Protein AF-0000000075744516 (afdb_homodimer)

Sequence (900 aa):
MTRKVVIIGAGAAGASAAARARRLDPEAEVTLIDKGPLISHAPCGIPYYIGGVVKDAGELAVYSPEEFARERRINVRVNAEAIDVDSSNRIVLVKEGNSVVKYEWDVLILATGAKPIVPSIEGNDLRGVLTLRLPHEAGRLREEALRADKVAVIGGGYIGLELAEALRALGKRVMLFEMMPHVLPSTLDEDLAKLIHDELIKNNVELHLSEKVVGFRGVNGEVKSVITDKGEYNVDKVFMGVGVRPDVDLALKAGVKLGETGAVYVNEYMETSVPGIYAAGDVAETWSMVTGRRMYVALAPPANKMGQVAGANAVKGRFLKFPGVLGTAITKVFNLYVARTGLTERQAREWGFKPYSATVKVKTTAHYYPGGGVATIRLTADEDTGRVIGAQVIGNDRLIAGYIDTAAALIGKGATVDDFFFADLSYSPPTAPVWHGLIVAARVLSRGKYMTRKVVIIGAGAAGASAAARARRLDPEAEVTLIDKGPLISHAPCGIPYYIGGVVKDAGELAVYSPEEFARERRINVRVNAEAIDVDSSNRIVLVKEGNSVVKYEWDVLILATGAKPIVPSIEGNDLRGVLTLRLPHEAGRLREEALRADKVAVIGGGYIGLELAEALRALGKRVMLFEMMPHVLPSTLDEDLAKLIHDELIKNNVELHLSEKVVGFRGVNGEVKSVITDKGEYNVDKVFMGVGVRPDVDLALKAGVKLGETGAVYVNEYMETSVPGIYAAGDVAETWSMVTGRRMYVALAPPANKMGQVAGANAVKGRFLKFPGVLGTAITKVFNLYVARTGLTERQAREWGFKPYSATVKVKTTAHYYPGGGVATIRLTADEDTGRVIGAQVIGNDRLIAGYIDTAAALIGKGATVDDFFFADLSYSPPTAPVWHGLIVAARVLSRGKY

Secondary structure (DSSP, 8-state):
---EEEEE--SHHHHHHHHHHHHH-TTSEEEEE-SSS-EEE-GGGHHHHHTTSS--GGGGEEE-HHHHHHHHT-EEE-SEEEEEEETTTTEEEEEETTEEEEEE-SEEEE---EEE-----BTTTSBTEEE---GGGHHHHHHHHHT-SEEEEE--SHHHHHHHHHHHHTT-EEEEEESSSSSSTTTS-HHHHHHHHHHHHHTTEEEEES--EEEEEEETTEEEEEEESS-EEE-SEEEE-S-EEE--HHHHHTTPPB-TTSSBP--TT-B-SSTTEEE-GGGB-EEBTTT--EE----HHHHHHHHHHHHHHHHHSS------B---EEEEETTEEEEEEE--HHHHHHTT--EEEEEEEEESS-TTSTT--EEEEEEEEETTT-BEEEEEEEESSTTHHHHHHHHHHHHHTT-BHHHHHT------TTT--SS-HHHHHHHHHTTT--/---EEEEE--SHHHHHHHHHHHHH-TTSEEEEE-SSS-EEE-GGGHHHHHTTSS--GGGGEEE-HHHHHHHHT-EEE-SEEEEEEETTTTEEEEEETTEEEEEE-SEEEE---EEE-----BTTTSBTEEE---GGGHHHHHHHHHT-SEEEEE--SHHHHHHHHHHHHTT-EEEEEESSSSSSTTTS-HHHHHHHHHHHHHTTEEEEES--EEEEEEETTEEEEEEESS-EEE-SEEEE-S-EEE--HHHHHTTPPB-TTSSBP--TT-B-SSTTEEE-GGGB-EEBTTT--EE----HHHHHHHHHHHHHHHHHSS------B---EEEEETTEEEEEEE--HHHHHHTT--EEEEEEEEESS-TTSTT--EEEEEEEEETTT-BEEEEEEEESSTTHHHHHHHHHHHHHTT-BHHHHHT------TTT--SS-HHHHHHHHHTTT--

Structure (mmCIF, N/CA/C/O backbone):
data_AF-0000000075744516-model_v1
#
loop_
_entity.id
_entity.type
_entity.pdbx_description
1 polymer 'FAD-dependent pyridine nucleotide-disulphide oxidoreductase'
#
loop_
_atom_site.group_PDB
_atom_site.id
_atom_site.type_symbol
_atom_site.label_atom_id
_atom_site.label_alt_id
_atom_site.label_comp_id
_atom_site.label_asym_id
_atom_site.label_entity_id
_atom_site.label_seq_id
_atom_site.pdbx_PDB_ins_code
_atom_site.Cartn_x
_atom_site.Cartn_y
_atom_site.Cartn_z
_atom_site.occupancy
_atom_site.B_iso_or_equiv
_atom_site.auth_seq_id
_atom_site.auth_comp_id
_atom_site.auth_asym_id
_atom_site.auth_atom_id
_atom_site.pdbx_PDB_model_num
ATOM 1 N N . MET A 1 1 ? 30.781 36 3.186 1 68.12 1 MET A N 1
ATOM 2 C CA . MET A 1 1 ? 29.906 36.094 4.348 1 68.12 1 MET A CA 1
ATOM 3 C C . MET A 1 1 ? 29 34.875 4.48 1 68.12 1 MET A C 1
ATOM 5 O O . MET A 1 1 ? 28.609 34.281 3.477 1 68.12 1 MET A O 1
ATOM 9 N N . THR A 1 2 ? 28.844 34.375 5.738 1 90.62 2 THR A N 1
ATOM 10 C CA . THR A 1 2 ? 28.062 33.188 6.02 1 90.62 2 THR A CA 1
ATOM 11 C C . THR A 1 2 ? 26.578 33.469 5.797 1 90.62 2 THR A C 1
ATOM 13 O O . THR A 1 2 ? 26.062 34.5 6.199 1 90.62 2 THR A O 1
ATOM 16 N N . ARG A 1 3 ? 25.938 32.656 5.039 1 95.56 3 ARG A N 1
ATOM 17 C CA . ARG A 1 3 ? 24.531 32.844 4.707 1 95.56 3 ARG A CA 1
ATOM 18 C C . ARG A 1 3 ? 23.656 32.719 5.953 1 95.56 3 ARG A C 1
ATOM 20 O O . ARG A 1 3 ? 23.766 31.75 6.707 1 95.56 3 ARG A O 1
ATOM 27 N N . LYS A 1 4 ? 22.891 33.812 6.199 1 98.44 4 LYS A N 1
ATOM 28 C CA . LYS A 1 4 ? 21.953 33.812 7.324 1 98.44 4 LYS A CA 1
ATOM 29 C C . LYS A 1 4 ? 20.578 33.312 6.891 1 98.44 4 LYS A C 1
ATOM 31 O O . LYS A 1 4 ? 19.891 34 6.109 1 98.44 4 LYS A O 1
ATOM 36 N N . VAL A 1 5 ? 20.188 32.156 7.383 1 98.69 5 VAL A N 1
ATOM 37 C CA . VAL A 1 5 ? 18.875 31.594 7.113 1 98.69 5 VAL A CA 1
ATOM 38 C C . VAL A 1 5 ? 18 31.688 8.367 1 98.69 5 VAL A C 1
ATOM 40 O O . VAL A 1 5 ? 18.328 31.109 9.398 1 98.69 5 VAL A O 1
ATOM 43 N N . VAL A 1 6 ? 16.938 32.469 8.281 1 98.88 6 VAL A N 1
ATOM 44 C CA . VAL A 1 6 ? 15.992 32.562 9.391 1 98.88 6 VAL A CA 1
ATOM 45 C C . VAL A 1 6 ? 14.68 31.875 9.039 1 98.88 6 VAL A C 1
ATOM 47 O O . VAL A 1 6 ? 14.148 32.062 7.945 1 98.88 6 VAL A O 1
ATOM 50 N N . ILE A 1 7 ? 14.219 31.031 9.875 1 98.88 7 ILE A N 1
ATOM 51 C CA . ILE A 1 7 ? 12.969 30.281 9.695 1 98.88 7 ILE A CA 1
ATOM 52 C C . ILE A 1 7 ? 12 30.625 10.828 1 98.88 7 ILE A C 1
ATOM 54 O O . ILE A 1 7 ? 12.359 30.547 12.008 1 98.88 7 ILE A O 1
ATOM 58 N N . ILE A 1 8 ? 10.797 31.031 10.469 1 98.81 8 ILE A N 1
ATOM 59 C CA . ILE A 1 8 ? 9.781 31.344 11.461 1 98.81 8 ILE A CA 1
ATOM 60 C C . ILE A 1 8 ? 8.742 30.219 11.523 1 98.81 8 ILE A C 1
ATOM 62 O O . ILE A 1 8 ? 7.984 30.016 10.57 1 98.81 8 ILE A O 1
ATOM 66 N N . GLY A 1 9 ? 8.609 29.547 12.641 1 97.31 9 GLY A N 1
ATOM 67 C CA . GLY A 1 9 ? 7.789 28.359 12.828 1 97.31 9 GLY A CA 1
ATOM 68 C C . GLY A 1 9 ? 8.594 27.078 12.898 1 97.31 9 GLY A C 1
ATOM 69 O O . GLY A 1 9 ? 9.281 26.719 11.938 1 97.31 9 GLY A O 1
ATOM 70 N N . ALA A 1 10 ? 8.492 26.344 14.016 1 95.75 10 ALA A N 1
ATOM 71 C CA . ALA A 1 10 ? 9.328 25.172 14.219 1 95.75 10 ALA A CA 1
ATOM 72 C C . ALA A 1 10 ? 8.5 23.891 14.203 1 95.75 10 ALA A C 1
ATOM 74 O O . ALA A 1 10 ? 8.844 22.906 14.875 1 95.75 10 ALA A O 1
ATOM 75 N N . GLY A 1 11 ? 7.324 23.938 13.5 1 93.75 11 GLY A N 1
ATOM 76 C CA . GLY A 1 11 ? 6.582 22.703 13.242 1 93.75 11 GLY A CA 1
ATOM 77 C C . GLY A 1 11 ? 7.238 21.828 12.203 1 93.75 11 GLY A C 1
ATOM 78 O O . GLY A 1 11 ? 8.453 21.875 12.008 1 93.75 11 GLY A O 1
ATOM 79 N N . ALA A 1 12 ? 6.473 21.016 11.555 1 94.06 12 ALA A N 1
ATOM 80 C CA . ALA A 1 12 ? 6.965 20.016 10.602 1 94.06 12 ALA A CA 1
ATOM 81 C C . ALA A 1 12 ? 7.766 20.672 9.484 1 94.06 12 ALA A C 1
ATOM 83 O O . ALA A 1 12 ? 8.898 20.281 9.195 1 94.06 12 ALA A O 1
ATOM 84 N N . ALA A 1 13 ? 7.23 21.688 8.867 1 97.75 13 ALA A N 1
ATOM 85 C CA . ALA A 1 13 ? 7.863 22.328 7.719 1 97.75 13 ALA A CA 1
ATOM 86 C C . ALA A 1 13 ? 9.133 23.078 8.141 1 97.75 13 ALA A C 1
ATOM 88 O O . ALA A 1 13 ? 10.172 22.938 7.492 1 97.75 13 ALA A O 1
ATOM 89 N N . GLY A 1 14 ? 9.008 23.859 9.203 1 97.88 14 GLY A N 1
ATOM 90 C CA . GLY A 1 14 ? 10.141 24.656 9.633 1 97.88 14 GLY A CA 1
ATOM 91 C C . GLY A 1 14 ? 11.32 23.828 10.102 1 97.88 14 GLY A C 1
ATOM 92 O O . GLY A 1 14 ? 12.469 24.109 9.75 1 97.88 14 GLY A O 1
ATOM 93 N N . ALA A 1 15 ? 11.039 22.812 10.898 1 96.25 15 ALA A N 1
ATOM 94 C CA . ALA A 1 15 ? 12.109 21.938 11.383 1 96.25 15 ALA A CA 1
ATOM 95 C C . ALA A 1 15 ? 12.781 21.219 10.227 1 96.25 15 ALA A C 1
ATOM 97 O O . ALA A 1 15 ? 14.008 21.078 10.203 1 96.25 15 ALA A O 1
ATOM 98 N N . SER A 1 16 ? 12.008 20.766 9.297 1 96.75 16 SER A N 1
ATOM 99 C CA . SER A 1 16 ? 12.547 20.094 8.125 1 96.75 16 SER A CA 1
ATOM 100 C C . SER A 1 16 ? 13.406 21.047 7.297 1 96.75 16 SER A C 1
ATOM 102 O O . SER A 1 16 ? 14.469 20.656 6.793 1 96.75 16 SER A O 1
ATOM 104 N N . ALA A 1 17 ? 12.93 22.25 7.129 1 98.56 17 ALA A N 1
ATOM 105 C CA . ALA A 1 17 ? 13.68 23.25 6.375 1 98.56 17 ALA A CA 1
ATOM 106 C C . ALA A 1 17 ? 15.016 23.562 7.039 1 98.56 17 ALA A C 1
ATOM 108 O O . ALA A 1 17 ? 16.047 23.641 6.363 1 98.56 17 ALA A O 1
ATOM 109 N N . ALA A 1 18 ? 14.977 23.719 8.336 1 98.12 18 ALA A N 1
ATOM 110 C CA . ALA A 1 18 ? 16.188 24.047 9.094 1 98.12 18 ALA A CA 1
ATOM 111 C C . ALA A 1 18 ? 17.219 22.938 8.969 1 98.12 18 ALA A C 1
ATOM 113 O O . ALA A 1 18 ? 18.391 23.188 8.688 1 98.12 18 ALA A O 1
ATOM 114 N N . ALA A 1 19 ? 16.75 21.719 9.188 1 96.25 19 ALA A N 1
ATOM 115 C CA . ALA A 1 19 ? 17.641 20.578 9.117 1 96.25 19 ALA A CA 1
ATOM 116 C C . ALA A 1 19 ? 18.25 20.438 7.727 1 96.25 19 ALA A C 1
ATOM 118 O O . ALA A 1 19 ? 19.438 20.141 7.586 1 96.25 19 ALA A O 1
ATOM 119 N N . ARG A 1 20 ? 17.453 20.672 6.758 1 97.5 20 ARG A N 1
ATOM 120 C CA . ARG A 1 20 ? 17.922 20.5 5.387 1 97.5 20 ARG A CA 1
ATOM 121 C C . ARG A 1 20 ? 18.906 21.594 5 1 97.5 20 ARG A C 1
ATOM 123 O O . ARG A 1 20 ? 19.922 21.328 4.348 1 97.5 20 ARG A O 1
ATOM 130 N N . ALA A 1 21 ? 18.578 22.828 5.316 1 98.25 21 ALA A N 1
ATOM 131 C CA . ALA A 1 21 ? 19.484 23.938 5.055 1 98.25 21 ALA A CA 1
ATOM 132 C C . ALA A 1 21 ? 20.859 23.688 5.676 1 98.25 21 ALA A C 1
ATOM 134 O O . ALA A 1 21 ? 21.891 23.859 5.02 1 98.25 21 ALA A O 1
ATOM 135 N N . ARG A 1 22 ? 20.828 23.234 6.926 1 97.56 22 ARG A N 1
ATOM 136 C CA . ARG A 1 22 ? 22.078 22.953 7.629 1 97.56 22 ARG A CA 1
ATOM 137 C C . ARG A 1 22 ? 22.859 21.859 6.918 1 97.56 22 ARG A C 1
ATOM 139 O O . ARG A 1 22 ? 24.078 21.984 6.711 1 97.56 22 ARG A O 1
ATOM 146 N N . ARG A 1 23 ? 22.219 20.812 6.578 1 96.19 23 ARG A N 1
ATOM 147 C CA . ARG A 1 23 ? 22.875 19.672 5.953 1 96.19 23 ARG A CA 1
ATOM 148 C C . ARG A 1 23 ? 23.531 20.078 4.637 1 96.19 23 ARG A C 1
ATOM 150 O O . ARG A 1 23 ? 24.656 19.625 4.336 1 96.19 23 ARG A O 1
ATOM 157 N N . LEU A 1 24 ? 22.875 20.922 3.836 1 97.06 24 LEU A N 1
ATOM 158 C CA . LEU A 1 24 ? 23.344 21.25 2.496 1 97.06 24 LEU A CA 1
ATOM 159 C C . LEU A 1 24 ? 24.359 22.391 2.541 1 97.06 24 LEU A C 1
ATOM 161 O O . LEU A 1 24 ? 25.156 22.562 1.615 1 97.06 24 LEU A O 1
ATOM 165 N N . ASP A 1 25 ? 24.281 23.203 3.588 1 97.5 25 ASP A N 1
ATOM 166 C CA . ASP A 1 25 ? 25.25 24.281 3.816 1 97.5 25 ASP A CA 1
ATOM 167 C C . ASP A 1 25 ? 25.719 24.297 5.27 1 97.5 25 ASP A C 1
ATOM 169 O O . ASP A 1 25 ? 25.234 25.094 6.074 1 97.5 25 ASP A O 1
ATOM 173 N N . PRO A 1 26 ? 26.734 23.562 5.566 1 96.12 26 PRO A N 1
ATOM 174 C CA . PRO A 1 26 ? 27.188 23.406 6.949 1 96.12 26 PRO A CA 1
ATOM 175 C C . PRO A 1 26 ? 27.688 24.719 7.555 1 96.12 26 PRO A C 1
ATOM 177 O O . PRO A 1 26 ? 27.797 24.844 8.781 1 96.12 26 PRO A O 1
ATOM 180 N N . GLU A 1 27 ? 27.953 25.688 6.715 1 96.62 27 GLU A N 1
ATOM 181 C CA . GLU A 1 27 ? 28.516 26.938 7.211 1 96.62 27 GLU A CA 1
ATOM 182 C C . GLU A 1 27 ? 27.438 28 7.41 1 96.62 27 GLU A C 1
ATOM 184 O O . GLU A 1 27 ? 27.672 29.031 8.031 1 96.62 27 GLU A O 1
ATOM 189 N N . ALA A 1 28 ? 26.234 27.719 6.965 1 97.44 28 ALA A N 1
ATOM 190 C CA . ALA A 1 28 ? 25.141 28.688 7.082 1 97.44 28 ALA A CA 1
ATOM 191 C C . ALA A 1 28 ? 24.781 28.938 8.547 1 97.44 28 ALA A C 1
ATOM 193 O O . ALA A 1 28 ? 24.906 28.031 9.383 1 97.44 28 ALA A O 1
ATOM 194 N N . GLU A 1 29 ? 24.453 30.172 8.836 1 98 29 GLU A N 1
ATOM 195 C CA . GLU A 1 29 ? 23.844 30.484 10.125 1 98 29 GLU A CA 1
ATOM 196 C C . GLU A 1 29 ? 22.328 30.266 10.078 1 98 29 GLU A C 1
ATOM 198 O O . GLU A 1 29 ? 21.594 31.125 9.586 1 98 29 GLU A O 1
ATOM 203 N N . VAL A 1 30 ? 21.906 29.141 10.656 1 98.56 30 VAL A N 1
ATOM 204 C CA . VAL A 1 30 ? 20.484 28.781 10.602 1 98.56 30 VAL A CA 1
ATOM 205 C C . VAL A 1 30 ? 19.828 29.078 11.945 1 98.56 30 VAL A C 1
ATOM 207 O O . VAL A 1 30 ? 20.25 28.562 12.984 1 98.56 30 VAL A O 1
ATOM 210 N N . THR A 1 31 ? 18.828 29.953 11.93 1 98.62 31 THR A N 1
ATOM 211 C CA . THR A 1 31 ? 18.047 30.281 13.125 1 98.62 31 THR A CA 1
ATOM 212 C C . THR A 1 31 ? 16.594 29.844 12.961 1 98.62 31 THR A C 1
ATOM 214 O O . THR A 1 31 ? 15.938 30.203 11.977 1 98.62 31 THR A O 1
ATOM 217 N N . LEU A 1 32 ? 16.109 29.016 13.836 1 98.38 32 LEU A N 1
ATOM 218 C CA . LEU A 1 32 ? 14.734 28.531 13.883 1 98.38 32 LEU A CA 1
ATOM 219 C C . LEU A 1 32 ? 13.977 29.141 15.055 1 98.38 32 LEU A C 1
ATOM 221 O O . LEU A 1 32 ? 14.367 28.969 16.203 1 98.38 32 LEU A O 1
ATOM 225 N N . ILE A 1 33 ? 12.898 29.875 14.711 1 98.31 33 ILE A N 1
ATOM 226 C CA . ILE A 1 33 ? 12.188 30.656 15.727 1 98.31 33 ILE A CA 1
ATOM 227 C C . ILE A 1 33 ? 10.766 30.109 15.883 1 98.31 33 ILE A C 1
ATOM 229 O O . ILE A 1 33 ? 10.062 29.891 14.883 1 98.31 33 ILE A O 1
ATOM 233 N N . ASP A 1 34 ? 10.344 29.891 17.078 1 96.5 34 ASP A N 1
ATOM 234 C CA . ASP A 1 34 ? 8.961 29.5 17.312 1 96.5 34 ASP A CA 1
ATOM 235 C C . ASP A 1 34 ? 8.406 30.203 18.562 1 96.5 34 ASP A C 1
ATOM 237 O O . ASP A 1 34 ? 9.125 30.391 19.547 1 96.5 34 ASP A O 1
ATOM 241 N N . LYS A 1 35 ? 7.191 30.562 18.469 1 94.81 35 LYS A N 1
ATOM 242 C CA . LYS A 1 35 ? 6.559 31.234 19.609 1 94.81 35 LYS A CA 1
ATOM 243 C C . LYS A 1 35 ? 6.234 30.234 20.719 1 94.81 35 LYS A C 1
ATOM 245 O O . LYS A 1 35 ? 6.102 30.625 21.891 1 94.81 35 LYS A O 1
ATOM 250 N N . GLY A 1 36 ? 6.07 28.969 20.375 1 90.94 36 GLY A N 1
ATOM 251 C CA . GLY A 1 36 ? 5.773 27.953 21.359 1 90.94 36 GLY A CA 1
ATOM 252 C C . GLY A 1 36 ? 7.02 27.312 21.953 1 90.94 36 GLY A C 1
ATOM 253 O O . GLY A 1 36 ? 8.133 27.562 21.484 1 90.94 36 GLY A O 1
ATOM 254 N N . PRO A 1 37 ? 6.832 26.375 22.938 1 89.56 37 PRO A N 1
ATOM 255 C CA . PRO A 1 37 ? 7.953 25.766 23.641 1 89.56 37 PRO A CA 1
ATOM 256 C C . PRO A 1 37 ? 8.492 24.516 22.938 1 89.56 37 PRO A C 1
ATOM 258 O O . PRO A 1 37 ? 9.57 24.031 23.281 1 89.56 37 PRO A O 1
ATOM 261 N N . LEU A 1 38 ? 7.758 24.031 21.953 1 86.94 38 LEU A N 1
ATOM 262 C CA . LEU A 1 38 ? 8.133 22.766 21.344 1 86.94 38 LEU A CA 1
ATOM 263 C C . LEU A 1 38 ? 8.523 22.969 19.875 1 86.94 38 LEU A C 1
ATOM 265 O O . LEU A 1 38 ? 8.094 23.922 19.234 1 86.94 38 LEU A O 1
ATOM 269 N N . ILE A 1 39 ? 9.383 22.047 19.438 1 87.5 39 ILE A N 1
ATOM 270 C CA . ILE A 1 39 ? 9.766 22 18.016 1 87.5 39 ILE A CA 1
ATOM 271 C C . ILE A 1 39 ? 9.422 20.641 17.438 1 87.5 39 ILE A C 1
ATOM 273 O O . ILE A 1 39 ? 9.398 19.641 18.156 1 87.5 39 ILE A O 1
ATOM 277 N N . SER A 1 40 ? 9.195 20.625 16.109 1 80.56 40 SER A N 1
ATOM 278 C CA . SER A 1 40 ? 8.883 19.375 15.43 1 80.56 40 SER A CA 1
ATOM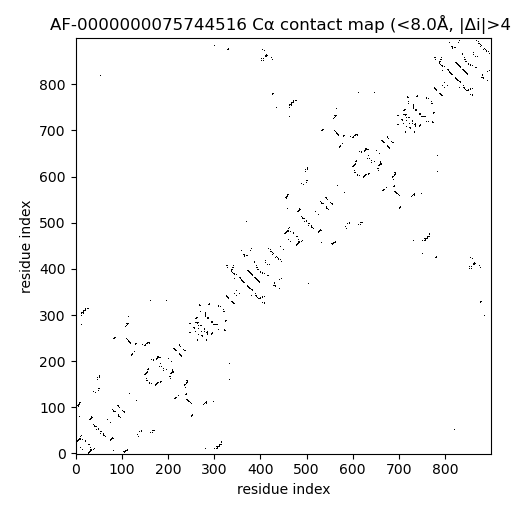 279 C C . SER A 1 40 ? 7.824 18.578 16.188 1 80.56 40 SER A C 1
ATOM 281 O O . SER A 1 40 ? 8.023 17.391 16.484 1 80.56 40 SER A O 1
ATOM 283 N N . HIS A 1 41 ? 6.797 19.203 16.484 1 78.25 41 HIS A N 1
ATOM 284 C CA . HIS A 1 41 ? 5.789 18.578 17.344 1 78.25 41 HIS A CA 1
ATOM 285 C C . HIS A 1 41 ? 4.711 17.891 16.516 1 78.25 41 HIS A C 1
ATOM 287 O O . HIS A 1 41 ? 4.594 18.141 15.312 1 78.25 41 HIS A O 1
ATOM 293 N N . ALA A 1 42 ? 3.99 16.969 17.203 1 77.31 42 ALA A N 1
ATOM 294 C CA . ALA A 1 42 ? 3.006 16.109 16.547 1 77.31 42 ALA A CA 1
ATOM 295 C C . ALA A 1 42 ? 1.59 16.453 17 1 77.31 42 ALA A C 1
ATOM 297 O O . ALA A 1 42 ? 1.031 15.805 17.891 1 77.31 42 ALA A O 1
ATOM 298 N N . PRO A 1 43 ? 0.963 17.375 16.297 1 81.69 43 PRO A N 1
ATOM 299 C CA . PRO A 1 43 ? -0.399 17.734 16.688 1 81.69 43 PRO A CA 1
ATOM 300 C C . PRO A 1 43 ? -1.39 16.594 16.531 1 81.69 43 PRO A C 1
ATOM 302 O O . PRO A 1 43 ? -2.398 16.531 17.234 1 81.69 43 PRO A O 1
ATOM 305 N N . CYS A 1 44 ? -1.075 15.695 15.742 1 87.81 44 CYS A N 1
ATOM 306 C CA . CYS A 1 44 ? -1.976 14.586 15.469 1 87.81 44 CYS A CA 1
ATOM 307 C C . CYS A 1 44 ? -2.092 13.664 16.672 1 87.81 44 CYS A C 1
ATOM 309 O O . CYS A 1 44 ? -3.023 12.859 16.766 1 87.81 44 CYS A O 1
ATOM 311 N N . GLY A 1 45 ? -1.21 13.797 17.594 1 89.38 45 GLY A N 1
ATOM 312 C CA . GLY A 1 45 ? -1.216 12.945 18.766 1 89.38 45 GLY A CA 1
ATOM 313 C C . GLY A 1 45 ? -2.131 13.453 19.875 1 89.38 45 GLY A C 1
ATOM 314 O O . GLY A 1 45 ? -2.447 12.719 20.812 1 89.38 45 GLY A O 1
ATOM 315 N N . ILE A 1 46 ? -2.645 14.625 19.734 1 90.69 46 ILE A N 1
ATOM 316 C CA . ILE A 1 46 ? -3.369 15.305 20.812 1 90.69 46 ILE A CA 1
ATOM 317 C C . ILE A 1 46 ? -4.605 14.5 21.188 1 90.69 46 ILE A C 1
ATOM 319 O O . ILE A 1 46 ? -4.805 14.164 22.359 1 90.69 46 ILE A O 1
ATOM 323 N N . PRO A 1 47 ? -5.418 14.109 20.219 1 92.56 47 PRO A N 1
ATOM 324 C CA . PRO A 1 47 ? -6.59 13.32 20.609 1 92.56 47 PRO A CA 1
ATOM 325 C C . PRO A 1 47 ? -6.215 12 21.281 1 92.56 47 PRO A C 1
ATOM 327 O O . PRO A 1 47 ? -6.895 11.562 22.219 1 92.56 47 PRO A O 1
ATOM 330 N N . TYR A 1 48 ? -5.141 11.445 20.891 1 92.81 48 TYR A N 1
ATOM 331 C CA . TYR A 1 48 ? -4.723 10.164 21.438 1 92.81 48 TYR A CA 1
ATOM 332 C C . TYR A 1 48 ? -4.18 10.32 22.859 1 92.81 48 TYR A C 1
ATOM 334 O O . TYR A 1 48 ? -4.293 9.406 23.672 1 92.81 48 TYR A O 1
ATOM 342 N N . TYR A 1 49 ? -3.605 11.484 23.094 1 92.38 49 TYR A N 1
ATOM 343 C CA . TYR A 1 49 ? -3.217 11.789 24.453 1 92.38 49 TYR A CA 1
ATOM 344 C C . TYR A 1 49 ? -4.441 12.031 25.328 1 92.38 49 TYR A C 1
ATOM 346 O O . TYR A 1 49 ? -4.531 11.523 26.453 1 92.38 49 TYR A O 1
ATOM 354 N N . ILE A 1 50 ? -5.305 12.805 24.812 1 93.44 50 ILE A N 1
ATOM 355 C CA . ILE A 1 50 ? -6.527 13.117 25.562 1 93.44 50 ILE A CA 1
ATOM 356 C C . ILE A 1 50 ? -7.258 11.82 25.906 1 93.44 50 ILE A C 1
ATOM 358 O O . ILE A 1 50 ? -7.703 11.641 27.047 1 93.44 50 ILE A O 1
ATOM 362 N N . GLY A 1 51 ? -7.32 10.898 24.984 1 94.12 51 GLY A N 1
ATOM 363 C CA . GLY A 1 51 ? -8.055 9.664 25.172 1 94.12 51 GLY A CA 1
ATOM 364 C C . GLY A 1 51 ? -7.301 8.633 25.984 1 94.12 51 GLY A C 1
ATOM 365 O O . GLY A 1 51 ? -7.855 7.594 26.359 1 94.12 51 GLY A O 1
ATOM 366 N N . GLY A 1 52 ? -5.988 8.875 26.172 1 93.12 52 GLY A N 1
ATOM 367 C CA . GLY A 1 52 ? -5.227 7.996 27.047 1 93.12 52 GLY A CA 1
ATOM 368 C C . GLY A 1 52 ? -4.395 6.98 26.297 1 93.12 52 GLY A C 1
ATOM 369 O O . GLY A 1 52 ? -3.717 6.148 26.906 1 93.12 52 GLY A O 1
ATOM 370 N N . VAL A 1 53 ? -4.492 7.027 25.047 1 91.69 53 VAL A N 1
ATOM 371 C CA . VAL A 1 53 ? -3.684 6.113 24.25 1 91.69 53 VAL A CA 1
ATOM 372 C C . VAL A 1 53 ? -2.205 6.473 24.391 1 91.69 53 VAL A C 1
ATOM 374 O O . VAL A 1 53 ? -1.362 5.59 24.578 1 91.69 53 VAL A O 1
ATOM 377 N N . VAL A 1 54 ? -1.934 7.758 24.203 1 89.38 54 VAL A N 1
ATOM 378 C CA . VAL A 1 54 ? -0.608 8.289 24.5 1 89.38 54 VAL A CA 1
ATOM 379 C C . VAL A 1 54 ? -0.511 8.648 25.969 1 89.38 54 VAL A C 1
ATOM 381 O O . VAL A 1 54 ? -1.284 9.469 26.469 1 89.38 54 VAL A O 1
ATOM 384 N N . LYS A 1 55 ? 0.364 8.125 26.688 1 85.38 55 LYS A N 1
ATOM 385 C CA . LYS A 1 55 ? 0.374 8.211 28.141 1 85.38 55 LYS A CA 1
ATOM 386 C C . LYS A 1 55 ? 1.093 9.469 28.609 1 85.38 55 LYS A C 1
ATOM 388 O O . LYS A 1 55 ? 0.753 10.031 29.656 1 85.38 55 LYS A O 1
ATOM 393 N N . ASP A 1 56 ? 2.092 9.875 27.766 1 85.44 56 ASP A N 1
ATOM 394 C CA . ASP A 1 56 ? 2.904 11.016 28.172 1 85.44 56 ASP A CA 1
ATOM 395 C C . ASP A 1 56 ? 2.883 12.109 27.109 1 85.44 56 ASP A C 1
ATOM 397 O O . ASP A 1 56 ? 3.236 11.859 25.953 1 85.44 56 ASP A O 1
ATOM 401 N N . ALA A 1 57 ? 2.484 13.281 27.531 1 80.75 57 ALA A N 1
ATOM 402 C CA . ALA A 1 57 ? 2.41 14.414 26.609 1 80.75 57 ALA A CA 1
ATOM 403 C C . ALA A 1 57 ? 3.775 14.719 26 1 80.75 57 ALA A C 1
ATOM 405 O O . ALA A 1 57 ? 3.863 15.211 24.875 1 80.75 57 ALA A O 1
ATOM 406 N N . GLY A 1 58 ? 4.777 14.414 26.781 1 79.75 58 GLY A N 1
ATOM 407 C CA . GLY A 1 58 ? 6.137 14.625 26.297 1 79.75 58 GLY A CA 1
ATOM 408 C C . GLY A 1 58 ? 6.461 13.82 25.047 1 79.75 58 GLY A C 1
ATOM 409 O O . GLY A 1 58 ? 7.355 14.18 24.281 1 79.75 58 GLY A O 1
ATOM 410 N N . GLU A 1 59 ? 5.703 12.766 24.828 1 80.88 59 GLU A N 1
ATOM 411 C CA . GLU A 1 59 ? 5.934 11.891 23.688 1 80.88 59 GLU A CA 1
ATOM 412 C C . GLU A 1 59 ? 5.457 12.547 22.391 1 80.88 59 GLU A C 1
ATOM 414 O O . GLU A 1 59 ? 5.801 12.086 21.297 1 80.88 59 GLU A O 1
ATOM 419 N N . LEU A 1 60 ? 4.762 13.578 22.547 1 81.94 60 LEU A N 1
ATOM 420 C CA . LEU A 1 60 ? 4.242 14.266 21.359 1 81.94 60 LEU A CA 1
ATOM 421 C C . LEU A 1 60 ? 5.316 15.141 20.734 1 81.94 60 LEU A C 1
ATOM 423 O O . LEU A 1 60 ? 5.145 15.641 19.609 1 81.94 60 LEU A O 1
ATOM 427 N N . ALA A 1 61 ? 6.418 15.281 21.453 1 78.31 61 ALA A N 1
ATOM 428 C CA . ALA A 1 61 ? 7.582 15.945 20.859 1 78.31 61 ALA A CA 1
ATOM 429 C C . ALA A 1 61 ? 8.594 14.93 20.344 1 78.31 61 ALA A C 1
ATOM 431 O O . ALA A 1 61 ? 8.875 13.93 21.016 1 78.31 61 ALA A O 1
ATOM 432 N N . VAL A 1 62 ? 9.078 15.125 19.219 1 71.88 62 VAL A N 1
ATOM 433 C CA . VAL A 1 62 ? 10.039 14.211 18.609 1 71.88 62 VAL A CA 1
ATOM 434 C C . VAL A 1 62 ? 11.422 14.438 19.234 1 71.88 62 VAL A C 1
ATOM 436 O O . VAL A 1 62 ? 12.141 13.477 19.531 1 71.88 62 VAL A O 1
ATOM 439 N N . TYR A 1 63 ? 11.758 15.773 19.328 1 77.94 63 TYR A N 1
ATOM 440 C CA . TYR A 1 63 ? 13.023 16.219 19.906 1 77.94 63 TYR A CA 1
ATOM 441 C C . TYR A 1 63 ? 12.797 17.344 20.922 1 77.94 63 TYR A C 1
ATOM 443 O O . TYR A 1 63 ? 11.836 18.109 20.797 1 77.94 63 TYR A O 1
ATOM 451 N N . SER A 1 64 ? 13.734 17.359 21.828 1 85.25 64 SER A N 1
ATOM 452 C CA . SER A 1 64 ? 13.797 18.609 22.562 1 85.25 64 SER A CA 1
ATOM 453 C C . SER A 1 64 ? 14.469 19.703 21.734 1 85.25 64 SER A C 1
ATOM 455 O O . SER A 1 64 ? 15.312 19.422 20.875 1 85.25 64 SER A O 1
ATOM 457 N N . PRO A 1 65 ? 13.977 20.891 22.016 1 89.62 65 PRO A N 1
ATOM 458 C CA . PRO A 1 65 ? 14.648 21.984 21.312 1 89.62 65 PRO A CA 1
ATOM 459 C C . PRO A 1 65 ? 16.156 21.953 21.5 1 89.62 65 PRO A C 1
ATOM 461 O O . PRO A 1 65 ? 16.906 22.234 20.562 1 89.62 65 PRO A O 1
ATOM 464 N N . GLU A 1 66 ? 16.641 21.594 22.641 1 90.06 66 GLU A N 1
ATOM 465 C CA . GLU A 1 66 ? 18.062 21.562 22.953 1 90.06 66 GLU A CA 1
ATOM 466 C C . GLU A 1 66 ? 18.766 20.469 22.156 1 90.06 66 GLU A C 1
ATOM 468 O O . GLU A 1 66 ? 19.844 20.688 21.609 1 90.06 66 GLU A O 1
ATOM 473 N N . GLU A 1 67 ? 18.156 19.422 22.109 1 88.81 67 GLU A N 1
ATOM 474 C CA . GLU A 1 67 ? 18.734 18.312 21.359 1 88.81 67 GLU A CA 1
ATOM 475 C C . GLU A 1 67 ? 18.812 18.625 19.875 1 88.81 67 GLU A C 1
ATOM 477 O O . GLU A 1 67 ? 19.812 18.328 19.219 1 88.81 67 GLU A O 1
ATOM 482 N N . PHE A 1 68 ? 17.75 19.141 19.391 1 89.38 68 PHE A N 1
ATOM 483 C CA . PHE A 1 68 ? 17.703 19.516 17.984 1 89.38 68 PHE A CA 1
ATOM 484 C C . PHE A 1 68 ? 18.781 20.547 17.672 1 89.38 68 PHE A C 1
ATOM 486 O O . PHE A 1 68 ? 19.484 20.422 16.656 1 89.38 68 PHE A O 1
ATOM 493 N N . ALA A 1 69 ? 18.938 21.469 18.547 1 91.31 69 ALA A N 1
ATOM 494 C CA . ALA A 1 69 ? 19.922 22.531 18.375 1 91.31 69 ALA A CA 1
ATOM 495 C C . ALA A 1 69 ? 21.344 21.969 18.391 1 91.31 69 ALA A C 1
ATOM 497 O O . ALA A 1 69 ? 22.156 22.312 17.547 1 91.31 69 ALA A O 1
ATOM 498 N N . ARG A 1 70 ? 21.594 21.125 19.344 1 91.44 70 ARG A N 1
ATOM 499 C CA . ARG A 1 70 ? 22.938 20.578 19.531 1 91.44 70 ARG A CA 1
ATOM 500 C C . ARG A 1 70 ? 23.281 19.609 18.391 1 91.44 70 ARG A C 1
ATOM 502 O O . ARG A 1 70 ? 24.344 19.734 17.781 1 91.44 70 ARG A O 1
ATOM 509 N N . GLU A 1 71 ? 22.359 18.844 18.047 1 89.81 71 GLU A N 1
ATOM 510 C CA . GLU A 1 71 ? 22.641 17.781 17.078 1 89.81 71 GLU A CA 1
ATOM 511 C C . GLU A 1 71 ? 22.75 18.328 15.664 1 89.81 71 GLU A C 1
ATOM 513 O O . GLU A 1 71 ? 23.516 17.797 14.852 1 89.81 71 GLU A O 1
ATOM 518 N N . ARG A 1 72 ? 22.031 19.375 15.414 1 91.75 72 ARG A N 1
ATOM 519 C CA . ARG A 1 72 ? 21.984 19.859 14.039 1 91.75 72 ARG A CA 1
ATOM 520 C C . ARG A 1 72 ? 22.734 21.188 13.906 1 91.75 72 ARG A C 1
ATOM 522 O O . ARG A 1 72 ? 22.859 21.734 12.805 1 91.75 72 ARG A O 1
ATOM 529 N N . ARG A 1 73 ? 23.312 21.766 14.977 1 93.56 73 ARG A N 1
ATOM 530 C CA . ARG A 1 73 ? 24.031 23.047 14.969 1 93.56 73 ARG A CA 1
ATOM 531 C C . ARG A 1 73 ? 23.156 24.156 14.398 1 93.56 73 ARG A C 1
ATOM 533 O O . ARG A 1 73 ? 23.547 24.859 13.469 1 93.56 73 ARG A O 1
ATOM 540 N N . ILE A 1 74 ? 21.891 24.188 14.938 1 97.25 74 ILE A N 1
ATOM 541 C CA . ILE A 1 74 ? 20.906 25.203 14.555 1 97.25 74 ILE A CA 1
ATOM 542 C C . ILE A 1 74 ? 20.578 26.078 15.758 1 97.25 74 ILE A C 1
ATOM 544 O O . ILE A 1 74 ? 20.469 25.594 16.891 1 97.25 74 ILE A O 1
ATOM 548 N N . ASN A 1 75 ? 20.547 27.391 15.562 1 97.75 75 ASN A N 1
ATOM 549 C CA . ASN A 1 75 ? 20.094 28.297 16.609 1 97.75 75 ASN A CA 1
ATOM 550 C C . ASN A 1 75 ? 18.578 28.234 16.781 1 97.75 75 ASN A C 1
ATOM 552 O O . ASN A 1 75 ? 17.844 28.891 16.062 1 97.75 75 ASN A O 1
ATOM 556 N N . VAL A 1 76 ? 18.141 27.5 17.828 1 97.19 76 VAL A N 1
ATOM 557 C CA . VAL A 1 76 ? 16.719 27.297 18.078 1 97.19 76 VAL A CA 1
ATOM 558 C C . VAL A 1 76 ? 16.234 28.281 19.141 1 97.19 76 VAL A C 1
ATOM 560 O O . VAL A 1 76 ? 16.766 28.312 20.25 1 97.19 76 VAL A O 1
ATOM 563 N N . ARG A 1 77 ? 15.289 29.094 18.703 1 97.12 77 ARG A N 1
ATOM 564 C CA . ARG A 1 77 ? 14.688 30.062 19.625 1 97.12 77 ARG A CA 1
ATOM 565 C C . ARG A 1 77 ? 13.227 29.719 19.891 1 97.12 77 ARG A C 1
ATOM 567 O O . ARG A 1 77 ? 12.344 30.109 19.125 1 97.12 77 ARG A O 1
ATOM 574 N N . VAL A 1 78 ? 12.961 29.125 21.031 1 95.19 78 VAL A N 1
ATOM 575 C CA . VAL A 1 78 ? 11.594 28.812 21.438 1 95.19 78 VAL A CA 1
ATOM 576 C C . VAL A 1 78 ? 11.062 29.875 22.375 1 95.19 78 VAL A C 1
ATOM 578 O O . VAL A 1 78 ? 11.836 30.672 22.922 1 95.19 78 VAL A O 1
ATOM 581 N N . ASN A 1 79 ? 9.766 29.922 22.562 1 95.62 79 ASN A N 1
ATOM 582 C CA . ASN A 1 79 ? 9.141 30.984 23.328 1 95.62 79 ASN A CA 1
ATOM 583 C C . ASN A 1 79 ? 9.57 32.375 22.828 1 95.62 79 ASN A C 1
ATOM 585 O O . ASN A 1 79 ? 9.82 33.281 23.625 1 95.62 79 ASN A O 1
ATOM 589 N N . ALA A 1 80 ? 9.797 32.438 21.609 1 97.62 80 ALA A N 1
ATOM 590 C CA . ALA A 1 80 ? 10.188 33.625 20.875 1 97.62 80 ALA A CA 1
ATOM 591 C C . ALA A 1 80 ? 9.219 33.906 19.734 1 97.62 80 ALA A C 1
ATOM 593 O O . ALA A 1 80 ? 9.07 33.094 18.828 1 97.62 80 ALA A O 1
ATOM 594 N N . GLU A 1 81 ? 8.562 35 19.812 1 98 81 GLU A N 1
ATOM 595 C CA . GLU A 1 81 ? 7.5 35.281 18.859 1 98 81 GLU A CA 1
ATOM 596 C C . GLU A 1 81 ? 7.949 36.312 17.828 1 98 81 GLU A C 1
ATOM 598 O O . GLU A 1 81 ? 8.25 37.469 18.172 1 98 81 GLU A O 1
ATOM 603 N N . ALA A 1 82 ? 8.094 35.875 16.562 1 98.62 82 ALA A N 1
ATOM 604 C CA . ALA A 1 82 ? 8.289 36.844 15.5 1 98.62 82 ALA A CA 1
ATOM 605 C C . ALA A 1 82 ? 7.066 37.781 15.367 1 98.62 82 ALA A C 1
ATOM 607 O O . ALA A 1 82 ? 5.953 37.281 15.133 1 98.62 82 ALA A O 1
ATOM 608 N N . ILE A 1 83 ? 7.281 39.062 15.484 1 98.19 83 ILE A N 1
ATOM 609 C CA . ILE A 1 83 ? 6.129 39.969 15.555 1 98.19 83 ILE A CA 1
ATOM 610 C C . ILE A 1 83 ? 6.09 40.844 14.32 1 98.19 83 ILE A C 1
ATOM 612 O O . ILE A 1 83 ? 5.062 41.469 14.023 1 98.19 83 ILE A O 1
ATOM 616 N N . ASP A 1 84 ? 7.188 40.938 13.617 1 98.25 84 ASP A N 1
ATOM 617 C CA . ASP A 1 84 ? 7.23 41.781 12.422 1 98.25 84 ASP A CA 1
ATOM 618 C C . ASP A 1 84 ? 8.344 41.312 11.477 1 98.25 84 ASP A C 1
ATOM 620 O O . ASP A 1 84 ? 9.305 40.688 11.906 1 98.25 84 ASP A O 1
ATOM 624 N N . VAL A 1 85 ? 8.117 41.562 10.18 1 98.44 85 VAL A N 1
ATOM 625 C CA . VAL A 1 85 ? 9.109 41.281 9.148 1 98.44 85 VAL A CA 1
ATOM 626 C C . VAL A 1 85 ? 9.312 42.531 8.289 1 98.44 85 VAL A C 1
ATOM 628 O O . VAL A 1 85 ? 8.359 43.031 7.711 1 98.44 85 VAL A O 1
ATOM 631 N N . ASP A 1 86 ? 10.516 43.031 8.258 1 97.31 86 ASP A N 1
ATOM 632 C CA . ASP A 1 86 ? 10.922 44.125 7.375 1 97.31 86 ASP A CA 1
ATOM 633 C C . ASP A 1 86 ? 11.719 43.594 6.188 1 97.31 86 ASP A C 1
ATOM 635 O O . ASP A 1 86 ? 12.938 43.438 6.277 1 97.31 86 ASP A O 1
ATOM 639 N N . SER A 1 87 ? 11.023 43.406 5.082 1 97.31 87 SER A N 1
ATOM 640 C CA . SER A 1 87 ? 11.648 42.781 3.92 1 97.31 87 SER A CA 1
ATOM 641 C C . SER A 1 87 ? 12.656 43.719 3.266 1 97.31 87 SER A C 1
ATOM 643 O O . SER A 1 87 ? 13.625 43.281 2.643 1 97.31 87 SER A O 1
ATOM 645 N N . SER A 1 88 ? 12.461 45 3.332 1 96.31 88 SER A N 1
ATOM 646 C CA . SER A 1 88 ? 13.367 45.969 2.736 1 96.31 88 SER A CA 1
ATOM 647 C C . SER A 1 88 ? 14.734 45.969 3.414 1 96.31 88 SER A C 1
ATOM 649 O O . SER A 1 88 ? 15.766 46.031 2.746 1 96.31 88 SER A O 1
ATOM 651 N N . ASN A 1 89 ? 14.695 45.844 4.707 1 97.19 89 ASN A N 1
ATOM 652 C CA . ASN A 1 89 ? 15.945 45.844 5.465 1 97.19 89 ASN A CA 1
ATOM 653 C C . ASN A 1 89 ? 16.375 44.438 5.828 1 97.19 89 ASN A C 1
ATOM 655 O O . ASN A 1 89 ? 17.438 44.25 6.434 1 97.19 89 ASN A O 1
ATOM 659 N N . ARG A 1 90 ? 15.555 43.438 5.52 1 98.06 90 ARG A N 1
ATOM 660 C CA . ARG A 1 90 ? 15.812 42.031 5.742 1 98.06 90 ARG A CA 1
ATOM 661 C C . ARG A 1 90 ? 16.031 41.719 7.223 1 98.06 90 ARG A C 1
ATOM 663 O O . ARG A 1 90 ? 17.031 41.125 7.602 1 98.06 90 ARG A O 1
ATOM 670 N N . ILE A 1 91 ? 15.039 42.156 7.988 1 98.25 91 ILE A N 1
ATOM 671 C CA . ILE A 1 91 ? 15.078 42 9.438 1 98.25 91 ILE A CA 1
ATOM 672 C C . ILE A 1 91 ? 13.758 41.375 9.906 1 98.25 91 ILE A C 1
ATOM 674 O O . ILE A 1 91 ? 12.688 41.75 9.422 1 98.25 91 ILE A O 1
ATOM 678 N N . VAL A 1 92 ? 13.867 40.438 10.859 1 98.62 92 VAL A N 1
ATOM 679 C CA . VAL A 1 92 ? 12.727 39.938 11.617 1 98.62 92 VAL A CA 1
ATOM 680 C C . VAL A 1 92 ? 12.797 40.469 13.055 1 98.62 92 VAL A C 1
ATOM 682 O O . VAL A 1 92 ? 13.844 40.406 13.695 1 98.62 92 VAL A O 1
ATOM 685 N N . LEU A 1 93 ? 11.719 41.062 13.508 1 98.69 93 LEU A N 1
ATOM 686 C CA . LEU A 1 93 ? 11.617 41.438 14.914 1 98.69 93 LEU A CA 1
ATOM 687 C C . LEU A 1 93 ? 10.984 40.312 15.742 1 98.69 93 LEU A C 1
ATOM 689 O O . LEU A 1 93 ? 9.898 39.844 15.422 1 98.69 93 LEU A O 1
ATOM 693 N N . VAL A 1 94 ? 11.703 39.938 16.766 1 98.69 94 VAL A N 1
ATOM 694 C CA . VAL A 1 94 ? 11.273 38.812 17.578 1 98.69 94 VAL A CA 1
ATOM 695 C C . VAL A 1 94 ? 11.141 39.219 19.047 1 98.69 94 VAL A C 1
ATOM 697 O O . VAL A 1 94 ? 12.078 39.812 19.609 1 98.69 94 VAL A O 1
ATOM 700 N N . LYS A 1 95 ? 9.992 39 19.594 1 98.44 95 LYS A N 1
ATOM 701 C CA . LYS A 1 95 ? 9.797 39.219 21.031 1 98.44 95 LYS A CA 1
ATOM 702 C C . LYS A 1 95 ? 10.312 38.031 21.844 1 98.44 95 LYS A C 1
ATOM 704 O O . LYS A 1 95 ? 9.805 36.906 21.703 1 98.44 95 LYS A O 1
ATOM 709 N N . GLU A 1 96 ? 11.273 38.125 22.578 1 96.75 96 GLU A N 1
ATOM 710 C CA . GLU A 1 96 ? 11.852 37.156 23.5 1 96.75 96 GLU A CA 1
ATOM 711 C C . GLU A 1 96 ? 11.789 37.656 24.938 1 96.75 96 GLU A C 1
ATOM 713 O O . GLU A 1 96 ? 12.57 38.531 25.344 1 96.75 96 GLU A O 1
ATOM 718 N N . GLY A 1 97 ? 10.961 37.094 25.703 1 94.62 97 GLY A N 1
ATOM 719 C CA . GLY A 1 97 ? 10.727 37.656 27.016 1 94.62 97 GLY A CA 1
ATOM 720 C C . GLY A 1 97 ? 10.234 39.094 26.984 1 94.62 97 GLY A C 1
ATOM 721 O O . GLY A 1 97 ? 9.227 39.375 26.328 1 94.62 97 GLY A O 1
ATOM 722 N N . ASN A 1 98 ? 11.07 39.938 27.594 1 94.25 98 ASN A N 1
ATOM 723 C CA . ASN A 1 98 ? 10.664 41.312 27.672 1 94.25 98 ASN A CA 1
ATOM 724 C C . ASN A 1 98 ? 11.43 42.188 26.656 1 94.25 98 ASN A C 1
ATOM 726 O O . ASN A 1 98 ? 11.312 43.406 26.672 1 94.25 98 ASN A O 1
ATOM 730 N N . SER A 1 99 ? 12.047 41.594 25.766 1 96.81 99 SER A N 1
ATOM 731 C CA . SER A 1 99 ? 12.859 42.312 24.797 1 96.81 99 SER A CA 1
ATOM 732 C C . SER A 1 99 ? 12.453 42 23.375 1 96.81 99 SER A C 1
ATOM 734 O O . SER A 1 99 ? 11.828 40.938 23.125 1 96.81 99 SER A O 1
ATOM 736 N N . VAL A 1 100 ? 12.711 42.906 22.562 1 97.88 100 VAL A N 1
ATOM 737 C CA . VAL A 1 100 ? 12.57 42.688 21.125 1 97.88 100 VAL A CA 1
ATOM 738 C C . VAL A 1 100 ? 13.953 42.562 20.484 1 97.88 100 VAL A C 1
ATOM 740 O O . VAL A 1 100 ? 14.773 43.5 20.609 1 97.88 100 VAL A O 1
ATOM 743 N N . VAL A 1 101 ? 14.203 41.5 19.875 1 97.94 101 VAL A N 1
ATOM 744 C CA . VAL A 1 101 ? 15.492 41.219 19.25 1 97.94 101 VAL A CA 1
ATOM 745 C C . VAL A 1 101 ? 15.352 41.25 17.734 1 97.94 101 VAL A C 1
ATOM 747 O O . VAL A 1 101 ? 14.336 40.812 17.188 1 97.94 101 VAL A O 1
ATOM 750 N N . LYS A 1 102 ? 16.406 41.781 17.078 1 98.19 102 LYS A N 1
ATOM 751 C CA . LYS A 1 102 ? 16.438 41.812 15.617 1 98.19 102 LYS A CA 1
ATOM 752 C C . LYS A 1 102 ? 17.266 40.656 15.055 1 98.19 102 LYS A C 1
ATOM 754 O O . LYS A 1 102 ? 18.375 40.406 15.516 1 98.19 102 LYS A O 1
ATOM 759 N N . TYR A 1 103 ? 16.688 39.969 14.125 1 98.44 103 TYR A N 1
ATOM 760 C CA . TYR A 1 103 ? 17.422 38.969 13.383 1 98.44 103 TYR A CA 1
ATOM 761 C C . TYR A 1 103 ? 17.562 39.344 11.922 1 98.44 103 TYR A C 1
ATOM 763 O O . TYR A 1 103 ? 16.578 39.469 11.203 1 98.44 103 TYR A O 1
ATOM 771 N N . GLU A 1 104 ? 18.781 39.562 11.461 1 98.31 104 GLU A N 1
ATOM 772 C CA . GLU A 1 104 ? 19.062 39.781 10.047 1 98.31 104 GLU A CA 1
ATOM 773 C C . GLU A 1 104 ? 19.047 38.469 9.258 1 98.31 104 GLU A C 1
ATOM 775 O O . GLU A 1 104 ? 19.391 37.438 9.797 1 98.31 104 GLU A O 1
ATOM 780 N N . TRP A 1 105 ? 18.625 38.625 8.023 1 98.31 105 TRP A N 1
ATOM 781 C CA . TRP A 1 105 ? 18.578 37.406 7.215 1 98.31 105 TRP A CA 1
ATOM 782 C C . TRP A 1 105 ? 19.016 37.688 5.781 1 98.31 105 TRP A C 1
ATOM 784 O O . TRP A 1 105 ? 18.812 38.781 5.277 1 98.31 105 TRP A O 1
ATOM 794 N N . ASP A 1 106 ? 19.688 36.688 5.145 1 98.38 106 ASP A N 1
ATOM 795 C CA . ASP A 1 106 ? 19.875 36.656 3.699 1 98.38 106 ASP A CA 1
ATOM 796 C C . ASP A 1 106 ? 18.703 35.938 3.01 1 98.38 106 ASP A C 1
ATOM 798 O O . ASP A 1 106 ? 18.297 36.344 1.912 1 98.38 106 ASP A O 1
ATOM 802 N N . VAL A 1 107 ? 18.188 34.938 3.707 1 98.5 107 VAL A N 1
ATOM 803 C CA . VAL A 1 107 ? 17.016 34.188 3.268 1 98.5 107 VAL A CA 1
ATOM 804 C C . VAL A 1 107 ? 16.062 33.969 4.449 1 98.5 107 VAL A C 1
ATOM 806 O O . VAL A 1 107 ? 16.516 33.75 5.574 1 98.5 107 VAL A O 1
ATOM 809 N N . LEU A 1 108 ? 14.789 34.125 4.188 1 98.88 108 LEU A N 1
ATOM 810 C CA . LEU A 1 108 ? 13.75 33.938 5.188 1 98.88 108 LEU A CA 1
ATOM 811 C C . LEU A 1 108 ? 12.781 32.844 4.758 1 98.88 108 LEU A C 1
ATOM 813 O O . LEU A 1 108 ? 12.367 32.781 3.6 1 98.88 108 LEU A O 1
ATOM 817 N N . ILE A 1 109 ? 12.477 31.891 5.602 1 98.94 109 ILE A N 1
ATOM 818 C CA . ILE A 1 109 ? 11.461 30.875 5.348 1 98.94 109 ILE A CA 1
ATOM 819 C C . ILE A 1 109 ? 10.289 31.062 6.312 1 98.94 109 ILE A C 1
ATOM 821 O O . ILE A 1 109 ? 10.461 30.969 7.527 1 98.94 109 ILE A O 1
ATOM 825 N N . LEU A 1 110 ? 9.164 31.359 5.754 1 98.94 110 LEU A N 1
ATOM 826 C CA . LEU A 1 110 ? 7.93 31.453 6.523 1 98.94 110 LEU A CA 1
ATOM 827 C C . LEU A 1 110 ? 7.285 30.078 6.676 1 98.94 110 LEU A C 1
ATOM 829 O O . LEU A 1 110 ? 6.754 29.531 5.707 1 98.94 110 LEU A O 1
ATOM 833 N N . ALA A 1 111 ? 7.277 29.5 7.832 1 98.75 111 ALA A N 1
ATOM 834 C CA . ALA A 1 111 ? 6.648 28.234 8.203 1 98.75 111 ALA A CA 1
ATOM 835 C C . ALA A 1 111 ? 5.73 28.406 9.414 1 98.75 111 ALA A C 1
ATOM 837 O O . ALA A 1 111 ? 5.789 27.625 10.367 1 98.75 111 ALA A O 1
ATOM 838 N N . THR A 1 112 ? 4.891 29.406 9.367 1 98.06 112 THR A N 1
ATOM 839 C CA . THR A 1 112 ? 4.086 29.844 10.5 1 98.06 112 THR A CA 1
ATOM 840 C C . THR A 1 112 ? 2.869 28.953 10.688 1 98.06 112 THR A C 1
ATOM 842 O O . THR A 1 112 ? 2.166 29.047 11.695 1 98.06 112 THR A O 1
ATOM 845 N N . GLY A 1 113 ? 2.664 28.047 9.766 1 96.62 113 GLY A N 1
ATOM 846 C CA . GLY A 1 113 ? 1.621 27.047 9.891 1 96.62 113 GLY A CA 1
ATOM 847 C C . GLY A 1 113 ? 0.222 27.625 9.766 1 96.62 113 GLY A C 1
ATOM 848 O O . GLY A 1 113 ? -0.032 28.469 8.898 1 96.62 113 GLY A O 1
ATOM 849 N N . ALA A 1 114 ? -0.707 27.031 10.438 1 95.44 114 ALA A N 1
ATOM 850 C CA . ALA A 1 114 ? -2.117 27.406 10.414 1 95.44 114 ALA A CA 1
ATOM 851 C C . ALA A 1 114 ? -2.619 27.75 11.812 1 95.44 114 ALA A C 1
ATOM 853 O O . ALA A 1 114 ? -1.945 27.469 12.805 1 95.44 114 ALA A O 1
ATOM 854 N N . LYS A 1 115 ? -3.643 28.469 11.891 1 92.62 115 LYS A N 1
ATOM 855 C CA . LYS A 1 115 ? -4.32 28.75 13.156 1 92.62 115 LYS A CA 1
ATOM 856 C C . LYS A 1 115 ? -5.758 28.234 13.133 1 92.62 115 LYS A C 1
ATOM 858 O O . LYS A 1 115 ? -6.391 28.172 12.078 1 92.62 115 LYS A O 1
ATOM 863 N N . PRO A 1 116 ? -6.258 27.781 14.305 1 91.31 116 PRO A N 1
ATOM 864 C CA . PRO A 1 116 ? -7.641 27.297 14.352 1 91.31 116 PRO A CA 1
ATOM 865 C C . PRO A 1 116 ? -8.656 28.359 13.938 1 91.31 116 PRO A C 1
ATOM 867 O O . PRO A 1 116 ? -8.492 29.531 14.258 1 91.31 116 PRO A O 1
ATOM 870 N N . ILE A 1 117 ? -9.625 27.906 13.203 1 91.62 117 ILE A N 1
ATOM 871 C CA . ILE A 1 117 ? -10.742 28.781 12.883 1 91.62 117 ILE A CA 1
ATOM 872 C C . ILE A 1 117 ? -11.641 28.938 14.109 1 91.62 117 ILE A C 1
ATOM 874 O O . ILE A 1 117 ? -12.055 27.953 14.719 1 91.62 117 ILE A O 1
ATOM 878 N N . VAL A 1 118 ? -11.867 30.141 14.523 1 88.12 118 VAL A N 1
ATOM 879 C CA . VAL A 1 118 ? -12.805 30.469 15.594 1 88.12 118 VAL A CA 1
ATOM 880 C C . VAL A 1 118 ? -13.977 31.266 15.023 1 88.12 118 VAL A C 1
ATOM 882 O O . VAL A 1 118 ? -13.836 32.438 14.68 1 88.12 118 VAL A O 1
ATOM 885 N N . PRO A 1 119 ? -15.039 30.531 14.938 1 89.12 119 PRO A N 1
ATOM 886 C CA . PRO A 1 119 ? -16.188 31.266 14.383 1 89.12 119 PRO A CA 1
ATOM 887 C C . PRO A 1 119 ? -16.562 32.469 15.219 1 89.12 119 PRO A C 1
ATOM 889 O O . PRO A 1 119 ? -16.453 32.469 16.438 1 89.12 119 PRO A O 1
ATOM 892 N N . SER A 1 120 ? -17.031 33.531 14.578 1 91.44 120 SER A N 1
ATOM 893 C CA . SER A 1 120 ? -17.484 34.719 15.258 1 91.44 120 SER A CA 1
ATOM 894 C C . SER A 1 120 ? -18.922 34.562 15.75 1 91.44 120 SER A C 1
ATOM 896 O O . SER A 1 120 ? -19.844 35.156 15.172 1 91.44 120 SER A O 1
ATOM 898 N N . ILE A 1 121 ? -19.062 33.844 16.828 1 93.44 121 ILE A N 1
ATOM 899 C CA . ILE A 1 121 ? -20.375 33.594 17.391 1 93.44 121 ILE A CA 1
ATOM 900 C C . ILE A 1 121 ? -20.391 34 18.875 1 93.44 121 ILE A C 1
ATOM 902 O O . ILE A 1 121 ? -19.328 34.094 19.5 1 93.44 121 ILE A O 1
ATOM 906 N N . GLU A 1 122 ? -21.547 34.312 19.344 1 94.75 122 GLU A N 1
ATOM 907 C CA . GLU A 1 122 ? -21.703 34.719 20.75 1 94.75 122 GLU A CA 1
ATOM 908 C C . GLU A 1 122 ? -21.25 33.594 21.688 1 94.75 122 GLU A C 1
ATOM 910 O O . GLU A 1 122 ? -21.562 32.438 21.484 1 94.75 122 GLU A O 1
ATOM 915 N N . GLY A 1 123 ? -20.438 34 22.688 1 95.12 123 GLY A N 1
ATOM 916 C CA . GLY A 1 123 ? -20.062 33.062 23.719 1 95.12 123 GLY A CA 1
ATOM 917 C C . GLY A 1 123 ? -18.75 32.344 23.438 1 95.12 123 GLY A C 1
ATOM 918 O O . GLY A 1 123 ? -18.312 31.516 24.219 1 95.12 123 GLY A O 1
ATOM 919 N N . ASN A 1 124 ? -18.078 32.688 22.375 1 92.75 124 ASN A N 1
ATOM 920 C CA . ASN A 1 124 ? -16.844 32 21.984 1 92.75 124 ASN A CA 1
ATOM 921 C C . ASN A 1 124 ? -15.734 32.219 23.016 1 92.75 124 ASN A C 1
ATOM 923 O O . ASN A 1 124 ? -14.766 31.469 23.062 1 92.75 124 ASN A O 1
ATOM 927 N N . ASP A 1 125 ? -15.875 33.219 23.828 1 93 125 ASP A N 1
ATOM 928 C CA . ASP A 1 125 ? -14.836 33.562 24.781 1 93 125 ASP A CA 1
ATOM 929 C C . ASP A 1 125 ? -15.133 32.969 26.156 1 93 125 ASP A C 1
ATOM 931 O O . ASP A 1 125 ? -14.375 33.188 27.109 1 93 125 ASP A O 1
ATOM 935 N N . LEU A 1 126 ? -16.188 32.219 26.266 1 96.25 126 LEU A N 1
ATOM 936 C CA . LEU A 1 126 ? -16.547 31.594 27.531 1 96.25 126 LEU A CA 1
ATOM 937 C C . LEU A 1 126 ? -15.516 30.547 27.938 1 96.25 126 LEU A C 1
ATOM 939 O O . LEU A 1 126 ? -14.984 29.828 27.094 1 96.25 126 LEU A O 1
ATOM 943 N N . ARG A 1 127 ? -15.32 30.531 29.297 1 95.88 127 ARG A N 1
ATOM 944 C CA . ARG A 1 127 ? -14.516 29.422 29.797 1 95.88 127 ARG A CA 1
ATOM 945 C C . ARG A 1 127 ? -15.164 28.078 29.484 1 95.88 127 ARG A C 1
ATOM 947 O O . ARG A 1 127 ? -16.391 27.938 29.625 1 95.88 127 ARG A O 1
ATOM 954 N N . GLY A 1 128 ? -14.312 27.203 28.969 1 96.06 128 GLY A N 1
ATOM 955 C CA . GLY A 1 128 ? -14.828 25.891 28.641 1 96.06 128 GLY A CA 1
ATOM 956 C C . GLY A 1 128 ? -15 25.672 27.141 1 96.06 128 GLY A C 1
ATOM 957 O O . GLY A 1 128 ? -15.258 24.562 26.688 1 96.06 128 GLY A O 1
ATOM 958 N N . VAL A 1 129 ? -15.008 26.766 26.422 1 96.25 129 VAL A N 1
ATOM 959 C CA . VAL A 1 129 ? -14.906 26.641 24.969 1 96.25 129 VAL A CA 1
ATOM 960 C C . VAL A 1 129 ? -13.438 26.5 24.562 1 96.25 129 VAL A C 1
ATOM 962 O O . VAL A 1 129 ? -12.656 27.453 24.703 1 96.25 129 VAL A O 1
ATOM 965 N N . LEU A 1 130 ? -13.133 25.297 24.094 1 94.38 130 LEU A N 1
ATOM 966 C CA . LEU A 1 130 ? -11.734 24.922 23.906 1 94.38 130 LEU A CA 1
ATOM 967 C C . LEU A 1 130 ? -11.414 24.719 22.438 1 94.38 130 LEU A C 1
ATOM 969 O O . LEU A 1 130 ? -12.266 24.266 21.672 1 94.38 130 LEU A O 1
ATOM 973 N N . THR A 1 131 ? -10.227 25.062 22.047 1 89.62 131 THR A N 1
ATOM 974 C CA . THR A 1 131 ? -9.711 24.812 20.703 1 89.62 131 THR A CA 1
ATOM 975 C C . THR A 1 131 ? -8.469 23.922 20.766 1 89.62 131 THR A C 1
ATOM 977 O O . THR A 1 131 ? -7.73 23.938 21.75 1 89.62 131 THR A O 1
ATOM 980 N N . LEU A 1 132 ? -8.328 23.109 19.688 1 84.06 132 LEU A N 1
ATOM 981 C CA . LEU A 1 132 ? -7.207 22.172 19.641 1 84.06 132 LEU A CA 1
ATOM 982 C C . LEU A 1 132 ? -6.195 22.594 18.594 1 84.06 132 LEU A C 1
ATOM 984 O O . LEU A 1 132 ? -6.566 22.891 17.453 1 84.06 132 LEU A O 1
ATOM 988 N N . ARG A 1 133 ? -4.883 22.766 18.844 1 73.19 133 ARG A N 1
ATOM 989 C CA . ARG A 1 133 ? -3.939 22.922 17.75 1 73.19 133 ARG A CA 1
ATOM 990 C C . ARG A 1 133 ? -2.514 22.641 18.203 1 73.19 133 ARG A C 1
ATOM 992 O O . ARG A 1 133 ? -1.747 21.984 17.484 1 73.19 133 ARG A O 1
ATOM 999 N N . LEU A 1 134 ? -2.242 22.984 19.375 1 78.62 134 LEU A N 1
ATOM 1000 C CA . LEU A 1 134 ? -0.832 22.875 19.719 1 78.62 134 LEU A CA 1
ATOM 1001 C C . LEU A 1 134 ? -0.623 21.828 20.812 1 78.62 134 LEU A C 1
ATOM 1003 O O . LEU A 1 134 ? -1.337 21.812 21.812 1 78.62 134 LEU A O 1
ATOM 1007 N N . PRO A 1 135 ? 0.405 21.047 20.641 1 76.56 135 PRO A N 1
ATOM 1008 C CA . PRO A 1 135 ? 0.614 19.906 21.531 1 76.56 135 PRO A CA 1
ATOM 1009 C C . PRO A 1 135 ? 0.839 20.312 22.984 1 76.56 135 PRO A C 1
ATOM 1011 O O . PRO A 1 135 ? 0.477 19.578 23.906 1 76.56 135 PRO A O 1
ATOM 1014 N N . HIS A 1 136 ? 1.384 21.438 23.188 1 78.44 136 HIS A N 1
ATOM 1015 C CA . HIS A 1 136 ? 1.666 21.844 24.562 1 78.44 136 HIS A CA 1
ATOM 1016 C C . HIS A 1 136 ? 0.38 22.125 25.328 1 78.44 136 HIS A C 1
ATOM 1018 O O . HIS A 1 136 ? 0.39 22.219 26.562 1 78.44 136 HIS A O 1
ATOM 1024 N N . GLU A 1 137 ? -0.708 22.188 24.594 1 84.38 137 GLU A N 1
ATOM 1025 C CA . GLU A 1 137 ? -2.002 22.422 25.219 1 84.38 137 GLU A CA 1
ATOM 1026 C C . GLU A 1 137 ? -2.709 21.109 25.547 1 84.38 137 GLU A C 1
ATOM 1028 O O . GLU A 1 137 ? -3.762 21.109 26.188 1 84.38 137 GLU A O 1
ATOM 1033 N N . ALA A 1 138 ? -2.117 20.047 25.172 1 88.31 138 ALA A N 1
ATOM 1034 C CA . ALA A 1 138 ? -2.766 18.75 25.281 1 88.31 138 ALA A CA 1
ATOM 1035 C C . ALA A 1 138 ? -3.092 18.422 26.734 1 88.31 138 ALA A C 1
ATOM 1037 O O . ALA A 1 138 ? -4.152 17.859 27.031 1 88.31 138 ALA A O 1
ATOM 1038 N N . GLY A 1 139 ? -2.16 18.734 27.625 1 89.5 139 GLY A N 1
ATOM 1039 C CA . GLY A 1 139 ? -2.4 18.484 29.031 1 89.5 139 GLY A CA 1
ATOM 1040 C C . GLY A 1 139 ? -3.627 19.203 29.578 1 89.5 139 GLY A C 1
ATOM 1041 O O . GLY A 1 139 ? -4.461 18.594 30.25 1 89.5 139 GLY A O 1
ATOM 1042 N N . ARG A 1 140 ? -3.695 20.438 29.281 1 91.62 140 ARG A N 1
ATOM 1043 C CA . ARG A 1 140 ? -4.836 21.234 29.719 1 91.62 140 ARG A CA 1
ATOM 1044 C C . ARG A 1 140 ? -6.133 20.719 29.109 1 91.62 140 ARG A C 1
ATOM 1046 O O . ARG A 1 140 ? -7.16 20.656 29.781 1 91.62 140 ARG A O 1
ATOM 1053 N N . LEU A 1 141 ? -6.102 20.375 27.891 1 93.81 141 LEU A N 1
ATOM 1054 C CA . LEU A 1 141 ? -7.281 19.875 27.203 1 93.81 141 LEU A CA 1
ATOM 1055 C C . LEU A 1 141 ? -7.77 18.578 27.844 1 93.81 141 LEU A C 1
ATOM 1057 O O . LEU A 1 141 ? -8.969 18.391 28.047 1 93.81 141 LEU A O 1
ATOM 1061 N N . ARG A 1 142 ? -6.816 17.703 28.172 1 94.75 142 ARG A N 1
ATOM 1062 C CA . ARG A 1 142 ? -7.184 16.453 28.812 1 94.75 142 ARG A CA 1
ATOM 1063 C C . ARG A 1 142 ? -7.812 16.719 30.188 1 94.75 142 ARG A C 1
ATOM 1065 O O . ARG A 1 142 ? -8.797 16.062 30.547 1 94.75 142 ARG A O 1
ATOM 1072 N N . GLU A 1 143 ? -7.223 17.641 30.938 1 95.38 143 GLU A N 1
ATOM 1073 C CA . GLU A 1 143 ? -7.766 17.984 32.25 1 95.38 143 GLU A CA 1
ATOM 1074 C C . GLU A 1 143 ? -9.195 18.5 32.125 1 95.38 143 GLU A C 1
ATOM 1076 O O . GLU A 1 143 ? -10.062 18.141 32.938 1 95.38 143 GLU A O 1
ATOM 1081 N N . GLU A 1 144 ? -9.406 19.328 31.188 1 96.31 144 GLU A N 1
ATOM 1082 C CA . GLU A 1 144 ? -10.742 19.859 30.969 1 96.31 144 GLU A CA 1
ATOM 1083 C C . GLU A 1 144 ? -11.719 18.75 30.578 1 96.31 144 GLU A C 1
ATOM 1085 O O . GLU A 1 144 ? -12.867 18.75 31.031 1 96.31 144 GLU A O 1
ATOM 1090 N N . ALA A 1 145 ? -11.289 17.828 29.766 1 96.44 145 ALA A N 1
ATOM 1091 C CA . ALA A 1 145 ? -12.125 16.703 29.359 1 96.44 145 ALA A CA 1
ATOM 1092 C C . ALA A 1 145 ? -12.5 15.836 30.547 1 96.44 145 ALA A C 1
ATOM 1094 O O . ALA A 1 145 ? -13.648 15.398 30.672 1 96.44 145 ALA A O 1
ATOM 1095 N N . LEU A 1 146 ? -11.5 15.617 31.406 1 96.56 146 LEU A N 1
ATOM 1096 C CA . LEU A 1 146 ? -11.719 14.758 32.562 1 96.56 146 LEU A CA 1
ATOM 1097 C C . LEU A 1 146 ? -12.734 15.375 33.531 1 96.56 146 LEU A C 1
ATOM 1099 O O . LEU A 1 146 ? -13.469 14.656 34.219 1 96.56 146 LEU A O 1
ATOM 1103 N N . ARG A 1 147 ? -12.844 16.672 33.5 1 96.44 147 ARG A N 1
ATOM 1104 C CA . ARG A 1 147 ? -13.719 17.375 34.438 1 96.44 147 ARG A CA 1
ATOM 1105 C C . ARG A 1 147 ? -15.125 17.5 33.875 1 96.44 147 ARG A C 1
ATOM 1107 O O . ARG A 1 147 ? -16.031 18 34.531 1 96.44 147 ARG A O 1
ATOM 1114 N N . ALA A 1 148 ? -15.305 17.062 32.719 1 97.56 148 ALA A N 1
ATOM 1115 C CA . ALA A 1 148 ? -16.594 17.203 32.031 1 97.56 148 ALA A CA 1
ATOM 1116 C C . ALA A 1 148 ? -17.328 15.859 32 1 97.56 148 ALA A C 1
ATOM 1118 O O . ALA A 1 148 ? -16.719 14.805 32.125 1 97.56 148 ALA A O 1
ATOM 1119 N N . ASP A 1 149 ? -18.609 15.961 31.922 1 97.88 149 ASP A N 1
ATOM 1120 C CA . ASP A 1 149 ? -19.438 14.781 31.672 1 97.88 149 ASP A CA 1
ATOM 1121 C C . ASP A 1 149 ? -20.047 14.828 30.281 1 97.88 149 ASP A C 1
ATOM 1123 O O . ASP A 1 149 ? -19.875 13.898 29.484 1 97.88 149 ASP A O 1
ATOM 1127 N N . LYS A 1 150 ? -20.734 15.906 30 1 98.31 150 LYS A N 1
ATOM 1128 C CA . LYS A 1 150 ? -21.359 16.141 28.703 1 98.31 150 LYS A CA 1
ATOM 1129 C C . LYS A 1 150 ? -20.547 17.156 27.891 1 98.31 150 LYS A C 1
ATOM 1131 O O . LYS A 1 150 ? -20.375 18.297 28.312 1 98.31 150 LYS A O 1
ATOM 1136 N N . VAL A 1 151 ? -20.078 16.703 26.734 1 98.56 151 VAL A N 1
ATOM 1137 C CA . VAL A 1 151 ? -19.203 17.562 25.938 1 98.56 151 VAL A CA 1
ATOM 1138 C C . VAL A 1 151 ? -19.766 17.703 24.516 1 98.56 151 VAL A C 1
ATOM 1140 O O . VAL A 1 151 ? -20.375 16.781 24 1 98.56 151 VAL A O 1
ATOM 1143 N N . ALA A 1 152 ? -19.594 18.891 23.953 1 98.69 152 ALA A N 1
ATOM 1144 C CA . ALA A 1 152 ? -19.906 19.141 22.562 1 98.69 152 ALA A CA 1
ATOM 1145 C C . ALA A 1 152 ? -18.641 19.234 21.719 1 98.69 152 ALA A C 1
ATOM 1147 O O . ALA A 1 152 ? -17.656 19.859 22.125 1 98.69 152 ALA A O 1
ATOM 1148 N N . VAL A 1 153 ? -18.594 18.516 20.656 1 98.25 153 VAL A N 1
ATOM 1149 C CA . VAL A 1 153 ? -17.578 18.656 19.625 1 98.25 153 VAL A CA 1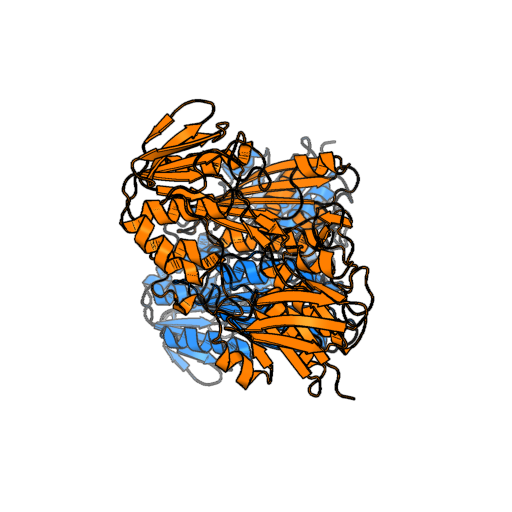
ATOM 1150 C C . VAL A 1 153 ? -18.156 19.375 18.422 1 98.25 153 VAL A C 1
ATOM 1152 O O . VAL A 1 153 ? -19.109 18.891 17.797 1 98.25 153 VAL A O 1
ATOM 1155 N N . ILE A 1 154 ? -17.609 20.531 18.125 1 97.75 154 ILE A N 1
ATOM 1156 C CA . ILE A 1 154 ? -18.109 21.312 17 1 97.75 154 ILE A CA 1
ATOM 1157 C C . ILE A 1 154 ? -17.234 21.094 15.773 1 97.75 154 ILE A C 1
ATOM 1159 O O . ILE A 1 154 ? -16.078 21.5 15.75 1 97.75 154 ILE A O 1
ATOM 1163 N N . GLY A 1 155 ? -17.859 20.5 14.68 1 96.75 155 GLY A N 1
ATOM 1164 C CA . GLY A 1 155 ? -17.125 20.156 13.461 1 96.75 155 GLY A CA 1
ATOM 1165 C C . GLY A 1 155 ? -16.922 18.656 13.289 1 96.75 155 GLY A C 1
ATOM 1166 O O . GLY A 1 155 ? -16.359 18 14.156 1 96.75 155 GLY A O 1
ATOM 1167 N N . GLY A 1 156 ? -17.359 18.203 12.195 1 97 156 GLY A N 1
ATOM 1168 C CA . GLY A 1 156 ? -17.25 16.781 11.883 1 97 156 GLY A CA 1
ATOM 1169 C C . GLY A 1 156 ? -16.094 16.469 10.945 1 97 156 GLY A C 1
ATOM 1170 O O . GLY A 1 156 ? -16.203 15.578 10.102 1 97 156 GLY A O 1
ATOM 1171 N N . GLY A 1 157 ? -14.961 17.234 11.016 1 95.88 157 GLY A N 1
ATOM 1172 C CA . GLY A 1 157 ? -13.742 16.938 10.273 1 95.88 157 GLY A CA 1
ATOM 1173 C C . GLY A 1 157 ? -12.836 15.953 10.984 1 95.88 157 GLY A C 1
ATOM 1174 O O . GLY A 1 157 ? -13.266 15.258 11.906 1 95.88 157 GLY A O 1
ATOM 1175 N N . TYR A 1 158 ? -11.586 15.82 10.617 1 94.12 158 TYR A N 1
ATOM 1176 C CA . TYR A 1 158 ? -10.633 14.852 11.141 1 94.12 158 TYR A CA 1
ATOM 1177 C C . TYR A 1 158 ? -10.469 15.016 12.648 1 94.12 158 TYR A C 1
ATOM 1179 O O . TYR A 1 158 ? -10.672 14.062 13.406 1 94.12 158 TYR A O 1
ATOM 1187 N N . ILE A 1 159 ? -10.211 16.203 13.039 1 93 159 ILE A N 1
ATOM 1188 C CA . ILE A 1 159 ? -9.914 16.469 14.438 1 93 159 ILE A CA 1
ATOM 1189 C C . ILE A 1 159 ? -11.156 16.203 15.281 1 93 159 ILE A C 1
ATOM 1191 O O . ILE A 1 159 ? -11.062 15.633 16.375 1 93 159 ILE A O 1
ATOM 1195 N N . GLY A 1 160 ? -12.289 16.672 14.797 1 95.81 160 GLY A N 1
ATOM 1196 C CA . GLY A 1 160 ? -13.523 16.438 15.523 1 95.81 160 GLY A CA 1
ATOM 1197 C C . GLY A 1 160 ? -13.828 14.969 15.734 1 95.81 160 GLY A C 1
ATOM 1198 O O . GLY A 1 160 ? -14.234 14.562 16.828 1 95.81 160 GLY A O 1
ATOM 1199 N N . LEU A 1 161 ? -13.609 14.188 14.727 1 97.75 161 LEU A N 1
ATOM 1200 C CA . LEU A 1 161 ? -13.891 12.758 14.805 1 97.75 161 LEU A CA 1
ATOM 1201 C C . LEU A 1 161 ? -12.906 12.062 15.742 1 97.75 161 LEU A C 1
ATOM 1203 O O . LEU A 1 161 ? -13.289 11.203 16.531 1 97.75 161 LEU A O 1
ATOM 1207 N N . GLU A 1 162 ? -11.656 12.391 15.641 1 96.5 162 GLU A N 1
ATOM 1208 C CA . GLU A 1 162 ? -10.648 11.82 16.531 1 96.5 162 GLU A CA 1
ATOM 1209 C C . GLU A 1 162 ? -10.93 12.188 17.984 1 96.5 162 GLU A C 1
ATOM 1211 O O . GLU A 1 162 ? -10.758 11.352 18.875 1 96.5 162 GLU A O 1
ATOM 1216 N N . LEU A 1 163 ? -11.391 13.383 18.188 1 96.25 163 LEU A N 1
ATOM 1217 C CA . LEU A 1 163 ? -11.719 13.836 19.531 1 96.25 163 LEU A CA 1
ATOM 1218 C C . LEU A 1 163 ? -12.93 13.086 20.078 1 96.25 163 LEU A C 1
ATOM 1220 O O . LEU A 1 163 ? -12.977 12.75 21.25 1 96.25 163 LEU A O 1
ATOM 1224 N N . ALA A 1 164 ? -13.906 12.961 19.188 1 98.12 164 ALA A N 1
ATOM 1225 C CA . ALA A 1 164 ? -15.086 12.203 19.609 1 98.12 164 ALA A CA 1
ATOM 1226 C C . ALA A 1 164 ? -14.695 10.828 20.125 1 98.12 164 ALA A C 1
ATOM 1228 O O . ALA A 1 164 ? -15.188 10.391 21.172 1 98.12 164 ALA A O 1
ATOM 1229 N N . GLU A 1 165 ? -13.836 10.148 19.438 1 98.06 165 GLU A N 1
ATOM 1230 C CA . GLU A 1 165 ? -13.352 8.844 19.875 1 98.06 165 GLU A CA 1
ATOM 1231 C C . GLU A 1 165 ? -12.609 8.945 21.203 1 98.06 165 GLU A C 1
ATOM 1233 O O . GLU A 1 165 ? -12.828 8.133 22.109 1 98.06 165 GLU A O 1
ATOM 1238 N N . ALA A 1 166 ? -11.734 9.938 21.328 1 97.25 166 ALA A N 1
ATOM 1239 C CA . ALA A 1 166 ? -10.945 10.133 22.547 1 97.25 166 ALA A CA 1
ATOM 1240 C C . ALA A 1 166 ? -11.844 10.375 23.75 1 97.25 166 ALA A C 1
ATOM 1242 O O . ALA A 1 166 ? -11.633 9.805 24.828 1 97.25 166 ALA A O 1
ATOM 1243 N N . LEU A 1 167 ? -12.82 11.219 23.562 1 98.19 167 LEU A N 1
ATOM 1244 C CA . LEU A 1 167 ? -13.719 11.602 24.656 1 98.19 167 LEU A CA 1
ATOM 1245 C C . LEU A 1 167 ? -14.617 10.438 25.062 1 98.19 167 LEU A C 1
ATOM 1247 O O . LEU A 1 167 ? -14.914 10.25 26.234 1 98.19 167 LEU A O 1
ATOM 1251 N N . ARG A 1 168 ? -15.062 9.633 24.062 1 98.44 168 ARG A N 1
ATOM 1252 C CA . ARG A 1 168 ? -15.828 8.43 24.375 1 98.44 168 ARG A CA 1
ATOM 1253 C C . ARG A 1 168 ? -14.984 7.438 25.172 1 98.44 168 ARG A C 1
ATOM 1255 O O . ARG A 1 168 ? -15.492 6.77 26.078 1 98.44 168 ARG A O 1
ATOM 1262 N N . ALA A 1 169 ? -13.773 7.379 24.812 1 96.94 169 ALA A N 1
ATOM 1263 C CA . ALA A 1 169 ? -12.867 6.488 25.547 1 96.94 169 ALA A CA 1
ATOM 1264 C C . ALA A 1 169 ? -12.75 6.898 27 1 96.94 169 ALA A C 1
ATOM 1266 O O . ALA A 1 169 ? -12.516 6.059 27.875 1 96.94 169 ALA A O 1
ATOM 1267 N N . LEU A 1 170 ? -12.922 8.156 27.266 1 97.19 170 LEU A N 1
ATOM 1268 C CA . LEU A 1 170 ? -12.875 8.68 28.625 1 97.19 170 LEU A CA 1
ATOM 1269 C C . LEU A 1 170 ? -14.227 8.531 29.328 1 97.19 170 LEU A C 1
ATOM 1271 O O . LEU A 1 170 ? -14.391 8.953 30.469 1 97.19 170 LEU A O 1
ATOM 1275 N N . GLY A 1 171 ? -15.211 7.984 28.609 1 97.69 171 GLY A N 1
ATOM 1276 C CA . GLY A 1 171 ? -16.516 7.727 29.188 1 97.69 171 GLY A CA 1
ATOM 1277 C C . GLY A 1 171 ? -17.438 8.93 29.141 1 97.69 171 GLY A C 1
ATOM 1278 O O . GLY A 1 171 ? -18.438 8.984 29.875 1 97.69 171 GLY A O 1
ATOM 1279 N N . LYS A 1 172 ? -17.125 9.906 28.312 1 98.56 172 LYS A N 1
ATOM 1280 C CA . LYS A 1 172 ? -17.938 11.117 28.266 1 98.56 172 LYS A CA 1
ATOM 1281 C C . LYS A 1 172 ? -19.172 10.922 27.391 1 98.56 172 LYS A C 1
ATOM 1283 O O . LYS A 1 172 ? -19.188 10.055 26.516 1 98.56 172 LYS A O 1
ATOM 1288 N N . ARG A 1 173 ? -20.281 11.703 27.797 1 98.5 173 ARG A N 1
ATOM 1289 C CA . ARG A 1 173 ? -21.406 11.852 26.875 1 98.5 173 ARG A CA 1
ATOM 1290 C C . ARG A 1 173 ? -21.078 12.875 25.797 1 98.5 173 ARG A C 1
ATOM 1292 O O . ARG A 1 173 ? -20.969 14.07 26.078 1 98.5 173 ARG A O 1
ATOM 1299 N N . VAL A 1 174 ? -20.906 12.461 24.438 1 98.88 174 VAL A N 1
ATOM 1300 C CA . VAL A 1 174 ? -20.375 13.305 23.375 1 98.88 174 VAL A CA 1
ATOM 1301 C C . VAL A 1 174 ? -21.484 13.672 22.391 1 98.88 174 VAL A C 1
ATOM 1303 O O . VAL A 1 174 ? -22.203 12.797 21.891 1 98.88 174 VAL A O 1
ATOM 1306 N N . MET A 1 175 ? -21.672 14.945 22.172 1 98.81 175 MET A N 1
ATOM 1307 C CA . MET A 1 175 ? -22.484 15.469 21.078 1 98.81 175 MET A CA 1
ATOM 1308 C C . MET A 1 175 ? -21.594 16.078 19.984 1 98.81 175 MET A C 1
ATOM 1310 O O . MET A 1 175 ? -20.797 16.969 20.25 1 98.81 175 MET A O 1
ATOM 1314 N N . LEU A 1 176 ? -21.688 15.555 18.797 1 98.81 176 LEU A N 1
ATOM 1315 C CA . LEU A 1 176 ? -20.922 16.078 17.672 1 98.81 176 LEU A CA 1
ATOM 1316 C C . LEU A 1 176 ? -21.828 16.859 16.719 1 98.81 176 LEU A C 1
ATOM 1318 O O . LEU A 1 176 ? -22.844 16.344 16.234 1 98.81 176 LEU A O 1
ATOM 1322 N N . PHE A 1 177 ? -21.484 18.094 16.5 1 98.56 177 PHE A N 1
ATOM 1323 C CA . PHE A 1 177 ? -22.266 18.969 15.625 1 98.56 177 PHE A CA 1
ATOM 1324 C C . PHE A 1 177 ? -21.531 19.219 14.312 1 98.56 177 PHE A C 1
ATOM 1326 O O . PHE A 1 177 ? -20.359 19.625 14.32 1 98.56 177 PHE A O 1
ATOM 1333 N N . GLU A 1 178 ? -22.109 18.953 13.211 1 98.12 178 GLU A N 1
ATOM 1334 C CA . GLU A 1 178 ? -21.641 19.266 11.859 1 98.12 178 GLU A CA 1
ATOM 1335 C C . GLU A 1 178 ? -22.688 20.016 11.062 1 98.12 178 GLU A C 1
ATOM 1337 O O . GLU A 1 178 ? -23.828 19.562 10.938 1 98.12 178 GLU A O 1
ATOM 1342 N N . MET A 1 179 ? -22.312 21.219 10.57 1 96.88 179 MET A N 1
ATOM 1343 C CA . MET A 1 179 ? -23.281 22.062 9.867 1 96.88 179 MET A CA 1
ATOM 1344 C C . MET A 1 179 ? -23.625 21.469 8.508 1 96.88 179 MET A C 1
ATOM 1346 O O . MET A 1 179 ? -24.703 21.734 7.965 1 96.88 179 MET A O 1
ATOM 1350 N N . MET A 1 180 ? -22.766 20.672 7.926 1 96.25 180 MET A N 1
ATOM 1351 C CA . MET A 1 180 ? -22.984 20.016 6.641 1 96.25 180 MET A CA 1
ATOM 1352 C C . MET A 1 180 ? -23.828 18.766 6.812 1 96.25 180 MET A C 1
ATOM 1354 O O . MET A 1 180 ? -24 18.266 7.93 1 96.25 180 MET A O 1
ATOM 1358 N N . PRO A 1 181 ? -24.266 18.203 5.699 1 96.31 181 PRO A N 1
ATOM 1359 C CA . PRO A 1 181 ? -25.156 17.047 5.785 1 96.31 181 PRO A CA 1
ATOM 1360 C C . PRO A 1 181 ? -24.422 15.773 6.199 1 96.31 181 PRO A C 1
ATOM 1362 O O . PRO A 1 181 ? -25.062 14.781 6.559 1 96.31 181 PRO A O 1
ATOM 1365 N N . HIS A 1 182 ? -23.156 15.711 6.152 1 96.81 182 HIS A N 1
ATOM 1366 C CA . HIS A 1 182 ? -22.391 14.547 6.57 1 96.81 182 HIS A CA 1
ATOM 1367 C C . HIS A 1 182 ? -21.016 14.953 7.105 1 96.81 182 HIS A C 1
ATOM 1369 O O . HIS A 1 182 ? -20.547 16.062 6.836 1 96.81 182 HIS A O 1
ATOM 1375 N N . VAL A 1 183 ? -20.438 14.094 7.953 1 97.5 183 VAL A N 1
ATOM 1376 C CA . VAL A 1 183 ? -19.094 14.336 8.469 1 97.5 183 VAL A CA 1
ATOM 1377 C C . VAL A 1 183 ? -18.078 14.242 7.336 1 97.5 183 VAL A C 1
ATOM 1379 O O . VAL A 1 183 ? -18.375 13.703 6.27 1 97.5 183 VAL A O 1
ATOM 1382 N N . LEU A 1 184 ? -16.922 14.781 7.5 1 96.06 184 LEU A N 1
ATOM 1383 C CA . LEU A 1 184 ? -15.836 14.805 6.527 1 96.06 184 LEU A CA 1
ATOM 1384 C C . LEU A 1 184 ? -16.344 15.25 5.156 1 96.06 184 LEU A C 1
ATOM 1386 O O . LEU A 1 184 ? -16.125 14.562 4.156 1 96.06 184 LEU A O 1
ATOM 1390 N N . PRO A 1 185 ? -16.938 16.391 5.137 1 90.44 185 PRO A N 1
ATOM 1391 C CA . PRO A 1 185 ? -17.641 16.812 3.92 1 90.44 185 PRO A CA 1
ATOM 1392 C C . PRO A 1 185 ? -16.688 17.078 2.754 1 90.44 185 PRO A C 1
ATOM 1394 O O . PRO A 1 185 ? -17.078 16.969 1.592 1 90.44 185 PRO A O 1
ATOM 1397 N N . SER A 1 186 ? -15.438 17.453 3.043 1 86.19 186 SER A N 1
ATOM 1398 C CA . SER A 1 186 ? -14.484 17.734 1.974 1 86.19 186 SER A CA 1
ATOM 1399 C C . SER A 1 186 ? -13.664 16.5 1.628 1 86.19 186 SER A C 1
ATOM 1401 O O . SER A 1 186 ? -12.852 16.531 0.701 1 86.19 186 SER A O 1
ATOM 1403 N N . THR A 1 187 ? -13.906 15.461 2.344 1 88.06 187 THR A N 1
ATOM 1404 C CA . THR A 1 187 ? -13.055 14.281 2.24 1 88.06 187 THR A CA 1
ATOM 1405 C C . THR A 1 187 ? -13.781 13.148 1.54 1 88.06 187 THR A C 1
ATOM 1407 O O . THR A 1 187 ? -13.195 12.43 0.728 1 88.06 187 THR A O 1
ATOM 1410 N N . LEU A 1 188 ? -15.047 13.016 1.878 1 94.69 188 LEU A N 1
ATOM 1411 C CA . LEU A 1 188 ? -15.781 11.836 1.43 1 94.69 188 LEU A CA 1
ATOM 1412 C C . LEU A 1 188 ? -17.016 12.234 0.626 1 94.69 188 LEU A C 1
ATOM 1414 O O . LEU A 1 188 ? -17.578 13.305 0.846 1 94.69 188 LEU A O 1
ATOM 1418 N N . ASP A 1 189 ? -17.375 11.32 -0.273 1 92.56 189 ASP A N 1
ATOM 1419 C CA . ASP A 1 189 ? -18.719 11.383 -0.828 1 92.56 189 ASP A CA 1
ATOM 1420 C C . ASP A 1 189 ? -19.766 11.023 0.224 1 92.56 189 ASP A C 1
ATOM 1422 O O . ASP A 1 189 ? -19.516 10.195 1.099 1 92.56 189 ASP A O 1
ATOM 1426 N N . GLU A 1 190 ? -20.922 11.617 0.123 1 91.38 190 GLU A N 1
ATOM 1427 C CA . GLU A 1 190 ? -21.953 11.562 1.155 1 91.38 190 GLU A CA 1
ATOM 1428 C C . GLU A 1 190 ? -22.359 10.125 1.466 1 91.38 190 GLU A C 1
ATOM 1430 O O . GLU A 1 190 ? -22.547 9.766 2.629 1 91.38 190 GLU A O 1
ATOM 1435 N N . ASP A 1 191 ? -22.516 9.336 0.479 1 93.94 191 ASP A N 1
ATOM 1436 C CA . ASP A 1 191 ? -22.984 7.973 0.704 1 93.94 191 ASP A CA 1
ATOM 1437 C C . ASP A 1 191 ? -21.953 7.164 1.488 1 93.94 191 ASP A C 1
ATOM 1439 O O . ASP A 1 191 ? -22.312 6.305 2.295 1 93.94 191 ASP A O 1
ATOM 1443 N N . LEU A 1 192 ? -20.688 7.414 1.317 1 95.94 192 LEU A N 1
ATOM 1444 C CA . LEU A 1 192 ? -19.656 6.715 2.068 1 95.94 192 LEU A CA 1
ATOM 1445 C C . LEU A 1 192 ? -19.562 7.242 3.496 1 95.94 192 LEU A C 1
ATOM 1447 O O . LEU A 1 192 ? -19.234 6.496 4.418 1 95.94 192 LEU A O 1
ATOM 1451 N N . ALA A 1 193 ? -19.875 8.516 3.674 1 96.62 193 ALA A N 1
ATOM 1452 C CA . ALA A 1 193 ? -19.844 9.117 5.004 1 96.62 193 ALA A CA 1
ATOM 1453 C C . ALA A 1 193 ? -20.828 8.43 5.941 1 96.62 193 ALA A C 1
ATOM 1455 O O . ALA A 1 193 ? -20.641 8.43 7.16 1 96.62 193 ALA A O 1
ATOM 1456 N N . LYS A 1 194 ? -21.844 7.809 5.395 1 97 194 LYS A N 1
ATOM 1457 C CA . LYS A 1 194 ? -22.844 7.105 6.188 1 97 194 LYS A CA 1
ATOM 1458 C C . LYS A 1 194 ? -22.219 5.98 7 1 97 194 LYS A C 1
ATOM 1460 O O . LYS A 1 194 ? -22.656 5.684 8.109 1 97 194 LYS A O 1
ATOM 1465 N N . LEU A 1 195 ? -21.203 5.359 6.445 1 97.81 195 LEU A N 1
ATOM 1466 C CA . LEU A 1 195 ? -20.5 4.312 7.176 1 97.81 195 LEU A CA 1
ATOM 1467 C C . LEU A 1 195 ? -19.891 4.859 8.469 1 97.81 195 LEU A C 1
ATOM 1469 O O . LEU A 1 195 ? -19.859 4.164 9.484 1 97.81 195 LEU A O 1
ATOM 1473 N N . ILE A 1 196 ? -19.453 6.074 8.43 1 98.62 196 ILE A N 1
ATOM 1474 C CA . ILE A 1 196 ? -18.859 6.723 9.602 1 98.62 196 ILE A CA 1
ATOM 1475 C C . ILE A 1 196 ? -19.953 7.094 10.594 1 98.62 196 ILE A C 1
ATOM 1477 O O . ILE A 1 196 ? -19.781 6.949 11.805 1 98.62 196 ILE A O 1
ATOM 1481 N N . HIS A 1 197 ? -21.094 7.602 10.023 1 98.62 197 HIS A N 1
ATOM 1482 C CA . HIS A 1 197 ? -22.234 7.906 10.883 1 98.62 197 HIS A CA 1
ATOM 1483 C C . HIS A 1 197 ? -22.641 6.691 11.703 1 98.62 197 HIS A C 1
ATOM 1485 O O . HIS A 1 197 ? -22.828 6.785 12.914 1 98.62 197 HIS A O 1
ATOM 1491 N N . ASP A 1 198 ? -22.734 5.555 11.016 1 98.44 198 ASP A N 1
ATOM 1492 C CA . ASP A 1 198 ? -23.141 4.316 11.68 1 98.44 198 ASP A CA 1
ATOM 1493 C C . ASP A 1 198 ? -22.141 3.945 12.781 1 98.44 198 ASP A C 1
ATOM 1495 O O . ASP A 1 198 ? -22.547 3.498 13.859 1 98.44 198 ASP A O 1
ATOM 1499 N N . GLU A 1 199 ? -20.891 4.117 12.531 1 98.56 199 GLU A N 1
ATOM 1500 C CA . GLU A 1 199 ? -19.844 3.805 13.508 1 98.56 199 GLU A CA 1
ATOM 1501 C C . GLU A 1 199 ? -19.938 4.73 14.719 1 98.56 199 GLU A C 1
ATOM 1503 O O . GLU A 1 199 ? -19.75 4.293 15.859 1 98.56 199 GLU A O 1
ATOM 1508 N N . LEU A 1 200 ? -20.141 6.031 14.469 1 98.75 200 LEU A N 1
ATOM 1509 C CA . LEU A 1 200 ? -20.281 7.008 15.547 1 98.75 200 LEU A CA 1
ATOM 1510 C C . LEU A 1 200 ? -21.469 6.66 16.438 1 98.75 200 LEU A C 1
ATOM 1512 O O . LEU A 1 200 ? -21.344 6.656 17.672 1 98.75 200 LEU A O 1
ATOM 1516 N N . ILE A 1 201 ? -22.578 6.355 15.828 1 98.56 201 ILE A N 1
ATOM 1517 C CA . ILE A 1 201 ? -23.797 6.023 16.547 1 98.56 201 ILE A CA 1
ATOM 1518 C C . ILE A 1 201 ? -23.594 4.738 17.344 1 98.56 201 ILE A C 1
ATOM 1520 O O . ILE A 1 201 ? -23.969 4.66 18.516 1 98.56 201 ILE A O 1
ATOM 1524 N N . LYS A 1 202 ? -22.969 3.779 16.719 1 98.25 202 LYS A N 1
ATOM 1525 C CA . LYS A 1 202 ? -22.672 2.51 17.375 1 98.25 202 LYS A CA 1
ATOM 1526 C C . LYS A 1 202 ? -21.844 2.729 18.641 1 98.25 202 LYS A C 1
ATOM 1528 O O . LYS A 1 202 ? -21.953 1.973 19.594 1 98.25 202 LYS A O 1
ATOM 1533 N N . ASN A 1 203 ? -21.062 3.787 18.656 1 98.44 203 ASN A N 1
ATOM 1534 C CA . ASN A 1 203 ? -20.203 4.078 19.781 1 98.44 203 ASN A CA 1
ATOM 1535 C C . ASN A 1 203 ? -20.781 5.184 20.672 1 98.44 203 ASN A C 1
ATOM 1537 O O . ASN A 1 203 ? -20.047 5.855 21.391 1 98.44 203 ASN A O 1
ATOM 1541 N N . ASN A 1 204 ? -22.047 5.457 20.531 1 98.31 204 ASN A N 1
ATOM 1542 C CA . ASN A 1 204 ? -22.859 6.289 21.422 1 98.31 204 ASN A CA 1
ATOM 1543 C C . ASN A 1 204 ? -22.484 7.762 21.297 1 98.31 204 ASN A C 1
ATOM 1545 O O . ASN A 1 204 ? -22.453 8.484 22.297 1 98.31 204 ASN A O 1
ATOM 1549 N N . VAL A 1 205 ? -22.031 8.172 20.172 1 98.88 205 VAL A N 1
ATOM 1550 C CA . VAL A 1 205 ? -21.891 9.594 19.875 1 98.88 205 VAL A CA 1
ATOM 1551 C C . VAL A 1 205 ? -23.234 10.156 19.391 1 98.88 205 VAL A C 1
ATOM 1553 O O . VAL A 1 205 ? -23.844 9.625 18.469 1 98.88 205 VAL A O 1
ATOM 1556 N N . GLU A 1 206 ? -23.75 11.141 20.125 1 98.75 206 GLU A N 1
ATOM 1557 C CA . GLU A 1 206 ? -24.938 11.844 19.625 1 98.75 206 GLU A CA 1
ATOM 1558 C C . GLU A 1 206 ? -24.594 12.742 18.438 1 98.75 206 GLU A C 1
ATOM 1560 O O . GLU A 1 206 ? -23.953 13.781 18.609 1 98.75 206 GLU A O 1
ATOM 1565 N N . LEU A 1 207 ? -25.047 12.336 17.266 1 98.62 207 LEU A N 1
ATOM 1566 C CA . LEU A 1 207 ? -24.641 12.984 16.031 1 98.62 207 LEU A CA 1
ATOM 1567 C C . LEU A 1 207 ? -25.703 13.992 15.562 1 98.62 207 LEU A C 1
ATOM 1569 O O . LEU A 1 207 ? -26.859 13.641 15.398 1 98.62 207 LEU A O 1
ATOM 1573 N N . HIS A 1 208 ? -25.297 15.242 15.477 1 98.62 208 HIS A N 1
ATOM 1574 C CA . HIS A 1 208 ? -26.141 16.328 14.969 1 98.62 208 HIS A CA 1
ATOM 1575 C C . HIS A 1 208 ? -25.625 16.828 13.617 1 98.62 208 HIS A C 1
ATOM 1577 O O . HIS A 1 208 ? -24.719 17.656 13.555 1 98.62 208 HIS A O 1
ATOM 1583 N N . LEU A 1 209 ? -26.25 16.391 12.508 1 98.25 209 LEU A N 1
ATOM 1584 C CA . LEU A 1 209 ? -25.891 16.797 11.156 1 98.25 209 LEU A CA 1
ATOM 1585 C C . LEU A 1 209 ? -26.797 17.906 10.656 1 98.25 209 LEU A C 1
ATOM 1587 O O . LEU A 1 209 ? -27.938 18.031 11.125 1 98.25 209 LEU A O 1
ATOM 1591 N N . SER A 1 210 ? -26.281 18.688 9.641 1 98.25 210 SER A N 1
ATOM 1592 C CA . SER A 1 210 ? -27.047 19.812 9.125 1 98.25 210 SER A CA 1
ATOM 1593 C C . SER A 1 210 ? -27.562 20.703 10.25 1 98.25 210 SER A C 1
ATOM 1595 O O . SER A 1 210 ? -28.719 21.141 10.234 1 98.25 210 SER A O 1
ATOM 1597 N N . GLU A 1 211 ? -26.781 20.844 11.227 1 98.31 211 GLU A N 1
ATOM 1598 C CA . GLU A 1 211 ? -27.094 21.672 12.391 1 98.31 211 GLU A CA 1
ATOM 1599 C C . GLU A 1 211 ? -25.953 22.625 12.727 1 98.31 211 GLU A C 1
ATOM 1601 O O . GLU A 1 211 ? -24.922 22.203 13.234 1 98.31 211 GLU A O 1
ATOM 1606 N N . LYS A 1 212 ? -26.203 23.859 12.438 1 97.69 212 LYS A N 1
ATOM 1607 C CA . LYS A 1 212 ? -25.188 24.891 12.578 1 97.69 212 LYS A CA 1
ATOM 1608 C C . LYS A 1 212 ? -25.172 25.469 13.992 1 97.69 212 LYS A C 1
ATOM 1610 O O . LYS A 1 212 ? -26.203 25.891 14.508 1 97.69 212 LYS A O 1
ATOM 1615 N N . VAL A 1 213 ? -24.062 25.422 14.648 1 98 213 VAL A N 1
ATOM 1616 C CA . VAL A 1 213 ? -23.906 26.094 15.938 1 98 213 VAL A CA 1
ATOM 1617 C C . VAL A 1 213 ? -23.844 27.609 15.734 1 98 213 VAL A C 1
ATOM 1619 O O . VAL A 1 213 ? -23.062 28.094 14.914 1 98 213 VAL A O 1
ATOM 1622 N N . VAL A 1 214 ? -24.625 28.344 16.5 1 97.81 214 VAL A N 1
ATOM 1623 C CA . VAL A 1 214 ? -24.719 29.781 16.25 1 97.81 214 VAL A CA 1
ATOM 1624 C C . VAL A 1 214 ? -24.297 30.547 17.5 1 97.81 214 VAL A C 1
ATOM 1626 O O . VAL A 1 214 ? -24.203 31.781 17.484 1 97.81 214 VAL A O 1
ATOM 1629 N N . GLY A 1 215 ? -24.062 29.781 18.562 1 97.81 215 GLY A N 1
ATOM 1630 C CA . GLY A 1 215 ? -23.578 30.469 19.766 1 97.81 215 GLY A CA 1
ATOM 1631 C C . GLY A 1 215 ? -23.484 29.562 20.969 1 97.81 215 GLY A C 1
ATOM 1632 O O . GLY A 1 215 ? -23.828 28.375 20.891 1 97.81 215 GLY A O 1
ATOM 1633 N N . PHE A 1 216 ? -22.984 30.141 22.062 1 97.88 216 PHE A N 1
ATOM 1634 C CA . PHE A 1 216 ? -22.891 29.469 23.344 1 97.88 216 PHE A CA 1
ATOM 1635 C C . PHE A 1 216 ? -23.5 30.328 24.453 1 97.88 216 PHE A C 1
ATOM 1637 O O . PHE A 1 216 ? -23.406 31.562 24.391 1 97.88 216 PHE A O 1
ATOM 1644 N N . ARG A 1 217 ? -24.062 29.688 25.359 1 97.5 217 ARG A N 1
ATOM 1645 C CA . ARG A 1 217 ? -24.562 30.375 26.562 1 97.5 217 ARG A CA 1
ATOM 1646 C C . ARG A 1 217 ? -23.75 29.969 27.797 1 97.5 217 ARG A C 1
ATOM 1648 O O . ARG A 1 217 ? -23.406 28.797 27.953 1 97.5 217 ARG A O 1
ATOM 1655 N N . GLY A 1 218 ? -23.406 31.016 28.578 1 97 218 GLY A N 1
ATOM 1656 C CA . GLY A 1 218 ? -22.625 30.734 29.766 1 97 218 GLY A CA 1
ATOM 1657 C C . GLY A 1 218 ? -23.266 31.25 31.047 1 97 218 GLY A C 1
ATOM 1658 O O . GLY A 1 218 ? -24.203 32.062 31 1 97 218 GLY A O 1
ATOM 1659 N N . VAL A 1 219 ? -22.922 30.703 32.094 1 95.56 219 VAL A N 1
ATOM 1660 C CA . VAL A 1 219 ? -23.25 31.141 33.469 1 95.56 219 VAL A CA 1
ATOM 1661 C C . VAL A 1 219 ? -21.953 31.438 34.219 1 95.56 219 VAL A C 1
ATOM 1663 O O . VAL A 1 219 ? -21.062 30.578 34.281 1 95.56 219 VAL A O 1
ATOM 1666 N N . ASN A 1 220 ? -21.859 32.625 34.781 1 95.88 220 ASN A N 1
ATOM 1667 C CA . ASN A 1 220 ? -20.672 33.031 35.562 1 95.88 220 ASN A CA 1
ATOM 1668 C C . ASN A 1 220 ? -19.406 32.875 34.75 1 95.88 220 ASN A C 1
ATOM 1670 O O . ASN A 1 220 ? -18.406 32.344 35.219 1 95.88 220 ASN A O 1
ATOM 1674 N N . GLY A 1 221 ? -19.547 33.031 33.375 1 96 221 GLY A N 1
ATOM 1675 C CA . GLY A 1 221 ? -18.375 33.062 32.5 1 96 221 GLY A CA 1
ATOM 1676 C C . GLY A 1 221 ? -17.984 31.672 32 1 96 221 GLY A C 1
ATOM 1677 O O . GLY A 1 221 ? -17.031 31.531 31.234 1 96 221 GLY A O 1
ATOM 1678 N N . GLU A 1 222 ? -18.734 30.688 32.406 1 96.81 222 GLU A N 1
ATOM 1679 C CA . GLU A 1 222 ? -18.484 29.312 31.984 1 96.81 222 GLU A CA 1
ATOM 1680 C C . GLU A 1 222 ? -19.578 28.812 31.047 1 96.81 222 GLU A C 1
ATOM 1682 O O . GLU A 1 222 ? -20.75 29.078 31.266 1 96.81 222 GLU A O 1
ATOM 1687 N N . VAL A 1 223 ? -19.188 28.109 30 1 97.88 223 VAL A N 1
ATOM 1688 C CA . VAL A 1 223 ? -20.156 27.625 29.016 1 97.88 223 VAL A CA 1
ATOM 1689 C C . VAL A 1 223 ? -21.125 26.656 29.688 1 97.88 223 VAL A C 1
ATOM 1691 O O . VAL A 1 223 ? -20.719 25.844 30.547 1 97.88 223 VAL A O 1
ATOM 1694 N N . LYS A 1 224 ? -22.359 26.75 29.297 1 97.94 224 LYS A N 1
ATOM 1695 C CA . LYS A 1 224 ? -23.375 25.875 29.859 1 97.94 224 LYS A CA 1
ATOM 1696 C C . LYS A 1 224 ? -24.234 25.25 28.766 1 97.94 224 LYS A C 1
ATOM 1698 O O . LYS A 1 224 ? -24.859 24.203 28.984 1 97.94 224 LYS A O 1
ATOM 1703 N N . SER A 1 225 ? -24.234 25.891 27.625 1 98.06 225 SER A N 1
ATOM 1704 C CA . SER A 1 225 ? -25.047 25.297 26.547 1 98.06 225 SER A CA 1
ATOM 1705 C C . SER A 1 225 ? -24.516 25.703 25.172 1 98.06 225 SER A C 1
ATOM 1707 O O . SER A 1 225 ? -23.891 26.75 25.031 1 98.06 225 SER A O 1
ATOM 1709 N N . VAL A 1 226 ? -24.781 24.812 24.172 1 98.31 226 VAL A N 1
ATOM 1710 C CA . VAL A 1 226 ? -24.562 25.078 22.75 1 98.31 226 VAL A CA 1
ATOM 1711 C C . VAL A 1 226 ? -25.891 25.516 22.109 1 98.31 226 VAL A C 1
ATOM 1713 O O . VAL A 1 226 ? -26.922 24.859 22.312 1 98.31 226 VAL A O 1
ATOM 1716 N N . ILE A 1 227 ? -25.812 26.625 21.453 1 98.56 227 ILE A N 1
ATOM 1717 C CA . ILE A 1 227 ? -26.984 27.109 20.719 1 98.56 227 ILE A CA 1
ATOM 1718 C C . ILE A 1 227 ? -26.797 26.828 19.234 1 98.56 227 ILE A C 1
ATOM 1720 O O . ILE A 1 227 ? -25.781 27.203 18.641 1 98.56 227 ILE A O 1
ATOM 1724 N N . THR A 1 228 ? -27.812 26.125 18.641 1 98.31 228 THR A N 1
ATOM 1725 C CA . THR A 1 228 ? -27.797 25.844 17.203 1 98.31 228 THR A CA 1
ATOM 1726 C C . THR A 1 228 ? -29.016 26.484 16.516 1 98.31 228 THR A C 1
ATOM 1728 O O . THR A 1 228 ? -29.812 27.156 17.172 1 98.31 228 THR A O 1
ATOM 1731 N N . ASP A 1 229 ? -29.047 26.375 15.258 1 98.06 229 ASP A N 1
ATOM 1732 C CA . ASP A 1 229 ? -30.203 26.859 14.516 1 98.06 229 ASP A CA 1
ATOM 1733 C C . ASP A 1 229 ? -31.422 25.953 14.742 1 98.06 229 ASP A C 1
ATOM 1735 O O . ASP A 1 229 ? -32.531 26.281 14.297 1 98.06 229 ASP A O 1
ATOM 1739 N N . LYS A 1 230 ? -31.188 24.844 15.453 1 98.06 230 LYS A N 1
ATOM 1740 C CA . LYS A 1 230 ? -32.281 23.906 15.633 1 98.06 230 LYS A CA 1
ATOM 1741 C C . LYS A 1 230 ? -32.656 23.766 17.109 1 98.06 230 LYS A C 1
ATOM 1743 O O . LYS A 1 230 ? -33.719 23.266 17.453 1 98.06 230 LYS A O 1
ATOM 1748 N N . GLY A 1 231 ? -31.734 24.172 17.969 1 97.62 231 GLY A N 1
ATOM 1749 C CA . GLY A 1 231 ? -32.031 23.984 19.375 1 97.62 231 GLY A CA 1
ATOM 1750 C C . GLY A 1 231 ? -30.922 24.422 20.297 1 97.62 231 GLY A C 1
ATOM 1751 O O . GLY A 1 231 ? -29.984 25.109 19.875 1 97.62 231 GLY A O 1
ATOM 1752 N N . GLU A 1 232 ? -31.156 24.172 21.547 1 98.31 232 GLU A N 1
ATOM 1753 C CA . GLU A 1 232 ? -30.172 24.422 22.609 1 98.31 232 GLU A CA 1
ATOM 1754 C C . GLU A 1 232 ? -29.844 23.156 23.375 1 98.31 232 GLU A C 1
ATOM 1756 O O . GLU A 1 232 ? -30.734 22.375 23.719 1 98.31 232 GLU A O 1
ATOM 1761 N N . TYR A 1 233 ? -28.562 22.906 23.625 1 98.62 233 TYR A N 1
ATOM 1762 C CA . TYR A 1 233 ? -28.094 21.672 24.25 1 98.62 233 TYR A CA 1
ATOM 1763 C C . TYR A 1 233 ? -27.172 21.969 25.422 1 98.62 233 TYR A C 1
ATOM 1765 O O . TYR A 1 233 ? -26.172 22.672 25.266 1 98.62 233 TYR A O 1
ATOM 1773 N N . ASN A 1 234 ? -27.484 21.438 26.609 1 98.31 234 ASN A N 1
ATOM 1774 C CA . ASN A 1 234 ? -26.641 21.625 27.781 1 98.31 234 ASN A CA 1
ATOM 1775 C C . ASN A 1 234 ? -25.328 20.844 27.656 1 98.31 234 ASN A C 1
ATOM 1777 O O . ASN A 1 234 ? -25.328 19.672 27.25 1 98.31 234 ASN A O 1
ATOM 1781 N N . VAL A 1 235 ? -24.219 21.516 27.953 1 98.38 235 VAL A N 1
ATOM 1782 C CA . VAL A 1 235 ? -22.922 20.875 27.922 1 98.38 235 VAL A CA 1
ATOM 1783 C C . VAL A 1 235 ? -22.031 21.453 29.031 1 98.38 235 VAL A C 1
ATOM 1785 O O . VAL A 1 235 ? -22.266 22.562 29.516 1 98.38 235 VAL A O 1
ATOM 1788 N N . ASP A 1 236 ? -20.984 20.688 29.422 1 98.06 236 ASP A N 1
ATOM 1789 C CA . ASP A 1 236 ? -19.984 21.141 30.391 1 98.06 236 ASP A CA 1
ATOM 1790 C C . ASP A 1 236 ? -18.812 21.828 29.703 1 98.06 236 ASP A C 1
ATOM 1792 O O . ASP A 1 236 ? -18.188 22.719 30.266 1 98.06 236 ASP A O 1
ATOM 1796 N N . LYS A 1 237 ? -18.438 21.344 28.594 1 98.25 237 LYS A N 1
ATOM 1797 C CA . LYS A 1 237 ? -17.312 21.844 27.797 1 98.25 237 LYS A CA 1
ATOM 1798 C C . LYS A 1 237 ? -17.625 21.75 26.297 1 98.25 237 LYS A C 1
ATOM 1800 O O . LYS A 1 237 ? -18.469 20.969 25.875 1 98.25 237 LYS A O 1
ATOM 1805 N N . VAL A 1 238 ? -17.016 22.625 25.547 1 97.81 238 VAL A N 1
ATOM 1806 C CA . VAL A 1 238 ? -17.109 22.641 24.078 1 97.81 238 VAL A CA 1
ATOM 1807 C C . VAL A 1 238 ? -15.719 22.516 23.484 1 97.81 238 VAL A C 1
ATOM 1809 O O . VAL A 1 238 ? -14.805 23.266 23.844 1 97.81 238 VAL A O 1
ATOM 1812 N N . PHE A 1 239 ? -15.516 21.531 22.656 1 96.31 239 PHE A N 1
ATOM 1813 C CA . PHE A 1 239 ? -14.289 21.406 21.875 1 96.31 239 PHE A CA 1
ATOM 1814 C C . PHE A 1 239 ? -14.516 21.812 20.422 1 96.31 239 PHE A C 1
ATOM 1816 O O . PHE A 1 239 ? -15.32 21.188 19.719 1 96.31 239 PHE A O 1
ATOM 1823 N N . MET A 1 240 ? -13.758 22.766 20 1 93.94 240 MET A N 1
ATOM 1824 C CA . MET A 1 240 ? -13.914 23.297 18.656 1 93.94 240 MET A CA 1
ATOM 1825 C C . MET A 1 240 ? -12.969 22.609 17.672 1 93.94 240 MET A C 1
ATOM 1827 O O . MET A 1 240 ? -11.75 22.688 17.828 1 93.94 240 MET A O 1
ATOM 1831 N N . GLY A 1 241 ? -13.492 21.891 16.703 1 91.81 241 GLY A N 1
ATOM 1832 C CA . GLY A 1 241 ? -12.742 21.297 15.617 1 91.81 241 GLY A CA 1
ATOM 1833 C C . GLY A 1 241 ? -13.242 21.719 14.242 1 91.81 241 GLY A C 1
ATOM 1834 O O . GLY A 1 241 ? -13.523 20.859 13.398 1 91.81 241 GLY A O 1
ATOM 1835 N N . VAL A 1 242 ? -13.383 23.047 14 1 90.75 242 VAL A N 1
ATOM 1836 C CA . VAL A 1 242 ? -14.062 23.531 12.805 1 90.75 242 VAL A CA 1
ATOM 1837 C C . VAL A 1 242 ? -13.039 23.828 11.703 1 90.75 242 VAL A C 1
ATOM 1839 O O . VAL A 1 242 ? -13.375 24.406 10.672 1 90.75 242 VAL A O 1
ATOM 1842 N N . GLY A 1 243 ? -11.82 23.453 11.914 1 89.62 243 GLY A N 1
ATOM 1843 C CA . GLY A 1 243 ? -10.82 23.609 10.867 1 89.62 243 GLY A CA 1
ATOM 1844 C C . GLY A 1 243 ? -9.766 24.641 11.203 1 89.62 243 GLY A C 1
ATOM 1845 O O . GLY A 1 243 ? -9.742 25.188 12.312 1 89.62 243 GLY A O 1
ATOM 1846 N N . VAL A 1 244 ? -8.844 24.828 10.258 1 92.88 244 VAL A N 1
ATOM 1847 C CA . VAL A 1 244 ? -7.738 25.766 10.422 1 92.88 244 VAL A CA 1
ATOM 1848 C C . VAL A 1 244 ? -7.641 26.672 9.188 1 92.88 244 VAL A C 1
ATOM 1850 O O . VAL A 1 244 ? -8.234 26.375 8.148 1 92.88 244 VAL A O 1
ATOM 1853 N N . ARG A 1 245 ? -7.086 27.781 9.336 1 95 245 ARG A N 1
ATOM 1854 C CA . ARG A 1 245 ? -6.727 28.656 8.227 1 95 245 ARG A CA 1
ATOM 1855 C C . ARG A 1 245 ? -5.242 29 8.258 1 95 245 ARG A C 1
ATOM 1857 O O . ARG A 1 245 ? -4.621 29 9.32 1 95 245 ARG A O 1
ATOM 1864 N N . PRO A 1 246 ? -4.613 29.281 7.102 1 97.94 246 PRO A N 1
ATOM 1865 C CA . PRO A 1 246 ? -3.186 29.609 7.09 1 97.94 246 PRO A CA 1
ATOM 1866 C C . PRO A 1 246 ? -2.863 30.859 7.918 1 97.94 246 PRO A C 1
ATOM 1868 O O . PRO A 1 246 ? -3.629 31.828 7.91 1 97.94 246 PRO A O 1
ATOM 1871 N N . ASP A 1 247 ? -1.827 30.781 8.734 1 97.69 247 ASP A N 1
ATOM 1872 C CA . ASP A 1 247 ? -1.366 31.938 9.492 1 97.69 247 ASP A CA 1
ATOM 1873 C C . ASP A 1 247 ? -0.493 32.844 8.633 1 97.69 247 ASP A C 1
ATOM 1875 O O . ASP A 1 247 ? 0.735 32.812 8.734 1 97.69 247 ASP A O 1
ATOM 1879 N N . VAL A 1 248 ? -1.102 33.812 7.922 1 98.62 248 VAL A N 1
ATOM 1880 C CA . VAL A 1 248 ? -0.421 34.531 6.855 1 98.62 248 VAL A CA 1
ATOM 1881 C C . VAL A 1 248 ? -0.021 35.938 7.355 1 98.62 248 VAL A C 1
ATOM 1883 O O . VAL A 1 248 ? 0.446 36.781 6.578 1 98.62 248 VAL A O 1
ATOM 1886 N N . ASP A 1 249 ? -0.152 36.25 8.68 1 98.25 249 ASP A N 1
ATOM 1887 C CA . ASP A 1 249 ? 0.044 37.594 9.203 1 98.25 249 ASP A CA 1
ATOM 1888 C C . ASP A 1 249 ? 1.446 38.125 8.891 1 98.25 249 ASP A C 1
ATOM 1890 O O . ASP A 1 249 ? 1.604 39.219 8.367 1 98.25 249 ASP A O 1
ATOM 1894 N N . LEU A 1 250 ? 2.432 37.344 9.188 1 98.69 250 LEU A N 1
ATOM 1895 C CA . LEU A 1 250 ? 3.811 37.781 8.969 1 98.69 250 LEU A CA 1
ATOM 1896 C C . LEU A 1 250 ? 4.125 37.844 7.477 1 98.69 250 LEU A C 1
ATOM 1898 O O . LEU A 1 250 ? 4.922 38.688 7.051 1 98.69 250 LEU A O 1
ATOM 1902 N N . ALA A 1 251 ? 3.51 36.938 6.703 1 98.75 251 ALA A N 1
ATOM 1903 C CA . ALA A 1 251 ? 3.689 36.969 5.254 1 98.75 251 ALA A CA 1
ATOM 1904 C C . ALA A 1 251 ? 3.199 38.312 4.684 1 98.75 251 ALA A C 1
ATOM 1906 O O . ALA A 1 251 ? 3.869 38.906 3.846 1 98.75 251 ALA A O 1
ATOM 1907 N N . LEU A 1 252 ? 2.08 38.719 5.125 1 98.38 252 LEU A N 1
ATOM 1908 C CA . LEU A 1 252 ? 1.511 40 4.68 1 98.38 252 LEU A CA 1
ATOM 1909 C C . LEU A 1 252 ? 2.41 41.156 5.07 1 98.38 252 LEU A C 1
ATOM 1911 O O . LEU A 1 252 ? 2.625 42.062 4.277 1 98.38 252 LEU A O 1
ATOM 1915 N N . LYS A 1 253 ? 2.912 41.125 6.277 1 97.75 253 LYS A N 1
ATOM 1916 C CA . LYS A 1 253 ? 3.832 42.156 6.738 1 97.75 253 LYS A CA 1
ATOM 1917 C C . LYS A 1 253 ? 5.09 42.219 5.875 1 97.75 253 LYS A C 1
ATOM 1919 O O . LYS A 1 253 ? 5.672 43.281 5.668 1 97.75 253 LYS A O 1
ATOM 1924 N N . ALA A 1 254 ? 5.469 41.062 5.371 1 98.31 254 ALA A N 1
ATOM 1925 C CA . ALA A 1 254 ? 6.672 40.969 4.555 1 98.31 254 ALA A CA 1
ATOM 1926 C C . ALA A 1 254 ? 6.406 41.406 3.115 1 98.31 254 ALA A C 1
ATOM 1928 O O . ALA A 1 254 ? 7.328 41.469 2.301 1 98.31 254 ALA A O 1
ATOM 1929 N N . GLY A 1 255 ? 5.164 41.625 2.754 1 98.31 255 GLY A N 1
ATOM 1930 C CA . GLY A 1 255 ? 4.805 42.031 1.406 1 98.31 255 GLY A CA 1
ATOM 1931 C C . GLY A 1 255 ? 4.621 40.875 0.455 1 98.31 255 GLY A C 1
ATOM 1932 O O . GLY A 1 255 ? 4.613 41.031 -0.765 1 98.31 255 GLY A O 1
ATOM 1933 N N . VAL A 1 256 ? 4.453 39.688 0.988 1 98.19 256 VAL A N 1
ATOM 1934 C CA . VAL A 1 256 ? 4.312 38.5 0.179 1 98.19 256 VAL A CA 1
ATOM 1935 C C . VAL A 1 256 ? 2.877 38.375 -0.334 1 98.19 256 VAL A C 1
ATOM 1937 O O . VAL A 1 256 ? 1.928 38.688 0.389 1 98.19 256 VAL A O 1
ATOM 1940 N N . LYS A 1 257 ? 2.717 37.844 -1.537 1 98.44 257 LYS A N 1
ATOM 1941 C CA . LYS A 1 257 ? 1.404 37.656 -2.148 1 98.44 257 LYS A CA 1
ATOM 1942 C C . LYS A 1 257 ? 0.734 36.375 -1.632 1 98.44 257 LYS A C 1
ATOM 1944 O O . LYS A 1 257 ? 1.389 35.344 -1.47 1 98.44 257 LYS A O 1
ATOM 1949 N N . LEU A 1 258 ? -0.531 36.531 -1.352 1 98.69 258 LEU A N 1
ATOM 1950 C CA . LEU A 1 258 ? -1.335 35.344 -1.064 1 98.69 258 LEU A CA 1
ATOM 1951 C C . LEU A 1 258 ? -1.899 34.75 -2.348 1 98.69 258 LEU A C 1
ATOM 1953 O O . LEU A 1 258 ? -2.098 35.438 -3.336 1 98.69 258 LEU A O 1
ATOM 1957 N N . GLY A 1 259 ? -2.072 33.438 -2.328 1 98 259 GLY A N 1
ATOM 1958 C CA . GLY A 1 259 ? -2.693 32.75 -3.459 1 98 259 GLY A CA 1
ATOM 1959 C C . GLY A 1 259 ? -4.211 32.781 -3.402 1 98 259 GLY A C 1
ATOM 1960 O O . GLY A 1 259 ? -4.797 33.438 -2.551 1 98 259 GLY A O 1
ATOM 1961 N N . GLU A 1 260 ? -4.875 32.031 -4.324 1 96.19 260 GLU A N 1
ATOM 1962 C CA . GLU A 1 260 ? -6.328 31.984 -4.457 1 96.19 260 GLU A CA 1
ATOM 1963 C C . GLU A 1 260 ? -6.98 31.312 -3.254 1 96.19 260 GLU A C 1
ATOM 1965 O O . GLU A 1 260 ? -8.141 31.578 -2.941 1 96.19 260 GLU A O 1
ATOM 1970 N N . THR A 1 261 ? -6.219 30.547 -2.566 1 96.81 261 THR A N 1
ATOM 1971 C CA . THR A 1 261 ? -6.762 29.797 -1.438 1 96.81 261 THR A CA 1
ATOM 1972 C C . THR A 1 261 ? -6.734 30.641 -0.167 1 96.81 261 THR A C 1
ATOM 1974 O O . THR A 1 261 ? -7.281 30.234 0.862 1 96.81 261 THR A O 1
ATOM 1977 N N . GLY A 1 262 ? -6.059 31.75 -0.209 1 97.94 262 GLY A N 1
ATOM 1978 C CA . GLY A 1 262 ? -5.859 32.562 0.977 1 97.94 262 GLY A CA 1
ATOM 1979 C C . GLY A 1 262 ? -4.566 32.25 1.704 1 97.94 262 GLY A C 1
ATOM 1980 O O . GLY A 1 262 ? -4.195 32.969 2.652 1 97.94 262 GLY A O 1
ATOM 1981 N N . ALA A 1 263 ? -3.859 31.234 1.265 1 98.81 263 ALA A N 1
ATOM 1982 C CA . ALA A 1 263 ? -2.533 30.906 1.783 1 98.81 263 ALA A CA 1
ATOM 1983 C C . ALA A 1 263 ? -1.443 31.609 0.988 1 98.81 263 ALA A C 1
ATOM 1985 O O . ALA A 1 263 ? -1.726 32.25 -0.022 1 98.81 263 ALA A O 1
ATOM 1986 N N . VAL A 1 264 ? -0.243 31.562 1.453 1 98.88 264 VAL A N 1
ATOM 1987 C CA . VAL A 1 264 ? 0.876 32.25 0.805 1 98.88 264 VAL A CA 1
ATOM 1988 C C . VAL A 1 264 ? 1.135 31.625 -0.564 1 98.88 264 VAL A C 1
ATOM 1990 O O . VAL A 1 264 ? 1.242 30.391 -0.685 1 98.88 264 VAL A O 1
ATOM 1993 N N . TYR A 1 265 ? 1.193 32.406 -1.601 1 98.75 265 TYR A N 1
ATOM 1994 C CA . TYR A 1 265 ? 1.574 31.922 -2.92 1 98.75 265 TYR A CA 1
ATOM 1995 C C . TYR A 1 265 ? 3.023 31.453 -2.928 1 98.75 265 TYR A C 1
ATOM 1997 O O . TYR A 1 265 ? 3.91 32.156 -2.426 1 98.75 265 TYR A O 1
ATOM 2005 N N . VAL A 1 266 ? 3.277 30.312 -3.482 1 98.81 266 VAL A N 1
ATOM 2006 C CA . VAL A 1 266 ? 4.641 29.844 -3.707 1 98.81 266 VAL A CA 1
ATOM 2007 C C . VAL A 1 266 ? 4.73 29.172 -5.07 1 98.81 266 VAL A C 1
ATOM 2009 O O . VAL A 1 266 ? 3.736 28.641 -5.578 1 98.81 266 VAL A O 1
ATOM 2012 N N . ASN A 1 267 ? 5.906 29.156 -5.734 1 98.56 267 ASN A N 1
ATOM 2013 C CA . ASN A 1 267 ? 6.152 28.359 -6.926 1 98.56 267 ASN A CA 1
ATOM 2014 C C . ASN A 1 267 ? 6.668 26.969 -6.562 1 98.56 267 ASN A C 1
ATOM 2016 O O . ASN A 1 267 ? 6.66 26.578 -5.391 1 98.56 267 ASN A O 1
ATOM 2020 N N . GLU A 1 268 ? 7.07 26.156 -7.516 1 98.56 268 GLU A N 1
ATOM 2021 C CA . GLU A 1 268 ? 7.461 24.766 -7.297 1 98.56 268 GLU A CA 1
ATOM 2022 C C . GLU A 1 268 ? 8.758 24.688 -6.492 1 98.56 268 GLU A C 1
ATOM 2024 O O . GLU A 1 268 ? 9.117 23.609 -6.004 1 98.56 268 GLU A O 1
ATOM 2029 N N . TYR A 1 269 ? 9.484 25.766 -6.332 1 98.81 269 TYR A N 1
ATOM 2030 C CA . TYR A 1 269 ? 10.695 25.828 -5.523 1 98.81 269 TYR A CA 1
ATOM 2031 C C . TYR A 1 269 ? 10.406 26.375 -4.133 1 98.81 269 TYR A C 1
ATOM 2033 O O . TYR A 1 269 ? 11.328 26.656 -3.367 1 98.81 269 TYR A O 1
ATOM 2041 N N . MET A 1 270 ? 9.156 26.625 -3.756 1 98.88 270 MET A N 1
ATOM 2042 C CA . MET A 1 270 ? 8.633 27.156 -2.494 1 98.88 270 MET A CA 1
ATOM 2043 C C . MET A 1 270 ? 8.992 28.625 -2.328 1 98.88 270 MET A C 1
ATOM 2045 O O . MET A 1 270 ? 8.969 29.156 -1.215 1 98.88 270 MET A O 1
ATOM 2049 N N . GLU A 1 271 ? 9.367 29.266 -3.432 1 98.88 271 GLU A N 1
ATOM 2050 C CA . GLU A 1 271 ? 9.625 30.703 -3.416 1 98.88 271 GLU A CA 1
ATOM 2051 C C . GLU A 1 271 ? 8.328 31.5 -3.354 1 98.88 271 GLU A C 1
ATOM 2053 O O . GLU A 1 271 ? 7.348 31.156 -4.02 1 98.88 271 GLU A O 1
ATOM 2058 N N . THR A 1 272 ? 8.344 32.594 -2.549 1 98.75 272 THR A N 1
ATOM 2059 C CA . THR A 1 272 ? 7.211 33.5 -2.527 1 98.75 272 THR A CA 1
ATOM 2060 C C . THR A 1 272 ? 7.375 34.594 -3.596 1 98.75 272 THR A C 1
ATOM 2062 O O . THR A 1 272 ? 8.242 34.469 -4.465 1 98.75 272 THR A O 1
ATOM 2065 N N . SER A 1 273 ? 6.488 35.562 -3.574 1 98.56 273 SER A N 1
ATOM 2066 C CA . SER A 1 273 ? 6.543 36.656 -4.527 1 98.56 273 SER A CA 1
ATOM 2067 C C . SER A 1 273 ? 7.664 37.625 -4.188 1 98.56 273 SER A C 1
ATOM 2069 O O . SER A 1 273 ? 8.016 38.5 -4.996 1 98.56 273 SER A O 1
ATOM 2071 N N . VAL A 1 274 ? 8.234 37.594 -2.965 1 98.5 274 VAL A N 1
ATOM 2072 C CA . VAL A 1 274 ? 9.305 38.5 -2.541 1 98.5 274 VAL A CA 1
ATOM 2073 C C . VAL A 1 274 ? 10.641 37.75 -2.6 1 98.5 274 VAL A C 1
ATOM 2075 O O . VAL A 1 274 ? 10.812 36.719 -1.969 1 98.5 274 VAL A O 1
ATOM 2078 N N . PRO A 1 275 ? 11.602 38.25 -3.369 1 97.62 275 PRO A N 1
ATOM 2079 C CA . PRO A 1 275 ? 12.898 37.594 -3.488 1 97.62 275 PRO A CA 1
ATOM 2080 C C . PRO A 1 275 ? 13.547 37.312 -2.133 1 97.62 275 PRO A C 1
ATOM 2082 O O . PRO A 1 275 ? 13.547 38.188 -1.259 1 97.62 275 PRO A O 1
ATOM 2085 N N . GLY A 1 276 ? 13.977 36.031 -1.973 1 97.81 276 GLY A N 1
ATOM 2086 C CA . GLY A 1 276 ? 14.695 35.656 -0.765 1 97.81 276 GLY A CA 1
ATOM 2087 C C . GLY A 1 276 ? 13.781 35.125 0.327 1 97.81 276 GLY A C 1
ATOM 2088 O O . GLY A 1 276 ? 14.258 34.656 1.359 1 97.81 276 GLY A O 1
ATOM 2089 N N . ILE A 1 277 ? 12.477 35.25 0.137 1 98.88 277 ILE A N 1
ATOM 2090 C CA . ILE A 1 277 ? 11.523 34.75 1.12 1 98.88 277 ILE A CA 1
ATOM 2091 C C . ILE A 1 277 ? 10.828 33.5 0.576 1 98.88 277 ILE A C 1
ATOM 2093 O O . ILE A 1 277 ? 10.266 33.5 -0.522 1 98.88 277 ILE A O 1
ATOM 2097 N N . TYR A 1 278 ? 10.945 32.406 1.274 1 98.94 278 TYR A N 1
ATOM 2098 C CA . TYR A 1 278 ? 10.258 31.141 1.011 1 98.94 278 TYR A CA 1
ATOM 2099 C C . TYR A 1 278 ? 9.102 30.922 1.979 1 98.94 278 TYR A C 1
ATOM 2101 O O . TYR A 1 278 ? 9.008 31.609 3.002 1 98.94 278 TYR A O 1
ATOM 2109 N N . ALA A 1 279 ? 8.18 30.047 1.646 1 98.94 279 ALA A N 1
ATOM 2110 C CA . ALA A 1 279 ? 7.125 29.594 2.553 1 98.94 279 ALA A CA 1
ATOM 2111 C C . ALA A 1 279 ? 6.895 28.094 2.414 1 98.94 279 ALA A C 1
ATOM 2113 O O . ALA A 1 279 ? 7.055 27.531 1.327 1 98.94 279 ALA A O 1
ATOM 2114 N N . ALA A 1 280 ? 6.516 27.438 3.477 1 98.81 280 ALA A N 1
ATOM 2115 C CA . ALA A 1 280 ? 6.336 25.984 3.475 1 98.81 280 ALA A CA 1
ATOM 2116 C C . ALA A 1 280 ? 5.355 25.547 4.559 1 98.81 280 ALA A C 1
ATOM 2118 O O . ALA A 1 280 ? 5.297 26.156 5.633 1 98.81 280 ALA A O 1
ATOM 2119 N N . GLY A 1 281 ? 4.676 24.438 4.266 1 98.31 281 GLY A N 1
ATOM 2120 C CA . GLY A 1 281 ? 3.734 23.875 5.219 1 98.31 281 GLY A CA 1
ATOM 2121 C C . GLY A 1 281 ? 2.357 24.5 5.145 1 98.31 281 GLY A C 1
ATOM 2122 O O . GLY A 1 281 ? 1.916 24.922 4.07 1 98.31 281 GLY A O 1
ATOM 2123 N N . ASP A 1 282 ? 1.714 24.547 6.254 1 97.5 282 ASP A N 1
ATOM 2124 C CA . ASP A 1 282 ? 0.298 24.906 6.293 1 97.5 282 ASP A CA 1
ATOM 2125 C C . ASP A 1 282 ? 0.094 26.391 6.012 1 97.5 282 ASP A C 1
ATOM 2127 O O . ASP A 1 282 ? -1.029 26.828 5.762 1 97.5 282 ASP A O 1
ATOM 2131 N N . VAL A 1 283 ? 1.157 27.188 5.984 1 98.75 283 VAL A N 1
ATOM 2132 C CA . VAL A 1 283 ? 1.007 28.609 5.68 1 98.75 283 VAL A CA 1
ATOM 2133 C C . VAL A 1 283 ? 0.932 28.812 4.164 1 98.75 283 VAL A C 1
ATOM 2135 O O . VAL A 1 283 ? 0.422 29.828 3.691 1 98.75 283 VAL A O 1
ATOM 2138 N N . ALA A 1 284 ? 1.399 27.828 3.428 1 98.75 284 ALA A N 1
ATOM 2139 C CA . ALA A 1 284 ? 1.594 28 1.989 1 98.75 284 ALA A CA 1
ATOM 2140 C C . ALA A 1 284 ? 0.505 27.266 1.202 1 98.75 284 ALA A C 1
ATOM 2142 O O . ALA A 1 284 ? 0.009 26.234 1.633 1 98.75 284 ALA A O 1
ATOM 2143 N N . GLU A 1 285 ? 0.202 27.906 0.106 1 97.69 285 GLU A N 1
ATOM 2144 C CA . GLU A 1 285 ? -0.621 27.234 -0.898 1 97.69 285 GLU A CA 1
ATOM 2145 C C . GLU A 1 285 ? 0.169 26.156 -1.633 1 97.69 285 GLU A C 1
ATOM 2147 O O . GLU A 1 285 ? 1.399 26.203 -1.692 1 97.69 285 GLU A O 1
ATOM 2152 N N . THR A 1 286 ? -0.517 25.125 -2.049 1 97.44 286 THR A N 1
ATOM 2153 C CA . THR A 1 286 ? 0.082 24.078 -2.883 1 97.44 286 THR A CA 1
ATOM 2154 C C . THR A 1 286 ? -0.779 23.812 -4.113 1 97.44 286 THR A C 1
ATOM 2156 O O . THR A 1 286 ? -1.542 24.688 -4.543 1 97.44 286 THR A O 1
ATOM 2159 N N . TRP A 1 287 ? -0.5 22.719 -4.84 1 97.94 287 TRP A N 1
ATOM 2160 C CA . TRP A 1 287 ? -1.275 22.422 -6.043 1 97.94 287 TRP A CA 1
ATOM 2161 C C . TRP A 1 287 ? -1.498 20.922 -6.203 1 97.94 287 TRP A C 1
ATOM 2163 O O . TRP A 1 287 ? -0.746 20.125 -5.652 1 97.94 287 TRP A O 1
ATOM 2173 N N . SER A 1 288 ? -2.553 20.609 -6.953 1 97.5 288 SER A N 1
ATOM 2174 C CA . SER A 1 288 ? -2.98 19.234 -7.152 1 97.5 288 SER A CA 1
ATOM 2175 C C . SER A 1 288 ? -2.117 18.531 -8.195 1 97.5 288 SER A C 1
ATOM 2177 O O . SER A 1 288 ? -1.931 19.047 -9.305 1 97.5 288 SER A O 1
ATOM 2179 N N . MET A 1 289 ? -1.664 17.359 -7.812 1 97.38 289 MET A N 1
ATOM 2180 C CA . MET A 1 289 ? -0.913 16.547 -8.758 1 97.38 289 MET A CA 1
ATOM 2181 C C . MET A 1 289 ? -1.819 16.031 -9.875 1 97.38 289 MET A C 1
ATOM 2183 O O . MET A 1 289 ? -1.337 15.578 -10.914 1 97.38 289 MET A O 1
ATOM 2187 N N . VAL A 1 290 ? -3.133 16.062 -9.625 1 96.94 290 VAL A N 1
ATOM 2188 C CA . VAL A 1 290 ? -4.09 15.539 -10.594 1 96.94 290 VAL A CA 1
ATOM 2189 C C . VAL A 1 290 ? -4.473 16.625 -11.586 1 96.94 290 VAL A C 1
ATOM 2191 O O . VAL A 1 290 ? -4.512 16.391 -12.797 1 96.94 290 VAL A O 1
ATOM 2194 N N . THR A 1 291 ? -4.68 17.906 -11.133 1 95.12 291 THR A N 1
ATOM 2195 C CA . THR A 1 291 ? -5.27 18.938 -11.977 1 95.12 291 THR A CA 1
ATOM 2196 C C . THR A 1 291 ? -4.273 20.062 -12.227 1 95.12 291 THR A C 1
ATOM 2198 O O . THR A 1 291 ? -4.453 20.875 -13.141 1 95.12 291 THR A O 1
ATOM 2201 N N . GLY A 1 292 ? -3.27 20.188 -11.367 1 95.31 292 GLY A N 1
ATOM 2202 C CA . GLY A 1 292 ? -2.371 21.328 -11.43 1 95.31 292 GLY A CA 1
ATOM 2203 C C . GLY A 1 292 ? -2.951 22.578 -10.797 1 95.31 292 GLY A C 1
ATOM 2204 O O . GLY A 1 292 ? -2.258 23.578 -10.648 1 95.31 292 GLY A O 1
ATOM 2205 N N . ARG A 1 293 ? -4.137 22.516 -10.359 1 95.44 293 ARG A N 1
ATOM 2206 C CA . ARG A 1 293 ? -4.781 23.672 -9.758 1 95.44 293 ARG A CA 1
ATOM 2207 C C . ARG A 1 293 ? -4.273 23.906 -8.336 1 95.44 293 ARG A C 1
ATOM 2209 O O . ARG A 1 293 ? -3.893 22.953 -7.645 1 95.44 293 ARG A O 1
ATOM 2216 N N . ARG A 1 294 ? -4.355 25.172 -7.898 1 97.06 294 ARG A N 1
ATOM 2217 C CA . ARG A 1 294 ? -3.93 25.531 -6.551 1 97.06 294 ARG A CA 1
ATOM 2218 C C . ARG A 1 294 ? -4.891 24.969 -5.504 1 97.06 294 ARG A C 1
ATOM 2220 O O . ARG A 1 294 ? -6.102 24.922 -5.727 1 97.06 294 ARG A O 1
ATOM 2227 N N . MET A 1 295 ? -4.305 24.531 -4.453 1 95.56 295 MET A N 1
ATOM 2228 C CA . MET A 1 295 ? -5.117 24.016 -3.35 1 95.56 295 MET A CA 1
ATOM 2229 C C . MET A 1 295 ? -4.438 24.281 -2.01 1 95.56 295 MET A C 1
ATOM 2231 O O . MET A 1 295 ? -3.273 24.688 -1.966 1 95.56 295 MET A O 1
ATOM 2235 N N . TYR A 1 296 ? -5.195 24.188 -1.007 1 96.5 296 TYR A N 1
ATOM 2236 C CA . TYR A 1 296 ? -4.684 24.281 0.355 1 96.5 296 TYR A CA 1
ATOM 2237 C C . TYR A 1 296 ? -4.863 22.953 1.098 1 96.5 296 TYR A C 1
ATOM 2239 O O . TYR A 1 296 ? -5.984 22.469 1.226 1 96.5 296 TYR A O 1
ATOM 2247 N N . VAL A 1 297 ? -3.809 22.297 1.426 1 95.44 297 VAL A N 1
ATOM 2248 C CA . VAL A 1 297 ? -3.779 21.031 2.145 1 95.44 297 VAL A CA 1
ATOM 2249 C C . VAL A 1 297 ? -2.926 21.172 3.402 1 95.44 297 VAL A C 1
ATOM 2251 O O . VAL A 1 297 ? -1.723 21.422 3.318 1 95.44 297 VAL A O 1
ATOM 2254 N N . ALA A 1 298 ? -3.564 21.078 4.539 1 94.62 298 ALA A N 1
ATOM 2255 C CA . ALA A 1 298 ? -2.873 21.188 5.82 1 94.62 298 ALA A CA 1
ATOM 2256 C C . ALA A 1 298 ? -2.607 19.812 6.426 1 94.62 298 ALA A C 1
ATOM 2258 O O . ALA A 1 298 ? -3.35 19.359 7.301 1 94.62 298 ALA A O 1
ATOM 2259 N N . LEU A 1 299 ? -1.594 19.078 5.93 1 95.44 299 LEU A N 1
ATOM 2260 C CA . LEU A 1 299 ? -1.193 17.75 6.379 1 95.44 299 LEU A CA 1
ATOM 2261 C C . LEU A 1 299 ? 0.304 17.703 6.66 1 95.44 299 LEU A C 1
ATOM 2263 O O . LEU A 1 299 ? 1.095 18.328 5.953 1 95.44 299 LEU A O 1
ATOM 2267 N N . ALA A 1 300 ? 0.676 16.969 7.609 1 95.31 300 ALA A N 1
ATOM 2268 C CA . ALA A 1 300 ? 2.055 16.938 8.094 1 95.31 300 ALA A CA 1
ATOM 2269 C C . ALA A 1 300 ? 3.002 16.406 7.02 1 95.31 300 ALA A C 1
ATOM 2271 O O . ALA A 1 300 ? 4.082 16.953 6.812 1 95.31 300 ALA A O 1
ATOM 2272 N N . PRO A 1 301 ? 2.615 15.352 6.254 1 97.38 301 PRO A N 1
ATOM 2273 C CA . PRO A 1 301 ? 3.596 14.805 5.312 1 97.38 301 PRO A CA 1
ATOM 2274 C C . PRO A 1 301 ? 3.973 15.797 4.215 1 97.38 301 PRO A C 1
ATOM 2276 O O . PRO A 1 301 ? 5.156 16.062 3.998 1 97.38 301 PRO A O 1
ATOM 2279 N N . PRO A 1 302 ? 3.039 16.422 3.559 1 97.94 302 PRO A N 1
ATOM 2280 C CA . PRO A 1 302 ? 3.453 17.422 2.572 1 97.94 302 PRO A CA 1
ATOM 2281 C C . PRO A 1 302 ? 4.156 18.625 3.207 1 97.94 302 PRO A C 1
ATOM 2283 O O . PRO A 1 302 ? 5.051 19.219 2.596 1 97.94 302 PRO A O 1
ATOM 2286 N N . ALA A 1 303 ? 3.752 19 4.438 1 98.06 303 ALA A N 1
ATOM 2287 C CA . ALA A 1 303 ? 4.426 20.109 5.109 1 98.06 303 ALA A CA 1
ATOM 2288 C C . ALA A 1 303 ? 5.914 19.828 5.277 1 98.06 303 ALA A C 1
ATOM 2290 O O . ALA A 1 303 ? 6.75 20.703 5.02 1 98.06 303 ALA A O 1
ATOM 2291 N N . ASN A 1 304 ? 6.23 18.641 5.73 1 97.81 304 ASN A N 1
ATOM 2292 C CA . ASN A 1 304 ? 7.625 18.234 5.879 1 97.81 304 ASN A CA 1
ATOM 2293 C C . ASN A 1 304 ? 8.375 18.312 4.555 1 97.81 304 ASN A C 1
ATOM 2295 O O . ASN A 1 304 ? 9.5 18.812 4.496 1 97.81 304 ASN A O 1
ATOM 2299 N N . LYS A 1 305 ? 7.785 17.844 3.531 1 98.62 305 LYS A N 1
ATOM 2300 C CA . LYS A 1 305 ? 8.43 17.797 2.221 1 98.62 305 LYS A CA 1
ATOM 2301 C C . LYS A 1 305 ? 8.609 19.219 1.66 1 98.62 305 LYS A C 1
ATOM 2303 O O . LYS A 1 305 ? 9.625 19.516 1.037 1 98.62 305 LYS A O 1
ATOM 2308 N N . MET A 1 306 ? 7.586 20.047 1.853 1 98.75 306 MET A N 1
ATOM 2309 C CA . MET A 1 306 ? 7.73 21.453 1.467 1 98.75 306 MET A CA 1
ATOM 2310 C C . MET A 1 306 ? 8.891 22.094 2.209 1 98.75 306 MET A C 1
ATOM 2312 O O . MET A 1 306 ? 9.648 22.875 1.624 1 98.75 306 MET A O 1
ATOM 2316 N N . GLY A 1 307 ? 8.969 21.781 3.537 1 98.75 307 GLY A N 1
ATOM 2317 C CA . GLY A 1 307 ? 10.086 22.281 4.32 1 98.75 307 GLY A CA 1
ATOM 2318 C C . GLY A 1 307 ? 11.438 21.844 3.777 1 98.75 307 GLY A C 1
ATOM 2319 O O . GLY A 1 307 ? 12.367 22.641 3.699 1 98.75 307 GLY A O 1
ATOM 2320 N N . GLN A 1 308 ? 11.508 20.578 3.416 1 98.31 308 GLN A N 1
ATOM 2321 C CA . GLN A 1 308 ? 12.719 20.016 2.814 1 98.31 308 GLN A CA 1
ATOM 2322 C C . GLN A 1 308 ? 13.109 20.797 1.555 1 98.31 308 GLN A C 1
ATOM 2324 O O . GLN A 1 308 ? 14.281 21.094 1.345 1 98.31 308 GLN A O 1
ATOM 2329 N N . VAL A 1 309 ? 12.164 21.094 0.718 1 98.81 309 VAL A N 1
ATOM 2330 C CA . VAL A 1 309 ? 12.406 21.781 -0.548 1 98.81 309 VAL A CA 1
ATOM 2331 C C . VAL A 1 309 ? 12.805 23.234 -0.282 1 98.81 309 VAL A C 1
ATOM 2333 O O . VAL A 1 309 ? 13.781 23.734 -0.854 1 98.81 309 VAL A O 1
ATOM 2336 N N . ALA A 1 310 ? 12.086 23.906 0.616 1 98.88 310 ALA A N 1
ATOM 2337 C CA . ALA A 1 310 ? 12.391 25.297 0.951 1 98.88 310 ALA A CA 1
ATOM 2338 C C . ALA A 1 310 ? 13.781 25.422 1.557 1 98.88 310 ALA A C 1
ATOM 2340 O O . ALA A 1 310 ? 14.547 26.328 1.192 1 98.88 310 ALA A O 1
ATOM 2341 N N . GLY A 1 311 ? 14.102 24.516 2.494 1 98.75 311 GLY A N 1
ATOM 2342 C CA . GLY A 1 311 ? 15.422 24.531 3.115 1 98.75 311 GLY A CA 1
ATOM 2343 C C . GLY A 1 311 ? 16.547 24.312 2.129 1 98.75 311 GLY A C 1
ATOM 2344 O O . GLY A 1 311 ? 17.562 25.016 2.176 1 98.75 311 GLY A O 1
ATOM 2345 N N . ALA A 1 312 ? 16.328 23.375 1.265 1 98.62 312 ALA A N 1
ATOM 2346 C CA . ALA A 1 312 ? 17.344 23.094 0.245 1 98.62 312 ALA A CA 1
ATOM 2347 C C . ALA A 1 312 ? 17.547 24.297 -0.661 1 98.62 312 ALA A C 1
ATOM 2349 O O . ALA A 1 312 ? 18.688 24.703 -0.92 1 98.62 312 ALA A O 1
ATOM 2350 N N . ASN A 1 313 ? 16.453 24.844 -1.118 1 98.69 313 ASN A N 1
ATOM 2351 C CA . ASN A 1 313 ? 16.531 25.922 -2.092 1 98.69 313 ASN A CA 1
ATOM 2352 C C . ASN A 1 313 ? 17.016 27.219 -1.451 1 98.69 313 ASN A C 1
ATOM 2354 O O . ASN A 1 313 ? 17.609 28.062 -2.123 1 98.69 313 ASN A O 1
ATOM 2358 N N . ALA A 1 314 ? 16.797 27.391 -0.158 1 98.19 314 ALA A N 1
ATOM 2359 C CA . ALA A 1 314 ? 17.281 28.547 0.576 1 98.19 314 ALA A CA 1
ATOM 2360 C C . ALA A 1 314 ? 18.797 28.656 0.502 1 98.19 314 ALA A C 1
ATOM 2362 O O . ALA A 1 314 ? 19.344 29.766 0.525 1 98.19 314 ALA A O 1
ATOM 2363 N N . VAL A 1 315 ? 19.484 27.531 0.373 1 98.06 315 VAL A N 1
ATOM 2364 C CA . VAL A 1 315 ? 20.938 27.578 0.485 1 98.06 315 VAL A CA 1
ATOM 2365 C C . VAL A 1 315 ? 21.578 27.172 -0.839 1 98.06 315 VAL A C 1
ATOM 2367 O O . VAL A 1 315 ? 22.75 27.484 -1.104 1 98.06 315 VAL A O 1
ATOM 2370 N N . LYS A 1 316 ? 20.797 26.5 -1.676 1 97.44 316 LYS A N 1
ATOM 2371 C CA . LYS A 1 316 ? 21.391 25.984 -2.908 1 97.44 316 LYS A CA 1
ATOM 2372 C C . LYS A 1 316 ? 20.719 26.609 -4.137 1 97.44 316 LYS A C 1
ATOM 2374 O O . LYS A 1 316 ? 21.141 26.344 -5.27 1 97.44 316 LYS A O 1
ATOM 2379 N N . GLY A 1 317 ? 19.797 27.438 -3.955 1 95.88 317 GLY A N 1
ATOM 2380 C CA . GLY A 1 317 ? 19 27.922 -5.078 1 95.88 317 GLY A CA 1
ATOM 2381 C C . GLY A 1 317 ? 18 26.891 -5.566 1 95.88 317 GLY A C 1
ATOM 2382 O O . GLY A 1 317 ? 17.531 26.047 -4.793 1 95.88 317 GLY A O 1
ATOM 2383 N N . ARG A 1 318 ? 17.531 26.984 -6.766 1 97.38 318 ARG A N 1
ATOM 2384 C CA . ARG A 1 318 ? 16.5 26.125 -7.34 1 97.38 318 ARG A CA 1
ATOM 2385 C C . ARG A 1 318 ? 17.047 24.719 -7.582 1 97.38 318 ARG A C 1
ATOM 2387 O O . ARG A 1 318 ? 17.062 24.25 -8.719 1 97.38 318 ARG A O 1
ATOM 2394 N N . PHE A 1 319 ? 17.297 24.031 -6.371 1 96.56 319 PHE A N 1
ATOM 2395 C CA . PHE A 1 319 ? 17.906 22.719 -6.297 1 96.56 319 PHE A CA 1
ATOM 2396 C C . PHE A 1 319 ? 16.859 21.625 -6.371 1 96.56 319 PHE A C 1
ATOM 2398 O O . PHE A 1 319 ? 17.078 20.578 -7.004 1 96.56 319 PHE A O 1
ATOM 2405 N N . LEU A 1 320 ? 15.766 21.797 -5.711 1 97.38 320 LEU A N 1
ATOM 2406 C CA . LEU A 1 320 ? 14.703 20.812 -5.609 1 97.38 320 LEU A CA 1
ATOM 2407 C C . LEU A 1 320 ? 13.352 21.422 -5.98 1 97.38 320 LEU A C 1
ATOM 2409 O O . LEU A 1 320 ? 13.07 22.562 -5.633 1 97.38 320 LEU A O 1
ATOM 2413 N N . LYS A 1 321 ? 12.508 20.656 -6.609 1 98.25 321 LYS A N 1
ATOM 2414 C CA . LYS A 1 321 ? 11.141 21.047 -6.938 1 98.25 321 LYS A CA 1
ATOM 2415 C C . LYS A 1 321 ? 10.133 20.219 -6.137 1 98.25 321 LYS A C 1
ATOM 2417 O O . LYS A 1 321 ? 10.32 19.016 -5.941 1 98.25 321 LYS A O 1
ATOM 2422 N N . PHE A 1 322 ? 9.164 20.844 -5.621 1 98.5 322 PHE A N 1
ATOM 2423 C CA . PHE A 1 322 ? 8.031 20.172 -4.996 1 98.5 322 PHE A CA 1
ATOM 2424 C C . PHE A 1 322 ? 6.973 19.812 -6.031 1 98.5 322 PHE A C 1
ATOM 2426 O O . PHE A 1 322 ? 6.52 20.672 -6.785 1 98.5 322 PHE A O 1
ATOM 2433 N N . PRO A 1 323 ? 6.535 18.578 -6.09 1 98.38 323 PRO A N 1
ATOM 2434 C CA . PRO A 1 323 ? 5.688 18.172 -7.211 1 98.38 323 PRO A CA 1
ATOM 2435 C C . PRO A 1 323 ? 4.211 18.5 -6.984 1 98.38 323 PRO A C 1
ATOM 2437 O O . PRO A 1 323 ? 3.41 18.438 -7.922 1 98.38 323 PRO A O 1
ATOM 2440 N N . GLY A 1 324 ? 3.812 18.844 -5.781 1 98.44 324 GLY A N 1
ATOM 2441 C CA . GLY A 1 324 ? 2.408 18.984 -5.434 1 98.44 324 GLY A CA 1
ATOM 2442 C C . GLY A 1 324 ? 1.892 17.875 -4.543 1 98.44 324 GLY A C 1
ATOM 2443 O O . GLY A 1 324 ? 2.678 17.141 -3.941 1 98.44 324 GLY A O 1
ATOM 2444 N N . VAL A 1 325 ? 0.514 17.875 -4.426 1 98.5 325 VAL A N 1
ATOM 2445 C CA . VAL A 1 325 ? -0.073 16.906 -3.5 1 98.5 325 VAL A CA 1
ATOM 2446 C C . VAL A 1 325 ? -1.288 16.25 -4.145 1 98.5 325 VAL A C 1
ATOM 2448 O O . VAL A 1 325 ? -1.862 16.781 -5.098 1 98.5 325 VAL A O 1
ATOM 2451 N N . LEU A 1 326 ? -1.589 15.047 -3.664 1 98.44 326 LEU A N 1
ATOM 2452 C CA . LEU A 1 326 ? -2.871 14.406 -3.936 1 98.44 326 LEU A CA 1
ATOM 2453 C C . LEU A 1 326 ? -3.877 14.719 -2.832 1 98.44 326 LEU A C 1
ATOM 2455 O O . LEU A 1 326 ? -5.09 14.609 -3.043 1 98.44 326 LEU A O 1
ATOM 2459 N N . GLY A 1 327 ? -3.398 15.117 -1.695 1 97.81 327 GLY A N 1
ATOM 2460 C CA . GLY A 1 327 ? -4.238 15.273 -0.518 1 97.81 327 GLY A CA 1
ATOM 2461 C C . GLY A 1 327 ? -4.551 13.961 0.169 1 97.81 327 GLY A C 1
ATOM 2462 O O . GLY A 1 327 ? -5.656 13.766 0.681 1 97.81 327 GLY A O 1
ATOM 2463 N N . THR A 1 328 ? -3.646 12.992 0.197 1 98.62 328 THR A N 1
ATOM 2464 C CA . THR A 1 328 ? -3.85 11.672 0.781 1 98.62 328 THR A CA 1
ATOM 2465 C C . THR A 1 328 ? -3.922 11.758 2.303 1 98.62 328 THR A C 1
ATOM 2467 O O . THR A 1 328 ? -3.064 12.383 2.936 1 98.62 328 THR A O 1
ATOM 2470 N N . ALA A 1 329 ? -4.961 11.195 2.836 1 97.88 329 ALA A N 1
ATOM 2471 C CA . ALA A 1 329 ? -5.164 11.234 4.281 1 97.88 329 ALA A CA 1
ATOM 2472 C C . ALA A 1 329 ? -5.84 9.961 4.781 1 97.88 329 ALA A C 1
ATOM 2474 O O . ALA A 1 329 ? -6.527 9.273 4.02 1 97.88 329 ALA A O 1
ATOM 2475 N N . ILE A 1 330 ? -5.574 9.625 5.996 1 98.19 330 ILE A N 1
ATOM 2476 C CA . ILE A 1 330 ? -6.246 8.523 6.684 1 98.19 330 ILE A CA 1
ATOM 2477 C C . ILE A 1 330 ? -6.461 8.891 8.148 1 98.19 330 ILE A C 1
ATOM 2479 O O . ILE A 1 330 ? -5.656 9.609 8.742 1 98.19 330 ILE A O 1
ATOM 2483 N N . THR A 1 331 ? -7.582 8.516 8.695 1 97.38 331 THR A N 1
ATOM 2484 C CA . THR A 1 331 ? -7.859 8.695 10.117 1 97.38 331 THR A CA 1
ATOM 2485 C C . THR A 1 331 ? -8.578 7.477 10.688 1 97.38 331 THR A C 1
ATOM 2487 O O . THR A 1 331 ? -9.133 6.668 9.938 1 97.38 331 THR A O 1
ATOM 2490 N N . LYS A 1 332 ? -8.414 7.27 11.945 1 97.56 332 LYS A N 1
ATOM 2491 C CA . LYS A 1 332 ? -9.125 6.219 12.664 1 97.56 332 LYS A CA 1
ATOM 2492 C C . LYS A 1 332 ? -10.336 6.785 13.414 1 97.56 332 LYS A C 1
ATOM 2494 O O . LYS A 1 332 ? -10.219 7.785 14.125 1 97.56 332 LYS A O 1
ATOM 2499 N N . VAL A 1 333 ? -11.453 6.305 13.172 1 97.94 333 VAL A N 1
ATOM 2500 C CA . VAL A 1 333 ? -12.688 6.621 13.883 1 97.94 333 VAL A CA 1
ATOM 2501 C C . VAL A 1 333 ? -13.258 5.355 14.516 1 97.94 333 VAL A C 1
ATOM 2503 O O . VAL A 1 333 ? -14.008 4.617 13.875 1 97.94 333 VAL A O 1
ATOM 2506 N N . PHE A 1 334 ? -12.914 5.148 15.797 1 97.94 334 PHE A N 1
ATOM 2507 C CA . PHE A 1 334 ? -13.258 3.924 16.516 1 97.94 334 PHE A CA 1
ATOM 2508 C C . PHE A 1 334 ? -12.711 2.701 15.797 1 97.94 334 PHE A C 1
ATOM 2510 O O . PHE A 1 334 ? -11.492 2.561 15.641 1 97.94 334 PHE A O 1
ATOM 2517 N N . ASN A 1 335 ? -13.594 1.894 15.18 1 97.38 335 ASN A N 1
ATOM 2518 C CA . ASN A 1 335 ? -13.117 0.659 14.57 1 97.38 335 ASN A CA 1
ATOM 2519 C C . ASN A 1 335 ? -12.875 0.831 13.07 1 97.38 335 ASN A C 1
ATOM 2521 O O . ASN A 1 335 ? -12.477 -0.114 12.391 1 97.38 335 ASN A O 1
ATOM 2525 N N . LEU A 1 336 ? -13.016 2.035 12.586 1 98.5 336 LEU A N 1
ATOM 2526 C CA . LEU A 1 336 ? -12.883 2.244 11.148 1 98.5 336 LEU A CA 1
ATOM 2527 C C . LEU A 1 336 ? -11.633 3.047 10.828 1 98.5 336 LEU A C 1
ATOM 2529 O O . LEU A 1 336 ? -11.266 3.965 11.562 1 98.5 336 LEU A O 1
ATOM 2533 N N . TYR A 1 337 ? -11.008 2.617 9.844 1 98.5 337 TYR A N 1
ATOM 2534 C CA . TYR A 1 337 ? -10.047 3.461 9.148 1 98.5 337 TYR A CA 1
ATOM 2535 C C . TYR A 1 337 ? -10.672 4.098 7.91 1 98.5 337 TYR A C 1
ATOM 2537 O O . TYR A 1 337 ? -11.305 3.41 7.102 1 98.5 337 TYR A O 1
ATOM 2545 N N . VAL A 1 338 ? -10.57 5.414 7.812 1 98.69 338 VAL A N 1
ATOM 2546 C CA . VAL A 1 338 ? -11.188 6.203 6.758 1 98.69 338 VAL A CA 1
ATOM 2547 C C . VAL A 1 338 ? -10.109 6.922 5.949 1 98.69 338 VAL A C 1
ATOM 2549 O O . VAL A 1 338 ? -9.375 7.754 6.484 1 98.69 338 VAL A O 1
ATOM 2552 N N . ALA A 1 339 ? -10.047 6.594 4.656 1 98.69 339 ALA A N 1
ATOM 2553 C CA . ALA A 1 339 ? -8.914 7.102 3.879 1 98.69 339 ALA A CA 1
ATOM 2554 C C . ALA A 1 339 ? -9.383 7.672 2.543 1 98.69 339 ALA A C 1
ATOM 2556 O O . ALA A 1 339 ? -10.414 7.25 2.006 1 98.69 339 ALA A O 1
ATOM 2557 N N . ARG A 1 340 ? -8.625 8.625 2.066 1 98.38 340 ARG A N 1
ATOM 2558 C CA . ARG A 1 340 ? -8.93 9.234 0.775 1 98.38 340 ARG A CA 1
ATOM 2559 C C . ARG A 1 340 ? -7.656 9.703 0.079 1 98.38 340 ARG A C 1
ATOM 2561 O O . ARG A 1 340 ? -6.664 10.031 0.738 1 98.38 340 ARG A O 1
ATOM 2568 N N . THR A 1 341 ? -7.617 9.688 -1.21 1 98.75 341 THR A N 1
ATOM 2569 C CA . THR A 1 341 ? -6.602 10.344 -2.027 1 98.75 341 THR A CA 1
ATOM 2570 C C . THR A 1 341 ? -7.203 10.852 -3.334 1 98.75 341 THR A C 1
ATOM 2572 O O . THR A 1 341 ? -8.18 10.297 -3.834 1 98.75 341 THR A O 1
ATOM 2575 N N . GLY A 1 342 ? -6.648 11.945 -3.838 1 98.19 342 GLY A N 1
ATOM 2576 C CA . GLY A 1 342 ? -7.18 12.523 -5.066 1 98.19 342 GLY A CA 1
ATOM 2577 C C . GLY A 1 342 ? -8.5 13.242 -4.867 1 98.19 342 GLY A C 1
ATOM 2578 O O . GLY A 1 342 ? -8.695 13.93 -3.861 1 98.19 342 GLY A O 1
ATOM 2579 N N . LEU A 1 343 ? -9.359 13.164 -5.855 1 96.75 343 LEU A N 1
ATOM 2580 C CA . LEU A 1 343 ? -10.562 13.984 -5.883 1 96.75 343 LEU A CA 1
ATOM 2581 C C . LEU A 1 343 ? -11.797 13.148 -5.586 1 96.75 343 LEU A C 1
ATOM 2583 O O . LEU A 1 343 ? -11.883 11.984 -5.996 1 96.75 343 LEU A O 1
ATOM 2587 N N . THR A 1 344 ? -12.719 13.711 -4.848 1 93.81 344 THR A N 1
ATOM 2588 C CA . THR A 1 344 ? -14.062 13.148 -4.82 1 93.81 344 THR A CA 1
ATOM 2589 C C . THR A 1 344 ? -14.773 13.367 -6.152 1 93.81 344 THR A C 1
ATOM 2591 O O . THR A 1 344 ? -14.289 14.133 -6.996 1 93.81 344 THR A O 1
ATOM 2594 N N . GLU A 1 345 ? -15.844 12.672 -6.324 1 93.19 345 GLU A N 1
ATOM 2595 C CA . GLU A 1 345 ? -16.609 12.875 -7.555 1 93.19 345 GLU A CA 1
ATOM 2596 C C . GLU A 1 345 ? -17.062 14.32 -7.688 1 93.19 345 GLU A C 1
ATOM 2598 O O . GLU A 1 345 ? -17 14.906 -8.773 1 93.19 345 GLU A O 1
ATOM 2603 N N . ARG A 1 346 ? -17.5 14.859 -6.59 1 90.69 346 ARG A N 1
ATOM 2604 C CA . ARG A 1 346 ? -17.969 16.25 -6.574 1 90.69 346 ARG A CA 1
ATOM 2605 C C . ARG A 1 346 ? -16.859 17.203 -6.945 1 90.69 346 ARG A C 1
ATOM 2607 O O . ARG A 1 346 ? -17.031 18.078 -7.797 1 90.69 346 ARG A O 1
ATOM 2614 N N . GLN A 1 347 ? -15.727 17.078 -6.305 1 92.31 347 GLN A N 1
ATOM 2615 C CA . GLN A 1 347 ? -14.57 17.938 -6.598 1 92.31 347 GLN A CA 1
ATOM 2616 C C . GLN A 1 347 ? -14.156 17.812 -8.062 1 92.31 347 GLN A C 1
ATOM 2618 O O . GLN A 1 347 ? -13.812 18.797 -8.695 1 92.31 347 GLN A O 1
ATOM 2623 N N . ALA A 1 348 ? -14.195 16.547 -8.578 1 95.69 348 ALA A N 1
ATOM 2624 C CA . ALA A 1 348 ? -13.82 16.312 -9.969 1 95.69 348 ALA A CA 1
ATOM 2625 C C . ALA A 1 348 ? -14.734 17.062 -10.93 1 95.69 348 ALA A C 1
ATOM 2627 O O . ALA A 1 348 ? -14.266 17.672 -11.883 1 95.69 348 ALA A O 1
ATOM 2628 N N . ARG A 1 349 ? -15.984 17 -10.633 1 95.25 349 ARG A N 1
ATOM 2629 C CA . ARG A 1 349 ? -16.938 17.734 -11.469 1 95.25 349 ARG A CA 1
ATOM 2630 C C . ARG A 1 349 ? -16.688 19.234 -11.414 1 95.25 349 ARG A C 1
ATOM 2632 O O . ARG A 1 349 ? -16.703 19.906 -12.438 1 95.25 349 ARG A O 1
ATOM 2639 N N . GLU A 1 350 ? -16.469 19.719 -10.234 1 92.5 350 GLU A N 1
ATOM 2640 C CA . GLU A 1 350 ? -16.219 21.141 -10.031 1 92.5 350 GLU A CA 1
ATOM 2641 C C . GLU A 1 350 ? -14.969 21.594 -10.789 1 92.5 350 GLU A C 1
ATOM 2643 O O . GLU A 1 350 ? -14.883 22.734 -11.219 1 92.5 350 GLU A O 1
ATOM 2648 N N . TRP A 1 351 ? -14.086 20.719 -10.961 1 93.5 351 TRP A N 1
ATOM 2649 C CA . TRP A 1 351 ? -12.812 21.094 -11.57 1 93.5 351 TRP A CA 1
ATOM 2650 C C . TRP A 1 351 ? -12.812 20.766 -13.062 1 93.5 351 TRP A C 1
ATOM 2652 O O . TRP A 1 351 ? -11.758 20.797 -13.711 1 93.5 351 TRP A O 1
ATOM 2662 N N . GLY A 1 352 ? -13.93 20.312 -13.594 1 94.75 352 GLY A N 1
ATOM 2663 C CA . GLY A 1 352 ? -14.109 20.234 -15.039 1 94.75 352 GLY A CA 1
ATOM 2664 C C . GLY A 1 352 ? -13.906 18.844 -15.586 1 94.75 352 GLY A C 1
ATOM 2665 O O . GLY A 1 352 ? -13.859 18.641 -16.797 1 94.75 352 GLY A O 1
ATOM 2666 N N . PHE A 1 353 ? -13.773 17.859 -14.727 1 97.25 353 PHE A N 1
ATOM 2667 C CA . PHE A 1 353 ? -13.703 16.469 -15.188 1 97.25 353 PHE A CA 1
ATOM 2668 C C . PHE A 1 353 ? -15.094 15.914 -15.461 1 97.25 353 PHE A C 1
ATOM 2670 O O . PHE A 1 353 ? -16.094 16.531 -15.102 1 97.25 353 PHE A O 1
ATOM 2677 N N . LYS A 1 354 ? -15.18 14.836 -16.188 1 98.25 354 LYS A N 1
ATOM 2678 C CA . LYS A 1 354 ? -16.375 14 -16.328 1 98.25 354 LYS A CA 1
ATOM 2679 C C . LYS A 1 354 ? -16.219 12.711 -15.523 1 98.25 354 LYS A C 1
ATOM 2681 O O . LYS A 1 354 ? -16.031 11.633 -16.094 1 98.25 354 LYS A O 1
ATOM 2686 N N . PRO A 1 355 ? -16.438 12.82 -14.242 1 98 355 PRO A N 1
ATOM 2687 C CA . PRO A 1 355 ? -16.109 11.695 -13.359 1 98 355 PRO A CA 1
ATOM 2688 C C . PRO A 1 355 ? -17.188 10.609 -13.375 1 98 355 PRO A C 1
ATOM 2690 O O . PRO A 1 355 ? -18.375 10.898 -13.547 1 98 355 PRO A O 1
ATOM 2693 N N . TYR A 1 356 ? -16.781 9.367 -13.25 1 97.88 356 TYR A N 1
ATOM 2694 C CA . TYR A 1 356 ? -17.625 8.219 -12.906 1 97.88 356 TYR A CA 1
ATOM 2695 C C . TYR A 1 356 ? -16.953 7.352 -11.852 1 97.88 356 TYR A C 1
ATOM 2697 O O . TYR A 1 356 ? -15.727 7.289 -11.781 1 97.88 356 TYR A O 1
ATOM 2705 N N . SER A 1 357 ? -17.781 6.73 -11.031 1 97.94 357 SER A N 1
ATOM 2706 C CA . SER A 1 357 ? -17.234 6.02 -9.883 1 97.94 357 SER A CA 1
ATOM 2707 C C . SER A 1 357 ? -17.828 4.617 -9.773 1 97.94 357 SER A C 1
ATOM 2709 O O . SER A 1 357 ? -18.875 4.336 -10.336 1 97.94 357 SER A O 1
ATOM 2711 N N . ALA A 1 358 ? -17.109 3.732 -9.133 1 97.94 358 ALA A N 1
ATOM 2712 C CA . ALA A 1 358 ? -17.578 2.424 -8.688 1 97.94 358 ALA A CA 1
ATOM 2713 C C . ALA A 1 358 ? -17.203 2.164 -7.234 1 97.94 358 ALA A C 1
ATOM 2715 O O . ALA A 1 358 ? -16.109 2.541 -6.797 1 97.94 358 ALA A O 1
ATOM 2716 N N . THR A 1 359 ? -18.125 1.608 -6.527 1 98.31 359 THR A N 1
ATOM 2717 C CA . THR A 1 359 ? -17.891 1.242 -5.133 1 98.31 359 THR A CA 1
ATOM 2718 C C . THR A 1 359 ? -18.031 -0.265 -4.938 1 98.31 359 THR A C 1
ATOM 2720 O O . THR A 1 359 ? -18.984 -0.875 -5.434 1 98.31 359 THR A O 1
ATOM 2723 N N . VAL A 1 360 ? -17.047 -0.873 -4.258 1 98.5 360 VAL A N 1
ATOM 2724 C CA . VAL A 1 360 ? -17.109 -2.301 -3.973 1 98.5 360 VAL A CA 1
ATOM 2725 C C . VAL A 1 360 ? -16.844 -2.547 -2.49 1 98.5 360 VAL A C 1
ATOM 2727 O O . VAL A 1 360 ? -16.25 -1.697 -1.812 1 98.5 360 VAL A O 1
ATOM 2730 N N . LYS A 1 361 ? -17.359 -3.617 -1.96 1 98.12 361 LYS A N 1
ATOM 2731 C CA . LYS A 1 361 ? -17.047 -4.145 -0.635 1 98.12 361 LYS A CA 1
ATOM 2732 C C . LYS A 1 361 ? -16.297 -5.469 -0.735 1 98.12 361 LYS A C 1
ATOM 2734 O O . LYS A 1 361 ? -16.75 -6.402 -1.396 1 98.12 361 LYS A O 1
ATOM 2739 N N . VAL A 1 362 ? -15.047 -5.512 -0.12 1 97.94 362 VAL A N 1
ATOM 2740 C CA . VAL A 1 362 ? -14.195 -6.688 -0.282 1 97.94 362 VAL A CA 1
ATOM 2741 C C . VAL A 1 362 ? -13.625 -7.105 1.072 1 97.94 362 VAL A C 1
ATOM 2743 O O . VAL A 1 362 ? -13.539 -6.289 1.994 1 97.94 362 VAL A O 1
ATOM 2746 N N . LYS A 1 363 ? -13.266 -8.367 1.196 1 97 363 LYS A N 1
ATOM 2747 C CA . LYS A 1 363 ? -12.516 -8.836 2.357 1 97 363 LYS A CA 1
ATOM 2748 C C . LYS A 1 363 ? -11.047 -8.43 2.258 1 97 363 LYS A C 1
ATOM 2750 O O . LYS A 1 363 ? -10.523 -8.227 1.16 1 97 363 LYS A O 1
ATOM 2755 N N . THR A 1 364 ? -10.391 -8.352 3.428 1 97.69 364 THR A N 1
ATOM 2756 C CA . THR A 1 364 ? -8.992 -7.926 3.418 1 97.69 364 THR A CA 1
ATOM 2757 C C . THR A 1 364 ? -8.07 -9.133 3.523 1 97.69 364 THR A C 1
ATOM 2759 O O . THR A 1 364 ? -6.844 -8.984 3.467 1 97.69 364 THR A O 1
ATOM 2762 N N . THR A 1 365 ? -8.555 -10.328 3.74 1 96.12 365 THR A N 1
ATOM 2763 C CA . THR A 1 365 ? -7.824 -11.594 3.707 1 96.12 365 THR A CA 1
ATOM 2764 C C . THR A 1 365 ? -8.531 -12.602 2.799 1 96.12 365 THR A C 1
ATOM 2766 O O . THR A 1 365 ? -9.641 -12.344 2.326 1 96.12 365 THR A O 1
ATOM 2769 N N . ALA A 1 366 ? -7.773 -13.672 2.441 1 93.62 366 ALA A N 1
ATOM 2770 C CA . ALA A 1 366 ? -8.461 -14.766 1.759 1 93.62 366 ALA A CA 1
ATOM 2771 C C . ALA A 1 366 ? -9.68 -15.227 2.559 1 93.62 366 ALA A C 1
ATOM 2773 O O . ALA A 1 366 ? -9.656 -15.219 3.793 1 93.62 366 ALA A O 1
ATOM 2774 N N . HIS A 1 367 ? -10.695 -15.672 1.896 1 89.88 367 HIS A N 1
ATOM 2775 C CA . HIS A 1 367 ? -11.969 -15.992 2.531 1 89.88 367 HIS A CA 1
ATOM 2776 C C . HIS A 1 367 ? -11.797 -17.078 3.584 1 89.88 367 HIS A C 1
ATOM 2778 O O . HIS A 1 367 ? -12.547 -17.125 4.562 1 89.88 367 HIS A O 1
ATOM 2784 N N . TYR A 1 368 ? -10.797 -17.953 3.453 1 90.19 368 TYR A N 1
ATOM 2785 C CA . TYR A 1 368 ? -10.609 -19.078 4.352 1 90.19 368 TYR A CA 1
ATOM 2786 C C . TYR A 1 368 ? -9.641 -18.734 5.477 1 90.19 368 TYR A C 1
ATOM 2788 O O . TYR A 1 368 ? -9.43 -19.531 6.391 1 90.19 368 TYR A O 1
ATOM 2796 N N . TYR A 1 369 ? -9.016 -17.641 5.426 1 93.38 369 TYR A N 1
ATOM 2797 C CA . TYR A 1 369 ? -8.078 -17.234 6.469 1 93.38 369 TYR A CA 1
ATOM 2798 C C . TYR A 1 369 ? -8.766 -16.375 7.52 1 93.38 369 TYR A C 1
ATOM 2800 O O . TYR A 1 369 ? -9.406 -15.367 7.191 1 93.38 369 TYR A O 1
ATOM 2808 N N . PRO A 1 370 ? -8.625 -16.625 8.734 1 91.75 370 PRO A N 1
ATOM 2809 C CA . PRO A 1 370 ? -9.312 -15.875 9.789 1 91.75 370 PRO A CA 1
ATOM 2810 C C . PRO A 1 370 ? -8.672 -14.516 10.062 1 91.75 370 PRO A C 1
ATOM 2812 O O . PRO A 1 370 ? -7.539 -14.266 9.648 1 91.75 370 PRO A O 1
ATOM 2815 N N . GLY A 1 371 ? -9.477 -13.586 10.742 1 89.56 371 GLY A N 1
ATOM 2816 C CA . GLY A 1 371 ? -8.93 -12.352 11.281 1 89.56 371 GLY A CA 1
ATOM 2817 C C . GLY A 1 371 ? -8.961 -11.203 10.289 1 89.56 371 GLY A C 1
ATOM 2818 O O . GLY A 1 371 ? -8.461 -10.117 10.578 1 89.56 371 GLY A O 1
ATOM 2819 N N . GLY A 1 372 ? -9.477 -11.336 9.211 1 92.31 372 GLY A N 1
ATOM 2820 C CA . GLY A 1 372 ? -9.555 -10.258 8.242 1 92.31 372 GLY A CA 1
ATOM 2821 C C . GLY A 1 372 ? -10.742 -9.336 8.477 1 92.31 372 GLY A C 1
ATOM 2822 O O . GLY A 1 372 ? -11.539 -9.555 9.391 1 92.31 372 GLY A O 1
ATOM 2823 N N . GLY A 1 373 ? -10.711 -8.18 7.82 1 96.62 373 GLY A N 1
ATOM 2824 C CA . GLY A 1 373 ? -11.805 -7.219 7.836 1 96.62 373 GLY A CA 1
ATOM 2825 C C . GLY A 1 373 ? -12.461 -7.031 6.48 1 96.62 373 GLY A C 1
ATOM 2826 O O . GLY A 1 373 ? -12.461 -7.945 5.652 1 96.62 373 GLY A O 1
ATOM 2827 N N . VAL A 1 374 ? -13.18 -5.977 6.457 1 97.81 374 VAL A N 1
ATOM 2828 C CA . VAL A 1 374 ? -13.859 -5.605 5.219 1 97.81 374 VAL A CA 1
ATOM 2829 C C . VAL A 1 374 ? -13.453 -4.191 4.812 1 97.81 374 VAL A C 1
ATOM 2831 O O . VAL A 1 374 ? -13.258 -3.322 5.664 1 97.81 374 VAL A O 1
ATOM 2834 N N . ALA A 1 375 ? -13.289 -3.975 3.57 1 98.44 375 ALA A N 1
ATOM 2835 C CA . ALA A 1 375 ? -12.977 -2.664 3.006 1 98.44 375 ALA A CA 1
ATOM 2836 C C . ALA A 1 375 ? -14.031 -2.242 1.983 1 98.44 375 ALA A C 1
ATOM 2838 O O . ALA A 1 375 ? -14.383 -3.02 1.093 1 98.44 375 ALA A O 1
ATOM 2839 N N . THR A 1 376 ? -14.594 -1.106 2.156 1 98.81 376 THR A N 1
ATOM 2840 C CA . THR A 1 376 ? -15.375 -0.44 1.119 1 98.81 376 THR A CA 1
ATOM 2841 C C . THR A 1 376 ? -14.492 0.499 0.299 1 98.81 376 THR A C 1
ATOM 2843 O O . THR A 1 376 ? -13.891 1.43 0.842 1 98.81 376 THR A O 1
ATOM 2846 N N . ILE A 1 377 ? -14.406 0.243 -0.985 1 98.81 377 ILE A N 1
ATOM 2847 C CA . ILE A 1 377 ? -13.484 0.966 -1.851 1 98.81 377 ILE A CA 1
ATOM 2848 C C . ILE A 1 377 ? -14.266 1.687 -2.949 1 98.81 377 ILE A C 1
ATOM 2850 O O . ILE A 1 377 ? -15.039 1.066 -3.676 1 98.81 377 ILE A O 1
ATOM 2854 N N . AR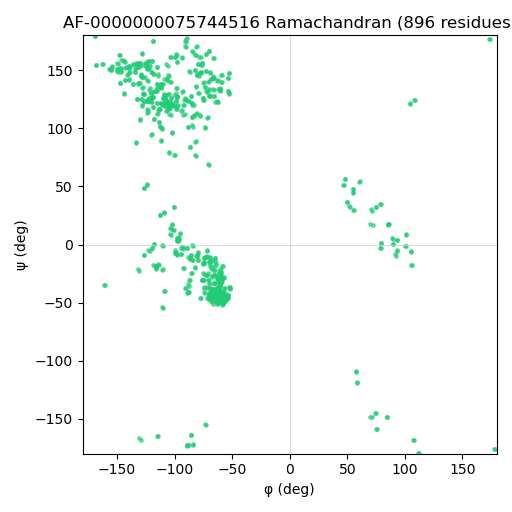G A 1 378 ? -14.148 2.969 -3.084 1 98.56 378 ARG A N 1
ATOM 2855 C CA . ARG A 1 378 ? -14.648 3.74 -4.215 1 98.56 378 ARG A CA 1
ATOM 2856 C C . ARG A 1 378 ? -13.5 4.285 -5.059 1 98.56 378 ARG A C 1
ATOM 2858 O O . ARG A 1 378 ? -12.617 4.969 -4.543 1 98.56 378 ARG A O 1
ATOM 2865 N N . LEU A 1 379 ? -13.43 3.945 -6.309 1 98.81 379 LEU A N 1
ATOM 2866 C CA . LEU A 1 379 ? -12.539 4.578 -7.277 1 98.81 379 LEU A CA 1
ATOM 2867 C C . LEU A 1 379 ? -13.312 5.527 -8.188 1 98.81 379 LEU A C 1
ATOM 2869 O O . LEU A 1 379 ? -14.461 5.254 -8.539 1 98.81 379 LEU A O 1
ATOM 2873 N N . THR A 1 380 ? -12.75 6.652 -8.492 1 98.75 380 THR A N 1
ATOM 2874 C CA . THR A 1 380 ? -13.312 7.633 -9.414 1 98.75 380 THR A CA 1
ATOM 2875 C C . THR A 1 380 ? -12.359 7.883 -10.578 1 98.75 380 THR A C 1
ATOM 2877 O O . THR A 1 380 ? -11.172 8.172 -10.375 1 98.75 380 THR A O 1
ATOM 2880 N N . ALA A 1 381 ? -12.836 7.734 -11.773 1 98.75 381 ALA A N 1
ATOM 2881 C CA . ALA A 1 381 ? -12.031 7.961 -12.969 1 98.75 381 ALA A CA 1
ATOM 2882 C C . ALA A 1 381 ? -12.633 9.07 -13.828 1 98.75 381 ALA A C 1
ATOM 2884 O O . ALA A 1 381 ? -13.781 9.469 -13.625 1 98.75 381 ALA A O 1
ATOM 2885 N N . ASP A 1 382 ? -11.805 9.664 -14.648 1 98.5 382 ASP A N 1
ATOM 2886 C CA . ASP A 1 382 ? -12.242 10.641 -15.648 1 98.5 382 ASP A CA 1
ATOM 2887 C C . ASP A 1 382 ? -12.594 9.961 -16.969 1 98.5 382 ASP A C 1
ATOM 2889 O O . ASP A 1 382 ? -11.766 9.266 -17.562 1 98.5 382 ASP A O 1
ATOM 2893 N N . GLU A 1 383 ? -13.797 10.164 -17.469 1 97.5 383 GLU A N 1
ATOM 2894 C CA . GLU A 1 383 ? -14.289 9.508 -18.672 1 97.5 383 GLU A CA 1
ATOM 2895 C C . GLU A 1 383 ? -13.43 9.859 -19.875 1 97.5 383 GLU A C 1
ATOM 2897 O O . GLU A 1 383 ? -13.227 9.023 -20.766 1 97.5 383 GLU A O 1
ATOM 2902 N N . ASP A 1 384 ? -12.93 11.055 -19.953 1 97.25 384 ASP A N 1
ATOM 2903 C CA . ASP A 1 384 ? -12.219 11.539 -21.141 1 97.25 384 ASP A CA 1
ATOM 2904 C C . ASP A 1 384 ? -10.852 10.875 -21.266 1 97.25 384 ASP A C 1
ATOM 2906 O O . ASP A 1 384 ? -10.406 10.57 -22.375 1 97.25 384 ASP A O 1
ATOM 2910 N N . THR A 1 385 ? -10.227 10.656 -20.125 1 96.81 385 THR A N 1
ATOM 2911 C CA . THR A 1 385 ? -8.836 10.219 -20.188 1 96.81 385 THR A CA 1
ATOM 2912 C C . THR A 1 385 ? -8.703 8.766 -19.734 1 96.81 385 THR A C 1
ATOM 2914 O O . THR A 1 385 ? -7.691 8.117 -19.984 1 96.81 385 THR A O 1
ATOM 2917 N N . GLY A 1 386 ? -9.68 8.258 -18.953 1 97.31 386 GLY A N 1
ATOM 2918 C CA . GLY A 1 386 ? -9.586 6.934 -18.359 1 97.31 386 GLY A CA 1
ATOM 2919 C C . GLY A 1 386 ? -8.711 6.887 -17.125 1 97.31 386 GLY A C 1
ATOM 2920 O O . GLY A 1 386 ? -8.555 5.836 -16.516 1 97.31 386 GLY A O 1
ATOM 2921 N N . ARG A 1 387 ? -8.172 8.039 -16.734 1 98.44 387 ARG A N 1
ATOM 2922 C CA . ARG A 1 387 ? -7.324 8.109 -15.547 1 98.44 387 ARG A CA 1
ATOM 2923 C C . ARG A 1 387 ? -8.156 7.996 -14.273 1 98.44 387 ARG A C 1
ATOM 2925 O O . ARG A 1 387 ? -9.242 8.57 -14.18 1 98.44 387 ARG A O 1
ATOM 2932 N N . VAL A 1 388 ? -7.652 7.191 -13.383 1 98.88 388 VAL A N 1
ATOM 2933 C CA . VAL A 1 388 ? -8.234 7.223 -12.039 1 98.88 388 VAL A CA 1
ATOM 2934 C C . VAL A 1 388 ? -7.754 8.469 -11.305 1 98.88 388 VAL A C 1
ATOM 2936 O O . VAL A 1 388 ? -6.551 8.719 -11.203 1 98.88 388 VAL A O 1
ATOM 2939 N N . ILE A 1 389 ? -8.695 9.305 -10.773 1 98.81 389 ILE A N 1
ATOM 2940 C CA . ILE A 1 389 ? -8.312 10.617 -10.266 1 98.81 389 ILE A CA 1
ATOM 2941 C C . ILE A 1 389 ? -8.656 10.727 -8.789 1 98.81 389 ILE A C 1
ATOM 2943 O O . ILE A 1 389 ? -8.375 11.734 -8.141 1 98.81 389 ILE A O 1
ATOM 2947 N N . GLY A 1 390 ? -9.266 9.719 -8.219 1 98.62 390 GLY A N 1
ATOM 2948 C CA . GLY A 1 390 ? -9.57 9.719 -6.797 1 98.62 390 GLY A CA 1
ATOM 2949 C C . GLY A 1 390 ? -9.883 8.344 -6.25 1 98.62 390 GLY A C 1
ATOM 2950 O O . GLY A 1 390 ? -10.281 7.445 -7.004 1 98.62 390 GLY A O 1
ATOM 2951 N N . ALA A 1 391 ? -9.688 8.141 -4.977 1 98.88 391 ALA A N 1
ATOM 2952 C CA . ALA A 1 391 ? -10.023 6.91 -4.266 1 98.88 391 ALA A CA 1
ATOM 2953 C C . ALA A 1 391 ? -10.438 7.207 -2.826 1 98.88 391 ALA A C 1
ATOM 2955 O O . ALA A 1 391 ? -9.875 8.094 -2.182 1 98.88 391 ALA A O 1
ATOM 2956 N N . GLN A 1 392 ? -11.414 6.559 -2.352 1 98.81 392 GLN A N 1
ATOM 2957 C CA . GLN A 1 392 ? -11.852 6.531 -0.962 1 98.81 392 GLN A CA 1
ATOM 2958 C C . GLN A 1 392 ? -11.953 5.098 -0.444 1 98.81 392 GLN A C 1
ATOM 2960 O O . GLN A 1 392 ? -12.492 4.223 -1.121 1 98.81 392 GLN A O 1
ATOM 2965 N N . VAL A 1 393 ? -11.367 4.809 0.681 1 98.81 393 VAL A N 1
ATOM 2966 C CA . VAL A 1 393 ? -11.383 3.465 1.25 1 98.81 393 VAL A CA 1
ATOM 2967 C C . VAL A 1 393 ? -11.75 3.535 2.73 1 98.81 393 VAL A C 1
ATOM 2969 O O . VAL A 1 393 ? -11.133 4.273 3.496 1 98.81 393 VAL A O 1
ATOM 2972 N N . ILE A 1 394 ? -12.742 2.846 3.17 1 98.81 394 ILE A N 1
ATOM 2973 C CA . ILE A 1 394 ? -13.18 2.766 4.559 1 98.81 394 ILE A CA 1
ATOM 2974 C C . ILE A 1 394 ? -13.281 1.303 4.984 1 98.81 394 ILE A C 1
ATOM 2976 O O . ILE A 1 394 ? -13.828 0.472 4.258 1 98.81 394 ILE A O 1
ATOM 2980 N N . GLY A 1 395 ? -12.703 0.966 6.09 1 98.56 395 GLY A N 1
ATOM 2981 C CA . GLY A 1 395 ? -12.82 -0.396 6.586 1 98.56 395 GLY A CA 1
ATOM 2982 C C . GLY A 1 395 ? -12.305 -0.563 8 1 98.56 395 GLY A C 1
ATOM 2983 O O . GLY A 1 395 ? -11.875 0.406 8.625 1 98.56 395 GLY A O 1
ATOM 2984 N N . ASN A 1 396 ? -12.383 -1.775 8.547 1 98.38 396 ASN A N 1
ATOM 2985 C CA . ASN A 1 396 ? -12.055 -2.033 9.945 1 98.38 396 ASN A CA 1
ATOM 2986 C C . ASN A 1 396 ? -10.75 -2.814 10.078 1 98.38 396 ASN A C 1
ATOM 2988 O O . ASN A 1 396 ? -10.609 -3.648 10.977 1 98.38 396 ASN A O 1
ATOM 2992 N N . ASP A 1 397 ? -9.906 -2.658 9.125 1 97.75 397 ASP A N 1
ATOM 2993 C CA . ASP A 1 397 ? -8.594 -3.295 9.078 1 97.75 397 ASP A CA 1
ATOM 2994 C C . ASP A 1 397 ? -7.492 -2.262 8.836 1 97.75 397 ASP A C 1
ATOM 2996 O O . ASP A 1 397 ? -7.625 -1.392 7.977 1 97.75 397 ASP A O 1
ATOM 3000 N N . ARG A 1 398 ? -6.367 -2.318 9.57 1 96.69 398 ARG A N 1
ATOM 3001 C CA . ARG A 1 398 ? -5.246 -1.396 9.398 1 96.69 398 ARG A CA 1
ATOM 3002 C C . ARG A 1 398 ? -4.703 -1.456 7.977 1 96.69 398 ARG A C 1
ATOM 3004 O O . ARG A 1 398 ? -4.035 -0.525 7.523 1 96.69 398 ARG A O 1
ATOM 3011 N N . LEU A 1 399 ? -5.004 -2.512 7.254 1 98 399 LEU A N 1
ATOM 3012 C CA . LEU A 1 399 ? -4.535 -2.693 5.883 1 98 399 LEU A CA 1
ATOM 3013 C C . LEU A 1 399 ? -5.125 -1.629 4.961 1 98 399 LEU A C 1
ATOM 3015 O O . LEU A 1 399 ? -4.652 -1.447 3.838 1 98 399 LEU A O 1
ATOM 3019 N N . ILE A 1 400 ? -6.129 -0.875 5.461 1 98.75 400 ILE A N 1
ATOM 3020 C CA . ILE A 1 400 ? -6.723 0.211 4.688 1 98.75 400 ILE A CA 1
ATOM 3021 C C . ILE A 1 400 ? -5.648 1.239 4.336 1 98.75 400 ILE A C 1
ATOM 3023 O O . ILE A 1 400 ? -5.68 1.835 3.258 1 98.75 400 ILE A O 1
ATOM 3027 N N . ALA A 1 401 ? -4.664 1.396 5.246 1 98.69 401 ALA A N 1
ATOM 3028 C CA . ALA A 1 401 ? -3.551 2.297 4.969 1 98.69 401 ALA A CA 1
ATOM 3029 C C . ALA A 1 401 ? -2.797 1.871 3.713 1 98.69 401 ALA A C 1
ATOM 3031 O O . ALA A 1 401 ? -2.414 2.711 2.896 1 98.69 401 ALA A O 1
ATOM 3032 N N . GLY A 1 402 ? -2.58 0.551 3.545 1 98.75 402 GLY A N 1
ATOM 3033 C CA . GLY A 1 402 ? -1.928 0.04 2.35 1 98.75 402 GLY A CA 1
ATOM 3034 C C . GLY A 1 402 ? -2.75 0.239 1.091 1 98.75 402 GLY A C 1
ATOM 3035 O O . GLY A 1 402 ? -2.201 0.516 0.022 1 98.75 402 GLY A O 1
ATOM 3036 N N . TYR A 1 403 ? -4.113 0.057 1.195 1 98.88 403 TYR A N 1
ATOM 3037 C CA . TYR A 1 403 ? -4.996 0.264 0.054 1 98.88 403 TYR A CA 1
ATOM 3038 C C . TYR A 1 403 ? -4.887 1.689 -0.472 1 98.88 403 TYR A C 1
ATOM 3040 O O . TYR A 1 403 ? -4.695 1.902 -1.673 1 98.88 403 TYR A O 1
ATOM 3048 N N . ILE A 1 404 ? -4.938 2.654 0.452 1 98.94 404 ILE A N 1
ATOM 3049 C CA . ILE A 1 404 ? -4.992 4.043 0.01 1 98.94 404 ILE A CA 1
ATOM 3050 C C . ILE A 1 404 ? -3.621 4.48 -0.493 1 98.94 404 ILE A C 1
ATOM 3052 O O . ILE A 1 404 ? -3.52 5.285 -1.424 1 98.94 404 ILE A O 1
ATOM 3056 N N . ASP A 1 405 ? -2.537 4.016 0.157 1 98.94 405 ASP A N 1
ATOM 3057 C CA . ASP A 1 405 ? -1.193 4.367 -0.291 1 98.94 405 ASP A CA 1
ATOM 3058 C C . ASP A 1 405 ? -0.908 3.791 -1.676 1 98.94 405 ASP A C 1
ATOM 3060 O O . ASP A 1 405 ? -0.265 4.441 -2.504 1 98.94 405 ASP A O 1
ATOM 3064 N N . THR A 1 406 ? -1.362 2.527 -1.906 1 98.94 406 THR A N 1
ATOM 3065 C CA . THR A 1 406 ? -1.219 1.928 -3.229 1 98.94 406 THR A CA 1
ATOM 3066 C C . THR A 1 406 ? -1.983 2.734 -4.273 1 98.94 406 THR A C 1
ATOM 3068 O O . THR A 1 406 ? -1.46 3.016 -5.355 1 98.94 406 THR A O 1
ATOM 3071 N N . ALA A 1 407 ? -3.199 3.125 -3.951 1 98.94 407 ALA A N 1
ATOM 3072 C CA . ALA A 1 407 ? -3.99 3.955 -4.852 1 98.94 407 ALA A CA 1
ATOM 3073 C C . ALA A 1 407 ? -3.312 5.301 -5.098 1 98.94 407 ALA A C 1
ATOM 3075 O O . ALA A 1 407 ? -3.266 5.785 -6.23 1 98.94 407 ALA A O 1
ATOM 3076 N N . ALA A 1 408 ? -2.803 5.91 -4.02 1 98.94 408 ALA A N 1
ATOM 3077 C CA . ALA A 1 408 ? -2.113 7.195 -4.129 1 98.94 408 ALA A CA 1
ATOM 3078 C C . ALA A 1 408 ? -0.903 7.086 -5.055 1 98.94 408 ALA A C 1
ATOM 3080 O O . ALA A 1 408 ? -0.671 7.965 -5.887 1 98.94 408 ALA A O 1
ATOM 3081 N N . ALA A 1 409 ? -0.112 6.008 -4.895 1 98.94 409 ALA A N 1
ATOM 3082 C CA . ALA A 1 409 ? 1.052 5.773 -5.746 1 98.94 409 ALA A CA 1
ATOM 3083 C C . ALA A 1 409 ? 0.652 5.715 -7.219 1 98.94 409 ALA A C 1
ATOM 3085 O O . ALA A 1 409 ? 1.275 6.359 -8.062 1 98.94 409 ALA A O 1
ATOM 3086 N N . LEU A 1 410 ? -0.413 4.961 -7.523 1 98.94 410 LEU A N 1
ATOM 3087 C CA . LEU A 1 410 ? -0.877 4.797 -8.898 1 98.94 410 LEU A CA 1
ATOM 3088 C C . LEU A 1 410 ? -1.431 6.105 -9.445 1 98.94 410 LEU A C 1
ATOM 3090 O O . LEU A 1 410 ? -1.058 6.531 -10.539 1 98.94 410 LEU A O 1
ATOM 3094 N N . ILE A 1 411 ? -2.275 6.801 -8.664 1 98.94 411 ILE A N 1
ATOM 3095 C CA . ILE A 1 411 ? -2.904 8.047 -9.102 1 98.94 411 ILE A CA 1
ATOM 3096 C C . ILE A 1 411 ? -1.837 9.117 -9.305 1 98.94 411 ILE A C 1
ATOM 3098 O O . ILE A 1 411 ? -1.878 9.867 -10.281 1 98.94 411 ILE A O 1
ATOM 3102 N N . GLY A 1 412 ? -0.875 9.188 -8.375 1 98.62 412 GLY A N 1
ATOM 3103 C CA . GLY A 1 412 ? 0.204 10.156 -8.477 1 98.62 412 GLY A CA 1
ATOM 3104 C C . GLY A 1 412 ? 1.025 10 -9.742 1 98.62 412 GLY A C 1
ATOM 3105 O O . GLY A 1 412 ? 1.636 10.969 -10.211 1 98.62 412 GLY A O 1
ATOM 3106 N N . LYS A 1 413 ? 1.011 8.781 -10.305 1 98.44 413 LYS A N 1
ATOM 3107 C CA . LYS A 1 413 ? 1.768 8.5 -11.516 1 98.44 413 LYS A CA 1
ATOM 3108 C C . LYS A 1 413 ? 0.86 8.5 -12.742 1 98.44 413 LYS A C 1
ATOM 3110 O O . LYS A 1 413 ? 1.24 8 -13.805 1 98.44 413 LYS A O 1
ATOM 3115 N N . GLY A 1 414 ? -0.386 8.992 -12.602 1 98.38 414 GLY A N 1
ATOM 3116 C CA . GLY A 1 414 ? -1.297 9.172 -13.727 1 98.38 414 GLY A CA 1
ATOM 3117 C C . GLY A 1 414 ? -1.892 7.867 -14.227 1 98.38 414 GLY A C 1
ATOM 3118 O O . GLY A 1 414 ? -2.207 7.738 -15.414 1 98.38 414 GLY A O 1
ATOM 3119 N N . ALA A 1 415 ? -2.105 6.914 -13.375 1 98.75 415 ALA A N 1
ATOM 3120 C CA . ALA A 1 415 ? -2.562 5.578 -13.75 1 98.75 415 ALA A CA 1
ATOM 3121 C C . ALA A 1 415 ? -3.998 5.613 -14.266 1 98.75 415 ALA A C 1
ATOM 3123 O O . ALA A 1 415 ? -4.836 6.352 -13.742 1 98.75 415 ALA A O 1
ATOM 3124 N N . THR A 1 416 ? -4.305 4.816 -15.266 1 98.62 416 THR A N 1
ATOM 3125 C CA . THR A 1 416 ? -5.645 4.602 -15.789 1 98.62 416 THR A CA 1
ATOM 3126 C C . THR A 1 416 ? -6.324 3.434 -15.078 1 98.62 416 THR A C 1
ATOM 3128 O O . THR A 1 416 ? -5.715 2.773 -14.234 1 98.62 416 THR A O 1
ATOM 3131 N N . VAL A 1 417 ? -7.598 3.23 -15.414 1 98.69 417 VAL A N 1
ATOM 3132 C CA . VAL A 1 417 ? -8.344 2.084 -14.906 1 98.69 417 VAL A CA 1
ATOM 3133 C C . VAL A 1 417 ? -7.617 0.791 -15.273 1 98.69 417 VAL A C 1
ATOM 3135 O O . VAL A 1 417 ? -7.535 -0.135 -14.461 1 98.69 417 VAL A O 1
ATOM 3138 N N . ASP A 1 418 ? -7.004 0.686 -16.469 1 98.25 418 ASP A N 1
ATOM 3139 C CA . ASP A 1 418 ? -6.254 -0.485 -16.906 1 98.25 418 ASP A CA 1
ATOM 3140 C C . ASP A 1 418 ? -5.023 -0.711 -16.031 1 98.25 418 ASP A C 1
ATOM 3142 O O . ASP A 1 418 ? -4.707 -1.849 -15.68 1 98.25 418 ASP A O 1
ATOM 3146 N N . ASP A 1 419 ? -4.352 0.415 -15.727 1 98.62 419 ASP A N 1
ATOM 3147 C CA . ASP A 1 419 ? -3.176 0.327 -14.867 1 98.62 419 ASP A CA 1
ATOM 3148 C C . ASP A 1 419 ? -3.535 -0.254 -13.508 1 98.62 419 ASP A C 1
ATOM 3150 O O . ASP A 1 419 ? -2.783 -1.058 -12.945 1 98.62 419 ASP A O 1
ATOM 3154 N N . PHE A 1 420 ? -4.68 0.196 -12.992 1 98.81 420 PHE A N 1
ATOM 3155 C CA . PHE A 1 420 ? -5.141 -0.318 -11.711 1 98.81 420 PHE A CA 1
ATOM 3156 C C . PHE A 1 420 ? -5.434 -1.812 -11.797 1 98.81 420 PHE A C 1
ATOM 3158 O O . PHE A 1 420 ? -5.008 -2.584 -10.938 1 98.81 420 PHE A O 1
ATOM 3165 N N . PHE A 1 421 ? -6.156 -2.285 -12.82 1 98.75 421 PHE A N 1
ATOM 3166 C CA . PHE A 1 421 ? -6.566 -3.68 -12.93 1 98.75 421 PHE A CA 1
ATOM 3167 C C . PHE A 1 421 ? -5.355 -4.59 -13.07 1 98.75 421 PHE A C 1
ATOM 3169 O O . PHE A 1 421 ? -5.328 -5.688 -12.516 1 98.75 421 PHE A O 1
ATOM 3176 N N . PHE A 1 422 ? -4.316 -4.129 -13.805 1 98.69 422 PHE A N 1
ATOM 3177 C CA . PHE A 1 422 ? -3.182 -4.988 -14.125 1 98.69 422 PHE A CA 1
ATOM 3178 C C . PHE A 1 422 ? -2.029 -4.742 -13.156 1 98.69 422 PHE A C 1
ATOM 3180 O O . PHE A 1 422 ? -0.92 -5.242 -13.359 1 98.69 422 PHE A O 1
ATOM 3187 N N . ALA A 1 423 ? -2.258 -3.857 -12.125 1 98.69 423 ALA A N 1
ATOM 3188 C CA . ALA A 1 423 ? -1.206 -3.676 -11.125 1 98.69 423 ALA A CA 1
ATOM 3189 C C . ALA A 1 423 ? -0.785 -5.016 -10.523 1 98.69 423 ALA A C 1
ATOM 3191 O O . ALA A 1 423 ? -1.629 -5.863 -10.227 1 98.69 423 ALA A O 1
ATOM 3192 N N . ASP A 1 424 ? 0.541 -5.281 -10.438 1 98.69 424 ASP A N 1
ATOM 3193 C CA . ASP A 1 424 ? 1.072 -6.516 -9.875 1 98.69 424 ASP A CA 1
ATOM 3194 C C . ASP A 1 424 ? 1.236 -6.398 -8.359 1 98.69 424 ASP A C 1
ATOM 3196 O O . ASP A 1 424 ? 2.332 -6.117 -7.867 1 98.69 424 ASP A O 1
ATOM 3200 N N . LEU A 1 425 ? 0.136 -6.652 -7.648 1 98.81 425 LEU A N 1
ATOM 3201 C CA . LEU A 1 425 ? 0.089 -6.484 -6.199 1 98.81 425 LEU A CA 1
ATOM 3202 C C . LEU A 1 425 ? 0.255 -7.824 -5.492 1 98.81 425 LEU A C 1
ATOM 3204 O O . LEU A 1 425 ? 0.089 -8.883 -6.105 1 98.81 425 LEU A O 1
ATOM 3208 N N . SER A 1 426 ? 0.601 -7.746 -4.25 1 98.38 426 SER A N 1
ATOM 3209 C CA . SER A 1 426 ? 0.97 -8.945 -3.508 1 98.38 426 SER A CA 1
ATOM 3210 C C . SER A 1 426 ? -0.266 -9.719 -3.057 1 98.38 426 SER A C 1
ATOM 3212 O O . SER A 1 426 ? -1.35 -9.148 -2.928 1 98.38 426 SER A O 1
ATOM 3214 N N . TYR A 1 427 ? -0.018 -11.023 -2.867 1 97.44 427 TYR A N 1
ATOM 3215 C CA . TYR A 1 427 ? -1.067 -11.898 -2.355 1 97.44 427 TYR A CA 1
ATOM 3216 C C . TYR A 1 427 ? -0.488 -12.953 -1.424 1 97.44 427 TYR A C 1
ATOM 3218 O O . TYR A 1 427 ? 0.478 -13.633 -1.773 1 97.44 427 TYR A O 1
ATOM 3226 N N . SER A 1 428 ? -1.047 -13.094 -0.302 1 96.81 428 SER A N 1
ATOM 3227 C CA . SER A 1 428 ? -1.019 -14.219 0.624 1 96.81 428 SER A CA 1
ATOM 3228 C C . SER A 1 428 ? -2.309 -14.305 1.433 1 96.81 428 SER A C 1
ATOM 3230 O O . SER A 1 428 ? -2.967 -13.289 1.668 1 96.81 428 SER A O 1
ATOM 3232 N N . PRO A 1 429 ? -2.695 -15.484 1.842 1 95.44 429 PRO A N 1
ATOM 3233 C CA . PRO A 1 429 ? -3.969 -15.641 2.549 1 95.44 429 PRO A CA 1
ATOM 3234 C C . PRO A 1 429 ? -4.105 -14.688 3.732 1 95.44 429 PRO A C 1
ATOM 3236 O O . PRO A 1 429 ? -5.172 -14.094 3.938 1 95.44 429 PRO A O 1
ATOM 3239 N N . PRO A 1 430 ? -3.109 -14.398 4.484 1 96.31 430 PRO A N 1
ATOM 3240 C CA . PRO A 1 430 ? -3.25 -13.531 5.656 1 96.31 430 PRO A CA 1
ATOM 3241 C C . PRO A 1 430 ? -3.395 -12.055 5.289 1 96.31 430 PRO A C 1
ATOM 3243 O O . PRO A 1 430 ? -3.785 -11.242 6.129 1 96.31 430 PRO A O 1
ATOM 3246 N N . THR A 1 431 ? -3.047 -11.648 4.027 1 97.38 431 THR A N 1
ATOM 3247 C CA . THR A 1 431 ? -2.881 -10.211 3.824 1 97.38 431 THR A CA 1
ATOM 3248 C C . THR A 1 431 ? -3.738 -9.734 2.66 1 97.38 431 THR A C 1
ATOM 3250 O O . THR A 1 431 ? -3.863 -8.523 2.432 1 97.38 431 THR A O 1
ATOM 3253 N N . ALA A 1 432 ? -4.324 -10.648 1.91 1 97.38 432 ALA A N 1
ATOM 3254 C CA . ALA A 1 432 ? -5.152 -10.234 0.78 1 97.38 432 ALA A CA 1
ATOM 3255 C C . ALA A 1 432 ? -5.961 -11.406 0.235 1 97.38 432 ALA A C 1
ATOM 3257 O O . ALA A 1 432 ? -5.562 -12.562 0.386 1 97.38 432 ALA A O 1
ATOM 3258 N N . PRO A 1 433 ? -7.094 -11.086 -0.391 1 95.31 433 PRO A N 1
ATOM 3259 C CA . PRO A 1 433 ? -7.648 -12.07 -1.32 1 95.31 433 PRO A CA 1
ATOM 3260 C C . PRO A 1 433 ? -6.844 -12.188 -2.611 1 95.31 433 PRO A C 1
ATOM 3262 O O . PRO A 1 433 ? -5.984 -11.344 -2.885 1 95.31 433 PRO A O 1
ATOM 3265 N N . VAL A 1 434 ? -7.047 -13.227 -3.348 1 93.5 434 VAL A N 1
ATOM 3266 C CA . VAL A 1 434 ? -6.273 -13.461 -4.562 1 93.5 434 VAL A CA 1
ATOM 3267 C C . VAL A 1 434 ? -6.484 -12.312 -5.539 1 93.5 434 VAL A C 1
ATOM 3269 O O . VAL A 1 434 ? -5.551 -11.898 -6.234 1 93.5 434 VAL A O 1
ATOM 3272 N N . TRP A 1 435 ? -7.773 -11.883 -5.691 1 96.44 435 TRP A N 1
ATOM 3273 C CA . TRP A 1 435 ? -8.039 -10.617 -6.359 1 96.44 435 TRP A CA 1
ATOM 3274 C C . TRP A 1 435 ? -8.031 -9.461 -5.363 1 96.44 435 TRP A C 1
ATOM 3276 O O . TRP A 1 435 ? -9 -9.273 -4.617 1 96.44 435 TRP A O 1
ATOM 3286 N N . HIS A 1 436 ? -6.957 -8.75 -5.344 1 98.31 436 HIS A N 1
ATOM 3287 C CA . HIS A 1 436 ? -6.805 -7.629 -4.426 1 98.31 436 HIS A CA 1
ATOM 3288 C C . HIS A 1 436 ? -7.977 -6.656 -4.547 1 98.31 436 HIS A C 1
ATOM 3290 O O . HIS A 1 436 ? -8.477 -6.41 -5.645 1 98.31 436 HIS A O 1
ATOM 3296 N N . GLY A 1 437 ? -8.406 -6.078 -3.457 1 98.56 437 GLY A N 1
ATOM 3297 C CA . GLY A 1 437 ? -9.578 -5.219 -3.426 1 98.56 437 GLY A CA 1
ATOM 3298 C C . GLY A 1 437 ? -9.523 -4.09 -4.438 1 98.56 437 GLY A C 1
ATOM 3299 O O . GLY A 1 437 ? -10.531 -3.754 -5.062 1 98.56 437 GLY A O 1
ATOM 3300 N N . LEU A 1 438 ? -8.398 -3.428 -4.586 1 98.88 438 LEU A N 1
ATOM 3301 C CA . LEU A 1 438 ? -8.25 -2.336 -5.543 1 98.88 438 LEU A CA 1
ATOM 3302 C C . LEU A 1 438 ? -8.453 -2.832 -6.969 1 98.88 438 LEU A C 1
ATOM 3304 O O . LEU A 1 438 ? -8.969 -2.1 -7.82 1 98.88 438 LEU A O 1
ATOM 3308 N N . ILE A 1 439 ? -8.008 -4.035 -7.273 1 98.81 439 ILE A N 1
ATOM 3309 C CA . ILE A 1 439 ? -8.156 -4.621 -8.602 1 98.81 439 ILE A CA 1
ATOM 3310 C C . ILE A 1 439 ? -9.633 -4.926 -8.867 1 98.81 439 ILE A C 1
ATOM 3312 O O . ILE A 1 439 ? -10.133 -4.68 -9.969 1 98.81 439 ILE A O 1
ATOM 3316 N N . VAL A 1 440 ? -10.305 -5.484 -7.816 1 98.56 440 VAL A N 1
ATOM 3317 C CA . VAL A 1 440 ? -11.734 -5.727 -7.934 1 98.56 440 VAL A CA 1
ATOM 3318 C C . VAL A 1 440 ? -12.461 -4.414 -8.219 1 98.56 440 VAL A C 1
ATOM 3320 O O . VAL A 1 440 ? -13.352 -4.359 -9.07 1 98.56 440 VAL A O 1
ATOM 3323 N N . ALA A 1 441 ? -12.102 -3.32 -7.477 1 98.81 441 ALA A N 1
ATOM 3324 C CA . ALA A 1 441 ? -12.711 -2.012 -7.695 1 98.81 441 ALA A CA 1
ATOM 3325 C C . ALA A 1 441 ? -12.469 -1.525 -9.117 1 98.81 441 ALA A C 1
ATOM 3327 O O . ALA A 1 441 ? -13.375 -0.973 -9.758 1 98.81 441 ALA A O 1
ATOM 3328 N N . ALA A 1 442 ? -11.258 -1.698 -9.625 1 98.81 442 ALA A N 1
ATOM 3329 C CA . ALA A 1 442 ? -10.93 -1.297 -10.992 1 98.81 442 ALA A CA 1
ATOM 3330 C C . ALA A 1 442 ? -11.734 -2.1 -12.008 1 98.81 442 ALA A C 1
ATOM 3332 O O . ALA A 1 442 ? -12.164 -1.564 -13.031 1 98.81 442 ALA A O 1
ATOM 3333 N N . ARG A 1 443 ? -11.875 -3.412 -11.727 1 98.25 443 ARG A N 1
ATOM 3334 C CA . ARG A 1 443 ? -12.672 -4.27 -12.594 1 98.25 443 ARG A CA 1
ATOM 3335 C C . ARG A 1 443 ? -14.094 -3.729 -12.742 1 98.25 443 ARG A C 1
ATOM 3337 O O . ARG A 1 443 ? -14.594 -3.59 -13.859 1 98.25 443 ARG A O 1
ATOM 3344 N N . VAL A 1 444 ? -14.727 -3.398 -11.625 1 98.31 444 VAL A N 1
ATOM 3345 C CA . VAL A 1 444 ? -16.094 -2.895 -11.648 1 98.31 444 VAL A CA 1
ATOM 3346 C C . VAL A 1 444 ? -16.125 -1.517 -12.305 1 98.31 444 VAL A C 1
ATOM 3348 O O . VAL A 1 444 ? -17.031 -1.212 -13.078 1 98.31 444 VAL A O 1
ATOM 3351 N N . LEU A 1 445 ? -15.156 -0.714 -12.062 1 98.5 445 LEU A N 1
ATOM 3352 C CA . LEU A 1 445 ? -15.062 0.628 -12.625 1 98.5 445 LEU A CA 1
ATOM 3353 C C . LEU A 1 445 ? -14.922 0.574 -14.141 1 98.5 445 LEU A C 1
ATOM 3355 O O . LEU A 1 445 ? -15.352 1.497 -14.836 1 98.5 445 LEU A O 1
ATOM 3359 N N . SER A 1 446 ? -14.375 -0.491 -14.672 1 97.19 446 SER A N 1
ATOM 3360 C CA . SER A 1 446 ? -14.109 -0.633 -16.109 1 97.19 446 SER A CA 1
ATOM 3361 C C . SER A 1 446 ? -15.398 -0.868 -16.891 1 97.19 446 SER A C 1
ATOM 3363 O O . SER A 1 446 ? -15.406 -0.798 -18.109 1 97.19 446 SER A O 1
ATOM 3365 N N . ARG A 1 447 ? -16.594 -1.145 -16.297 1 92.12 447 ARG A N 1
ATOM 3366 C CA . ARG A 1 447 ? -17.922 -1.311 -16.891 1 92.12 447 ARG A CA 1
ATOM 3367 C C . ARG A 1 447 ? -17.891 -2.383 -17.984 1 92.12 447 ARG A C 1
ATOM 3369 O O . ARG A 1 447 ? -18.344 -2.148 -19.109 1 92.12 447 ARG A O 1
ATOM 3376 N N . GLY A 1 448 ? -17.172 -3.553 -17.594 1 89.06 448 GLY A N 1
ATOM 3377 C CA . GLY A 1 448 ? -17.281 -4.73 -18.438 1 89.06 448 GLY A CA 1
ATOM 3378 C C . GLY A 1 448 ? -16.047 -4.984 -19.266 1 89.06 448 GLY A C 1
ATOM 3379 O O . GLY A 1 448 ? -15.953 -6 -19.953 1 89.06 448 GLY A O 1
ATOM 3380 N N . LYS A 1 449 ? -15.117 -4.109 -19.219 1 91.88 449 LYS A N 1
ATOM 3381 C CA . LYS A 1 449 ? -13.891 -4.375 -19.969 1 91.88 449 LYS A CA 1
ATOM 3382 C C . LYS A 1 449 ? -13.164 -5.598 -19.406 1 91.88 449 LYS A C 1
ATOM 3384 O O . LYS A 1 449 ? -12.539 -6.348 -20.156 1 91.88 449 LYS A O 1
ATOM 3389 N N . TYR A 1 450 ? -13.203 -5.684 -18.078 1 94 450 TYR A N 1
ATOM 3390 C CA . TYR A 1 450 ? -12.586 -6.82 -17.391 1 94 450 TYR A CA 1
ATOM 3391 C C . TYR A 1 450 ? -13.633 -7.637 -16.641 1 94 450 TYR A C 1
ATOM 3393 O O . TYR A 1 450 ? -14.688 -7.113 -16.266 1 94 450 TYR A O 1
ATOM 3401 N N . MET B 1 1 ? -21.766 -20.562 -36.875 1 68 1 MET B N 1
ATOM 3402 C CA . MET B 1 1 ? -21.438 -21.641 -35.938 1 68 1 MET B CA 1
ATOM 3403 C C . MET B 1 1 ? -20.938 -21.078 -34.594 1 68 1 MET B C 1
ATOM 3405 O O . MET B 1 1 ? -20.281 -20.031 -34.594 1 68 1 MET B O 1
ATOM 3409 N N . THR B 1 2 ? -21.406 -21.672 -33.469 1 90.69 2 THR B N 1
ATOM 3410 C CA . THR B 1 2 ? -21.047 -21.219 -32.125 1 90.69 2 THR B CA 1
ATOM 3411 C C . THR B 1 2 ? -19.578 -21.531 -31.844 1 90.69 2 THR B C 1
ATOM 3413 O O . THR B 1 2 ? -19.094 -22.609 -32.156 1 90.69 2 THR B O 1
ATOM 3416 N N . ARG B 1 3 ? -18.859 -20.578 -31.438 1 95.56 3 ARG B N 1
ATOM 3417 C CA . ARG B 1 3 ? -17.438 -20.719 -31.172 1 95.56 3 ARG B CA 1
ATOM 3418 C C . ARG B 1 3 ? -17.188 -21.703 -30.031 1 95.56 3 ARG B C 1
ATOM 3420 O O . ARG B 1 3 ? -17.781 -21.578 -28.953 1 95.56 3 ARG B O 1
ATOM 3427 N N . LYS B 1 4 ? -16.391 -22.75 -30.344 1 98.44 4 LYS B N 1
ATOM 3428 C CA . LYS B 1 4 ? -16.031 -23.734 -29.328 1 98.44 4 LYS B CA 1
ATOM 3429 C C . LYS B 1 4 ? -14.711 -23.375 -28.656 1 98.44 4 LYS B C 1
ATOM 3431 O O . LYS B 1 4 ? -13.656 -23.391 -29.297 1 98.44 4 LYS B O 1
ATOM 3436 N N . VAL B 1 5 ? -14.805 -23.016 -27.391 1 98.69 5 VAL B N 1
ATOM 3437 C CA . VAL B 1 5 ? -13.633 -22.688 -26.594 1 98.69 5 VAL B CA 1
ATOM 3438 C C . VAL B 1 5 ? -13.352 -23.812 -25.609 1 98.69 5 VAL B C 1
ATOM 3440 O O . VAL B 1 5 ? -14.18 -24.109 -24.734 1 98.69 5 VAL B O 1
ATOM 3443 N N . VAL B 1 6 ? -12.219 -24.484 -25.75 1 98.88 6 VAL B N 1
ATOM 3444 C CA . VAL B 1 6 ? -11.82 -25.531 -24.828 1 98.88 6 VAL B CA 1
ATOM 3445 C C . VAL B 1 6 ? -10.641 -25.062 -23.984 1 98.88 6 VAL B C 1
ATOM 3447 O O . VAL B 1 6 ? -9.672 -24.516 -24.516 1 98.88 6 VAL B O 1
ATOM 3450 N N . ILE B 1 7 ? -10.734 -25.188 -22.719 1 98.88 7 ILE B N 1
ATOM 3451 C CA . ILE B 1 7 ? -9.688 -24.812 -21.766 1 98.88 7 ILE B CA 1
ATOM 3452 C C . ILE B 1 7 ? -9.234 -26.031 -20.984 1 98.88 7 ILE B C 1
ATOM 3454 O O . ILE B 1 7 ? -10.055 -26.766 -20.422 1 98.88 7 ILE B O 1
ATOM 3458 N N . ILE B 1 8 ? -7.941 -26.281 -20.969 1 98.81 8 ILE B N 1
ATOM 3459 C CA . ILE B 1 8 ? -7.387 -27.406 -20.219 1 98.81 8 ILE B CA 1
ATOM 3460 C C . ILE B 1 8 ? -6.707 -26.906 -18.953 1 98.81 8 ILE B C 1
ATOM 3462 O O . ILE B 1 8 ? -5.68 -26.219 -19.016 1 98.81 8 ILE B O 1
ATOM 3466 N N . GLY B 1 9 ? -7.176 -27.281 -17.797 1 97.31 9 GLY B N 1
ATOM 3467 C CA . GLY B 1 9 ? -6.746 -26.797 -16.484 1 97.31 9 GLY B CA 1
ATOM 3468 C C . GLY B 1 9 ? -7.734 -25.828 -15.867 1 97.31 9 GLY B C 1
ATOM 3469 O O . GLY B 1 9 ? -8.008 -24.766 -16.422 1 97.31 9 GLY B O 1
ATOM 3470 N N . ALA B 1 10 ? -8.234 -26.156 -14.672 1 95.69 10 ALA B N 1
ATOM 3471 C CA . ALA B 1 10 ? -9.297 -25.359 -14.062 1 95.69 10 ALA B CA 1
ATOM 3472 C C . ALA B 1 10 ? -8.789 -24.641 -12.805 1 95.69 10 ALA B C 1
ATOM 3474 O O . ALA B 1 10 ? -9.555 -24.422 -11.867 1 95.69 10 ALA B O 1
ATOM 3475 N N . GLY B 1 11 ? -7.449 -24.391 -12.75 1 93.75 11 GLY B N 1
ATOM 3476 C CA . GLY B 1 11 ? -6.914 -23.547 -11.703 1 93.75 11 GLY B CA 1
ATOM 3477 C C . GLY B 1 11 ? -7.234 -22.078 -11.906 1 93.75 11 GLY B C 1
ATOM 3478 O O . GLY B 1 11 ? -8.227 -21.734 -12.555 1 93.75 11 GLY B O 1
ATOM 3479 N N . ALA B 1 12 ? -6.441 -21.219 -11.383 1 94.06 12 ALA B N 1
ATOM 3480 C CA . ALA B 1 12 ? -6.676 -19.781 -11.398 1 94.06 12 ALA B CA 1
ATOM 3481 C C . ALA B 1 12 ? -6.801 -19.25 -12.828 1 94.06 12 ALA B C 1
ATOM 3483 O O . ALA B 1 12 ? -7.766 -18.562 -13.164 1 94.06 12 ALA B O 1
ATOM 3484 N N . ALA B 1 13 ? -5.871 -19.594 -13.672 1 97.69 13 ALA B N 1
ATOM 3485 C CA . ALA B 1 13 ? -5.836 -19.078 -15.039 1 97.69 13 ALA B CA 1
ATOM 3486 C C . ALA B 1 13 ? -7 -19.625 -15.859 1 97.69 13 ALA B C 1
ATOM 3488 O O . ALA B 1 13 ? -7.691 -18.875 -16.547 1 97.69 13 ALA B O 1
ATOM 3489 N N . GLY B 1 14 ? -7.188 -20.938 -15.781 1 97.88 14 GLY B N 1
ATOM 3490 C CA . GLY B 1 14 ? -8.227 -21.562 -16.578 1 97.88 14 GLY B CA 1
ATOM 3491 C C . GLY B 1 14 ? -9.625 -21.109 -16.203 1 97.88 14 GLY B C 1
ATOM 3492 O O . GLY B 1 14 ? -10.445 -20.812 -17.078 1 97.88 14 GLY B O 1
ATOM 3493 N N . ALA B 1 15 ? -9.891 -21.078 -14.93 1 96.31 15 ALA B N 1
ATOM 3494 C CA . ALA B 1 15 ? -11.203 -20.625 -14.477 1 96.31 15 ALA B CA 1
ATOM 3495 C C . ALA B 1 15 ? -11.461 -19.188 -14.875 1 96.31 15 ALA B C 1
ATOM 3497 O O . ALA B 1 15 ? -12.57 -18.828 -15.289 1 96.31 15 ALA B O 1
ATOM 3498 N N . SER B 1 16 ? -10.477 -18.359 -14.742 1 96.75 16 SER B N 1
ATOM 3499 C CA . SER B 1 16 ? -10.602 -16.969 -15.141 1 96.75 16 SER B CA 1
ATOM 3500 C C . SER B 1 16 ? -10.844 -16.844 -16.641 1 96.75 16 SER B C 1
ATOM 3502 O O . SER B 1 16 ? -11.656 -16.016 -17.078 1 96.75 16 SER B O 1
ATOM 3504 N N . ALA B 1 17 ? -10.117 -17.609 -17.406 1 98.56 17 ALA B N 1
ATOM 3505 C CA . ALA B 1 17 ? -10.273 -17.594 -18.859 1 98.56 17 ALA B CA 1
ATOM 3506 C C . ALA B 1 17 ? -11.688 -18.016 -19.266 1 98.56 17 ALA B C 1
ATOM 3508 O O . ALA B 1 17 ? -12.305 -17.391 -20.109 1 98.56 17 ALA B O 1
ATOM 3509 N N . ALA B 1 18 ? -12.156 -19.062 -18.641 1 98.12 18 ALA B N 1
ATOM 3510 C CA . ALA B 1 18 ? -13.484 -19.594 -18.953 1 98.12 18 ALA B CA 1
ATOM 3511 C C . ALA B 1 18 ? -14.57 -18.562 -18.641 1 98.12 18 ALA B C 1
ATOM 3513 O O . ALA B 1 18 ? -15.445 -18.312 -19.469 1 98.12 18 ALA B O 1
ATOM 3514 N N . ALA B 1 19 ? -14.469 -18.016 -17.453 1 96.25 19 ALA B N 1
ATOM 3515 C CA . ALA B 1 19 ? -15.453 -17.016 -17.031 1 96.25 19 ALA B CA 1
ATOM 3516 C C . ALA B 1 19 ? -15.445 -15.805 -17.969 1 96.25 19 ALA B C 1
ATOM 3518 O O . ALA B 1 19 ? -16.5 -15.281 -18.328 1 96.25 19 ALA B O 1
ATOM 3519 N N . ARG B 1 20 ? -14.289 -15.422 -18.344 1 97.5 20 ARG B N 1
ATOM 3520 C CA . ARG B 1 20 ? -14.164 -14.234 -19.188 1 97.5 20 ARG B CA 1
ATOM 3521 C C . ARG B 1 20 ? -14.68 -14.492 -20.594 1 97.5 20 ARG B C 1
ATOM 3523 O O . ARG B 1 20 ? -15.359 -13.648 -21.172 1 97.5 20 ARG B O 1
ATOM 3530 N N . ALA B 1 21 ? -14.289 -15.602 -21.156 1 98.19 21 ALA B N 1
ATOM 3531 C CA . ALA B 1 21 ? -14.773 -15.984 -22.484 1 98.19 21 ALA B CA 1
ATOM 3532 C C . ALA B 1 21 ? -16.297 -16 -22.516 1 98.19 21 ALA B C 1
ATOM 3534 O O . ALA B 1 21 ? -16.906 -15.445 -23.438 1 98.19 21 ALA B O 1
ATOM 3535 N N . ARG B 1 22 ? -16.875 -16.609 -21.5 1 97.56 22 ARG B N 1
ATOM 3536 C CA . ARG B 1 22 ? -18.328 -16.688 -21.422 1 97.56 22 ARG B CA 1
ATOM 3537 C C . ARG B 1 22 ? -18.938 -15.289 -21.344 1 97.56 22 ARG B C 1
ATOM 3539 O O . ARG B 1 22 ? -19.906 -14.992 -22.047 1 97.56 22 ARG B O 1
ATOM 3546 N N . ARG B 1 23 ? -18.438 -14.469 -20.531 1 96.19 23 ARG B N 1
ATOM 3547 C CA . ARG B 1 23 ? -18.969 -13.133 -20.328 1 96.19 23 ARG B CA 1
ATOM 3548 C C . ARG B 1 23 ? -18.938 -12.328 -21.625 1 96.19 23 ARG B C 1
ATOM 3550 O O . ARG B 1 23 ? -19.891 -11.609 -21.922 1 96.19 23 ARG B O 1
ATOM 3557 N N . LEU B 1 24 ? -17.844 -12.445 -22.391 1 97 24 LEU B N 1
ATOM 3558 C CA . LEU B 1 24 ? -17.656 -11.609 -23.578 1 97 24 LEU B CA 1
ATOM 3559 C C . LEU B 1 24 ? -18.359 -12.211 -24.781 1 97 24 LEU B C 1
ATOM 3561 O O . LEU B 1 24 ? -18.656 -11.5 -25.75 1 97 24 LEU B O 1
ATOM 3565 N N . ASP B 1 25 ? -18.578 -13.531 -24.766 1 97.5 25 ASP B N 1
ATOM 3566 C CA . ASP B 1 25 ? -19.312 -14.227 -25.797 1 97.5 25 ASP B CA 1
ATOM 3567 C C . ASP B 1 25 ? -20.328 -15.195 -25.203 1 97.5 25 ASP B C 1
ATOM 3569 O O . ASP B 1 25 ? -20.078 -16.391 -25.125 1 97.5 25 ASP B O 1
ATOM 3573 N N . PRO B 1 26 ? -21.516 -14.719 -24.922 1 96.12 26 PRO B N 1
ATOM 3574 C CA . PRO B 1 26 ? -22.516 -15.523 -24.219 1 96.12 26 PRO B CA 1
ATOM 3575 C C . PRO B 1 26 ? -22.969 -16.734 -25.031 1 96.12 26 PRO B C 1
ATOM 3577 O O . PRO B 1 26 ? -23.547 -17.672 -24.484 1 96.12 26 PRO B O 1
ATOM 3580 N N . GLU B 1 27 ? -22.656 -16.734 -26.312 1 96.56 27 GLU B N 1
ATOM 3581 C CA . GLU B 1 27 ? -23.125 -17.812 -27.172 1 96.56 27 GLU B CA 1
ATOM 3582 C C . GLU B 1 27 ? -22.047 -18.875 -27.375 1 96.56 27 GLU B C 1
ATOM 3584 O O . GLU B 1 27 ? -22.312 -19.969 -27.875 1 96.56 27 GLU B O 1
ATOM 3589 N N . ALA B 1 28 ? -20.859 -18.594 -26.922 1 97.38 28 ALA B N 1
ATOM 3590 C CA . ALA B 1 28 ? -19.75 -19.531 -27.109 1 97.38 28 ALA B CA 1
ATOM 3591 C C . ALA B 1 28 ? -19.984 -20.812 -26.328 1 97.38 28 ALA B C 1
ATOM 3593 O O . ALA B 1 28 ? -20.625 -20.797 -25.266 1 97.38 28 ALA B O 1
ATOM 3594 N N . GLU B 1 29 ? -19.578 -21.922 -26.906 1 98 29 GLU B N 1
ATOM 3595 C CA . GLU B 1 29 ? -19.5 -23.172 -26.172 1 98 29 GLU B CA 1
ATOM 3596 C C . GLU B 1 29 ? -18.188 -23.297 -25.406 1 98 29 GLU B C 1
ATOM 3598 O O . GLU B 1 29 ? -17.156 -23.656 -25.984 1 98 29 GLU B O 1
ATOM 3603 N N . VAL B 1 30 ? -18.266 -23.031 -24.109 1 98.56 30 VAL B N 1
ATOM 3604 C CA . VAL B 1 30 ? -17.047 -23.016 -23.281 1 98.56 30 VAL B CA 1
ATOM 3605 C C . VAL B 1 30 ? -16.953 -24.297 -22.484 1 98.56 30 VAL B C 1
ATOM 3607 O O . VAL B 1 30 ? -17.859 -24.625 -21.703 1 98.56 30 VAL B O 1
ATOM 3610 N N . THR B 1 31 ? -15.891 -25.078 -22.703 1 98.62 31 THR B N 1
ATOM 3611 C CA . THR B 1 31 ? -15.625 -26.312 -21.953 1 98.62 31 THR B CA 1
ATOM 3612 C C . THR B 1 31 ? -14.344 -26.172 -21.141 1 98.62 31 THR B C 1
ATOM 3614 O O . THR B 1 31 ? -13.289 -25.828 -21.672 1 98.62 31 THR B O 1
ATOM 3617 N N . LEU B 1 32 ? -14.438 -26.344 -19.844 1 98.38 32 LEU B N 1
ATOM 3618 C CA . LEU B 1 32 ? -13.328 -26.312 -18.906 1 98.38 32 LEU B CA 1
ATOM 3619 C C . LEU B 1 32 ? -13.023 -27.719 -18.375 1 98.38 32 LEU B C 1
ATOM 3621 O O . LEU B 1 32 ? -13.883 -28.359 -17.781 1 98.38 32 LEU B O 1
ATOM 3625 N N . ILE B 1 33 ? -11.781 -28.172 -18.656 1 98.31 33 ILE B N 1
ATOM 3626 C CA . ILE B 1 33 ? -11.422 -29.547 -18.344 1 98.31 33 ILE B CA 1
ATOM 3627 C C . ILE B 1 33 ? -10.328 -29.578 -17.281 1 98.31 33 ILE B C 1
ATOM 3629 O O . ILE B 1 33 ? -9.336 -28.844 -17.391 1 98.31 33 ILE B O 1
ATOM 3633 N N . ASP B 1 34 ? -10.492 -30.359 -16.297 1 96.44 34 ASP B N 1
ATOM 3634 C CA . ASP B 1 34 ? -9.438 -30.547 -15.305 1 96.44 34 ASP B CA 1
ATOM 3635 C C . ASP B 1 34 ? -9.32 -32 -14.891 1 96.44 34 ASP B C 1
ATOM 3637 O O . ASP B 1 34 ? -10.336 -32.719 -14.766 1 96.44 34 ASP B O 1
ATOM 3641 N N . LYS B 1 35 ? -8.133 -32.438 -14.695 1 94.75 35 LYS B N 1
ATOM 3642 C CA . LYS B 1 35 ? -7.91 -33.812 -14.281 1 94.75 35 LYS B CA 1
ATOM 3643 C C . LYS B 1 35 ? -8.273 -34.031 -12.812 1 94.75 35 LYS B C 1
ATOM 3645 O O . LYS B 1 35 ? -8.555 -35.156 -12.391 1 94.75 35 LYS B O 1
ATOM 3650 N N . GLY B 1 36 ? -8.227 -32.969 -12.023 1 90.88 36 GLY B N 1
ATOM 3651 C CA . GLY B 1 36 ? -8.562 -33.062 -10.609 1 90.88 36 GLY B CA 1
ATOM 3652 C C . GLY B 1 36 ? -10.039 -32.812 -10.336 1 90.88 36 GLY B C 1
ATOM 3653 O O . GLY B 1 36 ? -10.789 -32.438 -11.234 1 90.88 36 GLY B O 1
ATOM 3654 N N . PRO B 1 37 ? -10.445 -32.938 -9.047 1 89.5 37 PRO B N 1
ATOM 3655 C CA . PRO B 1 37 ? -11.859 -32.812 -8.656 1 89.5 37 PRO B CA 1
ATOM 3656 C C . PRO B 1 37 ? -12.273 -31.375 -8.383 1 89.5 37 PRO B C 1
ATOM 3658 O O . PRO B 1 37 ? -13.469 -31.078 -8.273 1 89.5 37 PRO B O 1
ATOM 3661 N N . LEU B 1 38 ? -11.312 -30.484 -8.273 1 86.81 38 LEU B N 1
ATOM 3662 C CA . LEU B 1 38 ? -11.633 -29.109 -7.859 1 86.81 38 LEU B CA 1
ATOM 3663 C C . LEU B 1 38 ? -11.336 -28.125 -8.977 1 86.81 38 LEU B C 1
ATOM 3665 O O . LEU B 1 38 ? -10.5 -28.391 -9.852 1 86.81 38 LEU B O 1
ATOM 3669 N N . ILE B 1 39 ? -12.086 -27.031 -8.93 1 87.31 39 ILE B N 1
ATOM 3670 C CA . ILE B 1 39 ? -11.836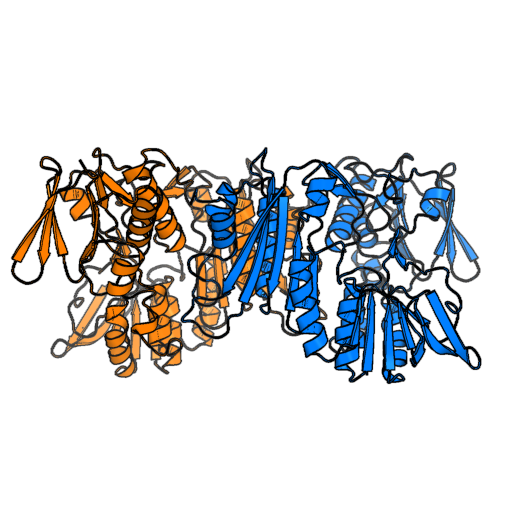 -25.922 -9.844 1 87.31 39 ILE B CA 1
ATOM 3671 C C . ILE B 1 39 ? -11.562 -24.641 -9.039 1 87.31 39 ILE B C 1
ATOM 3673 O O . ILE B 1 39 ? -12.031 -24.5 -7.91 1 87.31 39 ILE B O 1
ATOM 3677 N N . SER B 1 40 ? -10.82 -23.719 -9.68 1 80.38 40 SER B N 1
ATOM 3678 C CA . SER B 1 40 ? -10.516 -22.453 -9.023 1 80.38 40 SER B CA 1
ATOM 3679 C C . SER B 1 40 ? -10.039 -22.672 -7.594 1 80.38 40 SER B C 1
ATOM 3681 O O . SER B 1 40 ? -10.57 -22.062 -6.66 1 80.38 40 SER B O 1
ATOM 3683 N N . HIS B 1 41 ? -9.125 -23.484 -7.445 1 78.12 41 HIS B N 1
ATOM 3684 C CA . HIS B 1 41 ? -8.695 -23.891 -6.105 1 78.12 41 HIS B CA 1
ATOM 3685 C C . HIS B 1 41 ? -7.531 -23.031 -5.625 1 78.12 41 HIS B C 1
ATOM 3687 O O . HIS B 1 41 ? -6.887 -22.344 -6.418 1 78.12 41 HIS B O 1
ATOM 3693 N N . ALA B 1 42 ? -7.344 -23.047 -4.285 1 77.31 42 ALA B N 1
ATOM 3694 C CA . ALA B 1 42 ? -6.367 -22.203 -3.619 1 77.31 42 ALA B CA 1
ATOM 3695 C C . ALA B 1 42 ? -5.223 -23.031 -3.039 1 77.31 42 ALA B C 1
ATOM 3697 O O . ALA B 1 42 ? -5.211 -23.328 -1.846 1 77.31 42 ALA B O 1
ATOM 3698 N N . PRO B 1 43 ? -4.195 -23.234 -3.836 1 81.62 43 PRO B N 1
ATOM 3699 C CA . PRO B 1 43 ? -3.076 -24.031 -3.32 1 81.62 43 PRO B CA 1
ATOM 3700 C C . PRO B 1 43 ? -2.346 -23.344 -2.172 1 81.62 43 PRO B C 1
ATOM 3702 O O . PRO B 1 43 ? -1.755 -24.016 -1.32 1 81.62 43 PRO B O 1
ATOM 3705 N N . CYS B 1 44 ? -2.467 -22.125 -2.092 1 87.81 44 CYS B N 1
ATOM 3706 C CA . CYS B 1 44 ? -1.76 -21.359 -1.073 1 87.81 44 CYS B CA 1
ATOM 3707 C C . CYS B 1 44 ? -2.33 -21.625 0.313 1 87.81 44 CYS B C 1
ATOM 3709 O O . CYS B 1 44 ? -1.689 -21.344 1.323 1 87.81 44 CYS B O 1
ATOM 3711 N N . GLY B 1 45 ? -3.465 -22.219 0.355 1 89.44 45 GLY B N 1
ATOM 3712 C CA . GLY B 1 45 ? -4.105 -22.5 1.629 1 89.44 45 GLY B CA 1
ATOM 3713 C C . GLY B 1 45 ? -3.645 -23.797 2.254 1 89.44 45 GLY B C 1
ATOM 3714 O O . GLY B 1 45 ? -3.893 -24.047 3.436 1 89.44 45 GLY B O 1
ATOM 3715 N N . ILE B 1 46 ? -2.902 -24.594 1.549 1 90.69 46 ILE B N 1
ATOM 3716 C CA . ILE B 1 46 ? -2.566 -25.953 1.954 1 90.69 46 ILE B CA 1
ATOM 3717 C C . ILE B 1 46 ? -1.77 -25.922 3.256 1 90.69 46 ILE B C 1
ATOM 3719 O O . ILE B 1 46 ? -2.139 -26.578 4.234 1 90.69 46 ILE B O 1
ATOM 3723 N N . PRO B 1 47 ? -0.725 -25.125 3.33 1 92.56 47 PRO B N 1
ATOM 3724 C CA . PRO B 1 47 ? 0.013 -25.094 4.598 1 92.56 47 PRO B CA 1
ATOM 3725 C C . PRO B 1 47 ? -0.845 -24.625 5.77 1 92.56 47 PRO B C 1
ATOM 3727 O O . PRO B 1 47 ? -0.702 -25.141 6.887 1 92.56 47 PRO B O 1
ATOM 3730 N N . TYR B 1 48 ? -1.757 -23.766 5.512 1 92.81 48 TYR B N 1
ATOM 3731 C CA . TYR B 1 48 ? -2.596 -23.234 6.574 1 92.81 48 TYR B CA 1
ATOM 3732 C C . TYR B 1 48 ? -3.633 -24.25 7.023 1 92.81 48 TYR B C 1
ATOM 3734 O O . TYR B 1 48 ? -4.047 -24.25 8.188 1 92.81 48 TYR B O 1
ATOM 3742 N N . TYR B 1 49 ? -4.023 -25.078 6.082 1 92.31 49 TYR B N 1
ATOM 3743 C CA . TYR B 1 49 ? -4.875 -26.188 6.469 1 92.31 49 TYR B CA 1
ATOM 3744 C C . TYR B 1 49 ? -4.098 -27.219 7.281 1 92.31 49 TYR B C 1
ATOM 3746 O O . TYR B 1 49 ? -4.578 -27.688 8.312 1 92.31 49 TYR B O 1
ATOM 3754 N N . ILE B 1 50 ? -2.965 -27.531 6.793 1 93.44 50 ILE B N 1
ATOM 3755 C CA . ILE B 1 50 ? -2.121 -28.5 7.48 1 93.44 50 ILE B CA 1
ATOM 3756 C C . ILE B 1 50 ? -1.857 -28.031 8.914 1 93.44 50 ILE B C 1
ATOM 3758 O O . ILE B 1 50 ? -1.96 -28.812 9.859 1 93.44 50 ILE B O 1
ATOM 3762 N N . GLY B 1 51 ? -1.597 -26.766 9.086 1 94.12 51 GLY B N 1
ATOM 3763 C CA . GLY B 1 51 ? -1.249 -26.203 10.383 1 94.12 51 GLY B CA 1
ATOM 3764 C C . GLY B 1 51 ? -2.455 -25.953 11.266 1 94.12 51 GLY B C 1
ATOM 3765 O O . GLY B 1 51 ? -2.307 -25.625 12.445 1 94.12 51 GLY B O 1
ATOM 3766 N N . GLY B 1 52 ? -3.662 -26.016 10.664 1 93.12 52 GLY B N 1
ATOM 3767 C CA . GLY B 1 52 ? -4.863 -25.922 11.477 1 93.12 52 GLY B CA 1
ATOM 3768 C C . GLY B 1 52 ? -5.488 -24.531 11.445 1 93.12 52 GLY B C 1
ATOM 3769 O O . GLY B 1 52 ? -6.504 -24.297 12.102 1 93.12 52 GLY B O 1
ATOM 3770 N N . VAL B 1 53 ? -4.879 -23.688 10.766 1 91.69 53 VAL B N 1
ATOM 3771 C CA . VAL B 1 53 ? -5.441 -22.344 10.641 1 91.69 53 VAL B CA 1
ATOM 3772 C C . VAL B 1 53 ? -6.754 -22.406 9.859 1 91.69 53 VAL B C 1
ATOM 3774 O O . VAL B 1 53 ? -7.75 -21.797 10.258 1 91.69 53 VAL B O 1
ATOM 3777 N N . VAL B 1 54 ? -6.676 -23.062 8.711 1 89.44 54 VAL B N 1
ATOM 3778 C CA . VAL B 1 54 ? -7.879 -23.375 7.941 1 89.44 54 VAL B CA 1
ATOM 3779 C C . VAL B 1 54 ? -8.508 -24.672 8.469 1 89.44 54 VAL B C 1
ATOM 3781 O O . VAL B 1 54 ? -7.871 -25.719 8.484 1 89.44 54 VAL B O 1
ATOM 3784 N N . LYS B 1 55 ? -9.688 -24.641 8.883 1 85.75 55 LYS B N 1
ATOM 3785 C CA . LYS B 1 55 ? -10.289 -25.75 9.633 1 85.75 55 LYS B CA 1
ATOM 3786 C C . LYS B 1 55 ? -10.883 -26.797 8.695 1 85.75 55 LYS B C 1
ATOM 3788 O O . LYS B 1 55 ? -10.914 -27.984 9.016 1 85.75 55 LYS B O 1
ATOM 3793 N N . ASP B 1 56 ? -11.344 -26.266 7.52 1 85.62 56 ASP B N 1
ATOM 3794 C CA . ASP B 1 56 ? -12.016 -27.172 6.59 1 85.62 56 ASP B CA 1
ATOM 3795 C C . ASP B 1 56 ? -11.352 -27.141 5.215 1 85.62 56 ASP B C 1
ATOM 3797 O O . ASP B 1 56 ? -11.234 -26.078 4.602 1 85.62 56 ASP B O 1
ATOM 3801 N N . ALA B 1 57 ? -10.938 -28.297 4.754 1 80.94 57 ALA B N 1
ATOM 3802 C CA . ALA B 1 57 ? -10.273 -28.406 3.457 1 80.94 57 ALA B CA 1
ATOM 3803 C C . ALA B 1 57 ? -11.18 -27.906 2.334 1 80.94 57 ALA B C 1
ATOM 3805 O O . ALA B 1 57 ? -10.703 -27.406 1.315 1 80.94 57 ALA B O 1
ATOM 3806 N N . GLY B 1 58 ? -12.461 -28.094 2.58 1 79.75 58 GLY B N 1
ATOM 3807 C CA . GLY B 1 58 ? -13.438 -27.625 1.603 1 79.75 58 GLY B CA 1
ATOM 3808 C C . GLY B 1 58 ? -13.367 -26.125 1.354 1 79.75 58 GLY B C 1
ATOM 3809 O O . GLY B 1 58 ? -13.773 -25.656 0.292 1 79.75 58 GLY B O 1
ATOM 3810 N N . GLU B 1 59 ? -12.805 -25.422 2.309 1 80.94 59 GLU B N 1
ATOM 3811 C CA . GLU B 1 59 ? -12.703 -23.969 2.201 1 80.94 59 GLU B CA 1
ATOM 3812 C C . GLU B 1 59 ? -11.625 -23.562 1.205 1 80.94 59 GLU B C 1
ATOM 3814 O O . GLU B 1 59 ? -11.562 -22.406 0.783 1 80.94 59 GLU B O 1
ATOM 3819 N N . LEU B 1 60 ? -10.867 -24.484 0.826 1 82 60 LEU B N 1
ATOM 3820 C CA . LEU B 1 60 ? -9.789 -24.188 -0.111 1 82 60 LEU B CA 1
ATOM 3821 C C . LEU B 1 60 ? -10.312 -24.125 -1.54 1 82 60 LEU B C 1
ATOM 3823 O O . LEU B 1 60 ? -9.602 -23.688 -2.447 1 82 60 LEU B O 1
ATOM 3827 N N . ALA B 1 61 ? -11.562 -24.531 -1.697 1 78.38 61 ALA B N 1
ATOM 3828 C CA . ALA B 1 61 ? -12.227 -24.328 -2.98 1 78.38 61 ALA B CA 1
ATOM 3829 C C . ALA B 1 61 ? -13.109 -23.078 -2.951 1 78.38 61 ALA B C 1
ATOM 3831 O O . ALA B 1 61 ? -13.828 -22.844 -1.974 1 78.38 61 ALA B O 1
ATOM 3832 N N . VAL B 1 62 ? -13.039 -22.312 -3.924 1 71.88 62 VAL B N 1
ATOM 3833 C CA . VAL B 1 62 ? -13.828 -21.094 -3.996 1 71.88 62 VAL B CA 1
ATOM 3834 C C . VAL B 1 62 ? -15.266 -21.422 -4.387 1 71.88 62 VAL B C 1
ATOM 3836 O O . VAL B 1 62 ? -16.203 -20.859 -3.832 1 71.88 62 VAL B O 1
ATOM 3839 N N . TYR B 1 63 ? -15.352 -22.312 -5.445 1 77.81 63 TYR B N 1
ATOM 3840 C CA . TYR B 1 63 ? -16.625 -22.781 -5.969 1 77.81 63 TYR B CA 1
ATOM 3841 C C . TYR B 1 63 ? -16.641 -24.297 -6.125 1 77.81 63 TYR B C 1
ATOM 3843 O O . TYR B 1 63 ? -15.586 -24.906 -6.344 1 77.81 63 TYR B O 1
ATOM 3851 N N . SER B 1 64 ? -17.844 -24.781 -6.023 1 85.12 64 SER B N 1
ATOM 3852 C CA . SER B 1 64 ? -17.953 -26.141 -6.543 1 85.12 64 SER B CA 1
ATOM 3853 C C . SER B 1 64 ? -18 -26.141 -8.07 1 85.12 64 SER B C 1
ATOM 3855 O O . SER B 1 64 ? -18.453 -25.172 -8.68 1 85.12 64 SER B O 1
ATOM 3857 N N . PRO B 1 65 ? -17.453 -27.219 -8.562 1 89.31 65 PRO B N 1
ATOM 3858 C CA . PRO B 1 65 ? -17.562 -27.312 -10.016 1 89.31 65 PRO B CA 1
ATOM 3859 C C . PRO B 1 65 ? -18.984 -27.141 -10.523 1 89.31 65 PRO B C 1
ATOM 3861 O O . PRO B 1 65 ? -19.203 -26.5 -11.555 1 89.31 65 PRO B O 1
ATOM 3864 N N . GLU B 1 66 ? -19.953 -27.641 -9.82 1 89.88 66 GLU B N 1
ATOM 3865 C CA . GLU B 1 66 ? -21.359 -27.562 -10.211 1 89.88 66 GLU B CA 1
ATOM 3866 C C . GLU B 1 66 ? -21.859 -26.125 -10.156 1 89.88 66 GLU B C 1
ATOM 3868 O O . GLU B 1 66 ? -22.562 -25.656 -11.062 1 89.88 66 GLU B O 1
ATOM 3873 N N . GLU B 1 67 ? -21.5 -25.5 -9.18 1 88.62 67 GLU B N 1
ATOM 3874 C CA . GLU B 1 67 ? -21.906 -24.109 -9.023 1 88.62 67 GLU B CA 1
ATOM 3875 C C . GLU B 1 67 ? -21.297 -23.234 -10.117 1 88.62 67 GLU B C 1
ATOM 3877 O O . GLU B 1 67 ? -21.984 -22.375 -10.688 1 88.62 67 GLU B O 1
ATOM 3882 N N . PHE B 1 68 ? -20.062 -23.453 -10.32 1 89.25 68 PHE B N 1
ATOM 3883 C CA . PHE B 1 68 ? -19.359 -22.703 -11.359 1 89.25 68 PHE B CA 1
ATOM 3884 C C . PHE B 1 68 ? -20 -22.938 -12.727 1 89.25 68 PHE B C 1
ATOM 3886 O O . PHE B 1 68 ? -20.234 -22 -13.484 1 89.25 68 PHE B O 1
ATOM 3893 N N . ALA B 1 69 ? -20.328 -24.172 -12.961 1 91.06 69 ALA B N 1
ATOM 3894 C CA . ALA B 1 69 ? -20.938 -24.562 -14.227 1 91.06 69 ALA B CA 1
ATOM 3895 C C . ALA B 1 69 ? -22.312 -23.922 -14.398 1 91.06 69 ALA B C 1
ATOM 3897 O O . ALA B 1 69 ? -22.625 -23.375 -15.453 1 91.06 69 ALA B O 1
ATOM 3898 N N . ARG B 1 70 ? -23.094 -23.984 -13.375 1 91.25 70 ARG B N 1
ATOM 3899 C CA . ARG B 1 70 ? -24.469 -23.484 -13.422 1 91.25 70 ARG B CA 1
ATOM 3900 C C . ARG B 1 70 ? -24.484 -21.969 -13.5 1 91.25 70 ARG B C 1
ATOM 3902 O O . ARG B 1 70 ? -25.156 -21.391 -14.367 1 91.25 70 ARG B O 1
ATOM 3909 N N . GLU B 1 71 ? -23.672 -21.375 -12.766 1 89.69 71 GLU B N 1
ATOM 3910 C CA . GLU B 1 71 ? -23.719 -19.922 -12.633 1 89.69 71 GLU B CA 1
ATOM 3911 C C . GLU B 1 71 ? -23.125 -19.25 -13.867 1 89.69 71 GLU B C 1
ATOM 3913 O O . GLU B 1 71 ? -23.578 -18.156 -14.258 1 89.69 71 GLU B O 1
ATOM 3918 N N . ARG B 1 72 ? -22.188 -19.906 -14.477 1 91.75 72 ARG B N 1
ATOM 3919 C CA . ARG B 1 72 ? -21.5 -19.25 -15.578 1 91.75 72 ARG B CA 1
ATOM 3920 C C . ARG B 1 72 ? -21.844 -19.891 -16.906 1 91.75 72 ARG B C 1
ATOM 3922 O O . ARG B 1 72 ? -21.391 -19.438 -17.969 1 91.75 72 ARG B O 1
ATOM 3929 N N . ARG B 1 73 ? -22.703 -20.953 -16.953 1 93.5 73 ARG B N 1
ATOM 3930 C CA . ARG B 1 73 ? -23.078 -21.656 -18.172 1 93.5 73 ARG B CA 1
ATOM 3931 C C . ARG B 1 73 ? -21.859 -22.156 -18.938 1 93.5 73 ARG B C 1
ATOM 3933 O O . ARG B 1 73 ? -21.688 -21.875 -20.125 1 93.5 73 ARG B O 1
ATOM 3940 N N . ILE B 1 74 ? -20.953 -22.812 -18.141 1 97.25 74 ILE B N 1
ATOM 3941 C CA . ILE B 1 74 ? -19.734 -23.406 -18.672 1 97.25 74 ILE B CA 1
ATOM 3942 C C . ILE B 1 74 ? -19.766 -24.922 -18.5 1 97.25 74 ILE B C 1
ATOM 3944 O O . ILE B 1 74 ? -20.234 -25.422 -17.484 1 97.25 74 ILE B O 1
ATOM 3948 N N . ASN B 1 75 ? -19.406 -25.656 -19.547 1 97.75 75 ASN B N 1
ATOM 3949 C CA . ASN B 1 75 ? -19.266 -27.094 -19.422 1 97.75 75 ASN B CA 1
ATOM 3950 C C . ASN B 1 75 ? -18 -27.484 -18.656 1 97.75 75 ASN B C 1
ATOM 3952 O O . ASN B 1 75 ? -16.922 -27.531 -19.234 1 97.75 75 ASN B O 1
ATOM 3956 N N . VAL B 1 76 ? -18.203 -27.812 -17.359 1 97.19 76 VAL B N 1
ATOM 3957 C CA . VAL B 1 76 ? -17.062 -28.125 -16.5 1 97.19 76 VAL B CA 1
ATOM 3958 C C . VAL B 1 76 ? -16.875 -29.641 -16.422 1 97.19 76 VAL B C 1
ATOM 3960 O O . VAL B 1 76 ? -17.812 -30.359 -16.031 1 97.19 76 VAL B O 1
ATOM 3963 N N . ARG B 1 77 ? -15.711 -30.078 -16.844 1 97.06 77 ARG B N 1
ATOM 3964 C CA . ARG B 1 77 ? -15.367 -31.484 -16.797 1 97.06 77 ARG B CA 1
ATOM 3965 C C . ARG B 1 77 ? -14.242 -31.734 -15.789 1 97.06 77 ARG B C 1
ATOM 3967 O O . ARG B 1 77 ? -13.062 -31.609 -16.125 1 97.06 77 ARG B O 1
ATOM 3974 N N . VAL B 1 78 ? -14.602 -32.219 -14.617 1 95.12 78 VAL B N 1
ATOM 3975 C CA . VAL B 1 78 ? -13.609 -32.531 -13.594 1 95.12 78 VAL B CA 1
ATOM 3976 C C . VAL B 1 78 ? -13.32 -34.031 -13.625 1 95.12 78 VAL B C 1
ATOM 3978 O O . VAL B 1 78 ? -14.078 -34.812 -14.219 1 95.12 78 VAL B O 1
ATOM 3981 N N . ASN B 1 79 ? -12.234 -34.469 -13.023 1 95.56 79 ASN B N 1
ATOM 3982 C CA . ASN B 1 79 ? -11.789 -35.844 -13.109 1 95.56 79 ASN B CA 1
ATOM 3983 C C . ASN B 1 79 ? -11.711 -36.312 -14.555 1 95.56 79 ASN B C 1
ATOM 3985 O O . ASN B 1 79 ? -12.086 -37.438 -14.867 1 95.56 79 ASN B O 1
ATOM 3989 N N . ALA B 1 80 ? -11.398 -35.438 -15.367 1 97.62 80 ALA B N 1
ATOM 3990 C CA . ALA B 1 80 ? -11.211 -35.625 -16.797 1 97.62 80 ALA B CA 1
ATOM 3991 C C . ALA B 1 80 ? -9.82 -35.188 -17.234 1 97.62 80 ALA B C 1
ATOM 3993 O O . ALA B 1 80 ? -9.469 -34 -17.094 1 97.62 80 ALA B O 1
ATOM 3994 N N . GLU B 1 81 ? -9.055 -36.094 -17.703 1 98 81 GLU B N 1
ATOM 3995 C CA . GLU B 1 81 ? -7.66 -35.812 -18.016 1 98 81 GLU B CA 1
ATOM 3996 C C . GLU B 1 81 ? -7.438 -35.656 -19.516 1 98 81 GLU B C 1
ATOM 3998 O O . GLU B 1 81 ? -7.629 -36.625 -20.266 1 98 81 GLU B O 1
ATOM 4003 N N . ALA B 1 82 ? -7.129 -34.438 -19.953 1 98.62 82 ALA B N 1
ATOM 4004 C CA . ALA B 1 82 ? -6.672 -34.281 -21.344 1 98.62 82 ALA B CA 1
ATOM 4005 C C . ALA B 1 82 ? -5.359 -35.031 -21.562 1 98.62 82 ALA B C 1
ATOM 4007 O O . ALA B 1 82 ? -4.359 -34.75 -20.891 1 98.62 82 ALA B O 1
ATOM 4008 N N . ILE B 1 83 ? -5.348 -35.938 -22.516 1 98.19 83 ILE B N 1
ATOM 4009 C CA . ILE B 1 83 ? -4.18 -36.812 -22.641 1 98.19 83 ILE B CA 1
ATOM 4010 C C . ILE B 1 83 ? -3.467 -36.531 -23.969 1 98.19 83 ILE B C 1
ATOM 4012 O O . ILE B 1 83 ? -2.312 -36.906 -24.156 1 98.19 83 ILE B O 1
ATOM 4016 N N . ASP B 1 84 ? -4.141 -35.875 -24.875 1 98.19 84 ASP B N 1
ATOM 4017 C CA . ASP B 1 84 ? -3.527 -35.562 -26.156 1 98.19 84 ASP B CA 1
ATOM 4018 C C . ASP B 1 84 ? -4.211 -34.344 -26.812 1 98.19 84 ASP B C 1
ATOM 4020 O O . ASP B 1 84 ? -5.363 -34.031 -26.5 1 98.19 84 ASP B O 1
ATOM 4024 N N . VAL B 1 85 ? -3.438 -33.625 -27.609 1 98.38 85 VAL B N 1
ATOM 4025 C CA . VAL B 1 85 ? -3.947 -32.5 -28.406 1 98.38 85 VAL B CA 1
ATOM 4026 C C . VAL B 1 85 ? -3.537 -32.656 -29.859 1 98.38 85 VAL B C 1
ATOM 4028 O O . VAL B 1 85 ? -2.35 -32.781 -30.172 1 98.38 85 VAL B O 1
ATOM 4031 N N . ASP B 1 86 ? -4.488 -32.75 -30.734 1 97.25 86 ASP B N 1
ATOM 4032 C CA . ASP B 1 86 ? -4.277 -32.781 -32.188 1 97.25 86 ASP B CA 1
ATOM 4033 C C . ASP B 1 86 ? -4.598 -31.422 -32.812 1 97.25 86 ASP B C 1
ATOM 4035 O O . ASP B 1 86 ? -5.75 -31.141 -33.125 1 97.25 86 ASP B O 1
ATOM 4039 N N . SER B 1 87 ? -3.559 -30.625 -33 1 97.19 87 SER B N 1
ATOM 4040 C CA . SER B 1 87 ? -3.75 -29.25 -33.469 1 97.19 87 SER B CA 1
ATOM 4041 C C . SER B 1 87 ? -4.195 -29.219 -34.906 1 97.19 87 SER B C 1
ATOM 4043 O O . SER B 1 87 ? -4.879 -28.281 -35.344 1 97.19 87 SER B O 1
ATOM 4045 N N . SER B 1 88 ? -3.807 -30.156 -35.719 1 96.25 88 SER B N 1
ATOM 4046 C CA . SER B 1 88 ? -4.184 -30.203 -37.125 1 96.25 88 SER B CA 1
ATOM 4047 C C . SER B 1 88 ? -5.684 -30.406 -37.281 1 96.25 88 SER B C 1
ATOM 4049 O O . SER B 1 88 ? -6.312 -29.781 -38.125 1 96.25 88 SER B O 1
ATOM 4051 N N . ASN B 1 89 ? -6.211 -31.266 -36.469 1 97.19 89 ASN B N 1
ATOM 4052 C CA . ASN B 1 89 ? -7.637 -31.578 -36.562 1 97.19 89 ASN B CA 1
ATOM 4053 C C . ASN B 1 89 ? -8.438 -30.797 -35.531 1 97.19 89 ASN B C 1
ATOM 4055 O O . ASN B 1 89 ? -9.664 -30.906 -35.469 1 97.19 89 ASN B O 1
ATOM 4059 N N . ARG B 1 90 ? -7.766 -30.078 -34.625 1 98.06 90 ARG B N 1
ATOM 4060 C CA . ARG B 1 90 ? -8.359 -29.25 -33.594 1 98.06 90 ARG B CA 1
ATOM 4061 C C . ARG B 1 90 ? -9.219 -30.078 -32.656 1 98.06 90 ARG B C 1
ATOM 4063 O O . ARG B 1 90 ? -10.383 -29.75 -32.406 1 98.06 90 ARG B O 1
ATOM 4070 N N . ILE B 1 91 ? -8.57 -31.109 -32.125 1 98.25 91 ILE B N 1
ATOM 4071 C CA . ILE B 1 91 ? -9.234 -32.031 -31.219 1 98.25 91 ILE B CA 1
ATOM 4072 C C . ILE B 1 91 ? -8.375 -32.219 -29.969 1 98.25 91 ILE B C 1
ATOM 4074 O O . ILE B 1 91 ? -7.148 -32.312 -30.062 1 98.25 91 ILE B O 1
ATOM 4078 N N . VAL B 1 92 ? -9.047 -32.25 -28.812 1 98.62 92 VAL B N 1
ATOM 4079 C CA . VAL B 1 92 ? -8.438 -32.688 -27.547 1 98.62 92 VAL B CA 1
ATOM 4080 C C . VAL B 1 92 ? -8.992 -34.062 -27.156 1 98.62 92 VAL B C 1
ATOM 4082 O O . VAL B 1 92 ? -10.203 -34.281 -27.188 1 98.62 92 VAL B O 1
ATOM 4085 N N . LEU B 1 93 ? -8.117 -34.969 -26.875 1 98.69 93 LEU B N 1
ATOM 4086 C CA . LEU B 1 93 ? -8.523 -36.281 -26.328 1 98.69 93 LEU B CA 1
ATOM 4087 C C . LEU B 1 93 ? -8.523 -36.25 -24.812 1 98.69 93 LEU B C 1
ATOM 4089 O O . LEU B 1 93 ? -7.512 -35.906 -24.188 1 98.69 93 LEU B O 1
ATOM 4093 N N . VAL B 1 94 ? -9.664 -36.594 -24.25 1 98.69 94 VAL B N 1
ATOM 4094 C CA . VAL B 1 94 ? -9.828 -36.5 -22.797 1 98.69 94 VAL B CA 1
ATOM 4095 C C . VAL B 1 94 ? -10.234 -37.875 -22.25 1 98.69 94 VAL B C 1
ATOM 4097 O O . VAL B 1 94 ? -11.195 -38.469 -22.719 1 98.69 94 VAL B O 1
ATOM 4100 N N . LYS B 1 95 ? -9.477 -38.344 -21.297 1 98.44 95 LYS B N 1
ATOM 4101 C CA . LYS B 1 95 ? -9.852 -39.531 -20.578 1 98.44 95 LYS B CA 1
ATOM 4102 C C . LYS B 1 95 ? -10.867 -39.25 -19.484 1 98.44 95 LYS B C 1
ATOM 4104 O O . LYS B 1 95 ? -10.57 -38.5 -18.531 1 98.44 95 LYS B O 1
ATOM 4109 N N . GLU B 1 96 ? -12.008 -39.656 -19.531 1 96.69 96 GLU B N 1
ATOM 4110 C CA . GLU B 1 96 ? -13.086 -39.562 -18.562 1 96.69 96 GLU B CA 1
ATOM 4111 C C . GLU B 1 96 ? -13.531 -40.938 -18.094 1 96.69 96 GLU B C 1
ATOM 4113 O O . GLU B 1 96 ? -14.227 -41.656 -18.828 1 96.69 96 GLU B O 1
ATOM 4118 N N . GLY B 1 97 ? -13.227 -41.281 -16.906 1 94.5 97 GLY B N 1
ATOM 4119 C CA . GLY B 1 97 ? -13.453 -42.625 -16.484 1 94.5 97 GLY B CA 1
ATOM 4120 C C . GLY B 1 97 ? -12.727 -43.656 -17.344 1 94.5 97 GLY B C 1
ATOM 4121 O O . GLY B 1 97 ? -11.508 -43.594 -17.5 1 94.5 97 GLY B O 1
ATOM 4122 N N . ASN B 1 98 ? -13.562 -44.5 -17.953 1 94.19 98 ASN B N 1
ATOM 4123 C CA . ASN B 1 98 ? -12.969 -45.562 -18.766 1 94.19 98 ASN B CA 1
ATOM 4124 C C . ASN B 1 98 ? -13.07 -45.25 -20.266 1 94.19 98 ASN B C 1
ATOM 4126 O O . ASN B 1 98 ? -12.742 -46.094 -21.094 1 94.19 98 ASN B O 1
ATOM 4130 N N . SER B 1 99 ? -13.375 -44.094 -20.578 1 96.75 99 SER B N 1
ATOM 4131 C CA . SER B 1 99 ? -13.562 -43.719 -21.984 1 96.75 99 SER B CA 1
ATOM 4132 C C . SER B 1 99 ? -12.664 -42.562 -22.359 1 96.75 99 SER B C 1
ATOM 4134 O O . SER B 1 99 ? -12.211 -41.812 -21.5 1 96.75 99 SER B O 1
ATOM 4136 N N . VAL B 1 100 ? -12.383 -42.562 -23.594 1 97.88 100 VAL B N 1
ATOM 4137 C CA . VAL B 1 100 ? -11.703 -41.375 -24.172 1 97.88 100 VAL B CA 1
ATOM 4138 C C . VAL B 1 100 ? -12.68 -40.594 -25.031 1 97.88 100 VAL B C 1
ATOM 4140 O O . VAL B 1 100 ? -13.289 -41.125 -25.953 1 97.88 100 VAL B O 1
ATOM 4143 N N . VAL B 1 101 ? -12.867 -39.406 -24.688 1 97.94 101 VAL B N 1
ATOM 4144 C CA . VAL B 1 101 ? -13.805 -38.5 -25.359 1 97.94 101 VAL B CA 1
ATOM 4145 C C . VAL B 1 101 ? -13.047 -37.469 -26.188 1 97.94 101 VAL B C 1
ATOM 4147 O O . VAL B 1 101 ? -12 -36.969 -25.75 1 97.94 101 VAL B O 1
ATOM 4150 N N . LYS B 1 102 ? -13.617 -37.125 -27.344 1 98.19 102 LYS B N 1
ATOM 4151 C CA . LYS B 1 102 ? -13.031 -36.094 -28.203 1 98.19 102 LYS B CA 1
ATOM 4152 C C . LYS B 1 102 ? -13.75 -34.781 -28.047 1 98.19 102 LYS B C 1
ATOM 4154 O O . LYS B 1 102 ? -14.977 -34.719 -28.062 1 98.19 102 LYS B O 1
ATOM 4159 N N . TYR B 1 103 ? -12.984 -33.75 -27.812 1 98.44 103 TYR B N 1
ATOM 4160 C CA . TYR B 1 103 ? -13.523 -32.406 -27.797 1 98.44 103 TYR B CA 1
ATOM 4161 C C . TYR B 1 103 ? -12.977 -31.578 -28.953 1 98.44 103 TYR B C 1
ATOM 4163 O O . TYR B 1 103 ? -11.766 -31.344 -29.047 1 98.44 103 TYR B O 1
ATOM 4171 N N . GLU B 1 104 ? -13.836 -31.141 -29.859 1 98.31 104 GLU B N 1
ATOM 4172 C CA . GLU B 1 104 ? -13.453 -30.234 -30.938 1 98.31 104 GLU B CA 1
ATOM 4173 C C . GLU B 1 104 ? -13.359 -28.797 -30.422 1 98.31 104 GLU B C 1
ATOM 4175 O O . GLU B 1 104 ? -14.086 -28.406 -29.5 1 98.31 104 GLU B O 1
ATOM 4180 N N . TRP B 1 105 ? -12.445 -28.078 -31.031 1 98.31 105 TRP B N 1
ATOM 4181 C CA . TRP B 1 105 ? -12.297 -26.703 -30.594 1 98.31 105 TRP B CA 1
ATOM 4182 C C . TRP B 1 105 ? -12.047 -25.781 -31.766 1 98.31 105 TRP B C 1
ATOM 4184 O O . TRP B 1 105 ? -11.445 -26.188 -32.781 1 98.31 105 TRP B O 1
ATOM 4194 N N . ASP B 1 106 ? -12.562 -24.516 -31.688 1 98.38 106 ASP B N 1
ATOM 4195 C CA . ASP B 1 106 ? -12.141 -23.406 -32.531 1 98.38 106 ASP B CA 1
ATOM 4196 C C . ASP B 1 106 ? -10.953 -22.672 -31.938 1 98.38 106 ASP B C 1
ATOM 4198 O O . ASP B 1 106 ? -10.062 -22.219 -32.656 1 98.38 106 ASP B O 1
ATOM 4202 N N . VAL B 1 107 ? -10.977 -22.609 -30.609 1 98.5 107 VAL B N 1
ATOM 4203 C CA . VAL B 1 107 ? -9.891 -22.016 -29.828 1 98.5 107 VAL B CA 1
ATOM 4204 C C . VAL B 1 107 ? -9.578 -22.906 -28.625 1 98.5 107 VAL B C 1
ATOM 4206 O O . VAL B 1 107 ? -10.484 -23.469 -28.016 1 98.5 107 VAL B O 1
ATOM 4209 N N . LEU B 1 108 ? -8.305 -23.062 -28.359 1 98.88 108 LEU B N 1
ATOM 4210 C CA . LEU B 1 108 ? -7.824 -23.859 -27.234 1 98.88 108 LEU B CA 1
ATOM 4211 C C . LEU B 1 108 ? -6.992 -23 -26.281 1 98.88 108 LEU B C 1
ATOM 4213 O O . LEU B 1 108 ? -6.148 -22.219 -26.719 1 98.88 108 LEU B O 1
ATOM 4217 N N . ILE B 1 109 ? -7.25 -23.031 -25 1 98.94 109 ILE B N 1
ATOM 4218 C CA . ILE B 1 109 ? -6.43 -22.375 -24 1 98.94 109 ILE B CA 1
ATOM 4219 C C . ILE B 1 109 ? -5.754 -23.406 -23.109 1 98.94 109 ILE B C 1
ATOM 4221 O O . ILE B 1 109 ? -6.426 -24.203 -22.438 1 98.94 109 ILE B O 1
ATOM 4225 N N . LEU B 1 110 ? -4.469 -23.422 -23.172 1 98.94 110 LEU B N 1
ATOM 4226 C CA . LEU B 1 110 ? -3.672 -24.281 -22.297 1 98.94 110 LEU B CA 1
ATOM 4227 C C . LEU B 1 110 ? -3.42 -23.594 -20.953 1 98.94 110 LEU B C 1
ATOM 4229 O O . LEU B 1 110 ? -2.654 -22.625 -20.875 1 98.94 110 LEU B O 1
ATOM 4233 N N . ALA B 1 111 ? -4.008 -24.047 -19.891 1 98.75 111 ALA B N 1
ATOM 4234 C CA . ALA B 1 111 ? -3.84 -23.578 -18.516 1 98.75 111 ALA B CA 1
ATOM 4235 C C . ALA B 1 111 ? -3.49 -24.75 -17.594 1 98.75 111 ALA B C 1
ATOM 4237 O O . ALA B 1 111 ? -4.082 -24.906 -16.516 1 98.75 111 ALA B O 1
ATOM 4238 N N . THR B 1 112 ? -2.529 -25.547 -17.984 1 98.06 112 THR B N 1
ATOM 4239 C CA . THR B 1 112 ? -2.201 -26.812 -17.344 1 98.06 112 THR B CA 1
ATOM 4240 C C . THR B 1 112 ? -1.363 -26.578 -16.078 1 98.06 112 THR B C 1
ATOM 4242 O O . THR B 1 112 ? -1.127 -27.5 -15.312 1 98.06 112 THR B O 1
ATOM 4245 N N . GLY B 1 113 ? -0.965 -25.359 -15.875 1 96.56 113 GLY B N 1
ATOM 4246 C CA . GLY B 1 113 ? -0.283 -24.984 -14.648 1 96.56 113 GLY B CA 1
ATOM 4247 C C . GLY B 1 113 ? 1.127 -25.531 -14.555 1 96.56 113 GLY B C 1
ATOM 4248 O O . GLY B 1 113 ? 1.871 -25.516 -15.539 1 96.56 113 GLY B O 1
ATOM 4249 N N . ALA B 1 114 ? 1.563 -25.812 -13.367 1 95.44 114 ALA B N 1
ATOM 4250 C CA . ALA B 1 114 ? 2.902 -26.312 -13.07 1 95.44 114 ALA B CA 1
ATOM 4251 C C . ALA B 1 114 ? 2.838 -27.641 -12.328 1 95.44 114 ALA B C 1
ATOM 4253 O O . ALA B 1 114 ? 1.772 -28.047 -11.852 1 95.44 114 ALA B O 1
ATOM 4254 N N . LYS B 1 115 ? 3.846 -28.375 -12.375 1 92.75 115 LYS B N 1
ATOM 4255 C CA . LYS B 1 115 ? 3.986 -29.594 -11.594 1 92.75 115 LYS B CA 1
ATOM 4256 C C . LYS B 1 115 ? 5.168 -29.5 -10.633 1 92.75 115 LYS B C 1
ATOM 4258 O O . LYS B 1 115 ? 6.156 -28.828 -10.922 1 92.75 115 LYS B O 1
ATOM 4263 N N . PRO B 1 116 ? 5.047 -30.141 -9.445 1 91.5 116 PRO B N 1
ATOM 4264 C CA . PRO B 1 116 ? 6.164 -30.109 -8.5 1 91.5 116 PRO B CA 1
ATOM 4265 C C . PRO B 1 116 ? 7.441 -30.719 -9.078 1 91.5 116 PRO B C 1
ATOM 4267 O O . PRO B 1 116 ? 7.387 -31.703 -9.82 1 91.5 116 PRO B O 1
ATOM 4270 N N . ILE B 1 117 ? 8.516 -30.062 -8.75 1 91.81 117 ILE B N 1
ATOM 4271 C CA . ILE B 1 117 ? 9.812 -30.641 -9.109 1 91.81 117 ILE B CA 1
ATOM 4272 C C . ILE B 1 117 ? 10.141 -31.797 -8.164 1 91.81 117 ILE B C 1
ATOM 4274 O O . ILE B 1 117 ? 10.07 -31.641 -6.941 1 91.81 117 ILE B O 1
ATOM 4278 N N . VAL B 1 118 ? 10.398 -32.938 -8.703 1 88.5 118 VAL B N 1
ATOM 4279 C CA . VAL B 1 118 ? 10.859 -34.094 -7.949 1 88.5 118 VAL B CA 1
ATOM 4280 C C . VAL B 1 118 ? 12.289 -34.438 -8.359 1 88.5 118 VAL B C 1
ATOM 4282 O O . VAL B 1 118 ? 12.523 -34.969 -9.453 1 88.5 118 VAL B O 1
ATOM 4285 N N . PRO B 1 119 ? 13.133 -34.094 -7.453 1 89.44 119 PRO B N 1
ATOM 4286 C CA . PRO B 1 119 ? 14.523 -34.406 -7.812 1 89.44 119 PRO B CA 1
ATOM 4287 C C . PRO B 1 119 ? 14.75 -35.875 -8.078 1 89.44 119 PRO B C 1
ATOM 4289 O O . PRO B 1 119 ? 14.148 -36.75 -7.414 1 89.44 119 PRO B O 1
ATOM 4292 N N . SER B 1 120 ? 15.617 -36.219 -9 1 91.56 120 SER B N 1
ATOM 4293 C CA . SER B 1 120 ? 15.992 -37.594 -9.305 1 91.56 120 SER B CA 1
ATOM 4294 C C . SER B 1 120 ? 17.031 -38.094 -8.328 1 91.56 120 SER B C 1
ATOM 4296 O O . SER B 1 120 ? 18.219 -38.25 -8.68 1 91.56 120 SER B O 1
ATOM 4298 N N . ILE B 1 121 ? 16.578 -38.406 -7.145 1 93.44 121 ILE B N 1
ATOM 4299 C CA . ILE B 1 121 ? 17.484 -38.906 -6.117 1 93.44 121 ILE B CA 1
ATOM 4300 C C . ILE B 1 121 ? 16.969 -40.25 -5.582 1 93.44 121 ILE B C 1
ATOM 4302 O O . ILE B 1 121 ? 15.773 -40.562 -5.719 1 93.44 121 ILE B O 1
ATOM 4306 N N . GLU B 1 122 ? 17.859 -41.031 -5.039 1 94.69 122 GLU B N 1
ATOM 4307 C CA . GLU B 1 122 ? 17.5 -42.312 -4.492 1 94.69 122 GLU B CA 1
ATOM 4308 C C . GLU B 1 122 ? 16.5 -42.188 -3.357 1 94.69 122 GLU B C 1
ATOM 4310 O O . GLU B 1 122 ? 16.641 -41.312 -2.494 1 94.69 122 GLU B O 1
ATOM 4315 N N . GLY B 1 123 ? 15.445 -43 -3.434 1 95.12 123 GLY B N 1
ATOM 4316 C CA . GLY B 1 123 ? 14.492 -43.062 -2.336 1 95.12 123 GLY B CA 1
ATOM 4317 C C . GLY B 1 123 ? 13.312 -42.125 -2.516 1 95.12 123 GLY B C 1
ATOM 4318 O O . GLY B 1 123 ? 12.438 -42.062 -1.653 1 95.12 123 GLY B O 1
ATOM 4319 N N . ASN B 1 124 ? 13.227 -41.438 -3.615 1 92.75 124 ASN B N 1
ATOM 4320 C CA . ASN B 1 124 ? 12.164 -40.469 -3.85 1 92.75 124 ASN B CA 1
ATOM 4321 C C . ASN B 1 124 ? 10.789 -41.125 -3.904 1 92.75 124 ASN B C 1
ATOM 4323 O O . ASN B 1 124 ? 9.766 -40.469 -3.73 1 92.75 124 ASN B O 1
ATOM 4327 N N . ASP B 1 125 ? 10.766 -42.406 -4.098 1 93.06 125 ASP B N 1
ATOM 4328 C CA . ASP B 1 125 ? 9.508 -43.125 -4.246 1 93.06 125 ASP B CA 1
ATOM 4329 C C . ASP B 1 125 ? 9.094 -43.781 -2.936 1 93.06 125 ASP B C 1
ATOM 4331 O O . ASP B 1 125 ? 8.07 -44.469 -2.873 1 93.06 125 ASP B O 1
ATOM 4335 N N . LEU B 1 126 ? 9.852 -43.562 -1.896 1 96.25 126 LEU B N 1
ATOM 4336 C CA . LEU B 1 126 ? 9.523 -44.156 -0.594 1 96.25 126 LEU B CA 1
ATOM 4337 C C . LEU B 1 126 ? 8.234 -43.562 -0.042 1 96.25 126 LEU B C 1
ATOM 4339 O O . LEU B 1 126 ? 7.973 -42.344 -0.217 1 96.25 126 LEU B O 1
ATOM 4343 N N . ARG B 1 127 ? 7.488 -44.469 0.654 1 95.81 127 ARG B N 1
ATOM 4344 C CA . ARG B 1 127 ? 6.348 -43.938 1.396 1 95.81 127 ARG B CA 1
ATOM 4345 C C . ARG B 1 127 ? 6.805 -42.969 2.461 1 95.81 127 ARG B C 1
ATOM 4347 O O . ARG B 1 127 ? 7.801 -43.188 3.145 1 95.81 127 ARG B O 1
ATOM 4354 N N . GLY B 1 128 ? 6.082 -41.844 2.463 1 96.06 128 GLY B N 1
ATOM 4355 C CA . GLY B 1 128 ? 6.43 -40.812 3.438 1 96.06 128 GLY B CA 1
ATOM 4356 C C . GLY B 1 128 ? 7.16 -39.625 2.828 1 96.06 128 GLY B C 1
ATOM 4357 O O . GLY B 1 128 ? 7.367 -38.625 3.494 1 96.06 128 GLY B O 1
ATOM 4358 N N . VAL B 1 129 ? 7.68 -39.844 1.641 1 96.31 129 VAL B N 1
ATOM 4359 C CA . VAL B 1 129 ? 8.164 -38.688 0.873 1 96.31 129 VAL B CA 1
ATOM 4360 C C . VAL B 1 129 ? 7 -38.031 0.144 1 96.31 129 VAL B C 1
ATOM 4362 O O . VAL B 1 129 ? 6.43 -38.625 -0.787 1 96.31 129 VAL B O 1
ATOM 4365 N N . LEU B 1 130 ? 6.691 -36.844 0.618 1 94.44 130 LEU B N 1
ATOM 4366 C CA . LEU B 1 130 ? 5.445 -36.188 0.21 1 94.44 130 LEU B CA 1
ATOM 4367 C C . LEU B 1 130 ? 5.73 -34.938 -0.597 1 94.44 130 LEU B C 1
ATOM 4369 O O . LEU B 1 130 ? 6.715 -34.219 -0.342 1 94.44 130 LEU B O 1
ATOM 4373 N N . THR B 1 131 ? 4.895 -34.625 -1.539 1 89.62 131 THR B N 1
ATOM 4374 C CA . THR B 1 131 ? 4.938 -33.406 -2.318 1 89.62 131 THR B CA 1
ATOM 4375 C C . THR B 1 131 ? 3.639 -32.625 -2.156 1 89.62 131 THR B C 1
ATOM 4377 O O . THR B 1 131 ? 2.58 -33.219 -1.916 1 89.62 131 THR B O 1
ATOM 4380 N N . LEU B 1 132 ? 3.789 -31.281 -2.238 1 83.94 132 LEU B N 1
ATOM 4381 C CA . LEU B 1 132 ? 2.627 -30.406 -2.059 1 83.94 132 LEU B CA 1
ATOM 4382 C C . LEU B 1 132 ? 2.236 -29.75 -3.375 1 83.94 132 LEU B C 1
ATOM 4384 O O . LEU B 1 132 ? 3.09 -29.203 -4.074 1 83.94 132 LEU B O 1
ATOM 4388 N N . ARG B 1 133 ? 0.996 -29.812 -3.895 1 72.94 133 ARG B N 1
ATOM 4389 C CA . ARG B 1 133 ? 0.64 -28.953 -5.023 1 72.94 133 ARG B CA 1
ATOM 4390 C C . ARG B 1 133 ? -0.873 -28.812 -5.141 1 72.94 133 ARG B C 1
ATOM 4392 O O . ARG B 1 133 ? -1.375 -27.719 -5.402 1 72.94 133 ARG B O 1
ATOM 4399 N N . LEU B 1 134 ? -1.539 -29.828 -4.832 1 78.69 134 LEU B N 1
ATOM 4400 C CA . LEU B 1 134 ? -2.963 -29.734 -5.137 1 78.69 134 LEU B CA 1
ATOM 4401 C C . LEU B 1 134 ? -3.793 -29.766 -3.857 1 78.69 134 LEU B C 1
ATOM 4403 O O . LEU B 1 134 ? -3.574 -30.609 -2.992 1 78.69 134 LEU B O 1
ATOM 4407 N N . PRO B 1 135 ? -4.781 -28.938 -3.816 1 76.81 135 PRO B N 1
ATOM 4408 C CA . PRO B 1 135 ? -5.551 -28.766 -2.582 1 76.81 135 PRO B CA 1
ATOM 4409 C C . PRO B 1 135 ? -6.273 -30.047 -2.16 1 76.81 135 PRO B C 1
ATOM 4411 O O . PRO B 1 135 ? -6.469 -30.281 -0.964 1 76.81 135 PRO B O 1
ATOM 4414 N N . HIS B 1 136 ? -6.633 -30.844 -3.072 1 78.38 136 HIS B N 1
ATOM 4415 C CA . HIS B 1 136 ? -7.375 -32.062 -2.707 1 78.38 136 HIS B CA 1
ATOM 4416 C C . HIS B 1 136 ? -6.488 -33.031 -1.963 1 78.38 136 HIS B C 1
ATOM 4418 O O . HIS B 1 136 ? -6.988 -33.969 -1.346 1 78.38 136 HIS B O 1
ATOM 4424 N N . GLU B 1 137 ? -5.203 -32.75 -1.969 1 84.31 137 GLU B N 1
ATOM 4425 C CA . GLU B 1 137 ? -4.266 -33.625 -1.256 1 84.31 137 GLU B CA 1
ATOM 4426 C C . GLU B 1 137 ? -4.016 -33.094 0.161 1 84.31 137 GLU B C 1
ATOM 4428 O O . GLU B 1 137 ? -3.34 -33.75 0.955 1 84.31 137 GLU B O 1
ATOM 4433 N N . ALA B 1 138 ? -4.586 -32 0.468 1 88.31 138 ALA B N 1
ATOM 4434 C CA . ALA B 1 138 ? -4.301 -31.344 1.735 1 88.31 138 ALA B CA 1
ATOM 4435 C C . ALA B 1 138 ? -4.668 -32.25 2.918 1 88.31 138 ALA B C 1
ATOM 4437 O O . ALA B 1 138 ? -3.947 -32.281 3.918 1 88.31 138 ALA B O 1
ATOM 4438 N N . GLY B 1 139 ? -5.805 -32.906 2.811 1 89.5 139 GLY B N 1
ATOM 4439 C CA . GLY B 1 139 ? -6.215 -33.812 3.881 1 89.5 139 GLY B CA 1
ATOM 4440 C C . GLY B 1 139 ? -5.207 -34.906 4.164 1 89.5 139 GLY B C 1
ATOM 4441 O O . GLY B 1 139 ? -4.852 -35.156 5.32 1 89.5 139 GLY B O 1
ATOM 4442 N N . ARG B 1 140 ? -4.801 -35.531 3.146 1 91.56 140 ARG B N 1
ATOM 4443 C CA . ARG B 1 140 ? -3.807 -36.594 3.271 1 91.56 140 ARG B CA 1
ATOM 4444 C C . ARG B 1 140 ? -2.5 -36.062 3.844 1 91.56 140 ARG B C 1
ATOM 4446 O O . ARG B 1 140 ? -1.873 -36.688 4.688 1 91.56 140 ARG B O 1
ATOM 4453 N N . LEU B 1 141 ? -2.088 -34.969 3.395 1 93.81 141 LEU B N 1
ATOM 4454 C CA . LEU B 1 141 ? -0.85 -34.344 3.863 1 93.81 141 LEU B CA 1
ATOM 4455 C C . LEU B 1 141 ? -0.925 -34.031 5.355 1 93.81 141 LEU B C 1
ATOM 4457 O O . LEU B 1 141 ? 0.035 -34.281 6.09 1 93.81 141 LEU B O 1
ATOM 4461 N N . ARG B 1 142 ? -2.068 -33.5 5.773 1 94.69 142 ARG B N 1
ATOM 4462 C CA . ARG B 1 142 ? -2.25 -33.219 7.191 1 94.69 142 ARG B CA 1
ATOM 4463 C C . ARG B 1 142 ? -2.201 -34.5 8.023 1 94.69 142 ARG B C 1
ATOM 4465 O O . ARG B 1 142 ? -1.596 -34.5 9.102 1 94.69 142 ARG B O 1
ATOM 4472 N N . GLU B 1 143 ? -2.859 -35.531 7.535 1 95.38 143 GLU B N 1
ATOM 4473 C CA . GLU B 1 143 ? -2.852 -36.812 8.242 1 95.38 143 GLU B CA 1
ATOM 4474 C C . GLU B 1 143 ? -1.431 -37.344 8.391 1 95.38 143 GLU B C 1
ATOM 4476 O O . GLU B 1 143 ? -1.063 -37.844 9.453 1 95.38 143 GLU B O 1
ATOM 4481 N N . GLU B 1 144 ? -0.706 -37.25 7.359 1 96.25 144 GLU B N 1
ATOM 4482 C CA . GLU B 1 144 ? 0.684 -37.688 7.398 1 96.25 144 GLU B CA 1
ATOM 4483 C C . GLU B 1 144 ? 1.501 -36.875 8.391 1 96.25 144 GLU B C 1
ATOM 4485 O O . GLU B 1 144 ? 2.338 -37.406 9.109 1 96.25 144 GLU B O 1
ATOM 4490 N N . ALA B 1 145 ? 1.281 -35.594 8.398 1 96.44 145 ALA B N 1
ATOM 4491 C CA . ALA B 1 145 ? 1.981 -34.719 9.328 1 96.44 145 ALA B CA 1
ATOM 4492 C C . ALA B 1 145 ? 1.658 -35.062 10.773 1 96.44 145 ALA B C 1
ATOM 4494 O O . ALA B 1 145 ? 2.547 -35.062 11.633 1 96.44 145 ALA B O 1
ATOM 4495 N N . LEU B 1 146 ? 0.372 -35.344 11 1 96.56 146 LEU B N 1
ATOM 4496 C CA . LEU B 1 146 ? -0.078 -35.656 12.352 1 96.56 146 LEU B CA 1
ATOM 4497 C C . LEU B 1 146 ? 0.549 -36.938 12.859 1 96.56 146 LEU B C 1
ATOM 4499 O O . LEU B 1 146 ? 0.791 -37.094 14.062 1 96.56 146 LEU B O 1
ATOM 4503 N N . ARG B 1 147 ? 0.908 -37.781 11.953 1 96.44 147 ARG B N 1
ATOM 4504 C CA . ARG B 1 147 ? 1.438 -39.094 12.312 1 96.44 147 ARG B CA 1
ATOM 4505 C C . ARG B 1 147 ? 2.951 -39.062 12.492 1 96.44 147 ARG B C 1
ATOM 4507 O O . ARG B 1 147 ? 3.57 -40.062 12.883 1 96.44 147 ARG B O 1
ATOM 4514 N N . ALA B 1 148 ? 3.5 -37.969 12.258 1 97.56 148 ALA B N 1
ATOM 4515 C CA . ALA B 1 148 ? 4.953 -37.844 12.328 1 97.56 148 ALA B CA 1
ATOM 4516 C C . ALA B 1 148 ? 5.371 -37.062 13.562 1 97.56 148 ALA B C 1
ATOM 4518 O O . ALA B 1 148 ? 4.562 -36.344 14.156 1 97.56 148 ALA B O 1
ATOM 4519 N N . ASP B 1 149 ? 6.559 -37.312 13.977 1 97.88 149 ASP B N 1
ATOM 4520 C CA . ASP B 1 149 ? 7.172 -36.5 15.031 1 97.88 149 ASP B CA 1
ATOM 4521 C C . ASP B 1 149 ? 8.312 -35.656 14.477 1 97.88 149 ASP B C 1
ATOM 4523 O O . ASP B 1 149 ? 8.305 -34.438 14.625 1 97.88 149 ASP B O 1
ATOM 4527 N N . LYS B 1 150 ? 9.242 -36.281 13.82 1 98.25 150 LYS B N 1
ATOM 4528 C CA . LYS B 1 150 ? 10.367 -35.625 13.18 1 98.25 150 LYS B CA 1
ATOM 4529 C C . LYS B 1 150 ? 10.18 -35.562 11.672 1 98.25 150 LYS B C 1
ATOM 4531 O O . LYS B 1 150 ? 10.07 -36.594 11 1 98.25 150 LYS B O 1
ATOM 4536 N N . VAL B 1 151 ? 10.156 -34.344 11.148 1 98.56 151 VAL B N 1
ATOM 4537 C CA . VAL B 1 151 ? 9.859 -34.188 9.727 1 98.56 151 VAL B CA 1
ATOM 4538 C C . VAL B 1 151 ? 10.969 -33.344 9.062 1 98.56 151 VAL B C 1
ATOM 4540 O O . VAL B 1 151 ? 11.562 -32.469 9.695 1 98.56 151 VAL B O 1
ATOM 4543 N N . ALA B 1 152 ? 11.273 -33.688 7.836 1 98.69 152 ALA B N 1
ATOM 4544 C CA . ALA B 1 152 ? 12.18 -32.906 7.004 1 98.69 152 ALA B CA 1
ATOM 4545 C C . ALA B 1 152 ? 11.414 -32.125 5.941 1 98.69 152 ALA B C 1
ATOM 4547 O O . ALA B 1 152 ? 10.492 -32.656 5.316 1 98.69 152 ALA B O 1
ATOM 4548 N N . VAL B 1 153 ? 11.68 -30.891 5.848 1 98.31 153 VAL B N 1
ATOM 4549 C CA . VAL B 1 153 ? 11.219 -30.047 4.75 1 98.31 153 VAL B CA 1
ATOM 4550 C C . VAL B 1 153 ? 12.375 -29.75 3.797 1 98.31 153 VAL B C 1
ATOM 4552 O O . VAL B 1 153 ? 13.391 -29.188 4.195 1 98.31 153 VAL B O 1
ATOM 4555 N N . ILE B 1 154 ? 12.227 -30.219 2.574 1 97.81 154 ILE B N 1
ATOM 4556 C CA . ILE B 1 154 ? 13.297 -30.031 1.593 1 97.81 154 ILE B CA 1
ATOM 4557 C C . ILE B 1 154 ? 12.977 -28.828 0.704 1 97.81 154 ILE B C 1
ATOM 4559 O O . ILE B 1 154 ? 12.023 -28.875 -0.083 1 97.81 154 ILE B O 1
ATOM 4563 N N . GLY B 1 155 ? 13.852 -27.75 0.771 1 96.81 155 GLY B N 1
ATOM 4564 C CA . GLY B 1 155 ? 13.641 -26.516 0.039 1 96.81 155 GLY B CA 1
ATOM 4565 C C . GLY B 1 155 ? 13.258 -25.344 0.932 1 96.81 155 GLY B C 1
ATOM 4566 O O . GLY B 1 155 ? 12.258 -25.422 1.656 1 96.81 155 GLY B O 1
ATOM 4567 N N . GLY B 1 156 ? 14 -24.344 0.84 1 97.06 156 GLY B N 1
ATOM 4568 C CA . GLY B 1 156 ? 13.766 -23.156 1.641 1 97.06 156 GLY B CA 1
ATOM 4569 C C . GLY B 1 156 ? 13.07 -22.047 0.872 1 97.06 156 GLY B C 1
ATOM 4570 O O . GLY B 1 156 ? 13.336 -20.859 1.094 1 97.06 156 GLY B O 1
ATOM 4571 N N . GLY B 1 157 ? 12.172 -22.391 -0.113 1 95.94 157 GLY B N 1
ATOM 4572 C CA . GLY B 1 157 ? 11.336 -21.422 -0.815 1 95.94 157 GLY B CA 1
ATOM 4573 C C . GLY B 1 157 ? 10.047 -21.109 -0.08 1 95.94 157 GLY B C 1
ATOM 4574 O O . GLY B 1 157 ? 9.922 -21.391 1.111 1 95.94 157 GLY B O 1
ATOM 4575 N N . TYR B 1 158 ? 9.062 -20.516 -0.708 1 94.25 158 TYR B N 1
ATOM 4576 C CA . TYR B 1 158 ? 7.816 -20.062 -0.105 1 94.25 158 TYR B CA 1
ATOM 4577 C C . TYR B 1 158 ? 7.078 -21.234 0.552 1 94.25 158 TYR B C 1
ATOM 4579 O O . TYR B 1 158 ? 6.766 -21.172 1.743 1 94.25 158 TYR B O 1
ATOM 4587 N N . ILE B 1 159 ? 6.91 -22.25 -0.199 1 93.12 159 ILE B N 1
ATOM 4588 C CA . ILE B 1 159 ? 6.125 -23.391 0.273 1 93.12 159 ILE B CA 1
ATOM 4589 C C . ILE B 1 159 ? 6.828 -24.047 1.452 1 93.12 159 ILE B C 1
ATOM 4591 O O . ILE B 1 159 ? 6.188 -24.438 2.43 1 93.12 159 ILE B O 1
ATOM 4595 N N . GLY B 1 160 ? 8.125 -24.219 1.298 1 95.88 160 GLY B N 1
ATOM 4596 C CA . GLY B 1 160 ? 8.883 -24.828 2.381 1 95.88 160 GLY B CA 1
ATOM 4597 C C . GLY B 1 160 ? 8.781 -24.062 3.684 1 95.88 160 GLY B C 1
ATOM 4598 O O . GLY B 1 160 ? 8.609 -24.656 4.75 1 95.88 160 GLY B O 1
ATOM 4599 N N . LEU B 1 161 ? 8.859 -22.781 3.594 1 97.81 161 LEU B N 1
ATOM 4600 C CA . LEU B 1 161 ? 8.805 -21.938 4.785 1 97.81 161 LEU B CA 1
ATOM 4601 C C . LEU B 1 161 ? 7.406 -21.953 5.398 1 97.81 161 LEU B C 1
ATOM 4603 O O . LEU B 1 161 ? 7.262 -22.031 6.621 1 97.81 161 LEU B O 1
ATOM 4607 N N . GLU B 1 162 ? 6.398 -21.859 4.594 1 96.56 162 GLU B N 1
ATOM 4608 C CA . GLU B 1 162 ? 5.023 -21.938 5.082 1 96.56 162 GLU B CA 1
ATOM 4609 C C . GLU B 1 162 ? 4.738 -23.281 5.75 1 96.56 162 GLU B C 1
ATOM 4611 O O . GLU B 1 162 ? 4.062 -23.328 6.777 1 96.56 162 GLU B O 1
ATOM 4616 N N . LEU B 1 163 ? 5.297 -24.297 5.188 1 96.31 163 LEU B N 1
ATOM 4617 C CA . LEU B 1 163 ? 5.125 -25.641 5.746 1 96.31 163 LEU B CA 1
ATOM 4618 C C . LEU B 1 163 ? 5.836 -25.766 7.09 1 96.31 163 LEU B C 1
ATOM 4620 O O . LEU B 1 163 ? 5.324 -26.406 8.008 1 96.31 163 LEU B O 1
ATOM 4624 N N . ALA B 1 164 ? 7.051 -25.219 7.09 1 98.19 164 ALA B N 1
ATOM 4625 C CA . ALA B 1 164 ? 7.785 -25.25 8.352 1 98.19 164 ALA B CA 1
ATOM 4626 C C . ALA B 1 164 ? 6.957 -24.641 9.477 1 98.19 164 ALA B C 1
ATOM 4628 O O . ALA B 1 164 ? 6.879 -25.203 10.578 1 98.19 164 ALA B O 1
ATOM 4629 N N . GLU B 1 165 ? 6.352 -23.516 9.219 1 98.06 165 GLU B N 1
ATOM 4630 C CA . GLU B 1 165 ? 5.492 -22.859 10.203 1 98.06 165 GLU B CA 1
ATOM 4631 C C . GLU B 1 165 ? 4.301 -23.75 10.57 1 98.06 165 GLU B C 1
ATOM 4633 O O . GLU B 1 165 ? 3.971 -23.906 11.75 1 98.06 165 GLU B O 1
ATOM 4638 N N . ALA B 1 166 ? 3.654 -24.344 9.57 1 97.25 166 ALA B N 1
ATOM 4639 C CA . ALA B 1 166 ? 2.488 -25.203 9.773 1 97.25 166 ALA B CA 1
ATOM 4640 C C . ALA B 1 166 ? 2.838 -26.406 10.641 1 97.25 166 ALA B C 1
ATOM 4642 O O . ALA B 1 166 ? 2.096 -26.75 11.562 1 97.25 166 ALA B O 1
ATOM 4643 N N . LEU B 1 167 ? 3.949 -27.016 10.336 1 98.19 167 LEU B N 1
ATOM 4644 C CA . LEU B 1 167 ? 4.367 -28.219 11.039 1 98.19 167 LEU B CA 1
ATOM 4645 C C . LEU B 1 167 ? 4.777 -27.906 12.477 1 98.19 167 LEU B C 1
ATOM 4647 O O . LEU B 1 167 ? 4.52 -28.688 13.383 1 98.19 167 LEU B O 1
ATOM 4651 N N . ARG B 1 168 ? 5.438 -26.75 12.68 1 98.5 168 ARG B N 1
ATOM 4652 C CA . ARG B 1 168 ? 5.758 -26.312 14.039 1 98.5 168 ARG B CA 1
ATOM 4653 C C . ARG B 1 168 ? 4.488 -26.062 14.844 1 98.5 168 ARG B C 1
ATOM 4655 O O . ARG B 1 168 ? 4.438 -26.375 16.031 1 98.5 168 ARG B O 1
ATOM 4662 N N . ALA B 1 169 ? 3.545 -25.547 14.195 1 96.94 169 ALA B N 1
ATOM 4663 C CA . ALA B 1 169 ? 2.27 -25.297 14.859 1 96.94 169 ALA B CA 1
ATOM 4664 C C . ALA B 1 169 ? 1.638 -26.609 15.336 1 96.94 169 ALA B C 1
ATOM 4666 O O . ALA B 1 169 ? 0.909 -26.625 16.328 1 96.94 169 ALA B O 1
ATOM 4667 N N . LEU B 1 170 ? 1.923 -27.672 14.648 1 97.19 170 LEU B N 1
ATOM 4668 C CA . LEU B 1 170 ? 1.419 -28.984 15.008 1 97.19 170 LEU B CA 1
ATOM 4669 C C . LEU B 1 170 ? 2.311 -29.641 16.062 1 97.19 170 LEU B C 1
ATOM 4671 O O . LEU B 1 170 ? 2.07 -30.781 16.453 1 97.19 170 LEU B O 1
ATOM 4675 N N . GLY B 1 171 ? 3.367 -28.953 16.469 1 97.69 171 GLY B N 1
ATOM 4676 C CA . GLY B 1 171 ? 4.238 -29.453 17.516 1 97.69 171 GLY B CA 1
ATOM 4677 C C . GLY B 1 171 ? 5.312 -30.391 17.016 1 97.69 171 GLY B C 1
ATOM 4678 O O . GLY B 1 171 ? 5.906 -31.141 17.781 1 97.69 171 GLY B O 1
ATOM 4679 N N . LYS B 1 172 ? 5.559 -30.375 15.711 1 98.56 172 LYS B N 1
ATOM 4680 C CA . LYS B 1 172 ? 6.535 -31.312 15.148 1 98.56 172 LYS B CA 1
ATOM 4681 C C . LYS B 1 172 ? 7.957 -30.781 15.312 1 98.56 172 LYS B C 1
ATOM 4683 O O . LYS B 1 172 ? 8.164 -29.578 15.469 1 98.56 172 LYS B O 1
ATOM 4688 N N . ARG B 1 173 ? 8.945 -31.797 15.43 1 98.5 173 ARG B N 1
ATOM 4689 C CA . ARG B 1 173 ? 10.352 -31.453 15.273 1 98.5 173 ARG B CA 1
ATOM 4690 C C . ARG B 1 173 ? 10.719 -31.297 13.805 1 98.5 173 ARG B C 1
ATOM 4692 O O . ARG B 1 173 ? 10.727 -32.281 13.055 1 98.5 173 ARG B O 1
ATOM 4699 N N . VAL B 1 174 ? 11.031 -30.016 13.266 1 98.88 174 VAL B N 1
ATOM 4700 C CA . VAL B 1 174 ? 11.156 -29.703 11.844 1 98.88 174 VAL B CA 1
ATOM 4701 C C . VAL B 1 174 ? 12.625 -29.469 11.492 1 98.88 174 VAL B C 1
ATOM 4703 O O . VAL B 1 174 ? 13.297 -28.656 12.141 1 98.88 174 VAL B O 1
ATOM 4706 N N . MET B 1 175 ? 13.117 -30.172 10.523 1 98.81 175 MET B N 1
ATOM 4707 C CA . MET B 1 175 ? 14.391 -29.891 9.867 1 98.81 175 MET B CA 1
ATOM 4708 C C . MET B 1 175 ? 14.164 -29.344 8.469 1 98.81 175 MET B C 1
ATOM 4710 O O . MET B 1 175 ? 13.508 -29.969 7.641 1 98.81 175 MET B O 1
ATOM 4714 N N . LEU B 1 176 ? 14.648 -28.156 8.219 1 98.81 176 LEU B N 1
ATOM 4715 C CA . LEU B 1 176 ? 14.531 -27.547 6.898 1 98.81 176 LEU B CA 1
ATOM 4716 C C . LEU B 1 176 ? 15.867 -27.562 6.172 1 98.81 176 LEU B C 1
ATOM 4718 O O . LEU B 1 176 ? 16.875 -27.062 6.695 1 98.81 176 LEU B O 1
ATOM 4722 N N . PHE B 1 177 ? 15.891 -28.156 5.023 1 98.56 177 PHE B N 1
ATOM 4723 C CA . PHE B 1 177 ? 17.109 -28.25 4.23 1 98.56 177 PHE B CA 1
ATOM 4724 C C . PHE B 1 177 ? 17.031 -27.344 3.012 1 98.56 177 PHE B C 1
ATOM 4726 O O . PHE B 1 177 ? 16.078 -27.391 2.246 1 98.56 177 PHE B O 1
ATOM 4733 N N . GLU B 1 178 ? 17.953 -26.484 2.812 1 98.12 178 GLU B N 1
ATOM 4734 C CA . GLU B 1 178 ? 18.156 -25.625 1.649 1 98.12 178 GLU B CA 1
ATOM 4735 C C . GLU B 1 178 ? 19.562 -25.766 1.092 1 98.12 178 GLU B C 1
ATOM 4737 O O . GLU B 1 178 ? 20.547 -25.578 1.819 1 98.12 178 GLU B O 1
ATOM 4742 N N . MET B 1 179 ? 19.656 -26.125 -0.2 1 96.88 179 MET B N 1
ATOM 4743 C CA . MET B 1 179 ? 20.953 -26.359 -0.801 1 96.88 179 MET B CA 1
ATOM 4744 C C . MET B 1 179 ? 21.734 -25.062 -0.984 1 96.88 179 MET B C 1
ATOM 4746 O O . MET B 1 179 ? 22.953 -25.062 -1.043 1 96.88 179 MET B O 1
ATOM 4750 N N . MET B 1 180 ? 21.047 -23.938 -1.111 1 96.25 180 MET B N 1
ATOM 4751 C CA . MET B 1 180 ? 21.656 -22.625 -1.264 1 96.25 180 MET B CA 1
ATOM 4752 C C . MET B 1 180 ? 22.094 -22.078 0.088 1 96.25 180 MET B C 1
ATOM 4754 O O . MET B 1 180 ? 21.703 -22.578 1.134 1 96.25 180 MET B O 1
ATOM 4758 N N . PRO B 1 181 ? 22.828 -20.984 0.049 1 96.25 181 PRO B N 1
ATOM 4759 C CA . PRO B 1 181 ? 23.375 -20.453 1.3 1 96.25 181 PRO B CA 1
ATOM 4760 C C . PRO B 1 181 ? 22.312 -19.766 2.152 1 96.25 181 PRO B C 1
ATOM 4762 O O . PRO B 1 181 ? 22.547 -19.484 3.332 1 96.25 181 PRO B O 1
ATOM 4765 N N . HIS B 1 182 ? 21.188 -19.438 1.648 1 96.75 182 HIS B N 1
ATOM 4766 C CA . HIS B 1 182 ? 20.109 -18.812 2.41 1 96.75 182 HIS B CA 1
ATOM 4767 C C . HIS B 1 182 ? 18.75 -19.203 1.854 1 96.75 182 HIS B C 1
ATOM 4769 O O . HIS B 1 182 ? 18.641 -19.656 0.709 1 96.75 182 HIS B O 1
ATOM 4775 N N . VAL B 1 183 ? 17.719 -19.141 2.703 1 97.44 183 VAL B N 1
ATOM 4776 C CA . VAL B 1 183 ? 16.359 -19.406 2.268 1 97.44 183 VAL B CA 1
ATOM 4777 C C . VAL B 1 183 ? 15.898 -18.344 1.281 1 97.44 183 VAL B C 1
ATOM 4779 O O . VAL B 1 183 ? 16.5 -17.266 1.199 1 97.44 183 VAL B O 1
ATOM 4782 N N . LEU B 1 184 ? 14.906 -18.594 0.513 1 96 184 LEU B N 1
ATOM 4783 C CA . LEU B 1 184 ? 14.344 -17.703 -0.494 1 96 184 LEU B CA 1
ATOM 4784 C C . LEU B 1 184 ? 15.445 -17.109 -1.371 1 96 184 LEU B C 1
ATOM 4786 O O . LEU B 1 184 ? 15.531 -15.898 -1.531 1 96 184 LEU B O 1
ATOM 4790 N N . PRO B 1 185 ? 16.203 -17.969 -1.965 1 90.31 185 PRO B N 1
ATOM 4791 C CA . PRO B 1 185 ? 17.406 -17.516 -2.658 1 90.31 185 PRO B CA 1
ATOM 4792 C C . PRO B 1 185 ? 17.078 -16.672 -3.893 1 90.31 185 PRO B C 1
ATOM 4794 O O . PRO B 1 185 ? 17.906 -15.836 -4.305 1 90.31 185 PRO B O 1
ATOM 4797 N N . SER B 1 186 ? 15.914 -16.891 -4.523 1 86.06 186 SER B N 1
ATOM 4798 C CA . SER B 1 186 ? 15.562 -16.125 -5.715 1 86.06 186 SER B CA 1
ATOM 4799 C C . SER B 1 186 ? 14.734 -14.898 -5.352 1 86.06 186 SER B C 1
ATOM 4801 O O . SER B 1 186 ? 14.391 -14.102 -6.223 1 86.06 186 SER B O 1
ATOM 4803 N N . THR B 1 187 ? 14.461 -14.766 -4.105 1 88.06 187 THR B N 1
ATOM 4804 C CA . THR B 1 187 ? 13.523 -13.742 -3.664 1 88.06 187 THR B CA 1
ATOM 4805 C C . THR B 1 187 ? 14.25 -12.617 -2.932 1 88.06 187 THR B C 1
ATOM 4807 O O . THR B 1 187 ? 13.93 -11.445 -3.115 1 88.06 187 THR B O 1
ATOM 4810 N N . LEU B 1 188 ? 15.211 -13.023 -2.125 1 94.44 188 LEU B N 1
ATOM 4811 C CA . LEU B 1 188 ? 15.828 -12.055 -1.223 1 94.44 188 LEU B CA 1
ATOM 4812 C C . LEU B 1 188 ? 17.328 -11.969 -1.456 1 94.44 188 LEU B C 1
ATOM 4814 O O . LEU B 1 188 ? 17.953 -12.953 -1.872 1 94.44 188 LEU B O 1
ATOM 4818 N N . ASP B 1 189 ? 17.844 -10.766 -1.156 1 92.19 189 ASP B N 1
ATOM 4819 C CA . ASP B 1 189 ? 19.281 -10.672 -0.96 1 92.19 189 ASP B CA 1
ATOM 4820 C C . ASP B 1 189 ? 19.719 -11.391 0.316 1 92.19 189 ASP B C 1
ATOM 4822 O O . ASP B 1 189 ? 18.969 -11.422 1.298 1 92.19 189 ASP B O 1
ATOM 4826 N N . GLU B 1 190 ? 20.906 -11.938 0.322 1 91.12 190 GLU B N 1
ATOM 4827 C CA . GLU B 1 190 ? 21.391 -12.844 1.358 1 91.12 190 GLU B CA 1
ATOM 4828 C C . GLU B 1 190 ? 21.344 -12.188 2.734 1 91.12 190 GLU B C 1
ATOM 4830 O O . GLU B 1 190 ? 20.969 -12.828 3.721 1 91.12 190 GLU B O 1
ATOM 4835 N N . ASP B 1 191 ? 21.734 -10.977 2.812 1 93.69 191 ASP B N 1
ATOM 4836 C CA . ASP B 1 191 ? 21.797 -10.32 4.117 1 93.69 191 ASP B CA 1
ATOM 4837 C C . ASP B 1 191 ? 20.406 -10.156 4.711 1 93.69 191 ASP B C 1
ATOM 4839 O O . ASP B 1 191 ? 20.234 -10.227 5.93 1 93.69 191 ASP B O 1
ATOM 4843 N N . LEU B 1 192 ? 19.406 -9.953 3.916 1 95.81 192 LEU B N 1
ATOM 4844 C CA . LEU B 1 192 ? 18.031 -9.828 4.41 1 95.81 192 LEU B CA 1
ATOM 4845 C C . LEU B 1 192 ? 17.469 -11.195 4.789 1 95.81 192 LEU B C 1
ATOM 4847 O O . LEU B 1 192 ? 16.641 -11.297 5.699 1 95.81 192 LEU B O 1
ATOM 4851 N N . ALA B 1 193 ? 17.922 -12.227 4.102 1 96.56 193 ALA B N 1
ATOM 4852 C CA . ALA B 1 193 ? 17.453 -13.586 4.398 1 96.56 193 ALA B CA 1
ATOM 4853 C C . ALA B 1 193 ? 17.812 -13.984 5.828 1 96.56 193 ALA B C 1
ATOM 4855 O O . ALA B 1 193 ? 17.141 -14.828 6.43 1 96.56 193 ALA B O 1
ATOM 4856 N N . LYS B 1 194 ? 18.828 -13.375 6.379 1 96.94 194 LYS B N 1
ATOM 4857 C CA . LYS B 1 194 ? 19.266 -13.672 7.742 1 96.94 194 LYS B CA 1
ATOM 4858 C C . LYS B 1 194 ? 18.141 -13.383 8.75 1 96.94 194 LYS B C 1
ATOM 4860 O O . LYS B 1 194 ? 18.031 -14.07 9.766 1 96.94 194 LYS B O 1
ATOM 4865 N N . LEU B 1 195 ? 17.359 -12.375 8.461 1 97.75 195 LEU B N 1
ATOM 4866 C CA . LEU B 1 195 ? 16.234 -12.07 9.336 1 97.75 195 LEU B CA 1
ATOM 4867 C C . LEU B 1 195 ? 15.266 -13.25 9.414 1 97.75 195 LEU B C 1
ATOM 4869 O O . LEU B 1 195 ? 14.68 -13.508 10.469 1 97.75 195 LEU B O 1
ATOM 4873 N N . ILE B 1 196 ? 15.109 -13.953 8.344 1 98.62 196 ILE B N 1
ATOM 4874 C CA . ILE B 1 196 ? 14.234 -15.117 8.281 1 98.62 196 ILE B CA 1
ATOM 4875 C C . ILE B 1 196 ? 14.867 -16.281 9.023 1 98.62 196 ILE B C 1
ATOM 4877 O O . ILE B 1 196 ? 14.188 -17.031 9.734 1 98.62 196 ILE B O 1
ATOM 4881 N N . HIS B 1 197 ? 16.219 -16.438 8.805 1 98.62 197 HIS B N 1
ATOM 4882 C CA . HIS B 1 197 ? 16.922 -17.484 9.531 1 98.62 197 HIS B CA 1
ATOM 4883 C C . HIS B 1 197 ? 16.734 -17.328 11.039 1 98.62 197 HIS B C 1
ATOM 4885 O O . HIS B 1 197 ? 16.406 -18.312 11.719 1 98.62 197 HIS B O 1
ATOM 4891 N N . ASP B 1 198 ? 16.875 -16.094 11.508 1 98.44 198 ASP B N 1
ATOM 4892 C CA . ASP B 1 198 ? 16.719 -15.812 12.938 1 98.44 198 ASP B CA 1
ATOM 4893 C C . ASP B 1 198 ? 15.32 -16.172 13.414 1 98.44 198 ASP B C 1
ATOM 4895 O O . ASP B 1 198 ? 15.148 -16.734 14.5 1 98.44 198 ASP B O 1
ATOM 4899 N N . GLU B 1 199 ? 14.336 -15.867 12.633 1 98.56 199 GLU B N 1
ATOM 4900 C CA . GLU B 1 199 ? 12.945 -16.156 12.977 1 98.56 199 GLU B CA 1
ATOM 4901 C C . GLU B 1 199 ? 12.695 -17.672 13.016 1 98.56 199 GLU B C 1
ATOM 4903 O O . GLU B 1 199 ? 11.992 -18.156 13.898 1 98.56 199 GLU B O 1
ATOM 4908 N N . LEU B 1 200 ? 13.227 -18.406 12.031 1 98.75 200 LEU B N 1
ATOM 4909 C CA . LEU B 1 200 ? 13.102 -19.844 11.992 1 98.75 200 LEU B CA 1
ATOM 4910 C C . LEU B 1 200 ? 13.727 -20.484 13.227 1 98.75 200 LEU B C 1
ATOM 4912 O O . LEU B 1 200 ? 13.109 -21.344 13.867 1 98.75 200 LEU B O 1
ATOM 4916 N N . ILE B 1 201 ? 14.906 -20.062 13.555 1 98.56 201 ILE B N 1
ATOM 4917 C CA . ILE B 1 201 ? 15.641 -20.594 14.703 1 98.56 201 ILE B CA 1
ATOM 4918 C C . ILE B 1 201 ? 14.883 -20.266 15.992 1 98.56 201 ILE B C 1
ATOM 4920 O O . ILE B 1 201 ? 14.719 -21.141 16.859 1 98.56 201 ILE B O 1
ATOM 4924 N N . LYS B 1 202 ? 14.398 -19.047 16.078 1 98.25 202 LYS B N 1
ATOM 4925 C CA . LYS B 1 202 ? 13.617 -18.625 17.234 1 98.25 202 LYS B CA 1
ATOM 4926 C C . LYS B 1 202 ? 12.398 -19.516 17.438 1 98.25 202 LYS B C 1
ATOM 4928 O O . LYS B 1 202 ? 11.961 -19.734 18.562 1 98.25 202 LYS B O 1
ATOM 4933 N N . ASN B 1 203 ? 11.898 -20.094 16.359 1 98.44 203 ASN B N 1
ATOM 4934 C CA . ASN B 1 203 ? 10.719 -20.938 16.422 1 98.44 203 ASN B CA 1
ATOM 4935 C C . ASN B 1 203 ? 11.078 -22.422 16.359 1 98.44 203 ASN B C 1
ATOM 4937 O O . ASN B 1 203 ? 10.258 -23.25 15.969 1 98.44 203 ASN B O 1
ATOM 4941 N N . ASN B 1 204 ? 12.32 -22.75 16.609 1 98.31 204 ASN B N 1
ATOM 4942 C CA . ASN B 1 204 ? 12.836 -24.094 16.844 1 98.31 204 ASN B CA 1
ATOM 4943 C C . ASN B 1 204 ? 12.828 -24.922 15.555 1 98.31 204 ASN B C 1
ATOM 4945 O O . ASN B 1 204 ? 12.531 -26.109 15.578 1 98.31 204 ASN B O 1
ATOM 4949 N N . VAL B 1 205 ? 12.984 -24.297 14.445 1 98.88 205 VAL B N 1
ATOM 4950 C CA . VAL B 1 205 ? 13.242 -25.016 13.203 1 98.88 205 VAL B CA 1
ATOM 4951 C C . VAL B 1 205 ? 14.742 -25.297 13.07 1 98.88 205 VAL B C 1
ATOM 4953 O O . VAL B 1 205 ? 15.562 -24.375 13.18 1 98.88 205 VAL B O 1
ATOM 4956 N N . GLU B 1 206 ? 15.094 -26.562 12.984 1 98.75 206 GLU B N 1
ATOM 4957 C CA . GLU B 1 206 ? 16.484 -26.906 12.688 1 98.75 206 GLU B CA 1
ATOM 4958 C C . GLU B 1 206 ? 16.844 -26.578 11.242 1 98.75 206 GLU B C 1
ATOM 4960 O O . GLU B 1 206 ? 16.391 -27.266 10.32 1 98.75 206 GLU B O 1
ATOM 4965 N N . LEU B 1 207 ? 17.672 -25.562 11.07 1 98.62 207 LEU B N 1
ATOM 4966 C CA . LEU B 1 207 ? 17.938 -25.016 9.742 1 98.62 207 LEU B CA 1
ATOM 4967 C C . LEU B 1 207 ? 19.25 -25.562 9.195 1 98.62 207 LEU B C 1
ATOM 4969 O O . LEU B 1 207 ? 20.297 -25.453 9.836 1 98.62 207 LEU B O 1
ATOM 4973 N N . HIS B 1 208 ? 19.172 -26.25 8.07 1 98.62 208 HIS B N 1
ATOM 4974 C CA . HIS B 1 208 ? 20.328 -26.766 7.352 1 98.62 208 HIS B CA 1
ATOM 4975 C C . HIS B 1 208 ? 20.531 -26.031 6.031 1 98.62 208 HIS B C 1
ATOM 4977 O O . HIS B 1 208 ? 19.906 -26.375 5.023 1 98.62 208 HIS B O 1
ATOM 4983 N N . LEU B 1 209 ? 21.453 -25.062 5.984 1 98.19 209 LEU B N 1
ATOM 4984 C CA . LEU B 1 209 ? 21.766 -24.281 4.793 1 98.19 209 LEU B CA 1
ATOM 4985 C C . LEU B 1 209 ? 23 -24.828 4.086 1 98.19 209 LEU B C 1
ATOM 4987 O O . LEU B 1 209 ? 23.844 -25.469 4.715 1 98.19 209 LEU B O 1
ATOM 4991 N N . SER B 1 210 ? 23.109 -24.516 2.748 1 98.25 210 SER B N 1
ATOM 4992 C CA . SER B 1 210 ? 24.219 -25.031 1.953 1 98.25 210 SER B CA 1
ATOM 4993 C C . SER B 1 210 ? 24.375 -26.547 2.141 1 98.25 210 SER B C 1
ATOM 4995 O O . SER B 1 210 ? 25.5 -27.047 2.289 1 98.25 210 SER B O 1
ATOM 4997 N N . GLU B 1 211 ? 23.297 -27.188 2.268 1 98.31 211 GLU B N 1
ATOM 4998 C CA . GLU B 1 211 ? 23.266 -28.641 2.455 1 98.31 211 GLU B CA 1
ATOM 4999 C C . GLU B 1 211 ? 22.297 -29.297 1.48 1 98.31 211 GLU B C 1
ATOM 5001 O O . GLU B 1 211 ? 21.078 -29.188 1.645 1 98.31 211 GLU B O 1
ATOM 5006 N N . LYS B 1 212 ? 22.859 -29.969 0.54 1 97.69 212 LYS B N 1
ATOM 5007 C CA . LYS B 1 212 ? 22.094 -30.562 -0.55 1 97.69 212 LYS B CA 1
ATOM 5008 C C . LYS B 1 212 ? 21.609 -31.969 -0.18 1 97.69 212 LYS B C 1
ATOM 5010 O O . LYS B 1 212 ? 22.406 -32.812 0.23 1 97.69 212 LYS B O 1
ATOM 5015 N N . VAL B 1 213 ? 20.344 -32.188 -0.241 1 98 213 VAL B N 1
ATOM 5016 C CA . VAL B 1 213 ? 19.812 -33.531 -0.068 1 98 213 VAL B CA 1
ATOM 5017 C C . VAL B 1 213 ? 20.125 -34.375 -1.299 1 98 213 VAL B C 1
ATOM 5019 O O . VAL B 1 213 ? 19.844 -33.969 -2.43 1 98 213 VAL B O 1
ATOM 5022 N N . VAL B 1 214 ? 20.641 -35.594 -1.075 1 97.81 214 VAL B N 1
ATOM 5023 C CA . VAL B 1 214 ? 21.094 -36.375 -2.215 1 97.81 214 VAL B CA 1
ATOM 5024 C C . VAL B 1 214 ? 20.359 -37.719 -2.242 1 97.81 214 VAL B C 1
ATOM 5026 O O . VAL B 1 214 ? 20.516 -38.5 -3.18 1 97.81 214 VAL B O 1
ATOM 5029 N N . GLY B 1 215 ? 19.562 -37.938 -1.197 1 97.81 215 GLY B N 1
ATOM 5030 C CA . GLY B 1 215 ? 18.766 -39.156 -1.219 1 97.81 215 GLY B CA 1
ATOM 5031 C C . GLY B 1 215 ? 18.016 -39.406 0.069 1 97.81 215 GLY B C 1
ATOM 5032 O O . GLY B 1 215 ? 18.125 -38.625 1.02 1 97.81 215 GLY B O 1
ATOM 5033 N N . PHE B 1 216 ? 17.234 -40.469 0.06 1 97.88 216 PHE B N 1
ATOM 5034 C CA . PHE B 1 216 ? 16.484 -40.938 1.222 1 97.88 216 PHE B CA 1
ATOM 5035 C C . PHE B 1 216 ? 16.734 -42.438 1.46 1 97.88 216 PHE B C 1
ATOM 5037 O O . PHE B 1 216 ? 16.922 -43.188 0.511 1 97.88 216 PHE B O 1
ATOM 5044 N N . ARG B 1 217 ? 16.75 -42.75 2.668 1 97.44 217 ARG B N 1
ATOM 5045 C CA . ARG B 1 217 ? 16.828 -44.156 3.047 1 97.44 217 ARG B CA 1
ATOM 5046 C C . ARG B 1 217 ? 15.523 -44.625 3.693 1 97.44 217 ARG B C 1
ATOM 5048 O O . ARG B 1 217 ? 14.922 -43.906 4.488 1 97.44 217 ARG B O 1
ATOM 5055 N N . GLY B 1 218 ? 15.086 -45.844 3.254 1 97 218 GLY B N 1
ATOM 5056 C CA . GLY B 1 218 ? 13.836 -46.375 3.787 1 97 218 GLY B CA 1
ATOM 5057 C C . GLY B 1 218 ? 13.984 -47.75 4.391 1 97 218 GLY B C 1
ATOM 5058 O O . GLY B 1 218 ? 14.984 -48.438 4.168 1 97 218 GLY B O 1
ATOM 5059 N N . VAL B 1 219 ? 13.133 -48.062 5.234 1 95.56 219 VAL B N 1
ATOM 5060 C CA . VAL B 1 219 ? 12.945 -49.406 5.793 1 95.56 219 VAL B CA 1
ATOM 5061 C C . VAL B 1 219 ? 11.531 -49.906 5.488 1 95.56 219 VAL B C 1
ATOM 5063 O O . VAL B 1 219 ? 10.547 -49.219 5.766 1 95.56 219 VAL B O 1
ATOM 5066 N N . ASN B 1 220 ? 11.438 -51.094 4.891 1 95.81 220 ASN B N 1
ATOM 5067 C CA . ASN B 1 220 ? 10.141 -51.688 4.547 1 95.81 220 ASN B CA 1
ATOM 5068 C C . ASN B 1 220 ? 9.312 -50.75 3.678 1 95.81 220 ASN B C 1
ATOM 5070 O O . ASN B 1 220 ? 8.125 -50.562 3.926 1 95.81 220 ASN B O 1
ATOM 5074 N N . GLY B 1 221 ? 10.023 -49.906 2.865 1 96 221 GLY B N 1
ATOM 5075 C CA . GLY B 1 221 ? 9.352 -49.062 1.888 1 96 221 GLY B CA 1
ATOM 5076 C C . GLY B 1 221 ? 8.953 -47.719 2.439 1 96 221 GLY B C 1
ATOM 5077 O O . GLY B 1 221 ? 8.391 -46.875 1.721 1 96 221 GLY B O 1
ATOM 5078 N N . GLU B 1 222 ? 9.273 -47.5 3.68 1 96.81 222 GLU B N 1
ATOM 5079 C CA . GLU B 1 222 ? 8.961 -46.219 4.328 1 96.81 222 GLU B CA 1
ATOM 5080 C C . GLU B 1 222 ? 10.227 -45.406 4.609 1 96.81 222 GLU B C 1
ATOM 5082 O O . GLU B 1 222 ? 11.242 -45.969 5.023 1 96.81 222 GLU B O 1
ATOM 5087 N N . VAL B 1 223 ? 10.172 -44.125 4.371 1 97.88 223 VAL B N 1
ATOM 5088 C CA . VAL B 1 223 ? 11.344 -43.281 4.578 1 97.88 223 VAL B CA 1
ATOM 5089 C C . VAL B 1 223 ? 11.75 -43.281 6.051 1 97.88 223 VAL B C 1
ATOM 5091 O O . VAL B 1 223 ? 10.891 -43.281 6.934 1 97.88 223 VAL B O 1
ATOM 5094 N N . LYS B 1 224 ? 13.031 -43.312 6.27 1 97.94 224 LYS B N 1
ATOM 5095 C CA . LYS B 1 224 ? 13.539 -43.344 7.641 1 97.94 224 LYS B CA 1
ATOM 5096 C C . LYS B 1 224 ? 14.633 -42.281 7.828 1 97.94 224 LYS B C 1
ATOM 5098 O O . LYS B 1 224 ? 14.914 -41.875 8.953 1 97.94 224 LYS B O 1
ATOM 5103 N N . SER B 1 225 ? 15.242 -41.875 6.734 1 98.06 225 SER B N 1
ATOM 5104 C CA . SER B 1 225 ? 16.281 -40.875 6.891 1 98.06 225 SER B CA 1
ATOM 5105 C C . SER B 1 225 ? 16.453 -40.062 5.621 1 98.06 225 SER B C 1
ATOM 5107 O O . SER B 1 225 ? 16.156 -40.531 4.52 1 98.06 225 SER B O 1
ATOM 5109 N N . VAL B 1 226 ? 16.938 -38.812 5.809 1 98.31 226 VAL B N 1
ATOM 5110 C CA . VAL B 1 226 ? 17.391 -37.906 4.742 1 98.31 226 VAL B CA 1
ATOM 5111 C C . VAL B 1 226 ? 18.906 -37.969 4.617 1 98.31 226 VAL B C 1
ATOM 5113 O O . VAL B 1 226 ? 19.625 -37.875 5.617 1 98.31 226 VAL B O 1
ATOM 5116 N N . ILE B 1 227 ? 19.328 -38.219 3.418 1 98.56 227 ILE B N 1
ATOM 5117 C CA . ILE B 1 227 ? 20.766 -38.25 3.143 1 98.56 227 ILE B CA 1
ATOM 5118 C C . ILE B 1 227 ? 21.156 -36.938 2.436 1 98.56 227 ILE B C 1
ATOM 5120 O O . ILE B 1 227 ? 20.562 -36.594 1.419 1 98.56 227 ILE B O 1
ATOM 5124 N N . THR B 1 228 ? 22.172 -36.25 3.029 1 98.31 228 THR B N 1
ATOM 5125 C CA . THR B 1 228 ? 22.703 -35.031 2.418 1 98.31 228 THR B CA 1
ATOM 5126 C C . THR B 1 228 ? 24.172 -35.188 2.074 1 98.31 228 THR B C 1
ATOM 5128 O O . THR B 1 228 ? 24.75 -36.25 2.283 1 98.31 228 THR B O 1
ATOM 5131 N N . ASP B 1 229 ? 24.703 -34.219 1.461 1 98.06 229 ASP B N 1
ATOM 5132 C CA . ASP B 1 229 ? 26.141 -34.219 1.173 1 98.06 229 ASP B CA 1
ATOM 5133 C C . ASP B 1 229 ? 26.953 -34 2.445 1 98.06 229 ASP B C 1
ATOM 5135 O O . ASP B 1 229 ? 28.188 -34.094 2.422 1 98.06 229 ASP B O 1
ATOM 5139 N N . LYS B 1 230 ? 26.234 -33.75 3.553 1 98.06 230 LYS B N 1
ATOM 5140 C CA . LYS B 1 230 ? 26.969 -33.469 4.785 1 98.06 230 LYS B CA 1
ATOM 5141 C C . LYS B 1 230 ? 26.656 -34.5 5.859 1 98.06 230 LYS B C 1
ATOM 5143 O O . LYS B 1 230 ? 27.391 -34.625 6.848 1 98.06 230 LYS B O 1
ATOM 5148 N N . GLY B 1 231 ? 25.578 -35.219 5.668 1 97.62 231 GLY B N 1
ATOM 5149 C CA . GLY B 1 231 ? 25.234 -36.156 6.723 1 97.62 231 GLY B CA 1
ATOM 5150 C C . GLY B 1 231 ? 23.938 -36.906 6.461 1 97.62 231 GLY B C 1
ATOM 5151 O O . GLY B 1 231 ? 23.422 -36.875 5.344 1 97.62 231 GLY B O 1
ATOM 5152 N N . GLU B 1 232 ? 23.578 -37.688 7.426 1 98.31 232 GLU B N 1
ATOM 5153 C CA . GLU B 1 232 ? 22.328 -38.438 7.426 1 98.31 232 GLU B CA 1
ATOM 5154 C C . GLU B 1 232 ? 21.469 -38.094 8.641 1 98.31 232 GLU B C 1
ATOM 5156 O O . GLU B 1 232 ? 21.984 -38 9.758 1 98.31 232 GLU B O 1
ATOM 5161 N N . TYR B 1 233 ? 20.188 -37.844 8.43 1 98.62 233 TYR B N 1
ATOM 5162 C CA . TYR B 1 233 ? 19.281 -37.375 9.484 1 98.62 233 TYR B CA 1
ATOM 5163 C C . TYR B 1 233 ? 18.031 -38.25 9.547 1 98.62 233 TYR B C 1
ATOM 5165 O O . TYR B 1 233 ? 17.328 -38.406 8.539 1 98.62 233 TYR B O 1
ATOM 5173 N N . ASN B 1 234 ? 17.719 -38.812 10.703 1 98.31 234 ASN B N 1
ATOM 5174 C CA . ASN B 1 234 ? 16.516 -39.625 10.875 1 98.31 234 ASN B CA 1
ATOM 5175 C C . ASN B 1 234 ? 15.25 -38.75 10.828 1 98.31 234 ASN B C 1
ATOM 5177 O O . ASN B 1 234 ? 15.203 -37.688 11.438 1 98.31 234 ASN B O 1
ATOM 5181 N N . VAL B 1 235 ? 14.266 -39.219 10.07 1 98.38 235 VAL B N 1
ATOM 5182 C CA . VAL B 1 235 ? 12.992 -38.531 9.984 1 98.38 235 VAL B CA 1
ATOM 5183 C C . VAL B 1 235 ? 11.852 -39.531 9.812 1 98.38 235 VAL B C 1
ATOM 5185 O O . VAL B 1 235 ? 12.078 -40.656 9.391 1 98.38 235 VAL B O 1
ATOM 5188 N N . ASP B 1 236 ? 10.617 -39.094 10.156 1 98 236 ASP B N 1
ATOM 5189 C CA . ASP B 1 236 ? 9.414 -39.906 9.961 1 98 236 ASP B CA 1
ATOM 5190 C C . ASP B 1 236 ? 8.789 -39.656 8.594 1 98 236 ASP B C 1
ATOM 5192 O O . ASP B 1 236 ? 8.164 -40.531 8.008 1 98 236 ASP B O 1
ATOM 5196 N N . LYS B 1 237 ? 8.812 -38.469 8.164 1 98.25 237 LYS B N 1
ATOM 5197 C CA . LYS B 1 237 ? 8.242 -38 6.898 1 98.25 237 LYS B CA 1
ATOM 5198 C C . LYS B 1 237 ? 9.109 -36.938 6.254 1 98.25 237 LYS B C 1
ATOM 5200 O O . LYS B 1 237 ? 9.883 -36.25 6.941 1 98.25 237 LYS B O 1
ATOM 5205 N N . VAL B 1 238 ? 9.047 -36.844 4.969 1 97.88 238 VAL B N 1
ATOM 5206 C CA . VAL B 1 238 ? 9.734 -35.812 4.18 1 97.88 238 VAL B CA 1
ATOM 5207 C C . VAL B 1 238 ? 8.719 -35.031 3.352 1 97.88 238 VAL B C 1
ATOM 5209 O O . VAL B 1 238 ? 7.898 -35.625 2.643 1 97.88 238 VAL B O 1
ATOM 5212 N N . PHE B 1 239 ? 8.695 -33.75 3.512 1 96.38 239 PHE B N 1
ATOM 5213 C CA . PHE B 1 239 ? 7.895 -32.875 2.672 1 96.38 239 PHE B CA 1
ATOM 5214 C C . PHE B 1 239 ? 8.773 -32.125 1.663 1 96.38 239 PHE B C 1
ATOM 5216 O O . PHE B 1 239 ? 9.656 -31.359 2.045 1 96.38 239 PHE B O 1
ATOM 5223 N N . MET B 1 240 ? 8.453 -32.312 0.428 1 94 240 MET B N 1
ATOM 5224 C CA . MET B 1 240 ? 9.25 -31.75 -0.646 1 94 240 MET B CA 1
ATOM 5225 C C . MET B 1 240 ? 8.68 -30.406 -1.087 1 94 240 MET B C 1
ATOM 5227 O O . MET B 1 240 ? 7.547 -30.328 -1.57 1 94 240 MET B O 1
ATOM 5231 N N . GLY B 1 241 ? 9.406 -29.328 -0.897 1 91.94 241 GLY B N 1
ATOM 5232 C CA . GLY B 1 241 ? 9.07 -28 -1.384 1 91.94 241 GLY B CA 1
ATOM 5233 C C . GLY B 1 241 ? 10.156 -27.375 -2.244 1 91.94 241 GLY B C 1
ATOM 5234 O O . GLY B 1 241 ? 10.594 -26.25 -1.989 1 91.94 241 GLY B O 1
ATOM 5235 N N . VAL B 1 242 ? 10.633 -28.109 -3.287 1 90.81 242 VAL B N 1
ATOM 5236 C CA . VAL B 1 242 ? 11.82 -27.703 -4.023 1 90.81 242 VAL B CA 1
ATOM 5237 C C . VAL B 1 242 ? 11.414 -26.922 -5.27 1 90.81 242 VAL B C 1
ATOM 5239 O O . VAL B 1 242 ? 12.25 -26.641 -6.137 1 90.81 242 VAL B O 1
ATOM 5242 N N . GLY B 1 243 ? 10.164 -26.578 -5.383 1 89.75 243 GLY B N 1
ATOM 5243 C CA . GLY B 1 243 ? 9.734 -25.734 -6.492 1 89.75 243 GLY B CA 1
ATOM 5244 C C . GLY B 1 243 ? 8.852 -26.469 -7.484 1 89.75 243 GLY B C 1
ATOM 5245 O O . GLY B 1 243 ? 8.477 -27.625 -7.262 1 89.75 243 GLY B O 1
ATOM 5246 N N . VAL B 1 244 ? 8.453 -25.734 -8.516 1 92.88 244 VAL B N 1
ATOM 5247 C CA . VAL B 1 244 ? 7.582 -26.266 -9.555 1 92.88 244 VAL B CA 1
ATOM 5248 C C . VAL B 1 244 ? 8.18 -25.969 -10.93 1 92.88 244 VAL B C 1
ATOM 5250 O O . VAL B 1 244 ? 9.078 -25.141 -11.062 1 92.88 244 VAL B O 1
ATOM 5253 N N . ARG B 1 245 ? 7.828 -26.719 -11.883 1 95.06 245 ARG B N 1
ATOM 5254 C CA . ARG B 1 245 ? 8.141 -26.453 -13.289 1 95.06 245 ARG B CA 1
ATOM 5255 C C . ARG B 1 245 ? 6.867 -26.406 -14.133 1 95.06 245 ARG B C 1
ATOM 5257 O O . ARG B 1 245 ? 5.875 -27.062 -13.797 1 95.06 245 ARG B O 1
ATOM 5264 N N . PRO B 1 246 ? 6.836 -25.656 -15.227 1 97.94 246 PRO B N 1
ATOM 5265 C CA . PRO B 1 246 ? 5.637 -25.594 -16.062 1 97.94 246 PRO B CA 1
ATOM 5266 C C . PRO B 1 246 ? 5.242 -26.953 -16.625 1 97.94 246 PRO B C 1
ATOM 5268 O O . PRO B 1 246 ? 6.109 -27.75 -17.016 1 97.94 246 PRO B O 1
ATOM 5271 N N . ASP B 1 247 ? 3.973 -27.281 -16.562 1 97.69 247 ASP B N 1
ATOM 5272 C CA . ASP B 1 247 ? 3.465 -28.516 -17.156 1 97.69 247 ASP B CA 1
ATOM 5273 C C . ASP B 1 247 ? 3.217 -28.344 -18.641 1 97.69 247 ASP B C 1
ATOM 5275 O O . ASP B 1 247 ? 2.074 -28.172 -19.078 1 97.69 247 ASP B O 1
ATOM 5279 N N . VAL B 1 248 ? 4.234 -28.594 -19.484 1 98.62 248 VAL B N 1
ATOM 5280 C CA . VAL B 1 248 ? 4.207 -28.188 -20.891 1 98.62 248 VAL B CA 1
ATOM 5281 C C . VAL B 1 248 ? 3.908 -29.391 -21.766 1 98.62 248 VAL B C 1
ATOM 5283 O O . VAL B 1 248 ? 3.977 -29.297 -23 1 98.62 248 VAL B O 1
ATOM 5286 N N . ASP B 1 249 ? 3.547 -30.594 -21.203 1 98.19 249 ASP B N 1
ATOM 5287 C CA . ASP B 1 249 ? 3.412 -31.828 -21.969 1 98.19 249 ASP B CA 1
ATOM 5288 C C . ASP B 1 249 ? 2.393 -31.672 -23.094 1 98.19 249 ASP B C 1
ATOM 5290 O O . ASP B 1 249 ? 2.68 -32 -24.25 1 98.19 249 ASP B O 1
ATOM 5294 N N . LEU B 1 250 ? 1.245 -31.188 -22.781 1 98.69 250 LEU B N 1
ATOM 5295 C CA . LEU B 1 250 ? 0.19 -31.047 -23.781 1 98.69 250 LEU B CA 1
ATOM 5296 C C . LEU B 1 250 ? 0.539 -29.953 -24.797 1 98.69 250 LEU B C 1
ATOM 5298 O O . LEU B 1 250 ? 0.167 -30.062 -25.969 1 98.69 250 LEU B O 1
ATOM 5302 N N . ALA B 1 251 ? 1.229 -28.906 -24.312 1 98.75 251 ALA B N 1
ATOM 5303 C CA . ALA B 1 251 ? 1.678 -27.859 -25.234 1 98.75 251 ALA B CA 1
ATOM 5304 C C . ALA B 1 251 ? 2.602 -28.438 -26.297 1 98.75 251 ALA B C 1
ATOM 5306 O O . ALA B 1 251 ? 2.469 -28.109 -27.484 1 98.75 251 ALA B O 1
ATOM 5307 N N . LEU B 1 252 ? 3.5 -29.266 -25.891 1 98.31 252 LEU B N 1
ATOM 5308 C CA . LEU B 1 252 ? 4.43 -29.891 -26.812 1 98.31 252 LEU B CA 1
ATOM 5309 C C . LEU B 1 252 ? 3.688 -30.781 -27.812 1 98.31 252 LEU B C 1
ATOM 5311 O O . LEU B 1 252 ? 3.998 -30.781 -29 1 98.31 252 LEU B O 1
ATOM 5315 N N . LYS B 1 253 ? 2.73 -31.531 -27.328 1 97.69 253 LYS B N 1
ATOM 5316 C CA . LYS B 1 253 ? 1.916 -32.375 -28.188 1 97.69 253 LYS B CA 1
ATOM 5317 C C . LYS B 1 253 ? 1.164 -31.531 -29.219 1 97.69 253 LYS B C 1
ATOM 5319 O O . LYS B 1 253 ? 0.935 -31.984 -30.344 1 97.69 253 LYS B O 1
ATOM 5324 N N . ALA B 1 254 ? 0.826 -30.344 -28.859 1 98.25 254 ALA B N 1
ATOM 5325 C CA . ALA B 1 254 ? 0.073 -29.438 -29.719 1 98.25 254 ALA B CA 1
ATOM 5326 C C . ALA B 1 254 ? 0.992 -28.75 -30.719 1 98.25 254 ALA B C 1
ATOM 5328 O O . ALA B 1 254 ? 0.524 -28.031 -31.609 1 98.25 254 ALA B O 1
ATOM 5329 N N . GLY B 1 255 ? 2.295 -28.875 -30.578 1 98.25 255 GLY B N 1
ATOM 5330 C CA . GLY B 1 255 ? 3.254 -28.25 -31.469 1 98.25 255 GLY B CA 1
ATOM 5331 C C . GLY B 1 255 ? 3.588 -26.812 -31.078 1 98.25 255 GLY B C 1
ATOM 5332 O O . GLY B 1 255 ? 4.137 -26.062 -31.891 1 98.25 255 GLY B O 1
ATOM 5333 N N . VAL B 1 256 ? 3.283 -26.453 -29.875 1 98.19 256 VAL B N 1
ATOM 5334 C CA . VAL B 1 256 ? 3.516 -25.094 -29.406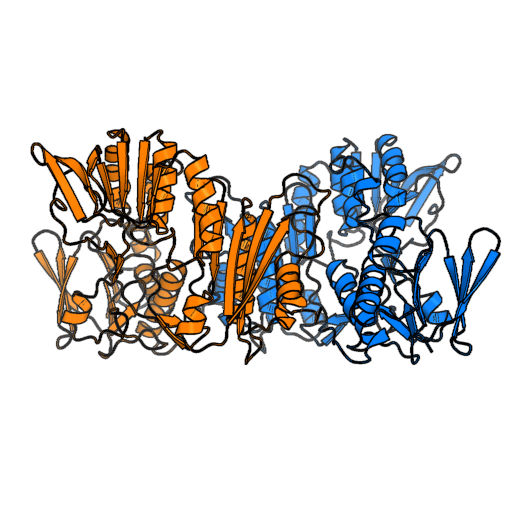 1 98.19 256 VAL B CA 1
ATOM 5335 C C . VAL B 1 256 ? 4.984 -24.938 -29.016 1 98.19 256 VAL B C 1
ATOM 5337 O O . VAL B 1 256 ? 5.586 -25.844 -28.438 1 98.19 256 VAL B O 1
ATOM 5340 N N . LYS B 1 257 ? 5.516 -23.75 -29.234 1 98.38 257 LYS B N 1
ATOM 5341 C CA . LYS B 1 257 ? 6.902 -23.422 -28.906 1 98.38 257 LYS B CA 1
ATOM 5342 C C . LYS B 1 257 ? 7.043 -23.078 -27.422 1 98.38 257 LYS B C 1
ATOM 5344 O O . LYS B 1 257 ? 6.195 -22.391 -26.859 1 98.38 257 LYS B O 1
ATOM 5349 N N . LEU B 1 258 ? 8.078 -23.625 -26.844 1 98.62 258 LEU B N 1
ATOM 5350 C CA . LEU B 1 258 ? 8.445 -23.203 -25.5 1 98.62 258 LEU B CA 1
ATOM 5351 C C . LEU B 1 258 ? 9.367 -21.984 -25.547 1 98.62 258 LEU B C 1
ATOM 5353 O O . LEU B 1 258 ? 10.102 -21.797 -26.516 1 98.62 258 LEU B O 1
ATOM 5357 N N . GLY B 1 259 ? 9.266 -21.141 -24.531 1 98 259 GLY B N 1
ATOM 5358 C CA . GLY B 1 259 ? 10.164 -20 -24.422 1 98 259 GLY B CA 1
ATOM 5359 C C . GLY B 1 259 ? 11.492 -20.344 -23.766 1 98 259 GLY B C 1
ATOM 5360 O O . GLY B 1 259 ? 11.781 -21.516 -23.531 1 98 259 GLY B O 1
ATOM 5361 N N . GLU B 1 260 ? 12.32 -19.312 -23.469 1 96.12 260 GLU B N 1
ATOM 5362 C CA . GLU B 1 260 ? 13.664 -19.469 -22.922 1 96.12 260 GLU B CA 1
ATOM 5363 C C . GLU B 1 260 ? 13.617 -20.016 -21.484 1 96.12 260 GLU B C 1
ATOM 5365 O O . GLU B 1 260 ? 14.57 -20.641 -21.016 1 96.12 260 GLU B O 1
ATOM 5370 N N . THR B 1 261 ? 12.508 -19.859 -20.875 1 96.81 261 THR B N 1
ATOM 5371 C CA . THR B 1 261 ? 12.383 -20.281 -19.484 1 96.81 261 THR B CA 1
ATOM 5372 C C . THR B 1 261 ? 11.992 -21.75 -19.391 1 96.81 261 THR B C 1
ATOM 5374 O O . THR B 1 261 ? 11.969 -22.328 -18.297 1 96.81 261 THR B O 1
ATOM 5377 N N . GLY B 1 262 ? 11.617 -22.328 -20.484 1 97.94 262 GLY B N 1
ATOM 5378 C CA . GLY B 1 262 ? 11.102 -23.688 -20.5 1 97.94 262 GLY B CA 1
ATOM 5379 C C . GLY B 1 262 ? 9.594 -23.75 -20.406 1 97.94 262 GLY B C 1
ATOM 5380 O O . GLY B 1 262 ? 9 -24.828 -20.531 1 97.94 262 GLY B O 1
ATOM 5381 N N . ALA B 1 263 ? 8.953 -22.609 -20.219 1 98.81 263 ALA B N 1
ATOM 5382 C CA . ALA B 1 263 ? 7.496 -22.516 -20.234 1 98.81 263 ALA B CA 1
ATOM 5383 C C . ALA B 1 263 ? 6.984 -22.203 -21.641 1 98.81 263 ALA B C 1
ATOM 5385 O O . ALA B 1 263 ? 7.777 -21.969 -22.547 1 98.81 263 ALA B O 1
ATOM 5386 N N . VAL B 1 264 ? 5.719 -22.266 -21.828 1 98.88 264 VAL B N 1
ATOM 5387 C CA . VAL B 1 264 ? 5.117 -22.031 -23.141 1 98.88 264 VAL B CA 1
ATOM 5388 C C . VAL B 1 264 ? 5.34 -20.578 -23.562 1 98.88 264 VAL B C 1
ATOM 5390 O O . VAL B 1 264 ? 5.066 -19.656 -22.797 1 98.88 264 VAL B O 1
ATOM 5393 N N . TYR B 1 265 ? 5.867 -20.375 -24.75 1 98.75 265 TYR B N 1
ATOM 5394 C CA . TYR B 1 265 ? 5.98 -19.016 -25.281 1 98.75 265 TYR B CA 1
ATOM 5395 C C . TYR B 1 265 ? 4.605 -18.422 -25.547 1 98.75 265 TYR B C 1
ATOM 5397 O O . TYR B 1 265 ? 3.738 -19.062 -26.125 1 98.75 265 TYR B O 1
ATOM 5405 N N . VAL B 1 266 ? 4.395 -17.219 -25.141 1 98.81 266 VAL B N 1
ATOM 5406 C CA . VAL B 1 266 ? 3.186 -16.469 -25.484 1 98.81 266 VAL B CA 1
ATOM 5407 C C . VAL B 1 266 ? 3.539 -15.016 -25.797 1 98.81 266 VAL B C 1
ATOM 5409 O O . VAL B 1 266 ? 4.535 -14.492 -25.297 1 98.81 266 VAL B O 1
ATOM 5412 N N . ASN B 1 267 ? 2.768 -14.312 -26.641 1 98.5 267 ASN B N 1
ATOM 5413 C CA . ASN B 1 267 ? 2.891 -12.875 -26.828 1 98.5 267 ASN B CA 1
ATOM 5414 C C . ASN B 1 267 ? 2.018 -12.102 -25.844 1 98.5 267 ASN B C 1
ATOM 5416 O O . ASN B 1 267 ? 1.461 -12.688 -24.922 1 98.5 267 ASN B O 1
ATOM 5420 N N . GLU B 1 268 ? 1.902 -10.805 -25.969 1 98.56 268 GLU B N 1
ATOM 5421 C CA . GLU B 1 268 ? 1.2 -9.953 -25.016 1 98.56 268 GLU B CA 1
ATOM 5422 C C . GLU B 1 268 ? -0.302 -10.227 -25.031 1 98.56 268 GLU B C 1
ATOM 5424 O O . GLU B 1 268 ? -1.028 -9.789 -24.141 1 98.56 268 GLU B O 1
ATOM 5429 N N . TYR B 1 269 ? -0.814 -10.93 -26.031 1 98.81 269 TYR B N 1
ATOM 5430 C CA . TYR B 1 269 ? -2.219 -11.312 -26.109 1 98.81 269 TYR B CA 1
ATOM 5431 C C . TYR B 1 269 ? -2.43 -12.742 -25.609 1 98.81 269 TYR B C 1
ATOM 5433 O O . TYR B 1 269 ? -3.516 -13.305 -25.766 1 98.81 269 TYR B O 1
ATOM 5441 N N . MET B 1 270 ? -1.419 -13.43 -25.078 1 98.81 270 MET B N 1
ATOM 5442 C CA . MET B 1 270 ? -1.382 -14.781 -24.531 1 98.81 270 MET B CA 1
ATOM 5443 C C . MET B 1 270 ? -1.487 -15.82 -25.641 1 98.81 270 MET B C 1
ATOM 5445 O O . MET B 1 270 ? -1.819 -16.984 -25.391 1 98.81 270 MET B O 1
ATOM 5449 N N . GLU B 1 271 ? -1.235 -15.383 -26.875 1 98.88 271 GLU B N 1
ATOM 5450 C CA . GLU B 1 271 ? -1.202 -16.297 -28.016 1 98.88 271 GLU B CA 1
ATOM 5451 C C . GLU B 1 271 ? 0.079 -17.125 -28.016 1 98.88 271 GLU B C 1
ATOM 5453 O O . GLU B 1 271 ? 1.161 -16.609 -27.734 1 98.88 271 GLU B O 1
ATOM 5458 N N . THR B 1 272 ? -0.064 -18.438 -28.344 1 98.75 272 THR B N 1
ATOM 5459 C CA . THR B 1 272 ? 1.106 -19.281 -28.531 1 98.75 272 THR B CA 1
ATOM 5460 C C . THR B 1 272 ? 1.613 -19.203 -29.969 1 98.75 272 THR B C 1
ATOM 5462 O O . THR B 1 272 ? 1.182 -18.344 -30.734 1 98.75 272 THR B O 1
ATOM 5465 N N . SER B 1 273 ? 2.568 -20.031 -30.297 1 98.56 273 SER B N 1
ATOM 5466 C CA . SER B 1 273 ? 3.127 -20.062 -31.641 1 98.56 273 SER B CA 1
ATOM 5467 C C . SER B 1 273 ? 2.174 -20.75 -32.625 1 98.56 273 SER B C 1
ATOM 5469 O O . SER B 1 273 ? 2.359 -20.672 -33.844 1 98.56 273 SER B O 1
ATOM 5471 N N . VAL B 1 274 ? 1.158 -21.5 -32.156 1 98.5 274 VAL B N 1
ATOM 5472 C CA . VAL B 1 274 ? 0.195 -22.203 -33 1 98.5 274 VAL B CA 1
ATOM 5473 C C . VAL B 1 274 ? -1.11 -21.406 -33.062 1 98.5 274 VAL B C 1
ATOM 5475 O O . VAL B 1 274 ? -1.717 -21.125 -32 1 98.5 274 VAL B O 1
ATOM 5478 N N . PRO B 1 275 ? -1.553 -21 -34.219 1 97.56 275 PRO B N 1
ATOM 5479 C CA . PRO B 1 275 ? -2.785 -20.219 -34.344 1 97.56 275 PRO B CA 1
ATOM 5480 C C . PRO B 1 275 ? -3.977 -20.875 -33.656 1 97.56 275 PRO B C 1
ATOM 5482 O O . PRO B 1 275 ? -4.176 -22.094 -33.812 1 97.56 275 PRO B O 1
ATOM 5485 N N . GLY B 1 276 ? -4.66 -20.078 -32.844 1 97.81 276 GLY B N 1
ATOM 5486 C CA . GLY B 1 276 ? -5.871 -20.547 -32.188 1 97.81 276 GLY B CA 1
ATOM 5487 C C . GLY B 1 276 ? -5.613 -21.156 -30.828 1 97.81 276 GLY B C 1
ATOM 5488 O O . GLY B 1 276 ? -6.555 -21.5 -30.094 1 97.81 276 GLY B O 1
ATOM 5489 N N . ILE B 1 277 ? -4.348 -21.344 -30.469 1 98.88 277 ILE B N 1
ATOM 5490 C CA . ILE B 1 277 ? -4.004 -21.906 -29.156 1 98.88 277 ILE B CA 1
ATOM 5491 C C . ILE B 1 277 ? -3.396 -20.812 -28.281 1 98.88 277 ILE B C 1
ATOM 5493 O O . ILE B 1 277 ? -2.436 -20.156 -28.672 1 98.88 277 ILE B O 1
ATOM 5497 N N . TYR B 1 278 ? -4.004 -20.562 -27.156 1 98.94 278 TYR B N 1
ATOM 5498 C CA . TYR B 1 278 ? -3.531 -19.656 -26.109 1 98.94 278 TYR B CA 1
ATOM 5499 C C . TYR B 1 278 ? -2.941 -20.438 -24.938 1 98.94 278 TYR B C 1
ATOM 5501 O O . TYR B 1 278 ? -3.158 -21.641 -24.828 1 98.94 278 TYR B O 1
ATOM 5509 N N . ALA B 1 279 ? -2.145 -19.781 -24.109 1 98.94 279 ALA B N 1
ATOM 5510 C CA . ALA B 1 279 ? -1.672 -20.344 -22.844 1 98.94 279 ALA B CA 1
ATOM 5511 C C . ALA B 1 279 ? -1.691 -19.281 -21.75 1 98.94 279 ALA B C 1
ATOM 5513 O O . ALA B 1 279 ? -1.492 -18.094 -22.016 1 98.94 279 ALA B O 1
ATOM 5514 N N . ALA B 1 280 ? -1.922 -19.672 -20.516 1 98.81 280 ALA B N 1
ATOM 5515 C CA . ALA B 1 280 ? -2.037 -18.734 -19.406 1 98.81 280 ALA B CA 1
ATOM 5516 C C . ALA B 1 280 ? -1.692 -19.422 -18.078 1 98.81 280 ALA B C 1
ATOM 5518 O O . ALA B 1 280 ? -1.969 -20.609 -17.891 1 98.81 280 ALA B O 1
ATOM 5519 N N . GLY B 1 281 ? -1.175 -18.594 -17.172 1 98.38 281 GLY B N 1
ATOM 5520 C CA . GLY B 1 281 ? -0.841 -19.078 -15.844 1 98.38 281 GLY B CA 1
ATOM 5521 C C . GLY B 1 281 ? 0.535 -19.719 -15.766 1 98.38 281 GLY B C 1
ATOM 5522 O O . GLY B 1 281 ? 1.45 -19.312 -16.484 1 98.38 281 GLY B O 1
ATOM 5523 N N . ASP B 1 282 ? 0.656 -20.672 -14.914 1 97.5 282 ASP B N 1
ATOM 5524 C CA . ASP B 1 282 ? 1.967 -21.203 -14.562 1 97.5 282 ASP B CA 1
ATOM 5525 C C . ASP B 1 282 ? 2.549 -22.031 -15.703 1 97.5 282 ASP B C 1
ATOM 5527 O O . ASP B 1 282 ? 3.736 -22.359 -15.695 1 97.5 282 ASP B O 1
ATOM 5531 N N . VAL B 1 283 ? 1.772 -22.344 -16.734 1 98.75 283 VAL B N 1
ATOM 5532 C CA . VAL B 1 283 ? 2.303 -23.094 -17.859 1 98.75 283 VAL B CA 1
ATOM 5533 C C . VAL B 1 283 ? 3.031 -22.156 -18.812 1 98.75 283 VAL B C 1
ATOM 5535 O O . VAL B 1 283 ? 3.875 -22.594 -19.594 1 98.75 283 VAL B O 1
ATOM 5538 N N . ALA B 1 284 ? 2.732 -20.891 -18.719 1 98.75 284 ALA B N 1
ATOM 5539 C CA . ALA B 1 284 ? 3.186 -19.922 -19.719 1 98.75 284 ALA B CA 1
ATOM 5540 C C . ALA B 1 284 ? 4.34 -19.078 -19.188 1 98.75 284 ALA B C 1
ATOM 5542 O O . ALA B 1 284 ? 4.402 -18.797 -17.984 1 98.75 284 ALA B O 1
ATOM 5543 N N . GLU B 1 285 ? 5.188 -18.781 -20.125 1 97.62 285 GLU B N 1
ATOM 5544 C CA . GLU B 1 285 ? 6.207 -17.766 -19.859 1 97.62 285 GLU B CA 1
ATOM 5545 C C . GLU B 1 285 ? 5.598 -16.359 -19.828 1 97.62 285 GLU B C 1
ATOM 5547 O O . GLU B 1 285 ? 4.531 -16.125 -20.391 1 97.62 285 GLU B O 1
ATOM 5552 N N . THR B 1 286 ? 6.188 -15.508 -19.047 1 97.44 286 THR B N 1
ATOM 5553 C CA . THR B 1 286 ? 5.801 -14.102 -19.016 1 97.44 286 THR B CA 1
ATOM 5554 C C . THR B 1 286 ? 7.027 -13.203 -19.141 1 97.44 286 THR B C 1
ATOM 5556 O O . THR B 1 286 ? 8.047 -13.617 -19.703 1 97.44 286 THR B O 1
ATOM 5559 N N . TRP B 1 287 ? 6.879 -11.891 -18.859 1 97.88 287 TRP B N 1
ATOM 5560 C CA . TRP B 1 287 ? 8.016 -10.984 -19 1 97.88 287 TRP B CA 1
ATOM 5561 C C . TRP B 1 287 ? 7.992 -9.906 -17.922 1 97.88 287 TRP B C 1
ATOM 5563 O O . TRP B 1 287 ? 6.945 -9.625 -17.344 1 97.88 287 TRP B O 1
ATOM 5573 N N . SER B 1 288 ? 9.172 -9.359 -17.688 1 97.5 288 SER B N 1
ATOM 5574 C CA . SER B 1 288 ? 9.375 -8.375 -16.625 1 97.5 288 SER B CA 1
ATOM 5575 C C . SER B 1 288 ? 8.906 -6.992 -17.062 1 97.5 288 SER B C 1
ATOM 5577 O O . SER B 1 288 ? 9.297 -6.508 -18.125 1 97.5 288 SER B O 1
ATOM 5579 N N . MET B 1 289 ? 8.109 -6.402 -16.188 1 97.44 289 MET B N 1
ATOM 5580 C CA . MET B 1 289 ? 7.676 -5.031 -16.453 1 97.44 289 MET B CA 1
ATOM 5581 C C . MET B 1 289 ? 8.844 -4.059 -16.328 1 97.44 289 MET B C 1
ATOM 5583 O O . MET B 1 289 ? 8.758 -2.916 -16.781 1 97.44 289 MET B O 1
ATOM 5587 N N . VAL B 1 290 ? 9.922 -4.504 -15.68 1 96.94 290 VAL B N 1
ATOM 5588 C CA . VAL B 1 290 ? 11.078 -3.639 -15.445 1 96.94 290 VAL B CA 1
ATOM 5589 C C . VAL B 1 290 ? 12.039 -3.727 -16.625 1 96.94 290 VAL B C 1
ATOM 5591 O O . VAL B 1 290 ? 12.523 -2.705 -17.109 1 96.94 290 VAL B O 1
ATOM 5594 N N . THR B 1 291 ? 12.281 -4.945 -17.203 1 95.19 291 THR B N 1
ATOM 5595 C CA . THR B 1 291 ? 13.352 -5.148 -18.172 1 95.19 291 THR B CA 1
ATOM 5596 C C . THR B 1 291 ? 12.781 -5.535 -19.531 1 95.19 291 THR B C 1
ATOM 5598 O O . THR B 1 291 ? 13.477 -5.453 -20.547 1 95.19 291 THR B O 1
ATOM 5601 N N . GLY B 1 292 ? 11.547 -6.023 -19.547 1 95.31 292 GLY B N 1
ATOM 5602 C CA . GLY B 1 292 ? 10.992 -6.57 -20.766 1 95.31 292 GLY B CA 1
ATOM 5603 C C . GLY B 1 292 ? 11.484 -7.973 -21.078 1 95.31 292 GLY B C 1
ATOM 5604 O O . GLY B 1 292 ? 11 -8.609 -22.016 1 95.31 292 GLY B O 1
ATOM 5605 N N . ARG B 1 293 ? 12.344 -8.477 -20.312 1 95.44 293 ARG B N 1
ATOM 5606 C CA . ARG B 1 293 ? 12.898 -9.812 -20.531 1 95.44 293 ARG B CA 1
ATOM 5607 C C . ARG B 1 293 ? 11.898 -10.891 -20.125 1 95.44 293 ARG B C 1
ATOM 5609 O O . ARG B 1 293 ? 11.094 -10.688 -19.219 1 95.44 293 ARG B O 1
ATOM 5616 N N . ARG B 1 294 ? 12.039 -12.07 -20.75 1 97 294 ARG B N 1
ATOM 5617 C CA . ARG B 1 294 ? 11.172 -13.203 -20.438 1 97 294 ARG B CA 1
ATOM 5618 C C . ARG B 1 294 ? 11.492 -13.766 -19.062 1 97 294 ARG B C 1
ATOM 5620 O O . ARG B 1 294 ? 12.648 -13.805 -18.641 1 97 294 ARG B O 1
ATOM 5627 N N . MET B 1 295 ? 10.453 -14.109 -18.391 1 95.56 295 MET B N 1
ATOM 5628 C CA . MET B 1 295 ? 10.625 -14.727 -17.078 1 95.56 295 MET B CA 1
ATOM 5629 C C . MET B 1 295 ? 9.516 -15.727 -16.797 1 95.56 295 MET B C 1
ATOM 5631 O O . MET B 1 295 ? 8.539 -15.805 -17.547 1 95.56 295 MET B O 1
ATOM 5635 N N . TYR B 1 296 ? 9.75 -16.531 -1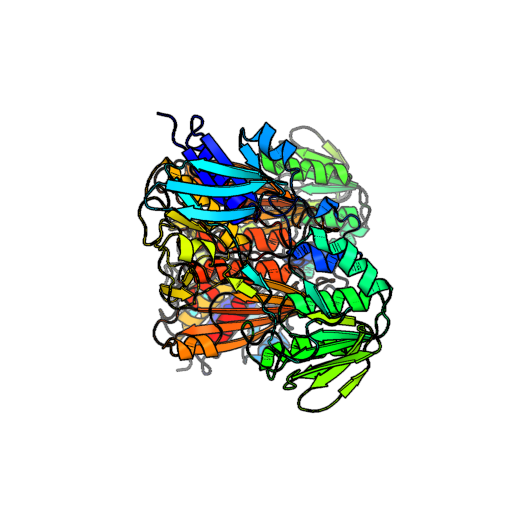5.859 1 96.5 296 TYR B N 1
ATOM 5636 C CA . TYR B 1 296 ? 8.75 -17.469 -15.383 1 96.5 296 TYR B CA 1
ATOM 5637 C C . TYR B 1 296 ? 8.352 -17.172 -13.938 1 96.5 296 TYR B C 1
ATOM 5639 O O . TYR B 1 296 ? 9.203 -17.141 -13.047 1 96.5 296 TYR B O 1
ATOM 5647 N N . VAL B 1 297 ? 7.152 -16.75 -13.719 1 95.44 297 VAL B N 1
ATOM 5648 C CA . VAL B 1 297 ? 6.59 -16.422 -12.414 1 95.44 297 VAL B CA 1
ATOM 5649 C C . VAL B 1 297 ? 5.332 -17.25 -12.164 1 95.44 297 VAL B C 1
ATOM 5651 O O . VAL B 1 297 ? 4.344 -17.125 -12.891 1 95.44 297 VAL B O 1
ATOM 5654 N N . ALA B 1 298 ? 5.414 -18.125 -11.195 1 94.69 298 ALA B N 1
ATOM 5655 C CA . ALA B 1 298 ? 4.289 -18.984 -10.852 1 94.69 298 ALA B CA 1
ATOM 5656 C C . ALA B 1 298 ? 3.543 -18.453 -9.625 1 94.69 298 ALA B C 1
ATOM 5658 O O . ALA B 1 298 ? 3.758 -18.922 -8.508 1 94.69 298 ALA B O 1
ATOM 5659 N N . LEU B 1 299 ? 2.709 -17.406 -9.797 1 95.44 299 LEU B N 1
ATOM 5660 C CA . LEU B 1 299 ? 1.913 -16.781 -8.75 1 95.44 299 LEU B CA 1
ATOM 5661 C C . LEU B 1 299 ? 0.454 -16.656 -9.18 1 95.44 299 LEU B C 1
ATOM 5663 O O . LEU B 1 299 ? 0.162 -16.422 -10.352 1 95.44 299 LEU B O 1
ATOM 5667 N N . ALA B 1 300 ? -0.404 -16.766 -8.266 1 95.31 300 ALA B N 1
ATOM 5668 C CA . ALA B 1 300 ? -1.837 -16.828 -8.539 1 95.31 300 ALA B CA 1
ATOM 5669 C C . ALA B 1 300 ? -2.336 -15.531 -9.156 1 95.31 300 ALA B C 1
ATOM 5671 O O . ALA B 1 300 ? -3.107 -15.539 -10.117 1 95.31 300 ALA B O 1
ATOM 5672 N N . PRO B 1 301 ? -1.888 -14.352 -8.664 1 97.38 301 PRO B N 1
ATOM 5673 C CA . PRO B 1 301 ? -2.475 -13.125 -9.211 1 97.38 301 PRO B CA 1
ATOM 5674 C C . PRO B 1 301 ? -2.166 -12.93 -10.695 1 97.38 301 PRO B C 1
ATOM 5676 O O . PRO B 1 301 ? -3.082 -12.719 -11.492 1 97.38 301 PRO B O 1
ATOM 5679 N N . PRO B 1 302 ? -0.945 -13.055 -11.125 1 97.94 302 PRO B N 1
ATOM 5680 C CA . PRO B 1 302 ? -0.715 -12.93 -12.562 1 97.94 302 PRO B CA 1
ATOM 5681 C C . PRO B 1 302 ? -1.38 -14.055 -13.359 1 97.94 302 PRO B C 1
ATOM 5683 O O . PRO B 1 302 ? -1.812 -13.836 -14.5 1 97.94 302 PRO B O 1
ATOM 5686 N N . ALA B 1 303 ? -1.456 -15.266 -12.781 1 98.06 303 ALA B N 1
ATOM 5687 C CA . ALA B 1 303 ? -2.127 -16.359 -13.484 1 98.06 303 ALA B CA 1
ATOM 5688 C C . ALA B 1 303 ? -3.574 -16 -13.797 1 98.06 303 ALA B C 1
ATOM 5690 O O . ALA B 1 303 ? -4.047 -16.234 -14.914 1 98.06 303 ALA B O 1
ATOM 5691 N N . ASN B 1 304 ? -4.27 -15.469 -12.82 1 97.81 304 ASN B N 1
ATOM 5692 C CA . ASN B 1 304 ? -5.648 -15.039 -13.023 1 97.81 304 ASN B CA 1
ATOM 5693 C C . ASN B 1 304 ? -5.75 -13.992 -14.125 1 97.81 304 ASN B C 1
ATOM 5695 O O . ASN B 1 304 ? -6.637 -14.07 -14.977 1 97.81 304 ASN B O 1
ATOM 5699 N N . LYS B 1 305 ? -4.891 -13.055 -14.109 1 98.62 305 LYS B N 1
ATOM 5700 C CA . LYS B 1 305 ? -4.926 -11.969 -15.086 1 98.62 305 LYS B CA 1
ATOM 5701 C C . LYS B 1 305 ? -4.59 -12.477 -16.484 1 98.62 305 LYS B C 1
ATOM 5703 O O . LYS B 1 305 ? -5.184 -12.039 -17.469 1 98.62 305 LYS B O 1
ATOM 5708 N N . MET B 1 306 ? -3.592 -13.367 -16.547 1 98.75 306 MET B N 1
ATOM 5709 C CA . MET B 1 306 ? -3.293 -14 -17.844 1 98.75 306 MET B CA 1
ATOM 5710 C C . MET B 1 306 ? -4.512 -14.742 -18.375 1 98.75 306 MET B C 1
ATOM 5712 O O . MET B 1 306 ? -4.801 -14.695 -19.562 1 98.75 306 MET B O 1
ATOM 5716 N N . GLY B 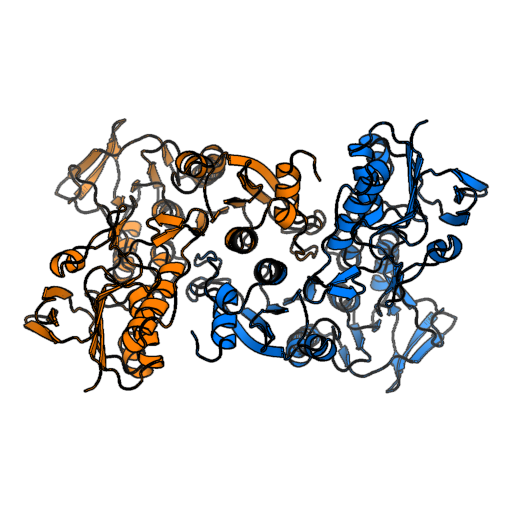1 307 ? -5.195 -15.469 -17.438 1 98.75 307 GLY B N 1
ATOM 5717 C CA . GLY B 1 307 ? -6.426 -16.141 -17.812 1 98.75 307 GLY B CA 1
ATOM 5718 C C . GLY B 1 307 ? -7.48 -15.195 -18.359 1 98.75 307 GLY B C 1
ATOM 5719 O O . GLY B 1 307 ? -8.125 -15.5 -19.375 1 98.75 307 GLY B O 1
ATOM 5720 N N . GLN B 1 308 ? -7.641 -14.078 -17.688 1 98.31 308 GLN B N 1
ATOM 5721 C CA . GLN B 1 308 ? -8.57 -13.047 -18.125 1 98.31 308 GLN B CA 1
ATOM 5722 C C . GLN B 1 308 ? -8.25 -12.586 -19.547 1 98.31 308 GLN B C 1
ATOM 5724 O O . GLN B 1 308 ? -9.148 -12.414 -20.375 1 98.31 308 GLN B O 1
ATOM 5729 N N . VAL B 1 309 ? -7.004 -12.367 -19.828 1 98.81 309 VAL B N 1
ATOM 5730 C CA . VAL B 1 309 ? -6.566 -11.867 -21.125 1 98.81 309 VAL B CA 1
ATOM 5731 C C . VAL B 1 309 ? -6.754 -12.953 -22.188 1 98.81 309 VAL B C 1
ATOM 5733 O O . VAL B 1 309 ? -7.289 -12.688 -23.266 1 98.81 309 VAL B O 1
ATOM 5736 N N . ALA B 1 310 ? -6.352 -14.195 -21.891 1 98.88 310 ALA B N 1
ATOM 5737 C CA . ALA B 1 310 ? -6.496 -15.305 -22.828 1 98.88 310 ALA B CA 1
ATOM 5738 C C . ALA B 1 310 ? -7.965 -15.555 -23.156 1 98.88 310 ALA B C 1
ATOM 5740 O O . ALA B 1 310 ? -8.32 -15.75 -24.312 1 98.88 310 ALA B O 1
ATOM 5741 N N . GLY B 1 311 ? -8.805 -15.562 -22.109 1 98.75 311 GLY B N 1
ATOM 5742 C CA . GLY B 1 311 ? -10.234 -15.766 -22.312 1 98.75 311 GLY B CA 1
ATOM 5743 C C . GLY B 1 311 ? -10.875 -14.695 -23.172 1 98.75 311 GLY B C 1
ATOM 5744 O O . GLY B 1 311 ? -11.656 -15 -24.078 1 98.75 311 GLY B O 1
ATOM 5745 N N . ALA B 1 312 ? -10.508 -13.484 -22.891 1 98.62 312 ALA B N 1
ATOM 5746 C CA . ALA B 1 312 ? -11.031 -12.367 -23.672 1 98.62 312 ALA B CA 1
ATOM 5747 C C . ALA B 1 312 ? -10.609 -12.484 -25.141 1 98.62 312 ALA B C 1
ATOM 5749 O O . ALA B 1 312 ? -11.438 -12.352 -26.031 1 98.62 312 ALA B O 1
ATOM 5750 N N . ASN B 1 313 ? -9.344 -12.727 -25.328 1 98.69 313 ASN B N 1
ATOM 5751 C CA . ASN B 1 313 ? -8.797 -12.734 -26.688 1 98.69 313 ASN B CA 1
ATOM 5752 C C . ASN B 1 313 ? -9.242 -13.969 -27.469 1 98.69 313 ASN B C 1
ATOM 5754 O O . ASN B 1 313 ? -9.336 -13.938 -28.688 1 98.69 313 ASN B O 1
ATOM 5758 N N . ALA B 1 314 ? -9.555 -15.055 -26.766 1 98.19 314 ALA B N 1
ATOM 5759 C CA . ALA B 1 314 ? -10.055 -16.266 -27.391 1 98.19 314 ALA B CA 1
ATOM 5760 C C . ALA B 1 314 ? -11.359 -16 -28.141 1 98.19 314 ALA B C 1
ATOM 5762 O O . ALA B 1 314 ? -11.648 -16.641 -29.141 1 98.19 314 ALA B O 1
ATOM 5763 N N . VAL B 1 315 ? -12.148 -15.016 -27.688 1 98 315 VAL B N 1
ATOM 5764 C CA . VAL B 1 315 ? -13.477 -14.852 -28.266 1 98 315 VAL B CA 1
ATOM 5765 C C . VAL B 1 315 ? -13.57 -13.5 -28.969 1 98 315 VAL B C 1
ATOM 5767 O O . VAL B 1 315 ? -14.438 -13.305 -29.828 1 98 315 VAL B O 1
ATOM 5770 N N . LYS B 1 316 ? -12.664 -12.594 -28.625 1 97.44 316 LYS B N 1
ATOM 5771 C CA . LYS B 1 316 ? -12.781 -11.25 -29.203 1 97.44 316 LYS B CA 1
ATOM 5772 C C . LYS B 1 316 ? -11.562 -10.906 -30.047 1 97.44 316 LYS B C 1
ATOM 5774 O O . LYS B 1 316 ? -11.508 -9.852 -30.672 1 97.44 316 LYS B O 1
ATOM 5779 N N . GLY B 1 317 ? -10.648 -11.781 -30.156 1 95.69 317 GLY B N 1
ATOM 5780 C CA . GLY B 1 317 ? -9.383 -11.445 -30.797 1 95.69 317 GLY B CA 1
ATOM 5781 C C . GLY B 1 317 ? -8.484 -10.602 -29.906 1 95.69 317 GLY B C 1
ATOM 5782 O O . GLY B 1 317 ? -8.547 -10.68 -28.688 1 95.69 317 GLY B O 1
ATOM 5783 N N . ARG B 1 318 ? -7.547 -9.898 -30.453 1 97.44 318 ARG B N 1
ATOM 5784 C CA . ARG B 1 318 ? -6.559 -9.102 -29.734 1 97.44 318 ARG B CA 1
ATOM 5785 C C . ARG B 1 318 ? -7.199 -7.883 -29.078 1 97.44 318 ARG B C 1
ATOM 5787 O O . ARG B 1 318 ? -6.836 -6.746 -29.375 1 97.44 318 ARG B O 1
ATOM 5794 N N . PHE B 1 319 ? -8.07 -8.25 -28.016 1 96.62 319 PHE B N 1
ATOM 5795 C CA . PHE B 1 319 ? -8.898 -7.305 -27.281 1 96.62 319 PHE B CA 1
ATOM 5796 C C . PHE B 1 319 ? -8.141 -6.719 -26.094 1 96.62 319 PHE B C 1
ATOM 5798 O O . PHE B 1 319 ? -8.273 -5.531 -25.797 1 96.62 319 PHE B O 1
ATOM 5805 N N . LEU B 1 320 ? -7.418 -7.527 -25.422 1 97.44 320 LEU B N 1
ATOM 5806 C CA . LEU B 1 320 ? -6.703 -7.141 -24.203 1 97.44 320 LEU B CA 1
ATOM 5807 C C . LEU B 1 320 ? -5.234 -7.535 -24.297 1 97.44 320 LEU B C 1
ATOM 5809 O O . LEU B 1 320 ? -4.902 -8.609 -24.797 1 97.44 320 LEU B O 1
ATOM 5813 N N . LYS B 1 321 ? -4.359 -6.742 -23.75 1 98.25 321 LYS B N 1
ATOM 5814 C CA . LYS B 1 321 ? -2.932 -7.023 -23.641 1 98.25 321 LYS B CA 1
ATOM 5815 C C . LYS B 1 321 ? -2.521 -7.246 -22.188 1 98.25 321 LYS B C 1
ATOM 5817 O O . LYS B 1 321 ? -3.004 -6.551 -21.281 1 98.25 321 LYS B O 1
ATOM 5822 N N . PHE B 1 322 ? -1.761 -8.219 -21.938 1 98.5 322 PHE B N 1
ATOM 5823 C CA . PHE B 1 322 ? -1.139 -8.438 -20.641 1 98.5 322 PHE B CA 1
ATOM 5824 C C . PHE B 1 322 ? 0.166 -7.66 -20.531 1 98.5 322 PHE B C 1
ATOM 5826 O O . PHE B 1 322 ? 1.043 -7.777 -21.391 1 98.5 322 PHE B O 1
ATOM 5833 N N . PRO B 1 323 ? 0.346 -6.871 -19.5 1 98.38 323 PRO B N 1
ATOM 5834 C CA . PRO B 1 323 ? 1.488 -5.953 -19.469 1 98.38 323 PRO B CA 1
ATOM 5835 C C . PRO B 1 323 ? 2.77 -6.621 -18.969 1 98.38 323 PRO B C 1
ATOM 5837 O O . PRO B 1 323 ? 3.859 -6.062 -19.125 1 98.38 323 PRO B O 1
ATOM 5840 N N . GLY B 1 324 ? 2.691 -7.797 -18.391 1 98.44 324 GLY B N 1
ATOM 5841 C CA . GLY B 1 324 ? 3.826 -8.414 -17.719 1 98.44 324 GLY B CA 1
ATOM 5842 C C . GLY B 1 324 ? 3.703 -8.414 -16.203 1 98.44 324 GLY B C 1
ATOM 5843 O O . GLY B 1 324 ? 2.615 -8.195 -15.664 1 98.44 324 GLY B O 1
ATOM 5844 N N . VAL B 1 325 ? 4.879 -8.75 -15.57 1 98.5 325 VAL B N 1
ATOM 5845 C CA . VAL B 1 325 ? 4.836 -8.883 -14.117 1 98.5 325 VAL B CA 1
ATOM 5846 C C . VAL B 1 325 ? 6.059 -8.211 -13.492 1 98.5 325 VAL B C 1
ATOM 5848 O O . VAL B 1 325 ? 7.07 -8.008 -14.172 1 98.5 325 VAL B O 1
ATOM 5851 N N . LEU B 1 326 ? 5.898 -7.805 -12.25 1 98.5 326 LEU B N 1
ATOM 5852 C CA . LEU B 1 326 ? 7.031 -7.43 -11.414 1 98.5 326 LEU B CA 1
ATOM 5853 C C . LEU B 1 326 ? 7.535 -8.625 -10.609 1 98.5 326 LEU B C 1
ATOM 5855 O O . LEU B 1 326 ? 8.68 -8.641 -10.156 1 98.5 326 LEU B O 1
ATOM 5859 N N . GLY B 1 327 ? 6.703 -9.625 -10.453 1 97.88 327 GLY B N 1
ATOM 5860 C CA . GLY B 1 327 ? 6.996 -10.734 -9.562 1 97.88 327 GLY B CA 1
ATOM 5861 C C . GLY B 1 327 ? 6.742 -10.414 -8.102 1 97.88 327 GLY B C 1
ATOM 5862 O O . GLY B 1 327 ? 7.48 -10.859 -7.223 1 97.88 327 GLY B O 1
ATOM 5863 N N . THR B 1 328 ? 5.742 -9.617 -7.77 1 98.62 328 THR B N 1
ATOM 5864 C CA . THR B 1 328 ? 5.43 -9.203 -6.406 1 98.62 328 THR B CA 1
ATOM 5865 C C . THR B 1 328 ? 4.887 -10.367 -5.59 1 98.62 328 THR B C 1
ATOM 5867 O O . THR B 1 328 ? 3.988 -11.078 -6.043 1 98.62 328 THR B O 1
ATOM 5870 N N . ALA B 1 329 ? 5.484 -10.562 -4.445 1 97.88 329 ALA B N 1
ATOM 5871 C CA . ALA B 1 329 ? 5.078 -11.672 -3.588 1 97.88 329 ALA B CA 1
ATOM 5872 C C . ALA B 1 329 ? 5.23 -11.312 -2.113 1 97.88 329 ALA B C 1
ATOM 5874 O O . ALA B 1 329 ? 6.02 -10.43 -1.763 1 97.88 329 ALA B O 1
ATOM 5875 N N . ILE B 1 330 ? 4.434 -11.922 -1.311 1 98.19 330 ILE B N 1
ATOM 5876 C CA . ILE B 1 330 ? 4.539 -11.812 0.14 1 98.19 330 ILE B CA 1
ATOM 5877 C C . ILE B 1 330 ? 4.199 -13.156 0.787 1 98.19 330 ILE B C 1
ATOM 5879 O O . ILE B 1 330 ? 3.381 -13.914 0.261 1 98.19 330 ILE B O 1
ATOM 5883 N N . THR B 1 331 ? 4.902 -13.508 1.831 1 97.38 331 THR B N 1
ATOM 5884 C CA . THR B 1 331 ? 4.598 -14.703 2.609 1 97.38 331 THR B CA 1
ATOM 5885 C C . THR B 1 331 ? 4.766 -14.438 4.102 1 97.38 331 THR B C 1
ATOM 5887 O O . THR B 1 331 ? 5.418 -13.469 4.492 1 97.38 331 THR B O 1
ATOM 5890 N N . LYS B 1 332 ? 4.051 -15.172 4.879 1 97.56 332 LYS B N 1
ATOM 5891 C CA . LYS B 1 332 ? 4.191 -15.125 6.332 1 97.56 332 LYS B CA 1
ATOM 5892 C C . LYS B 1 332 ? 5.07 -16.266 6.836 1 97.56 332 LYS B C 1
ATOM 5894 O O . LYS B 1 332 ? 4.867 -17.422 6.465 1 97.56 332 LYS B O 1
ATOM 5899 N N . VAL B 1 333 ? 6.07 -15.992 7.512 1 98 333 VAL B N 1
ATOM 5900 C CA . VAL B 1 333 ? 6.938 -16.953 8.188 1 98 333 VAL B CA 1
ATOM 5901 C C . VAL B 1 333 ? 6.949 -16.672 9.688 1 98 333 VAL B C 1
ATOM 5903 O O . VAL B 1 333 ? 7.738 -15.859 10.172 1 98 333 VAL B O 1
ATOM 5906 N N . PHE B 1 334 ? 6.066 -17.391 10.422 1 97.94 334 PHE B N 1
ATOM 5907 C CA . PHE B 1 334 ? 5.855 -17.156 11.844 1 97.94 334 PHE B CA 1
ATOM 5908 C C . PHE B 1 334 ? 5.43 -15.711 12.094 1 97.94 334 PHE B C 1
ATOM 5910 O O . PHE B 1 334 ? 4.383 -15.273 11.609 1 97.94 334 PHE B O 1
ATOM 5917 N N . ASN B 1 335 ? 6.316 -14.898 12.703 1 97.38 335 ASN B N 1
ATOM 5918 C CA . ASN B 1 335 ? 5.91 -13.539 13.055 1 97.38 335 ASN B CA 1
ATOM 5919 C C . ASN B 1 335 ? 6.344 -12.531 12 1 97.38 335 ASN B C 1
ATOM 5921 O O . ASN B 1 335 ? 6.086 -11.336 12.133 1 97.38 335 ASN B O 1
ATOM 5925 N N . LEU B 1 336 ? 6.895 -13.016 10.914 1 98.5 336 LEU B N 1
ATOM 5926 C CA . LEU B 1 336 ? 7.414 -12.094 9.906 1 98.5 336 LEU B CA 1
ATOM 5927 C C . LEU B 1 336 ? 6.582 -12.156 8.633 1 98.5 336 LEU B C 1
ATOM 5929 O O . LEU B 1 336 ? 6.129 -13.234 8.234 1 98.5 336 LEU B O 1
ATOM 5933 N N . TYR B 1 337 ? 6.355 -11.047 8.133 1 98.5 337 TYR B N 1
ATOM 5934 C CA . TYR B 1 337 ? 5.941 -10.922 6.738 1 98.5 337 TYR B CA 1
ATOM 5935 C C . TYR B 1 337 ? 7.129 -10.578 5.848 1 98.5 337 TYR B C 1
ATOM 5937 O O . TYR B 1 337 ? 7.891 -9.656 6.148 1 98.5 337 TYR B O 1
ATOM 5945 N N . VAL B 1 338 ? 7.332 -11.359 4.801 1 98.69 338 VAL B N 1
ATOM 5946 C CA . VAL B 1 338 ? 8.469 -11.25 3.898 1 98.69 338 VAL B CA 1
ATOM 5947 C C . VAL B 1 338 ? 7.98 -10.938 2.486 1 98.69 338 VAL B C 1
ATOM 5949 O O . VAL B 1 338 ? 7.266 -11.742 1.881 1 98.69 338 VAL B O 1
ATOM 5952 N N . ALA B 1 339 ? 8.391 -9.781 1.975 1 98.69 339 ALA B N 1
ATOM 5953 C CA . ALA B 1 339 ? 7.805 -9.344 0.709 1 98.69 339 ALA B CA 1
ATOM 5954 C C . ALA B 1 339 ? 8.883 -8.852 -0.253 1 98.69 339 ALA B C 1
ATOM 5956 O O . ALA B 1 339 ? 9.938 -8.375 0.176 1 98.69 339 ALA B O 1
ATOM 5957 N N . ARG B 1 340 ? 8.578 -8.992 -1.523 1 98.38 340 ARG B N 1
ATOM 5958 C CA . ARG B 1 340 ? 9.5 -8.523 -2.555 1 98.38 340 ARG B CA 1
ATOM 5959 C C . ARG B 1 340 ? 8.742 -8.094 -3.807 1 98.38 340 ARG B C 1
ATOM 5961 O O . ARG B 1 340 ? 7.648 -8.594 -4.082 1 98.38 340 ARG B O 1
ATOM 5968 N N . THR B 1 341 ? 9.234 -7.152 -4.535 1 98.75 341 THR B N 1
ATOM 5969 C CA . THR B 1 341 ? 8.789 -6.809 -5.879 1 98.75 341 THR B CA 1
ATOM 5970 C C . THR B 1 341 ? 9.961 -6.32 -6.73 1 98.75 341 THR B C 1
ATOM 5972 O O . THR B 1 341 ? 10.93 -5.766 -6.203 1 98.75 341 THR B O 1
ATOM 5975 N N . GLY B 1 342 ? 9.891 -6.574 -8.016 1 98.19 342 GLY B N 1
ATOM 5976 C CA . GLY B 1 342 ? 10.977 -6.172 -8.898 1 98.19 342 GLY B CA 1
ATOM 5977 C C . GLY B 1 342 ? 12.203 -7.047 -8.773 1 98.19 342 GLY B C 1
ATOM 5978 O O . GLY B 1 342 ? 12.094 -8.266 -8.633 1 98.19 342 GLY B O 1
ATOM 5979 N N . LEU B 1 343 ? 13.359 -6.449 -8.914 1 96.69 343 LEU B N 1
ATOM 5980 C CA . LEU B 1 343 ? 14.602 -7.207 -9.031 1 96.69 343 LEU B CA 1
ATOM 5981 C C . LEU B 1 343 ? 15.422 -7.102 -7.746 1 96.69 343 LEU B C 1
ATOM 5983 O O . LEU B 1 343 ? 15.438 -6.051 -7.105 1 96.69 343 LEU B O 1
ATOM 5987 N N . THR B 1 344 ? 16.047 -8.188 -7.371 1 93.62 344 THR B N 1
ATOM 5988 C CA . THR B 1 344 ? 17.125 -8.086 -6.398 1 93.62 344 THR B CA 1
ATOM 5989 C C . THR B 1 344 ? 18.344 -7.41 -7.008 1 93.62 344 THR B C 1
ATOM 5991 O O . THR B 1 344 ? 18.406 -7.215 -8.227 1 93.62 344 THR B O 1
ATOM 5994 N N . GLU B 1 345 ? 19.234 -7.027 -6.16 1 92.94 345 GLU B N 1
ATOM 5995 C CA . GLU B 1 345 ? 20.469 -6.418 -6.68 1 92.94 345 GLU B CA 1
ATOM 5996 C C . GLU B 1 345 ? 21.203 -7.379 -7.605 1 92.94 345 GLU B C 1
ATOM 5998 O O . GLU B 1 345 ? 21.703 -6.973 -8.656 1 92.94 345 GLU B O 1
ATOM 6003 N N . ARG B 1 346 ? 21.234 -8.609 -7.199 1 90.38 346 ARG B N 1
ATOM 6004 C CA . ARG B 1 346 ? 21.922 -9.633 -7.992 1 90.38 346 ARG B CA 1
ATOM 6005 C C . ARG B 1 346 ? 21.25 -9.789 -9.359 1 90.38 346 ARG B C 1
ATOM 6007 O O . ARG B 1 346 ? 21.922 -9.789 -10.383 1 90.38 346 ARG B O 1
ATOM 6014 N N . GLN B 1 347 ? 19.953 -9.961 -9.375 1 92.12 347 GLN B N 1
ATOM 6015 C CA . GLN B 1 347 ? 19.219 -10.086 -10.625 1 92.12 347 GLN B CA 1
ATOM 6016 C C . GLN B 1 347 ? 19.422 -8.867 -11.523 1 92.12 347 GLN B C 1
ATOM 6018 O O . GLN B 1 347 ? 19.562 -9.008 -12.734 1 92.12 347 GLN B O 1
ATOM 6023 N N . ALA B 1 348 ? 19.438 -7.664 -10.898 1 95.56 348 ALA B N 1
ATOM 6024 C CA . ALA B 1 348 ? 19.609 -6.426 -11.648 1 95.56 348 ALA B CA 1
ATOM 6025 C C . ALA B 1 348 ? 20.969 -6.406 -12.352 1 95.56 348 ALA B C 1
ATOM 6027 O O . ALA B 1 348 ? 21.062 -6.039 -13.523 1 95.56 348 ALA B O 1
ATOM 6028 N N . ARG B 1 349 ? 21.953 -6.828 -11.633 1 95.12 349 ARG B N 1
ATOM 6029 C CA . ARG B 1 349 ? 23.297 -6.891 -12.234 1 95.12 349 ARG B CA 1
ATOM 6030 C C . ARG B 1 349 ? 23.328 -7.887 -13.383 1 95.12 349 ARG B C 1
ATOM 6032 O O . ARG B 1 349 ? 23.891 -7.602 -14.445 1 95.12 349 ARG B O 1
ATOM 6039 N N . GLU B 1 350 ? 22.75 -9.016 -13.164 1 92.38 350 GLU B N 1
ATOM 6040 C CA . GLU B 1 350 ? 22.703 -10.055 -14.188 1 92.38 350 GLU B CA 1
ATOM 6041 C C . GLU B 1 350 ? 21.984 -9.57 -15.445 1 92.38 350 GLU B C 1
ATOM 6043 O O . GLU B 1 350 ? 22.297 -10.008 -16.547 1 92.38 350 GLU B O 1
ATOM 6048 N N . TRP B 1 351 ? 21.094 -8.703 -15.273 1 93.38 351 TRP B N 1
ATOM 6049 C CA . TRP B 1 351 ? 20.281 -8.258 -16.391 1 93.38 351 TRP B CA 1
ATOM 6050 C C . TRP B 1 351 ? 20.844 -6.969 -17 1 93.38 351 TRP B C 1
ATOM 6052 O O . TRP B 1 351 ? 20.188 -6.328 -17.828 1 93.38 351 TRP B O 1
ATOM 6062 N N . GLY B 1 352 ? 21.969 -6.5 -16.516 1 94.81 352 GLY B N 1
ATOM 6063 C CA . GLY B 1 352 ? 22.703 -5.441 -17.188 1 94.81 352 GLY B CA 1
ATOM 6064 C C . GLY B 1 352 ? 22.484 -4.074 -16.562 1 94.81 352 GLY B C 1
ATOM 6065 O O . GLY B 1 352 ? 22.922 -3.059 -17.109 1 94.81 352 GLY B O 1
ATOM 6066 N N . PHE B 1 353 ? 21.844 -4.023 -15.43 1 97.25 353 PHE B N 1
ATOM 6067 C CA . PHE B 1 353 ? 21.703 -2.756 -14.719 1 97.25 353 PHE B CA 1
ATOM 6068 C C . PHE B 1 353 ? 22.953 -2.457 -13.898 1 97.25 353 PHE B C 1
ATOM 6070 O O . PHE B 1 353 ? 23.812 -3.322 -13.742 1 97.25 353 PHE B O 1
ATOM 6077 N N . LYS B 1 354 ? 23.125 -1.221 -13.484 1 98.25 354 LYS B N 1
ATOM 6078 C CA . LYS B 1 354 ? 24.078 -0.796 -12.469 1 98.25 354 LYS B CA 1
ATOM 6079 C C . LYS B 1 354 ? 23.375 -0.489 -11.148 1 98.25 354 LYS B C 1
ATOM 6081 O O . LYS B 1 354 ? 23.234 0.675 -10.766 1 98.25 354 LYS B O 1
ATOM 6086 N N . PRO B 1 355 ? 23.047 -1.525 -10.43 1 98 355 PRO B N 1
ATOM 6087 C CA . PRO B 1 355 ? 22.188 -1.357 -9.258 1 98 355 PRO B CA 1
ATOM 6088 C C . PRO B 1 355 ? 22.938 -0.816 -8.039 1 98 355 PRO B C 1
ATOM 6090 O O . PRO B 1 355 ? 24.125 -1.112 -7.863 1 98 355 PRO B O 1
ATOM 6093 N N . TYR B 1 356 ? 22.297 -0.003 -7.242 1 97.81 356 TYR B N 1
ATOM 6094 C CA . TYR B 1 356 ? 22.688 0.351 -5.879 1 97.81 356 TYR B CA 1
ATOM 6095 C C . TYR B 1 356 ? 21.484 0.296 -4.941 1 97.81 356 TYR B C 1
ATOM 6097 O O . TYR B 1 356 ? 20.344 0.528 -5.359 1 97.81 356 TYR B O 1
ATOM 6105 N N . SER B 1 357 ? 21.766 -0.047 -3.699 1 97.94 357 SER B N 1
ATOM 6106 C CA . SER B 1 357 ? 20.672 -0.295 -2.768 1 97.94 357 SER B CA 1
ATOM 6107 C C . SER B 1 357 ? 20.891 0.447 -1.452 1 97.94 357 SER B C 1
ATOM 6109 O O . SER B 1 357 ? 22.016 0.844 -1.133 1 97.94 357 SER B O 1
ATOM 6111 N N . ALA B 1 358 ? 19.828 0.717 -0.755 1 97.88 358 ALA B N 1
ATOM 6112 C CA . ALA B 1 358 ? 19.812 1.182 0.629 1 97.88 358 ALA B CA 1
ATOM 6113 C C . ALA B 1 358 ? 18.828 0.379 1.471 1 97.88 358 ALA B C 1
ATOM 6115 O O . ALA B 1 358 ? 17.75 0.013 0.995 1 97.88 358 ALA B O 1
ATOM 6116 N N . THR B 1 359 ? 19.25 0.072 2.656 1 98.31 359 THR B N 1
ATOM 6117 C CA . THR B 1 359 ? 18.406 -0.646 3.605 1 98.31 359 THR B CA 1
ATOM 6118 C C . THR B 1 359 ? 18.156 0.194 4.855 1 98.31 359 THR B C 1
ATOM 6120 O O . THR B 1 359 ? 19.094 0.772 5.414 1 98.31 359 THR B O 1
ATOM 6123 N N . VAL B 1 360 ? 16.891 0.302 5.258 1 98.5 360 VAL B N 1
ATOM 6124 C CA . VAL B 1 360 ? 16.562 1.034 6.477 1 98.5 360 VAL B CA 1
ATOM 6125 C C . VAL B 1 360 ? 15.656 0.18 7.367 1 98.5 360 VAL B C 1
ATOM 6127 O O . VAL B 1 360 ? 15.016 -0.761 6.891 1 98.5 360 VAL B O 1
ATOM 6130 N N . LYS B 1 361 ? 15.688 0.408 8.648 1 98.12 361 LYS B N 1
ATOM 6131 C CA . LYS B 1 361 ? 14.758 -0.134 9.633 1 98.12 361 LYS B CA 1
ATOM 6132 C C . LYS B 1 361 ? 13.875 0.964 10.219 1 98.12 361 LYS B C 1
ATOM 6134 O O . LYS B 1 361 ? 14.383 1.977 10.711 1 98.12 361 LYS B O 1
ATOM 6139 N N . VAL B 1 362 ? 12.508 0.797 10.078 1 97.94 362 VAL B N 1
ATOM 6140 C CA . VAL B 1 362 ? 11.594 1.859 10.484 1 97.94 362 VAL B CA 1
ATOM 6141 C C . VAL B 1 362 ? 10.445 1.271 11.305 1 97.94 362 VAL B C 1
ATOM 6143 O O . VAL B 1 362 ? 10.141 0.08 11.188 1 97.94 362 VAL B O 1
ATOM 6146 N N . LYS B 1 363 ? 9.844 2.088 12.141 1 97 363 LYS B N 1
ATOM 6147 C CA . LYS B 1 363 ? 8.602 1.707 12.812 1 97 363 LYS B CA 1
ATOM 6148 C C . LYS B 1 363 ? 7.414 1.788 11.859 1 97 363 LYS B C 1
ATOM 6150 O O . LYS B 1 363 ? 7.445 2.543 10.883 1 97 363 LYS B O 1
ATOM 6155 N N . THR B 1 364 ? 6.363 1.014 12.18 1 97.69 364 THR B N 1
ATOM 6156 C CA . THR B 1 364 ? 5.203 1.007 11.297 1 97.69 364 THR B CA 1
ATOM 6157 C C . THR B 1 364 ? 4.105 1.914 11.836 1 97.69 364 THR B C 1
ATOM 6159 O O . THR B 1 364 ? 3.066 2.094 11.195 1 97.69 364 THR B O 1
ATOM 6162 N N . THR B 1 365 ? 4.219 2.457 13.016 1 96.06 365 THR B N 1
ATOM 6163 C CA . THR B 1 365 ? 3.34 3.459 13.602 1 96.06 365 THR B CA 1
ATOM 6164 C C . THR B 1 365 ? 4.148 4.648 14.125 1 96.06 365 THR B C 1
ATOM 6166 O O . THR B 1 365 ? 5.379 4.605 14.141 1 96.06 365 THR B O 1
ATOM 6169 N N . ALA B 1 366 ? 3.418 5.77 14.383 1 93.5 366 ALA B N 1
ATOM 6170 C CA . ALA B 1 366 ? 4.102 6.859 15.07 1 93.5 366 ALA B CA 1
ATOM 6171 C C . ALA B 1 366 ? 4.766 6.367 16.359 1 93.5 366 ALA B C 1
ATOM 6173 O O . ALA B 1 366 ? 4.238 5.477 17.031 1 93.5 366 ALA B O 1
ATOM 6174 N N . HIS B 1 367 ? 5.855 6.949 16.719 1 89.88 367 HIS B N 1
ATOM 6175 C CA . HIS B 1 367 ? 6.664 6.469 17.844 1 89.88 367 HIS B CA 1
ATOM 6176 C C . HIS B 1 367 ? 5.863 6.473 19.141 1 89.88 367 HIS B C 1
ATOM 6178 O O . HIS B 1 367 ? 6.121 5.664 20.031 1 89.88 367 HIS B O 1
ATOM 6184 N N . TYR B 1 368 ? 4.859 7.328 19.281 1 90.12 368 TYR B N 1
ATOM 6185 C CA . TYR B 1 368 ? 4.105 7.477 20.516 1 90.12 368 TYR B CA 1
ATOM 6186 C C . TYR B 1 368 ? 2.846 6.613 20.484 1 90.12 368 TYR B C 1
ATOM 6188 O O . TYR B 1 368 ? 2.123 6.535 21.484 1 90.12 368 TYR B O 1
ATOM 6196 N N . TYR B 1 369 ? 2.529 6.039 19.406 1 93.25 369 TYR B N 1
ATOM 6197 C CA . TYR B 1 369 ? 1.343 5.195 19.312 1 93.25 369 TYR B CA 1
ATOM 6198 C C . TYR B 1 369 ? 1.69 3.732 19.578 1 93.25 369 TYR B C 1
ATOM 6200 O O . TYR B 1 369 ? 2.594 3.184 18.938 1 93.25 369 TYR B O 1
ATOM 6208 N N . PRO B 1 370 ? 1.009 3.051 20.359 1 91.69 370 PRO B N 1
ATOM 6209 C CA . PRO B 1 370 ? 1.337 1.663 20.703 1 91.69 370 PRO B CA 1
ATOM 6210 C C . PRO B 1 370 ? 0.918 0.678 19.609 1 91.69 370 PRO B C 1
ATOM 6212 O O . PRO B 1 370 ? 0.134 1.028 18.719 1 91.69 370 PRO B O 1
ATOM 6215 N N . GLY B 1 371 ? 1.531 -0.577 19.656 1 89.5 371 GLY B N 1
ATOM 6216 C CA . GLY B 1 371 ? 1.066 -1.69 18.844 1 89.5 371 GLY B CA 1
ATOM 6217 C C . GLY B 1 371 ? 1.72 -1.745 17.469 1 89.5 371 GLY B C 1
ATOM 6218 O O . GLY B 1 371 ? 1.349 -2.57 16.641 1 89.5 371 GLY B O 1
ATOM 6219 N N . GLY B 1 372 ? 2.594 -0.985 17.188 1 92.25 372 GLY B N 1
ATOM 6220 C CA . GLY B 1 372 ? 3.271 -1.026 15.891 1 92.25 372 GLY B CA 1
ATOM 6221 C C . GLY B 1 372 ? 4.406 -2.033 15.852 1 92.25 372 GLY B C 1
ATOM 6222 O O . GLY B 1 372 ? 4.688 -2.701 16.844 1 92.25 372 GLY B O 1
ATOM 6223 N N . GLY B 1 373 ? 4.871 -2.318 14.641 1 96.62 373 GLY B N 1
ATOM 6224 C CA . GLY B 1 373 ? 6.023 -3.18 14.414 1 96.62 373 GLY B CA 1
ATOM 6225 C C . GLY B 1 373 ? 7.199 -2.451 13.797 1 96.62 373 GLY B C 1
ATOM 6226 O O . GLY B 1 373 ? 7.367 -1.248 14 1 96.62 373 GLY B O 1
ATOM 6227 N N . VAL B 1 374 ? 8.062 -3.275 13.32 1 97.75 374 VAL B N 1
ATOM 6228 C CA . VAL B 1 374 ? 9.25 -2.764 12.648 1 97.75 374 VAL B CA 1
ATOM 6229 C C . VAL B 1 374 ? 9.328 -3.338 11.234 1 97.75 374 VAL B C 1
ATOM 6231 O O . VAL B 1 374 ? 8.984 -4.5 11.008 1 97.75 374 VAL B O 1
ATOM 6234 N N . ALA B 1 375 ? 9.727 -2.559 10.32 1 98.44 375 ALA B N 1
ATOM 6235 C CA . ALA B 1 375 ? 9.93 -2.969 8.93 1 98.44 375 ALA B CA 1
ATOM 6236 C C . ALA B 1 375 ? 11.367 -2.715 8.492 1 98.44 375 ALA B C 1
ATOM 6238 O O . ALA B 1 375 ? 11.906 -1.624 8.703 1 98.44 375 ALA B O 1
ATOM 6239 N N . THR B 1 376 ? 12.008 -3.703 7.996 1 98.81 376 THR B N 1
ATOM 6240 C CA . THR B 1 376 ? 13.258 -3.551 7.262 1 98.81 376 THR B CA 1
ATOM 6241 C C . THR B 1 376 ? 12.992 -3.418 5.766 1 98.81 376 THR B C 1
ATOM 6243 O O . THR B 1 376 ? 12.414 -4.316 5.148 1 98.81 376 THR B O 1
ATOM 6246 N N . ILE B 1 377 ? 13.398 -2.309 5.195 1 98.81 377 ILE B N 1
ATOM 6247 C CA . ILE B 1 377 ? 13.07 -1.99 3.811 1 98.81 377 ILE B CA 1
ATOM 6248 C C . ILE B 1 377 ? 14.352 -1.83 2.998 1 98.81 377 ILE B C 1
ATOM 6250 O O . ILE B 1 377 ? 15.227 -1.039 3.357 1 98.81 377 ILE B O 1
ATOM 6254 N N . ARG B 1 378 ? 14.547 -2.562 1.96 1 98.56 378 ARG B N 1
ATOM 6255 C CA . ARG B 1 378 ? 15.609 -2.361 0.979 1 98.56 378 ARG B CA 1
ATOM 6256 C C . ARG B 1 378 ? 15.039 -1.9 -0.358 1 98.56 378 ARG B C 1
ATOM 6258 O O . ARG B 1 378 ? 14.172 -2.562 -0.931 1 98.56 378 ARG B O 1
ATOM 6265 N N . LEU B 1 379 ? 15.414 -0.764 -0.843 1 98.81 379 LEU B N 1
ATOM 6266 C CA . LEU B 1 379 ? 15.141 -0.32 -2.205 1 98.81 379 LEU B CA 1
ATOM 6267 C C . LEU B 1 379 ? 16.391 -0.444 -3.078 1 98.81 379 LEU B C 1
ATOM 6269 O O . LEU B 1 379 ? 17.5 -0.221 -2.609 1 98.81 379 LEU B O 1
ATOM 6273 N N . THR B 1 380 ? 16.234 -0.865 -4.285 1 98.69 380 THR B N 1
ATOM 6274 C CA . THR B 1 380 ? 17.297 -0.956 -5.277 1 98.69 380 THR B CA 1
ATOM 6275 C C . THR B 1 380 ? 16.969 -0.098 -6.5 1 98.69 380 THR B C 1
ATOM 6277 O O . THR B 1 380 ? 15.891 -0.215 -7.074 1 98.69 380 THR B O 1
ATOM 6280 N N . ALA B 1 381 ? 17.859 0.767 -6.855 1 98.75 381 ALA B N 1
ATOM 6281 C CA . ALA B 1 381 ? 17.688 1.631 -8.023 1 98.75 381 ALA B CA 1
ATOM 6282 C C . ALA B 1 381 ? 18.781 1.396 -9.047 1 98.75 381 ALA B C 1
ATOM 6284 O O . ALA B 1 381 ? 19.797 0.769 -8.75 1 98.75 381 ALA B O 1
ATOM 6285 N N . ASP B 1 382 ? 18.5 1.752 -10.281 1 98.5 382 ASP B N 1
ATOM 6286 C CA . ASP B 1 382 ? 19.484 1.736 -11.359 1 98.5 382 ASP B CA 1
ATOM 6287 C C . ASP B 1 382 ? 20.203 3.074 -11.453 1 98.5 382 ASP B C 1
ATOM 6289 O O . ASP B 1 382 ? 19.578 4.121 -11.625 1 98.5 382 ASP B O 1
ATOM 6293 N N . GLU B 1 383 ? 21.516 3.066 -11.391 1 97.5 383 GLU B N 1
ATOM 6294 C CA . GLU B 1 383 ? 22.328 4.281 -11.391 1 97.5 383 GLU B CA 1
ATOM 6295 C C . GLU B 1 383 ? 22.125 5.082 -12.672 1 97.5 383 GLU B C 1
ATOM 6297 O O . GLU B 1 383 ? 22.156 6.312 -12.656 1 97.5 383 GLU B O 1
ATOM 6302 N N . ASP B 1 384 ? 21.938 4.438 -13.789 1 97.19 384 ASP B N 1
ATOM 6303 C CA . ASP B 1 384 ? 21.891 5.09 -15.094 1 97.19 384 ASP B CA 1
ATOM 6304 C C . ASP B 1 384 ? 20.594 5.887 -15.242 1 97.19 384 ASP B C 1
ATOM 6306 O O . ASP B 1 384 ? 20.594 6.977 -15.82 1 97.19 384 ASP B O 1
ATOM 6310 N N . THR B 1 385 ? 19.531 5.328 -14.711 1 96.75 385 THR B N 1
ATOM 6311 C CA . THR B 1 385 ? 18.234 5.934 -15 1 96.75 385 THR B CA 1
ATOM 6312 C C . THR B 1 385 ? 17.656 6.59 -13.758 1 96.75 385 THR B C 1
ATOM 6314 O O . THR B 1 385 ? 16.734 7.406 -13.852 1 96.75 385 THR B O 1
ATOM 6317 N N . GLY B 1 386 ? 18.109 6.191 -12.555 1 97.31 386 GLY B N 1
ATOM 6318 C CA . GLY B 1 386 ? 17.531 6.668 -11.305 1 97.31 386 GLY B CA 1
ATOM 6319 C C . GLY B 1 386 ? 16.234 5.973 -10.945 1 97.31 386 GLY B C 1
ATOM 6320 O O . GLY B 1 386 ? 15.641 6.258 -9.906 1 97.31 386 GLY B O 1
ATOM 6321 N N . ARG B 1 387 ? 15.805 5.023 -11.781 1 98.44 387 ARG B N 1
ATOM 6322 C CA . ARG B 1 387 ? 14.578 4.285 -11.508 1 98.44 387 ARG B CA 1
ATOM 6323 C C . ARG B 1 387 ? 14.773 3.281 -10.375 1 98.44 387 ARG B C 1
ATOM 6325 O O . ARG B 1 387 ? 15.812 2.625 -10.297 1 98.44 387 ARG B O 1
ATOM 6332 N N . VAL B 1 388 ? 13.805 3.273 -9.508 1 98.88 388 VAL B N 1
ATOM 6333 C CA . VAL B 1 388 ? 13.773 2.178 -8.539 1 98.88 388 VAL B CA 1
ATOM 6334 C C . VAL B 1 388 ? 13.289 0.902 -9.227 1 98.88 388 VAL B C 1
ATOM 6336 O O . VAL B 1 388 ? 12.227 0.894 -9.852 1 98.88 388 VAL B O 1
ATOM 6339 N N . ILE B 1 389 ? 14.062 -0.208 -9.141 1 98.75 389 ILE B N 1
ATOM 6340 C CA . ILE B 1 389 ? 13.773 -1.377 -9.961 1 98.75 389 ILE B CA 1
ATOM 6341 C C . ILE B 1 389 ? 13.484 -2.58 -9.062 1 98.75 389 ILE B C 1
ATOM 6343 O O . ILE B 1 389 ? 13.164 -3.664 -9.555 1 98.75 389 ILE B O 1
ATOM 6347 N N . GLY B 1 390 ? 13.594 -2.439 -7.781 1 98.62 390 GLY B N 1
ATOM 6348 C CA . GLY B 1 390 ? 13.281 -3.523 -6.863 1 98.62 390 GLY B CA 1
ATOM 6349 C C . GLY B 1 390 ? 13.07 -3.057 -5.434 1 98.62 390 GLY B C 1
ATOM 6350 O O . GLY B 1 390 ? 13.57 -1.996 -5.043 1 98.62 390 GLY B O 1
ATOM 6351 N N . ALA B 1 391 ? 12.336 -3.803 -4.664 1 98.88 391 ALA B N 1
ATOM 6352 C CA . ALA B 1 391 ? 12.109 -3.559 -3.242 1 98.88 391 ALA B CA 1
ATOM 6353 C C . ALA B 1 391 ? 11.945 -4.871 -2.48 1 98.88 391 ALA B C 1
ATOM 6355 O O . ALA B 1 391 ? 11.344 -5.82 -2.992 1 98.88 391 ALA B O 1
ATOM 6356 N N . GLN B 1 392 ? 12.492 -4.969 -1.348 1 98.75 392 GLN B N 1
ATOM 6357 C CA . GLN B 1 392 ? 12.305 -6.035 -0.369 1 98.75 392 GLN B CA 1
ATOM 6358 C C . GLN B 1 392 ? 11.906 -5.473 0.992 1 98.75 392 GLN B C 1
ATOM 6360 O O . GLN B 1 392 ? 12.508 -4.504 1.468 1 98.75 392 GLN B O 1
ATOM 6365 N N . VAL B 1 393 ? 10.867 -5.98 1.59 1 98.81 393 VAL B N 1
ATOM 6366 C CA . VAL B 1 393 ? 10.391 -5.492 2.881 1 98.81 393 VAL B CA 1
ATOM 6367 C C . VAL B 1 393 ? 10.117 -6.676 3.809 1 98.81 393 VAL B C 1
ATOM 6369 O O . VAL B 1 393 ? 9.383 -7.602 3.447 1 98.81 393 VAL B O 1
ATOM 6372 N N . ILE B 1 394 ? 10.68 -6.719 4.957 1 98.81 394 ILE B N 1
ATOM 6373 C CA . ILE B 1 394 ? 10.492 -7.746 5.973 1 98.81 394 ILE B CA 1
ATOM 6374 C C . ILE B 1 394 ? 10.125 -7.098 7.301 1 98.81 394 ILE B C 1
ATOM 6376 O O . ILE B 1 394 ? 10.75 -6.125 7.723 1 98.81 394 ILE B O 1
ATOM 6380 N N . GLY B 1 395 ? 9.094 -7.555 7.922 1 98.56 395 GLY B N 1
ATOM 6381 C CA . GLY B 1 395 ? 8.734 -7.023 9.227 1 98.56 395 GLY B CA 1
ATOM 6382 C C . GLY B 1 395 ? 7.664 -7.836 9.93 1 98.56 395 GLY B C 1
ATOM 6383 O O . GLY B 1 395 ? 7.203 -8.852 9.406 1 98.56 395 GLY B O 1
ATOM 6384 N N . ASN B 1 396 ? 7.281 -7.434 11.141 1 98.38 396 ASN B N 1
ATOM 6385 C CA . ASN B 1 396 ? 6.363 -8.203 11.969 1 98.38 396 ASN B CA 1
ATOM 6386 C C . ASN B 1 396 ? 5 -7.527 12.07 1 98.38 396 ASN B C 1
ATOM 6388 O O . ASN B 1 396 ? 4.352 -7.578 13.125 1 98.38 396 ASN B O 1
ATOM 6392 N N . ASP B 1 397 ? 4.668 -6.793 11.078 1 97.75 397 ASP B N 1
ATOM 6393 C CA . ASP B 1 397 ? 3.396 -6.082 10.969 1 97.75 397 ASP B CA 1
ATOM 6394 C C . ASP B 1 397 ? 2.713 -6.387 9.633 1 97.75 397 ASP B C 1
ATOM 6396 O O . ASP B 1 397 ? 3.354 -6.371 8.586 1 97.75 397 ASP B O 1
ATOM 6400 N N . ARG B 1 398 ? 1.397 -6.672 9.617 1 96.69 398 ARG B N 1
ATOM 6401 C CA . ARG B 1 398 ? 0.646 -6.949 8.398 1 96.69 398 ARG B CA 1
ATOM 6402 C C . ARG B 1 398 ? 0.731 -5.781 7.426 1 96.69 398 ARG B C 1
ATOM 6404 O O . ARG B 1 398 ? 0.492 -5.949 6.227 1 96.69 398 ARG B O 1
ATOM 6411 N N . LEU B 1 399 ? 1.097 -4.609 7.906 1 98 399 LEU B N 1
ATOM 6412 C CA . LEU B 1 399 ? 1.209 -3.414 7.078 1 98 399 LEU B CA 1
ATOM 6413 C C . LEU B 1 399 ? 2.311 -3.576 6.035 1 98 399 LEU B C 1
ATOM 6415 O O . LEU B 1 399 ? 2.389 -2.799 5.082 1 98 399 LEU B O 1
ATOM 6419 N N . ILE B 1 400 ? 3.148 -4.629 6.188 1 98.75 400 ILE B N 1
ATOM 6420 C CA . ILE B 1 400 ? 4.199 -4.91 5.215 1 98.75 400 ILE B CA 1
ATOM 6421 C C . ILE B 1 400 ? 3.582 -5.141 3.838 1 98.75 400 ILE B C 1
ATOM 6423 O O . ILE B 1 400 ? 4.164 -4.762 2.818 1 98.75 400 ILE B O 1
ATOM 6427 N N . ALA B 1 401 ? 2.363 -5.715 3.82 1 98.69 401 ALA B N 1
ATOM 6428 C CA . ALA B 1 401 ? 1.651 -5.906 2.559 1 98.69 401 ALA B CA 1
ATOM 6429 C C . ALA B 1 401 ? 1.415 -4.574 1.855 1 98.69 401 ALA B C 1
ATOM 6431 O O . ALA B 1 401 ? 1.569 -4.473 0.636 1 98.69 401 ALA B O 1
ATOM 6432 N N . GLY B 1 402 ? 1.04 -3.529 2.625 1 98.81 402 GLY B N 1
ATOM 6433 C CA . GLY B 1 402 ? 0.853 -2.203 2.057 1 98.81 402 GLY B CA 1
ATOM 6434 C C . GLY B 1 402 ? 2.141 -1.585 1.548 1 98.81 402 GLY B C 1
ATOM 6435 O O . GLY B 1 402 ? 2.145 -0.897 0.525 1 98.81 402 GLY B O 1
ATOM 6436 N N . TYR B 1 403 ? 3.275 -1.802 2.299 1 98.88 403 TYR B N 1
ATOM 6437 C CA . TYR B 1 403 ? 4.574 -1.285 1.878 1 98.88 403 TYR B CA 1
ATOM 6438 C C . TYR B 1 403 ? 4.961 -1.835 0.511 1 98.88 403 TYR B C 1
ATOM 6440 O O . TYR B 1 403 ? 5.332 -1.076 -0.389 1 98.88 403 TYR B O 1
ATOM 6448 N N . ILE B 1 404 ? 4.809 -3.154 0.351 1 98.94 404 ILE B N 1
ATOM 6449 C CA . ILE B 1 404 ? 5.305 -3.773 -0.872 1 98.94 404 ILE B CA 1
ATOM 6450 C C . ILE B 1 404 ? 4.375 -3.445 -2.035 1 98.94 404 ILE B C 1
ATOM 6452 O O . ILE B 1 404 ? 4.82 -3.291 -3.174 1 98.94 404 ILE B O 1
ATOM 6456 N N . ASP B 1 405 ? 3.057 -3.395 -1.781 1 98.94 405 ASP B N 1
ATOM 6457 C CA . ASP B 1 405 ? 2.109 -3.049 -2.838 1 98.94 405 ASP B CA 1
ATOM 6458 C C . ASP B 1 405 ? 2.32 -1.613 -3.316 1 98.94 405 ASP B C 1
ATOM 6460 O O . ASP B 1 405 ? 2.215 -1.329 -4.512 1 98.94 405 ASP B O 1
ATOM 6464 N N . THR B 1 406 ? 2.574 -0.688 -2.348 1 98.94 406 THR B N 1
ATOM 6465 C CA . THR B 1 406 ? 2.877 0.692 -2.713 1 98.94 406 THR B CA 1
ATOM 6466 C C . THR B 1 406 ? 4.145 0.763 -3.561 1 98.94 406 THR B C 1
ATOM 6468 O O . THR B 1 406 ? 4.176 1.452 -4.582 1 98.94 406 THR B O 1
ATOM 6471 N N . ALA B 1 407 ? 5.168 0.038 -3.156 1 98.94 407 ALA B N 1
ATOM 6472 C CA . ALA B 1 407 ? 6.406 -0.017 -3.932 1 98.94 407 ALA B CA 1
ATOM 6473 C C . ALA B 1 407 ? 6.16 -0.608 -5.316 1 98.94 407 ALA B C 1
ATOM 6475 O O . ALA B 1 407 ? 6.68 -0.104 -6.316 1 98.94 407 ALA B O 1
ATOM 6476 N N . ALA B 1 408 ? 5.379 -1.698 -5.367 1 98.94 408 ALA B N 1
ATOM 6477 C CA . ALA B 1 408 ? 5.055 -2.34 -6.641 1 98.94 408 ALA B CA 1
ATOM 6478 C C . ALA B 1 408 ? 4.344 -1.371 -7.578 1 98.94 408 ALA B C 1
ATOM 6480 O O . ALA B 1 408 ? 4.648 -1.313 -8.773 1 98.94 408 ALA B O 1
ATOM 6481 N N . ALA B 1 409 ? 3.361 -0.613 -7.035 1 98.94 409 ALA B N 1
ATOM 6482 C CA . ALA B 1 409 ? 2.633 0.377 -7.824 1 98.94 409 ALA B CA 1
ATOM 6483 C C . ALA B 1 409 ? 3.584 1.402 -8.43 1 98.94 409 ALA B C 1
ATOM 6485 O O . ALA B 1 409 ? 3.504 1.702 -9.625 1 98.94 409 ALA B O 1
ATOM 6486 N N . LEU B 1 410 ? 4.512 1.922 -7.625 1 98.94 410 LEU B N 1
ATOM 6487 C CA . LEU B 1 410 ? 5.461 2.934 -8.078 1 98.94 410 LEU B CA 1
ATOM 6488 C C . LEU B 1 410 ? 6.43 2.352 -9.102 1 98.94 410 LEU B C 1
ATOM 6490 O O . LEU B 1 410 ? 6.633 2.932 -10.164 1 98.94 410 LEU B O 1
ATOM 6494 N N . ILE B 1 411 ? 7 1.167 -8.812 1 98.94 411 ILE B N 1
ATOM 6495 C CA . ILE B 1 411 ? 7.977 0.533 -9.688 1 98.94 411 ILE B CA 1
ATOM 6496 C C . ILE B 1 411 ? 7.312 0.165 -11.016 1 98.94 411 ILE B C 1
ATOM 6498 O O . ILE B 1 411 ? 7.895 0.364 -12.086 1 98.94 411 ILE B O 1
ATOM 6502 N N . GLY B 1 412 ? 6.082 -0.37 -10.945 1 98.62 412 GLY B N 1
ATOM 6503 C CA . GLY B 1 412 ? 5.348 -0.737 -12.141 1 98.62 412 GLY B CA 1
ATOM 6504 C C . GLY B 1 412 ? 5.109 0.433 -13.078 1 98.62 412 GLY B C 1
ATOM 6505 O O . GLY B 1 412 ? 4.949 0.246 -14.289 1 98.62 412 GLY B O 1
ATOM 6506 N N . LYS B 1 413 ? 5.113 1.652 -12.516 1 98.44 413 LYS B N 1
ATOM 6507 C CA . LYS B 1 413 ? 4.887 2.863 -13.297 1 98.44 413 LYS B CA 1
ATOM 6508 C C . LYS B 1 413 ? 6.199 3.57 -13.609 1 98.44 413 LYS B C 1
ATOM 6510 O O . LYS B 1 413 ? 6.203 4.738 -14.008 1 98.44 413 LYS B O 1
ATOM 6515 N N . GLY B 1 414 ? 7.348 2.906 -13.375 1 98.38 414 GLY B N 1
ATOM 6516 C CA . GLY B 1 414 ? 8.656 3.418 -13.75 1 98.38 414 GLY B CA 1
ATOM 6517 C C . GLY B 1 414 ? 9.148 4.531 -12.844 1 98.38 414 GLY B C 1
ATOM 6518 O O . GLY B 1 414 ? 9.891 5.414 -13.281 1 98.38 414 GLY B O 1
ATOM 6519 N N . ALA B 1 415 ? 8.805 4.523 -11.586 1 98.75 415 ALA B N 1
ATOM 6520 C CA . ALA B 1 415 ? 9.109 5.598 -10.648 1 98.75 415 ALA B CA 1
ATOM 6521 C C . ALA B 1 415 ? 10.609 5.672 -10.367 1 98.75 415 ALA B C 1
ATOM 6523 O O . ALA B 1 415 ? 11.281 4.641 -10.266 1 98.75 415 ALA B O 1
ATOM 6524 N N . THR B 1 416 ? 11.141 6.855 -10.227 1 98.62 416 THR B N 1
ATOM 6525 C CA . THR B 1 416 ? 12.516 7.125 -9.812 1 98.62 416 THR B CA 1
ATOM 6526 C C . THR B 1 416 ? 12.602 7.262 -8.297 1 98.62 416 THR B C 1
ATOM 6528 O O . THR B 1 416 ? 11.586 7.215 -7.602 1 98.62 416 THR B O 1
ATOM 6531 N N . VAL B 1 417 ? 13.844 7.391 -7.816 1 98.69 417 VAL B N 1
ATOM 6532 C CA . VAL B 1 417 ? 14.078 7.645 -6.398 1 98.69 417 VAL B CA 1
ATOM 6533 C C . VAL B 1 417 ? 13.336 8.914 -5.969 1 98.69 417 VAL B C 1
ATOM 6535 O O . VAL B 1 417 ? 12.758 8.961 -4.883 1 98.69 417 VAL B O 1
ATOM 6538 N N . ASP B 1 418 ? 13.266 9.961 -6.809 1 98.25 418 ASP B N 1
ATOM 6539 C CA . ASP B 1 418 ? 12.555 11.203 -6.52 1 98.25 418 ASP B CA 1
ATOM 6540 C C . ASP B 1 418 ? 11.055 10.961 -6.379 1 98.25 418 ASP B C 1
ATOM 6542 O O . ASP B 1 418 ? 10.414 11.523 -5.492 1 98.25 418 ASP B O 1
ATOM 6546 N N . ASP B 1 419 ? 10.547 10.117 -7.297 1 98.62 419 ASP B N 1
ATOM 6547 C CA . ASP B 1 419 ? 9.133 9.781 -7.242 1 98.62 419 ASP B CA 1
ATOM 6548 C C . ASP B 1 419 ? 8.773 9.117 -5.914 1 98.62 419 ASP B C 1
ATOM 6550 O O . ASP B 1 419 ? 7.723 9.391 -5.336 1 98.62 419 ASP B O 1
ATOM 6554 N N . PHE B 1 420 ? 9.672 8.227 -5.484 1 98.88 420 PHE B N 1
ATOM 6555 C CA . PHE B 1 420 ? 9.453 7.551 -4.211 1 98.88 420 PHE B CA 1
ATOM 6556 C C . PHE B 1 420 ? 9.461 8.555 -3.062 1 98.88 420 PHE B C 1
ATOM 6558 O O . PHE B 1 420 ? 8.578 8.531 -2.203 1 98.88 420 PHE B O 1
ATOM 6565 N N . PHE B 1 421 ? 10.445 9.469 -2.99 1 98.75 421 PHE B N 1
ATOM 6566 C CA . PHE B 1 421 ? 10.594 10.406 -1.881 1 98.75 421 PHE B CA 1
ATOM 6567 C C . PHE B 1 421 ? 9.398 11.344 -1.803 1 98.75 421 PHE B C 1
ATOM 6569 O O . PHE B 1 421 ? 8.93 11.68 -0.711 1 98.75 421 PHE B O 1
ATOM 6576 N N . PHE B 1 422 ? 8.852 11.766 -2.967 1 98.69 422 PHE B N 1
ATOM 6577 C CA . PHE B 1 422 ? 7.812 12.781 -2.992 1 98.69 422 PHE B CA 1
ATOM 6578 C C . PHE B 1 422 ? 6.434 12.141 -3.102 1 98.69 422 PHE B C 1
ATOM 6580 O O . PHE B 1 422 ? 5.438 12.836 -3.311 1 98.69 422 PHE B O 1
ATOM 6587 N N . ALA B 1 423 ? 6.383 10.766 -3.072 1 98.69 423 ALA B N 1
ATOM 6588 C CA . ALA B 1 423 ? 5.07 10.125 -3.078 1 98.69 423 ALA B CA 1
ATOM 6589 C C . ALA B 1 423 ? 4.191 10.664 -1.955 1 98.69 423 ALA B C 1
ATOM 6591 O O . ALA B 1 423 ? 4.66 10.859 -0.831 1 98.69 423 ALA B O 1
ATOM 6592 N N . ASP B 1 424 ? 2.922 11.039 -2.264 1 98.69 424 ASP B N 1
ATOM 6593 C CA . ASP B 1 424 ? 1.979 11.555 -1.274 1 98.69 424 ASP B CA 1
ATOM 6594 C C . ASP B 1 424 ? 1.229 10.414 -0.587 1 98.69 424 ASP B C 1
ATOM 6596 O O . ASP B 1 424 ? 0.105 10.086 -0.97 1 98.69 424 ASP B O 1
ATOM 6600 N N . LEU B 1 425 ? 1.869 9.852 0.442 1 98.81 425 LEU B N 1
ATOM 6601 C CA . LEU B 1 425 ? 1.343 8.688 1.146 1 98.81 425 LEU B CA 1
ATOM 6602 C C . LEU B 1 425 ? 0.647 9.109 2.439 1 98.81 425 LEU B C 1
ATOM 6604 O O . LEU B 1 425 ? 0.851 10.219 2.926 1 98.81 425 LEU B O 1
ATOM 6608 N N . SER B 1 426 ? -0.15 8.234 2.93 1 98.38 426 SER B N 1
ATOM 6609 C CA . SER B 1 426 ? -1.014 8.57 4.059 1 98.38 426 SER B CA 1
ATOM 6610 C C . SER B 1 426 ? -0.247 8.523 5.375 1 98.38 426 SER B C 1
ATOM 6612 O O . SER B 1 426 ? 0.777 7.844 5.477 1 98.38 426 SER B O 1
ATOM 6614 N N . TYR B 1 427 ? -0.794 9.289 6.32 1 97.44 427 TYR B N 1
ATOM 6615 C CA . TYR B 1 427 ? -0.238 9.305 7.668 1 97.44 427 TYR B CA 1
ATOM 6616 C C . TYR B 1 427 ? -1.34 9.445 8.711 1 97.44 427 TYR B C 1
ATOM 6618 O O . TYR B 1 427 ? -2.186 10.336 8.609 1 97.44 427 TYR B O 1
ATOM 6626 N N . SER B 1 428 ? -1.33 8.617 9.656 1 96.81 428 SER B N 1
ATOM 6627 C CA . SER B 1 428 ? -1.957 8.703 10.977 1 96.81 428 SER B CA 1
ATOM 6628 C C . SER B 1 428 ? -1.158 7.934 12.016 1 96.81 428 SER B C 1
ATOM 6630 O O . SER B 1 428 ? -0.478 6.961 11.695 1 96.81 428 SER B O 1
ATOM 6632 N N . PRO B 1 429 ? -1.21 8.359 13.258 1 95.44 429 PRO B N 1
ATOM 6633 C CA . PRO B 1 429 ? -0.395 7.715 14.289 1 95.44 429 PRO B CA 1
ATOM 6634 C C . PRO B 1 429 ? -0.578 6.199 14.32 1 95.44 429 PRO B C 1
ATOM 6636 O O . PRO B 1 429 ? 0.399 5.461 14.453 1 95.44 429 PRO B O 1
ATOM 6639 N N . PRO B 1 430 ? -1.72 5.648 14.125 1 96.31 430 PRO B N 1
ATOM 6640 C CA . PRO B 1 430 ? -1.909 4.199 14.219 1 96.31 430 PRO B CA 1
ATOM 6641 C C . PRO B 1 430 ? -1.349 3.451 13.008 1 96.31 430 PRO B C 1
ATOM 6643 O O . PRO B 1 430 ? -1.196 2.229 13.047 1 96.31 430 PRO B O 1
ATOM 6646 N N . THR B 1 431 ? -1.06 4.16 11.859 1 97.38 431 THR B N 1
ATOM 6647 C CA . THR B 1 431 ? -0.849 3.385 10.648 1 97.38 431 THR B CA 1
ATOM 6648 C C . THR B 1 431 ? 0.488 3.74 10 1 97.38 431 THR B C 1
ATOM 6650 O O . THR B 1 431 ? 0.923 3.08 9.055 1 97.38 431 THR B O 1
ATOM 6653 N N . ALA B 1 432 ? 1.14 4.773 10.477 1 97.38 432 ALA B N 1
ATOM 6654 C CA . ALA B 1 432 ? 2.422 5.16 9.898 1 97.38 432 ALA B CA 1
ATOM 6655 C C . ALA B 1 432 ? 3.139 6.184 10.773 1 97.38 432 ALA B C 1
ATOM 6657 O O . ALA B 1 432 ? 2.498 6.918 11.531 1 97.38 432 ALA B O 1
ATOM 6658 N N . PRO B 1 433 ? 4.465 6.219 10.664 1 95.31 433 PRO B N 1
ATOM 6659 C CA . PRO B 1 433 ? 5.148 7.445 11.086 1 95.31 433 PRO B CA 1
ATOM 6660 C C . PRO B 1 433 ? 4.938 8.602 10.117 1 95.31 433 PRO B C 1
ATOM 6662 O O . PRO B 1 433 ? 4.453 8.398 9 1 95.31 433 PRO B O 1
ATOM 6665 N N . VAL B 1 434 ? 5.223 9.781 10.539 1 93.62 434 VAL B N 1
ATOM 6666 C CA . VAL B 1 434 ? 4.988 10.953 9.711 1 93.62 434 VAL B CA 1
ATOM 6667 C C . VAL B 1 434 ? 5.805 10.852 8.422 1 93.62 434 VAL B C 1
ATOM 6669 O O . VAL B 1 434 ? 5.34 11.25 7.352 1 93.62 434 VAL B O 1
ATOM 6672 N N . TRP B 1 435 ? 7.09 10.438 8.57 1 96.44 435 TRP B N 1
ATOM 6673 C CA . TRP B 1 435 ? 7.852 10.023 7.395 1 96.44 435 TRP B CA 1
ATOM 6674 C C . TRP B 1 435 ? 7.652 8.531 7.117 1 96.44 435 TRP B C 1
ATOM 6676 O O . TRP B 1 435 ? 8.242 7.688 7.793 1 96.44 435 TRP B O 1
ATOM 6686 N N . HIS B 1 436 ? 6.82 8.25 6.164 1 98.31 436 HIS B N 1
ATOM 6687 C CA . HIS B 1 436 ? 6.523 6.867 5.805 1 98.31 436 HIS B CA 1
ATOM 6688 C C . HIS B 1 436 ? 7.801 6.082 5.523 1 98.31 436 HIS B C 1
ATOM 6690 O O . HIS B 1 436 ? 8.75 6.617 4.945 1 98.31 436 HIS B O 1
ATOM 6696 N N . GLY B 1 437 ? 7.848 4.824 5.902 1 98.56 437 GLY B N 1
ATOM 6697 C CA . GLY B 1 437 ? 9.047 4.008 5.785 1 98.56 437 GLY B CA 1
ATOM 6698 C C . GLY B 1 437 ? 9.625 3.996 4.379 1 98.56 437 GLY B C 1
ATOM 6699 O O . GLY B 1 437 ? 10.844 4.035 4.203 1 98.56 437 GLY B O 1
ATOM 6700 N N . LEU B 1 438 ? 8.812 3.871 3.35 1 98.88 438 LEU B N 1
ATOM 6701 C CA . LEU B 1 438 ? 9.281 3.861 1.969 1 98.88 438 LEU B CA 1
ATOM 6702 C C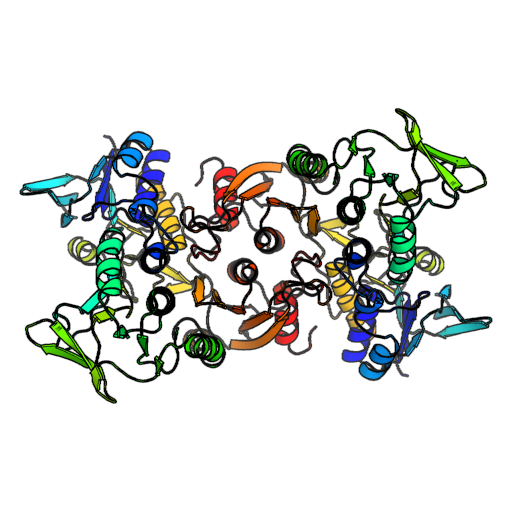 . LEU B 1 438 ? 9.953 5.18 1.614 1 98.88 438 LEU B C 1
ATOM 6704 O O . LEU B 1 438 ? 10.898 5.207 0.823 1 98.88 438 LEU B O 1
ATOM 6708 N N . ILE B 1 439 ? 9.445 6.289 2.137 1 98.81 439 ILE B N 1
ATOM 6709 C CA . ILE B 1 439 ? 10.016 7.605 1.879 1 98.81 439 ILE B CA 1
ATOM 6710 C C . ILE B 1 439 ? 11.383 7.719 2.555 1 98.81 439 ILE B C 1
ATOM 6712 O O . ILE B 1 439 ? 12.328 8.258 1.973 1 98.81 439 ILE B O 1
ATOM 6716 N N . VAL B 1 440 ? 11.445 7.211 3.82 1 98.56 440 VAL B N 1
ATOM 6717 C CA . VAL B 1 440 ? 12.727 7.184 4.523 1 98.56 440 VAL B CA 1
ATOM 6718 C C . VAL B 1 440 ? 13.734 6.371 3.715 1 98.56 440 VAL B C 1
ATOM 6720 O O . VAL B 1 440 ? 14.891 6.781 3.566 1 98.56 440 VAL B O 1
ATOM 6723 N N . ALA B 1 441 ? 13.32 5.184 3.189 1 98.81 441 ALA B N 1
ATOM 6724 C CA . ALA B 1 441 ? 14.203 4.348 2.379 1 98.81 441 ALA B CA 1
ATOM 6725 C C . ALA B 1 441 ? 14.672 5.098 1.133 1 98.81 441 ALA B C 1
ATOM 6727 O O . ALA B 1 441 ? 15.844 5.012 0.754 1 98.81 441 ALA B O 1
ATOM 6728 N N . ALA B 1 442 ? 13.766 5.805 0.477 1 98.81 442 ALA B N 1
ATOM 6729 C CA . ALA B 1 442 ? 14.109 6.582 -0.709 1 98.81 442 ALA B CA 1
ATOM 6730 C C . ALA B 1 442 ? 15.094 7.699 -0.366 1 98.81 442 ALA B C 1
ATOM 6732 O O . ALA B 1 442 ? 16 8 -1.148 1 98.81 442 ALA B O 1
ATOM 6733 N N . ARG B 1 443 ? 14.852 8.352 0.786 1 98.25 443 ARG B N 1
ATOM 6734 C CA . ARG B 1 443 ? 15.758 9.398 1.245 1 98.25 443 ARG B CA 1
ATOM 6735 C C . ARG B 1 443 ? 17.188 8.875 1.361 1 98.25 443 ARG B C 1
ATOM 6737 O O . ARG B 1 443 ? 18.125 9.484 0.847 1 98.25 443 ARG B O 1
ATOM 6744 N N . VAL B 1 444 ? 17.359 7.723 2.02 1 98.31 444 VAL B N 1
ATOM 6745 C CA . VAL B 1 444 ? 18.688 7.145 2.209 1 98.31 444 VAL B CA 1
ATOM 6746 C C . VAL B 1 444 ? 19.25 6.691 0.865 1 98.31 444 VAL B C 1
ATOM 6748 O O . VAL B 1 444 ? 20.438 6.879 0.587 1 98.31 444 VAL B O 1
ATOM 6751 N N . LEU B 1 445 ? 18.438 6.164 0.023 1 98.5 445 LEU B N 1
ATOM 6752 C CA . LEU B 1 445 ? 18.828 5.691 -1.298 1 98.5 445 LEU B CA 1
ATOM 6753 C C . LEU B 1 445 ? 19.328 6.848 -2.16 1 98.5 445 LEU B C 1
ATOM 6755 O O . LEU B 1 445 ? 20.172 6.656 -3.037 1 98.5 445 LEU B O 1
ATOM 6759 N N . SER B 1 446 ? 18.859 8.047 -1.924 1 97.19 446 SER B N 1
ATOM 6760 C CA . SER B 1 446 ? 19.172 9.219 -2.729 1 97.19 446 SER B CA 1
ATOM 6761 C C . SER B 1 446 ? 20.594 9.703 -2.461 1 97.19 446 SER B C 1
ATOM 6763 O O . SER B 1 446 ? 21.125 10.539 -3.195 1 97.19 446 SER B O 1
ATOM 6765 N N . ARG B 1 447 ? 21.375 9.234 -1.435 1 92.19 447 ARG B N 1
ATOM 6766 C CA . ARG B 1 447 ? 22.766 9.531 -1.103 1 92.19 447 ARG B CA 1
ATOM 6767 C C . ARG B 1 447 ? 22.984 11.031 -0.946 1 92.19 447 ARG B C 1
ATOM 6769 O O . ARG B 1 447 ? 23.891 11.594 -1.555 1 92.19 447 ARG B O 1
ATOM 6776 N N . GLY B 1 448 ? 21.953 11.664 -0.181 1 89.12 448 GLY B N 1
ATOM 6777 C CA . GLY B 1 448 ? 22.188 13.039 0.237 1 89.12 448 GLY B CA 1
ATOM 6778 C C . GLY B 1 448 ? 21.375 14.047 -0.56 1 89.12 448 GLY B C 1
ATOM 6779 O O . GLY B 1 448 ? 21.375 15.234 -0.246 1 89.12 448 GLY B O 1
ATOM 6780 N N . LYS B 1 449 ? 20.703 13.609 -1.552 1 91.94 449 LYS B N 1
ATOM 6781 C CA . LYS B 1 449 ? 19.875 14.555 -2.285 1 91.94 449 LYS B CA 1
ATOM 6782 C C . LYS B 1 449 ? 18.766 15.102 -1.401 1 91.94 449 LYS B C 1
ATOM 6784 O O . LYS B 1 449 ? 18.359 16.266 -1.536 1 91.94 449 LYS B O 1
ATOM 6789 N N . TYR B 1 450 ? 18.219 14.18 -0.579 1 94.19 450 TYR B N 1
ATOM 6790 C CA . TYR B 1 450 ? 17.188 14.57 0.364 1 94.19 450 TYR B CA 1
ATOM 6791 C C . TYR B 1 450 ? 17.641 14.367 1.803 1 94.19 450 TYR B C 1
ATOM 6793 O O . TYR B 1 450 ? 18.531 13.555 2.068 1 94.19 450 TYR B O 1
#

Foldseek 3Di:
DAAEEEEEAQEQLRVLLQLLLCVQRVRHAAEYAYLAQAGNFALVCLLVCLLCVDPDLVVRGPDGQVCSCVVRVYHYHYNKAFDAADQVQQWTWIDDPPDTDIDHHLFYEYANAWADDQDPAALCQFPQAAEGDDSVCSVVVSVSLLVWAFEEEEAQEQVSLSNLQSSLSSVHQYEYAELAQAHNVQFDDPVVSVVLVVLCVVSNYRYHYNWAFRYFDDDPRHTAWTHIPVGIGGTRHYYYDHDIAAPCVRVVSNVWDADPARATEAAQLQDTPRPRYGYAAQRYWFAALQQRHIDGAHDSVRRNVRSSSNSNCSNPNNPDTHNTAQNWDWHDRPQKIKIKGFHDPVRCVVSPFPKDKFWDKDWFFAPPDPDIKIKIKMWIAGPVPQWTGMIIIMMRDPCSVVVRVVVNVCNSVRHGLVCQLPPPDDDDRVGAHPRRPSNVRSCVVVVPPD/DAAEEEEEAQEQLRVLLQLQLCVQRVRHAAEYEYLAQAGNFALVCLLVVLLCVDPDLVVRGPDGQVCSCVVRVYHYHYNKAFDAADQVQQWTWIDDPPDTDIDHHLFYEYANAWADDQDPAALCQFPQAAEGDDSVCSVVVSVSLLPWAFEEEEAQEQVSLSNLQSSLSSVHQYEYAELAQAHNVQFDDRVVSVVLVVLCVVSNYRYHYNWAFRYFDDDPRHTQWTHIPVGIGGTRHYYYDHDIAAPCVRVVSNVWDADPARATEAAQLQDTPRPRYGYAAQRYWFAALQQRHIDGAHDSPRRNVRSSSNSNCSNPNNPDTHNTAQNWDWHDRPQKIKIKGFHDPVRCVVSPFQKDKFWDKDWFFAPPDPDIKIKIKMWMAGPVPQWTGMIIIMMRDPCSVVVRVVVNVCNSVRHGLVCQLPPPDDDDRVGAHPCRPSNVRSCVVVVPPD

Nearest PDB structures (foldseek):
  4fx9-assembly1_B  TM=9.768E-01  e=1.111E-60  Pyrococcus horikoshii OT3
  6pfz-assembly2_A  TM=9.688E-01  e=8.111E-55  Archaeoglobus fulgidus DSM 4304
  6pfz-assembly2_B  TM=9.695E-01  e=2.389E-54  Archaeoglobus fulgidus DSM 4304
  3ict-assembly1_A  TM=9.648E-01  e=1.995E-54  Bacillus anthracis str. Ames
  3fg2-assembly1_P  TM=8.933E-01  e=2.318E-34  Rhodopseudomonas palustris

Solvent-accessible surface area (backbone atoms only — not comparable to full-atom values): 44118 Å² total; per-residue (Å²): 131,70,50,27,36,36,30,40,20,27,37,46,11,23,40,33,13,51,54,33,25,33,72,78,31,77,70,41,46,40,35,40,29,16,55,46,83,65,28,42,48,40,50,82,43,34,38,38,37,50,31,53,67,26,84,51,78,71,53,38,37,78,46,51,55,65,55,49,19,65,75,58,68,34,50,66,36,55,49,20,35,75,76,44,36,39,59,90,78,29,34,36,37,25,38,45,83,94,42,77,45,80,44,71,40,68,25,38,35,43,14,56,22,54,39,70,53,72,74,95,38,54,50,61,82,24,46,46,54,40,74,70,72,54,55,89,48,33,64,60,52,29,54,54,53,70,73,34,53,34,36,36,29,37,23,37,35,72,64,21,42,34,36,52,43,17,41,44,66,67,67,36,50,41,35,39,31,18,56,46,83,43,51,33,66,91,65,45,54,66,80,63,30,47,60,53,52,52,51,40,47,75,66,62,38,45,76,37,58,56,33,41,75,59,30,39,43,60,57,98,58,27,37,38,28,45,28,37,81,81,47,77,45,80,27,51,33,34,40,48,27,66,49,65,43,43,42,44,67,56,44,52,56,40,65,36,46,62,35,96,75,64,16,32,31,47,54,54,43,18,37,36,74,36,90,54,32,28,38,16,21,36,15,21,37,45,28,30,60,85,78,64,45,78,38,74,63,80,47,65,52,64,12,28,52,35,5,36,26,28,13,37,21,67,70,64,38,92,70,41,71,55,83,51,36,45,67,36,38,39,46,60,51,81,71,30,33,45,32,30,23,48,39,44,64,67,57,30,43,74,72,70,46,55,56,49,71,25,74,39,79,35,54,40,14,20,92,54,36,78,90,55,35,45,36,38,35,33,43,27,28,27,68,89,76,40,27,34,51,17,38,39,39,37,22,56,35,78,55,51,58,22,53,46,26,23,48,28,35,29,39,75,69,64,26,31,42,64,51,44,47,63,51,54,53,51,45,34,50,84,66,16,19,73,70,37,54,66,29,51,31,23,29,60,53,50,75,66,78,94,133,70,50,26,36,36,28,39,21,25,36,47,11,23,40,32,12,53,54,33,25,34,72,79,32,77,71,40,46,42,35,39,29,16,55,47,84,66,26,41,48,40,50,82,44,34,39,38,37,50,31,53,68,28,82,50,76,71,55,37,36,77,46,52,54,66,54,50,18,65,76,58,68,34,49,66,36,57,49,20,33,75,76,45,35,40,59,89,78,30,35,35,36,26,38,45,83,94,41,74,45,79,46,71,41,70,24,38,34,43,15,57,22,54,38,68,53,73,74,95,38,53,50,61,82,24,44,45,54,40,74,71,73,55,55,87,47,33,64,60,52,30,53,53,55,71,73,35,54,34,35,34,30,38,22,37,35,71,63,20,42,35,36,51,43,16,41,43,65,68,68,36,50,41,34,39,30,17,55,46,84,45,52,32,67,92,65,45,55,67,79,64,29,47,61,52,51,53,50,40,48,75,65,62,37,46,77,38,60,57,35,42,74,60,30,38,42,61,59,98,57,27,37,40,28,45,28,36,82,82,47,76,44,78,29,51,33,35,40,48,27,68,49,66,41,43,42,43,66,58,44,52,56,42,65,37,47,60,37,97,76,64,17,31,32,48,53,52,44,19,38,36,75,39,90,54,32,26,39,16,21,36,14,20,37,46,27,31,59,85,77,65,45,77,37,72,65,83,49,64,50,63,11,28,52,35,6,37,26,28,14,38,21,66,73,63,39,92,70,41,72,56,82,53,36,45,67,36,37,40,47,61,51,79,71,31,33,45,30,29,25,48,38,45,63,66,56,30,43,74,72,70,45,55,54,52,71,27,74,41,78,34,54,40,15,20,91,54,37,78,89,53,35,45,36,40,36,35,44,27,27,26,68,88,77,41,29,34,52,17,38,37,40,39,21,56,33,79,56,49,58,22,54,46,28,22,48,27,36,29,39,75,70,63,26,30,42,66,50,45,46,61,51,53,53,49,46,35,50,82,65,15,19,72,70,37,54,66,30,51,30,24,29,61,52,50,74,68,77,92

Radius of gyration: 30.45 Å; Cα contacts (8 Å, |Δi|>4): 2451; chains: 2; bounding box: 62×98×73 Å

InterPro domains:
  IPR004099 Pyridine nucleotide-disulphide oxidoreductase, dimerisation domain [PF02852] (330-433)
  IPR016156 FAD/NAD-linked reductase, dimerisation domain superfamily [SSF55424] (324-444)
  IPR023753 FAD/NAD(P)-binding domain [PF07992] (4-300)
  IPR036188 FAD/NAD(P)-binding domain superfamily [G3DSA:3.50.50.60] (4-313)
  IPR036188 FAD/NAD(P)-binding domain superfamily [G3DSA:3.50.50.60] (43-244)
  IPR036188 FAD/NAD(P)-binding domain superfamily [G3DSA:3.50.50.60] (324-450)
  IPR036188 FAD/NAD(P)-binding domain superfamily [SSF51905] (3-348)
  IPR050260 FAD-dependent oxidoreductase [PTHR43429] (2-435)

pLDDT: mean 95.87, std 4.6, range [68.0, 98.94]

Organism: Caldivirga maquilingensis (strain ATCC 700844 / DSM 13496 / JCM 10307 / IC-167) (NCBI:txid397948)